Protein AF-A0A6G1GSA4-F1 (afdb_monomer_lite)

Secondary structure (DSSP, 8-state):
--------GGGS-HHHHHHHHHTS-HHHHHHHHHH-HHHHHHHHHHHHSEEEE--EEEEE-TTSHHHHHHHT-TTS-GGGS---STTS---EEEEEE-HHHHHHHHHHHH-HHHHTT--EEEEE-SSPPPPTTTTGGGEES--TTTT--HHHHHHHHHHHHH-TT--EEEEES--HHHHHHHHHHHTBTTS--SS---EEEEESSBGGGGTTS-GGGB--TT--EEEEES-BSSSPP-STT-EEEEEEEEEEEEE-SSSSEEEEEEEETTTTTSHHHHHHHHHT---HHHHHHHHHHHHH-HHHHHHHHHHHHH-SS-HHHHHHHHHHHGGG-TTSSSS----HHHHHHHHHHHHTTT--EEEEES-B--S---S-TTS-HHHHHHHHHHHHHHHHH---TT--EEEEEPPPSSSGGGPPPTT-BSSSPBTTBTT-BSHHHHHH-TT--EEEEEGGGSS-SS--S-HHHHHHHHHHHHHHHHH--EEEEEE----TTSSSPPTT---SHHHHHHHHHHHHIIIIIGGG-----EEEEEES--HHHHHHHHHHGGGS--SEEEEE-SB-TT--TT-GGGTTGGGT-TT-----PPP-HHHHHHHHTSPPPPPPTT-------SSSS---HHHHHHHHHTTT--EEEEE--BTPPBSS---TTHHHHHGGGGG-TT--EEEEEEE---EETTEE-HHHHHHHHHHTT-TTSHHHHHHHHTTGGGGS---SSS---------S--STTSSTT-------------------------PPPTTS-SS-PPPTT-PPPPPPP--GGGG--SSPPPHHHHHHHHHHHT-HHHHHHHHHHHHGGGS-HHHHTSTT-EEEEEEEE-HHHH--EEEEEEEEEE------SS-----------EEEEEEE-S-GGG-HHHHHHHHHH-S--

Foldseek 3Di:
DDDPPPDDLVNDPLVVLLVVLLPDDLVVLVVQLVPDVVSVVSSLLVNAQEAEQEFAKDKDFPPPPLNVVLVVDPPNDCVQQDPDDPPDHRIDMFGGFRLVNLVVLLCLLVDLPSLCSHAAYEYAYPADQADPAPALLQEFLAAPLHQPDLLSLVSLLSNQLSNQRHQHYHYASHRQNVVLSVQCNLFFQPRRHPDHHAYYHHHSHELVSLQVDDLVGGNLANHAAYAYASYEQFHGDADPRHKYFYGDADWDWGFRLQLGTDIGHIDHSPCCPDCVVVVCVVVLDDPVSSVSSVVVSCVVVVSSVVVSVVCVVVDDDDPVVVVSVCVSVCVSPPPPPPPDDDGSLNSVLSSCQSHQANYAEYHAHQHFQRPPPPDDPDPPVVPSLVSLQVSVLSVLPGARQNYAYDAQDHDAYQDCGRPHHPAAAAQQGGPVGRSRYSLSVLVRPLQHAAYHDEQLRHDFLDDDPDPVSVVSSVVSLLSCLVRYAHYEYEDYANDPAAWADFLPDPPDPSSVRSSSSNVCCLQPRLLSHAEHQAYEYEHNQDLLSVLSSLLSNLNYQHAHYAYATQAWSQFQLQAAQSVNCCVQAVPLGHHDHGQPLVLLVVLLVDQQDADDPPDDRDRDGGRDSDYTSLSSCLNRHLARYAEYAIHHAHSFAEFPDGGPNLCSSLQSQQSNLNHAEYEGEYEYRQDDLNDGCLVVLSVLQVQCPDCPHVLVVVCVVVVVVVLDPPPDDPDDDDDPDPPDDPPPPVPVPDDDDDDDDDDDDDDDDDDDDDDDDDDDDPPPPPPDDADPVRDDDDDDDDDPPPPDDNDDDDPVVVSVVSCVRNNQSVSLVSVQVSNVVNHHLSQQADDQHHKYWYWYDRDPSSRHIWIKIWHKHFDDDPPDDDDDPPPDPPPRDIDGPDMGDGPQVVPPVSVVCVVVPPVVD

InterPro domains:
  IPR001810 F-box domain [PS50181] (6-51)
  IPR036047 F-box-like domain superfamily [SSF81383] (8-47)

pLDDT: mean 75.08, std 21.65, range [24.09, 98.56]

Sequence (921 aa):
MEKKKKKTLATLPQELIDNILGFLPRQDLKDFSLTCRWAHDNAISSIWCNVELTDCRKHYLPGSSVFQQAVADPNAMPDRIFELDDDDPLEYTDDHDDSPMIRKLVVLAENPQIASKVRTLIHRCHLPPPNVFSELPQLSCNGQTLSQDPRTHELLRLAILNMVNVNNLYIIHGHWHLTVGLVSGFFHKFRPCDSPVRRLWIEGSTLESLYQYDPWTAAFAGLESIRLRRVYMTESPRGDRSFALGRGGHTKSMCNGAAGFYQTSIHDSNAASSSDEKALALLGGLPAAPVRFDNAIYDDIPRAKQLLTQTMTKSCSLPFYDWTRKMTHDWKGRACLTNRVSSPMTAALGLLQTARESLTSLNLDWVLWNENSMVKLNDLVLNREAQQDFFLKSLASLRFPKLKSLQLRNATGSKPMSNLVAQIYLFDPAPRDPDSSFLSFLEYHCKLVNLAWPIDKFFSHRKSSSATHNARVDAVIENLSNNLIGLRLDATTDHHERGEPLTDDPITIPAMEAQARRHRVIAEFAPRMKNITTFKVEGGVPRDEKRELVRALHQCPLEKLVMIGISCPLGNTWGLDANEIAQVDPFAQDTMEEENKEFFLNGFRQAPVRLDPDYKFEPAYGWRSSLPMMHSVAQCHAETIRELKFCGYYGAPTLGIKTEIEDAVLSGLCYCHKLEDLIISMWLPTWFDARYRDDAIVNYWTDVRDEASEVFATRKALGLNRITPAWYGPANHERSREFADIRDLQNLQRVSRDHDPREYDWNDSSSEIFPLDYEASPADLADNPPDANGNVPAPRPQTYHNFISQSPITEQPLYTALAHFFHPARLAQHVGRLIWPHLSPVARARKGGVTIKASFCLGEITSDIFEFEVRVGYEGEEKDEEGDKEEGGKERVAKVLSILGPKEEGERERRKEKLETREWF

Structure (mmCIF, N/CA/C/O backbone):
data_AF-A0A6G1GSA4-F1
#
_entry.id   AF-A0A6G1GSA4-F1
#
loop_
_atom_site.group_PDB
_atom_site.id
_atom_site.type_symbol
_atom_site.label_atom_id
_atom_site.label_alt_id
_atom_site.label_comp_id
_atom_site.label_asym_id
_atom_site.label_entity_id
_atom_site.label_seq_id
_atom_site.pdbx_PDB_ins_code
_atom_site.Cartn_x
_atom_site.Cartn_y
_atom_site.Cartn_z
_atom_site.occupancy
_atom_site.B_iso_or_equiv
_atom_site.auth_seq_id
_atom_site.auth_comp_id
_atom_site.auth_asym_id
_atom_site.auth_atom_id
_atom_site.pdbx_PDB_model_num
ATOM 1 N N . MET A 1 1 ? -34.736 -39.570 -34.716 1.00 43.75 1 MET A N 1
ATOM 2 C CA . MET A 1 1 ? -33.396 -39.647 -34.092 1.00 43.75 1 MET A CA 1
ATOM 3 C C . MET A 1 1 ? -32.692 -38.312 -34.291 1.00 43.75 1 MET A C 1
ATOM 5 O O . MET A 1 1 ? -32.102 -38.086 -35.341 1.00 43.75 1 MET A O 1
ATOM 9 N N . GLU A 1 2 ? -32.806 -37.400 -33.326 1.00 45.88 2 GLU A N 1
ATOM 10 C CA . GLU A 1 2 ? -32.009 -36.170 -33.322 1.00 45.88 2 GLU A CA 1
ATOM 11 C C . GLU A 1 2 ? -30.545 -36.522 -33.052 1.00 45.88 2 GLU A C 1
ATOM 13 O O . GLU A 1 2 ? -30.207 -37.123 -32.030 1.00 45.88 2 GLU A O 1
ATOM 18 N N . LYS A 1 3 ? -29.658 -36.167 -33.985 1.00 52.06 3 LYS A N 1
ATOM 19 C CA . LYS A 1 3 ? -28.214 -36.242 -33.759 1.00 52.06 3 LYS A CA 1
ATOM 20 C C . LYS A 1 3 ? -27.880 -35.290 -32.610 1.00 52.06 3 LYS A C 1
ATOM 22 O O . LYS A 1 3 ? -27.944 -34.077 -32.800 1.00 52.06 3 LYS A O 1
ATOM 27 N N . LYS A 1 4 ? -27.503 -35.824 -31.440 1.00 54.25 4 LYS A N 1
ATOM 28 C CA . LYS A 1 4 ? -26.890 -35.044 -30.352 1.00 54.25 4 LYS A CA 1
ATOM 29 C C . LYS A 1 4 ? -25.734 -34.231 -30.950 1.00 54.25 4 LYS A C 1
ATOM 31 O O . LYS A 1 4 ? -24.694 -34.798 -31.283 1.00 54.25 4 LYS A O 1
ATOM 36 N N . LYS A 1 5 ? -25.925 -32.918 -31.140 1.00 61.78 5 LYS A N 1
ATOM 37 C CA . LYS A 1 5 ? -24.846 -32.007 -31.543 1.00 61.78 5 LYS A CA 1
ATOM 38 C C . LYS A 1 5 ? -23.743 -32.135 -30.493 1.00 61.78 5 LYS A C 1
ATOM 40 O O . LYS A 1 5 ? -24.004 -31.925 -29.309 1.00 61.78 5 LYS A O 1
ATOM 45 N N . LYS A 1 6 ? -22.531 -32.515 -30.913 1.00 61.25 6 LYS A N 1
ATOM 46 C CA . LYS A 1 6 ? -21.353 -32.475 -30.041 1.00 61.25 6 LYS A CA 1
ATOM 47 C C . LYS A 1 6 ? -21.210 -31.035 -29.552 1.00 61.25 6 LYS A C 1
ATOM 49 O O . LYS A 1 6 ? -21.011 -30.139 -30.368 1.00 61.25 6 LYS A O 1
ATOM 54 N N . LYS A 1 7 ? -21.367 -30.816 -28.247 1.00 66.25 7 LYS A N 1
ATOM 55 C CA . LYS A 1 7 ? -21.076 -29.524 -27.625 1.00 66.25 7 LYS A CA 1
ATOM 56 C C . LYS A 1 7 ? -19.566 -29.322 -27.718 1.00 66.25 7 LYS A C 1
ATOM 58 O O . LYS A 1 7 ? -18.811 -30.107 -27.153 1.00 66.25 7 LYS A O 1
ATOM 63 N N . THR A 1 8 ? -19.133 -28.336 -28.490 1.00 80.38 8 THR A N 1
ATOM 64 C CA . THR A 1 8 ? -17.724 -27.933 -28.590 1.00 80.38 8 THR A CA 1
ATOM 65 C C . THR A 1 8 ? -17.516 -26.651 -27.797 1.00 80.38 8 THR A C 1
ATOM 67 O O . THR A 1 8 ? -18.456 -25.871 -27.653 1.00 80.38 8 THR A O 1
ATOM 70 N N . LEU A 1 9 ? -16.294 -26.381 -27.331 1.00 80.62 9 LEU A N 1
ATOM 71 C CA . LEU A 1 9 ? -15.976 -25.150 -26.592 1.00 80.62 9 LEU A CA 1
ATOM 72 C C . LEU A 1 9 ? -16.403 -23.882 -27.365 1.00 80.62 9 LEU A C 1
ATOM 74 O O . LEU A 1 9 ? -16.984 -22.973 -26.790 1.00 80.62 9 LEU A O 1
ATOM 78 N N . ALA A 1 10 ? -16.273 -23.899 -28.697 1.00 82.06 10 ALA A N 1
ATOM 79 C CA . ALA A 1 10 ? -16.721 -22.833 -29.602 1.00 82.06 10 ALA A CA 1
ATOM 80 C C . ALA A 1 10 ? -18.245 -22.590 -29.656 1.00 82.06 10 ALA A C 1
ATOM 82 O O . ALA A 1 10 ? -18.686 -21.656 -30.317 1.00 82.06 10 ALA A O 1
ATOM 83 N N . THR A 1 11 ? -19.058 -23.438 -29.017 1.00 87.12 11 THR A N 1
ATOM 84 C CA . THR A 1 11 ? -20.523 -23.261 -28.931 1.00 87.12 11 THR A CA 1
ATOM 85 C C . THR A 1 11 ? -20.977 -22.643 -27.611 1.00 87.12 11 THR A C 1
ATOM 87 O O . THR A 1 11 ? -22.174 -22.422 -27.435 1.00 87.12 11 THR A O 1
ATOM 90 N N . LEU A 1 12 ? -20.050 -22.384 -26.682 1.00 87.94 12 LEU A N 1
ATOM 91 C CA . LEU A 1 12 ? -20.354 -21.683 -25.440 1.00 87.94 12 LEU A CA 1
ATOM 92 C C . LEU A 1 12 ? -20.538 -20.173 -25.694 1.00 87.94 12 LEU A C 1
ATOM 94 O O . LEU A 1 12 ? -19.914 -19.633 -26.609 1.00 87.94 12 LEU A O 1
ATOM 98 N N . PRO A 1 13 ? -21.366 -19.480 -24.889 1.00 91.75 13 PRO A N 1
ATOM 99 C CA . PRO A 1 13 ? -21.397 -18.021 -24.838 1.00 91.75 13 PRO A CA 1
ATOM 100 C C . PRO A 1 13 ? -20.015 -17.425 -24.557 1.00 91.75 13 PRO A C 1
ATOM 102 O O . PRO A 1 13 ? -19.227 -18.014 -23.811 1.00 91.75 13 PRO A O 1
ATOM 105 N N . GLN A 1 14 ? -19.748 -16.237 -25.107 1.00 87.25 14 GLN A N 1
ATOM 106 C CA . GLN A 1 14 ? -18.459 -15.561 -24.948 1.00 87.25 14 GLN A CA 1
ATOM 107 C C . GLN A 1 14 ? -18.112 -15.328 -23.475 1.00 87.25 14 GLN A C 1
ATOM 109 O O . GLN A 1 14 ? -16.967 -15.541 -23.099 1.00 87.25 14 GLN A O 1
ATOM 114 N N . GLU A 1 15 ? -19.090 -14.988 -22.624 1.00 87.31 15 GLU A N 1
ATOM 115 C CA . GLU A 1 15 ? -18.816 -14.757 -21.199 1.00 87.31 15 GLU A CA 1
ATOM 116 C C . GLU A 1 15 ? -18.286 -16.016 -20.501 1.00 87.31 15 GLU A C 1
ATOM 118 O O . GLU A 1 15 ? -17.412 -15.922 -19.644 1.00 87.31 15 GLU A O 1
ATOM 123 N N . LEU A 1 16 ? -18.775 -17.204 -20.882 1.00 88.56 16 LEU A N 1
ATOM 124 C CA . LEU A 1 16 ? -18.274 -18.465 -20.332 1.00 88.56 16 LEU A CA 1
ATOM 125 C C . LEU A 1 16 ? -16.882 -18.797 -20.865 1.00 88.56 16 LEU A C 1
ATOM 127 O O . LEU A 1 16 ? -16.065 -19.321 -20.116 1.00 88.56 16 LEU A O 1
ATOM 131 N N . ILE A 1 17 ? -16.601 -18.494 -22.134 1.00 89.94 17 ILE A N 1
ATOM 132 C CA . ILE A 1 17 ? -15.263 -18.683 -22.706 1.00 89.94 17 ILE A CA 1
ATOM 133 C C . ILE A 1 17 ? -14.265 -17.773 -21.990 1.00 89.94 17 ILE A C 1
ATOM 135 O O . ILE A 1 17 ? -13.242 -18.261 -21.519 1.00 89.94 17 ILE A O 1
ATOM 139 N N . ASP A 1 18 ? -14.582 -16.488 -21.844 1.00 86.31 18 ASP A N 1
ATOM 140 C CA . ASP A 1 18 ? -13.725 -15.516 -21.161 1.00 86.31 18 ASP A CA 1
ATOM 141 C C . ASP A 1 18 ? -13.489 -15.916 -19.698 1.00 86.31 18 ASP A C 1
ATOM 143 O O . ASP A 1 18 ? -12.366 -15.821 -19.207 1.00 86.31 18 ASP A O 1
ATOM 147 N N . ASN A 1 19 ? -14.522 -16.429 -19.021 1.00 86.19 19 ASN A N 1
ATOM 148 C CA . ASN A 1 19 ? -14.426 -16.940 -17.656 1.00 86.19 19 ASN A CA 1
ATOM 149 C C . ASN A 1 19 ? -13.500 -18.171 -17.569 1.00 86.19 19 ASN A C 1
ATOM 151 O O . ASN A 1 19 ? -12.566 -18.173 -16.772 1.00 86.19 19 ASN A O 1
ATOM 155 N N . ILE A 1 20 ? -13.673 -19.165 -18.451 1.00 89.00 20 ILE A N 1
ATOM 156 C CA . ILE A 1 20 ? -12.801 -20.353 -18.519 1.00 89.00 20 ILE A CA 1
ATOM 157 C C . ILE A 1 20 ? -11.347 -19.949 -18.790 1.00 89.00 20 ILE A C 1
ATOM 159 O O . ILE A 1 20 ? -10.436 -20.415 -18.110 1.00 89.00 20 ILE A O 1
ATOM 163 N N . LEU A 1 21 ? -11.122 -19.073 -19.772 1.00 88.88 21 LEU A N 1
ATOM 164 C CA . LEU A 1 21 ? -9.784 -18.592 -20.118 1.00 88.88 21 LEU A CA 1
ATOM 165 C C . LEU A 1 21 ? -9.176 -17.730 -19.004 1.00 88.88 21 LEU A C 1
ATOM 167 O O . LEU A 1 21 ? -7.958 -17.706 -18.858 1.00 88.88 21 LEU A O 1
ATOM 171 N N . GLY A 1 22 ? -10.001 -17.054 -18.202 1.00 84.06 22 GLY A N 1
ATOM 172 C CA . GLY A 1 22 ? -9.566 -16.283 -17.038 1.00 84.06 22 GLY A CA 1
ATOM 173 C C . GLY A 1 22 ? -8.885 -17.128 -15.959 1.00 84.06 22 GLY A C 1
ATOM 174 O O . GLY A 1 22 ? -8.031 -16.609 -15.244 1.00 84.06 22 GLY A O 1
ATOM 175 N N . PHE A 1 23 ? -9.200 -18.425 -15.882 1.00 86.56 23 PHE A N 1
ATOM 176 C CA . PHE A 1 23 ? -8.556 -19.363 -14.956 1.00 86.56 23 PHE A CA 1
ATOM 177 C C . PHE A 1 23 ? -7.251 -19.968 -15.485 1.00 86.56 23 PHE A C 1
ATOM 179 O O . PHE A 1 23 ? -6.541 -20.630 -14.728 1.00 86.56 23 PHE A O 1
ATOM 186 N N . LEU A 1 24 ? -6.922 -19.779 -16.766 1.00 85.75 24 LEU A N 1
ATOM 187 C CA . LEU A 1 24 ? -5.714 -20.361 -17.340 1.00 85.75 24 LEU A CA 1
ATOM 188 C C . LEU A 1 24 ? -4.471 -19.513 -17.021 1.00 85.75 24 LEU A C 1
ATOM 190 O O . LEU A 1 24 ? -4.498 -18.284 -17.164 1.00 85.75 24 LEU A O 1
ATOM 194 N N . PRO A 1 25 ? -3.337 -20.152 -16.675 1.00 84.19 25 PRO A N 1
ATOM 195 C CA . PRO A 1 25 ? -2.044 -19.490 -16.625 1.00 84.19 25 PRO A CA 1
ATOM 196 C C . PRO A 1 25 ? -1.721 -18.767 -17.936 1.00 84.19 25 PRO A C 1
ATOM 198 O O . PRO A 1 25 ? -2.092 -19.184 -19.035 1.00 84.19 25 PRO A O 1
ATOM 201 N N . ARG A 1 26 ? -0.951 -17.677 -17.846 1.00 82.75 26 ARG A N 1
ATOM 202 C CA . ARG A 1 26 ? -0.609 -16.865 -19.027 1.00 82.75 26 ARG A CA 1
ATOM 203 C C . ARG A 1 26 ? 0.152 -17.659 -20.092 1.00 82.75 26 ARG A C 1
ATOM 205 O O . ARG A 1 26 ? 0.054 -17.312 -21.267 1.00 82.75 26 ARG A O 1
ATOM 212 N N . GLN A 1 27 ? 0.940 -18.659 -19.695 1.00 86.94 27 GLN A N 1
ATOM 213 C CA . GLN A 1 27 ? 1.668 -19.501 -20.643 1.00 86.94 27 GLN A CA 1
ATOM 214 C C . GLN A 1 27 ? 0.704 -20.398 -21.426 1.00 86.94 27 GLN A C 1
ATOM 216 O O . GLN A 1 27 ? 0.703 -20.338 -22.651 1.00 86.94 27 GLN A O 1
ATOM 221 N N . ASP A 1 28 ? -0.212 -21.073 -20.736 1.00 91.56 28 ASP A N 1
ATOM 222 C CA . ASP A 1 28 ? -1.254 -21.898 -21.353 1.00 91.56 28 ASP A CA 1
ATOM 223 C C . ASP A 1 28 ? -2.143 -21.086 -22.297 1.00 91.56 28 ASP A C 1
ATOM 225 O O . ASP A 1 28 ? -2.484 -21.549 -23.382 1.00 91.56 28 ASP A O 1
ATOM 229 N N . LEU A 1 29 ? -2.466 -19.836 -21.943 1.00 91.50 29 LEU A N 1
ATOM 230 C CA . LEU A 1 29 ? -3.189 -18.930 -22.837 1.00 91.50 29 LEU A CA 1
ATOM 231 C C . LEU A 1 29 ? -2.418 -18.648 -24.129 1.00 91.50 29 LEU A C 1
ATOM 233 O O . LEU A 1 29 ? -3.023 -18.622 -25.202 1.00 91.50 29 LEU A O 1
ATOM 237 N N . LYS A 1 30 ? -1.098 -18.439 -24.049 1.00 91.00 30 LYS A N 1
ATOM 238 C CA . LYS A 1 30 ? -0.262 -18.246 -25.243 1.00 91.00 30 LYS A CA 1
ATOM 239 C C . LYS A 1 30 ? -0.244 -19.508 -26.089 1.00 91.00 30 LYS A C 1
ATOM 241 O O . LYS A 1 30 ? -0.505 -19.415 -27.285 1.00 91.00 30 LYS A O 1
ATOM 246 N N . ASP A 1 31 ? 0.002 -20.660 -25.480 1.00 93.19 31 ASP A N 1
ATOM 247 C CA . ASP A 1 31 ? 0.078 -21.929 -26.202 1.00 93.19 31 ASP A CA 1
ATOM 248 C C . ASP A 1 31 ? -1.269 -22.246 -26.861 1.00 93.19 31 ASP A C 1
ATOM 250 O O . ASP A 1 31 ? -1.328 -22.543 -28.055 1.00 93.19 31 ASP A O 1
ATOM 254 N N . PHE A 1 32 ? -2.371 -22.028 -26.139 1.00 93.19 32 PHE A N 1
ATOM 255 C CA . PHE A 1 32 ? -3.729 -22.109 -26.666 1.00 93.19 32 PHE A CA 1
ATOM 256 C C . PHE A 1 32 ? -3.946 -21.148 -27.842 1.00 93.19 32 PHE A C 1
ATOM 258 O O . PHE A 1 32 ? -4.439 -21.576 -28.887 1.00 93.19 32 PHE A O 1
ATOM 265 N N . SER A 1 33 ? -3.514 -19.885 -27.737 1.00 93.69 33 SER A N 1
ATOM 266 C CA . SER A 1 33 ? -3.646 -18.895 -28.818 1.00 93.69 33 SER A CA 1
ATOM 267 C C . SER A 1 33 ? -2.930 -19.299 -30.111 1.00 93.69 33 SER A C 1
ATOM 269 O O . SER A 1 33 ? -3.344 -18.892 -31.194 1.00 93.69 33 SER A O 1
ATOM 271 N N . LEU A 1 34 ? -1.890 -20.131 -30.017 1.00 94.25 34 LEU A N 1
ATOM 272 C CA . LEU A 1 34 ? -1.124 -20.613 -31.166 1.00 94.25 34 LEU A CA 1
ATOM 273 C C . LEU A 1 34 ? -1.756 -21.842 -31.839 1.00 94.25 34 LEU A C 1
ATOM 275 O O . LEU A 1 34 ? -1.361 -22.194 -32.949 1.00 94.25 34 LEU A O 1
ATOM 279 N N . THR A 1 35 ? -2.750 -22.485 -31.216 1.00 93.31 35 THR A N 1
ATOM 280 C CA . THR A 1 35 ? -3.352 -23.723 -31.749 1.00 93.31 35 THR A CA 1
ATOM 281 C C . THR A 1 35 ? -4.208 -23.499 -32.996 1.00 93.31 35 THR A C 1
ATOM 283 O O . THR A 1 35 ? -4.180 -24.309 -33.922 1.00 93.31 35 THR A O 1
ATOM 286 N N . CYS A 1 36 ? -5.007 -22.427 -33.032 1.00 92.00 36 CYS A N 1
ATOM 287 C CA . CYS A 1 36 ? -5.867 -22.088 -34.166 1.00 92.00 36 CYS A CA 1
ATOM 288 C C . CYS A 1 36 ? -6.382 -20.645 -34.075 1.00 92.00 36 CYS A C 1
ATOM 290 O O . CYS A 1 36 ? -6.333 -20.015 -33.022 1.00 92.00 36 CYS A O 1
ATOM 292 N N . ARG A 1 37 ? -6.968 -20.136 -35.169 1.00 92.06 37 ARG A N 1
ATOM 293 C CA . ARG A 1 37 ? -7.517 -18.770 -35.229 1.00 92.06 37 ARG A CA 1
ATOM 294 C C . ARG A 1 37 ? -8.618 -18.504 -34.198 1.00 92.06 37 ARG A C 1
ATOM 296 O O . ARG A 1 37 ? -8.632 -17.443 -33.595 1.00 92.06 37 ARG A O 1
ATOM 303 N N . TRP A 1 38 ? -9.521 -19.459 -33.971 1.00 92.94 38 TRP A N 1
ATOM 304 C CA . TRP A 1 38 ? -10.565 -19.292 -32.955 1.00 92.94 38 TRP A CA 1
ATOM 305 C C . TRP A 1 38 ? -9.953 -19.154 -31.554 1.00 92.94 38 TRP A C 1
ATOM 307 O O . TRP A 1 38 ? -10.325 -18.251 -30.812 1.00 92.94 38 TRP A O 1
ATOM 317 N N . ALA A 1 39 ? -8.975 -19.996 -31.212 1.00 91.44 39 ALA A N 1
ATOM 318 C CA . ALA A 1 39 ? -8.283 -19.911 -29.932 1.00 91.44 39 ALA A CA 1
ATOM 319 C C . ALA A 1 39 ? -7.499 -18.597 -29.798 1.00 91.44 39 ALA A C 1
ATOM 321 O O . ALA A 1 39 ? -7.575 -17.948 -28.759 1.00 91.44 39 ALA A O 1
ATOM 322 N N . HIS A 1 40 ? -6.829 -18.160 -30.870 1.00 92.50 40 HIS A N 1
ATOM 323 C CA . HIS A 1 40 ? -6.180 -16.853 -30.945 1.00 92.50 40 HIS A CA 1
ATOM 324 C C . HIS A 1 40 ? -7.156 -15.716 -30.620 1.00 92.50 40 HIS A C 1
ATOM 326 O O . HIS A 1 40 ? -6.910 -14.934 -29.704 1.00 92.50 40 HIS A O 1
ATOM 332 N N . ASP A 1 41 ? -8.285 -15.652 -31.327 1.00 90.88 41 ASP A N 1
ATOM 333 C CA . ASP A 1 41 ? -9.240 -14.546 -31.219 1.00 90.88 41 ASP A CA 1
ATOM 334 C C . ASP A 1 41 ? -9.881 -14.455 -29.821 1.00 90.88 41 ASP A C 1
ATOM 336 O O . ASP A 1 41 ? -10.182 -13.354 -29.358 1.00 90.88 41 ASP A O 1
ATOM 340 N N . ASN A 1 42 ? -10.023 -15.587 -29.121 1.00 91.50 42 ASN A N 1
ATOM 341 C CA . ASN A 1 42 ? -10.544 -15.635 -27.751 1.00 91.50 42 ASN A CA 1
ATOM 342 C C . ASN A 1 42 ? -9.462 -15.370 -26.689 1.00 91.50 42 ASN A C 1
ATOM 344 O O . ASN A 1 42 ? -9.705 -14.663 -25.715 1.00 91.50 42 ASN A O 1
ATOM 348 N N . ALA A 1 43 ? -8.247 -15.891 -26.870 1.00 93.06 43 ALA A N 1
ATOM 349 C CA . ALA A 1 43 ? -7.179 -15.775 -25.876 1.00 93.06 43 ALA A CA 1
ATOM 350 C C . ALA A 1 43 ? -6.470 -14.418 -25.896 1.00 93.06 43 ALA A C 1
ATOM 352 O O . ALA A 1 43 ? -5.970 -13.966 -24.864 1.00 93.06 43 ALA A O 1
ATOM 353 N N . ILE A 1 44 ? -6.418 -13.749 -27.055 1.00 92.69 44 ILE A N 1
ATOM 354 C CA . ILE A 1 44 ? -5.627 -12.525 -27.233 1.00 92.69 44 ILE A CA 1
ATOM 355 C C . ILE A 1 44 ? -6.046 -11.415 -26.265 1.00 92.69 44 ILE A C 1
ATOM 357 O O . ILE A 1 44 ? -5.191 -10.681 -25.771 1.00 92.69 44 ILE A O 1
ATOM 361 N N . SER A 1 45 ? -7.344 -11.330 -25.949 1.00 90.06 45 SER A N 1
ATOM 362 C CA . SER A 1 45 ? -7.872 -10.364 -24.986 1.00 90.06 45 SER A CA 1
ATOM 363 C C . SER A 1 45 ? -7.257 -10.591 -23.607 1.00 90.06 45 SER A C 1
ATOM 365 O O . SER A 1 45 ? -6.641 -9.683 -23.059 1.00 90.06 45 SER A O 1
ATOM 367 N N . SER A 1 46 ? -7.307 -11.820 -23.090 1.00 89.88 46 SER A N 1
ATOM 368 C CA . SER A 1 46 ? -6.738 -12.178 -21.784 1.00 89.88 46 SER A CA 1
ATOM 369 C C . SER A 1 46 ? -5.209 -12.068 -21.751 1.00 89.88 46 SER A C 1
ATOM 371 O O . SER A 1 46 ? -4.644 -11.610 -20.759 1.00 89.88 46 SER A O 1
ATOM 373 N N . ILE A 1 47 ? -4.521 -12.407 -22.850 1.00 91.31 47 ILE A N 1
ATOM 374 C CA . ILE A 1 47 ? -3.053 -12.306 -22.949 1.00 91.31 47 ILE A CA 1
ATOM 375 C C . ILE A 1 47 ? -2.579 -10.849 -22.881 1.00 91.31 47 ILE A C 1
ATOM 377 O O . ILE A 1 47 ? -1.531 -10.587 -22.282 1.00 91.31 47 ILE A O 1
ATOM 381 N N . TRP A 1 48 ? -3.305 -9.917 -23.508 1.00 94.50 48 TRP A N 1
ATOM 382 C CA . TRP A 1 48 ? -2.894 -8.513 -23.655 1.00 94.50 48 TRP A CA 1
ATOM 383 C C . TRP A 1 48 ? -3.681 -7.528 -22.787 1.00 94.50 48 TRP A C 1
ATOM 385 O O . TRP A 1 48 ? -3.334 -6.352 -22.767 1.00 94.50 48 TRP A O 1
ATOM 395 N N . CYS A 1 49 ? -4.678 -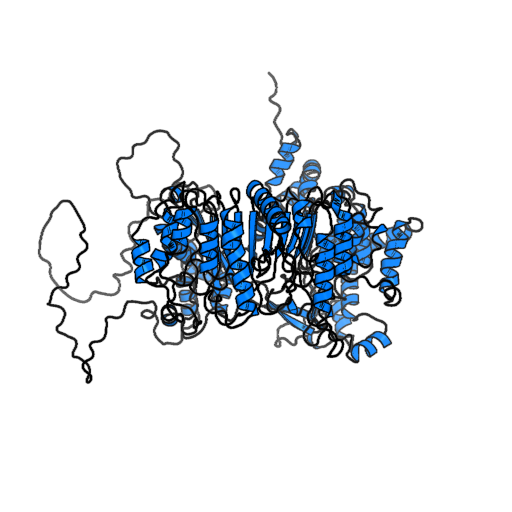7.981 -22.022 1.00 93.00 49 CYS A N 1
ATOM 396 C CA . CYS A 1 49 ? -5.442 -7.137 -21.096 1.00 93.00 49 CYS A CA 1
ATOM 397 C C . CYS A 1 49 ? -4.521 -6.377 -20.126 1.00 93.00 49 CYS A C 1
ATOM 399 O O . CYS A 1 49 ? -4.697 -5.176 -19.908 1.00 93.00 49 CYS A O 1
ATOM 401 N N . ASN A 1 50 ? -3.492 -7.069 -19.623 1.00 92.62 50 ASN A N 1
ATOM 402 C CA . ASN A 1 50 ? -2.474 -6.528 -18.728 1.00 92.62 50 ASN A CA 1
ATOM 403 C C . ASN A 1 50 ? -1.098 -6.539 -19.417 1.00 92.62 50 ASN A C 1
ATOM 405 O O . ASN A 1 50 ? -0.458 -7.594 -19.583 1.00 92.62 50 ASN A O 1
ATOM 409 N N . VAL A 1 51 ? -0.641 -5.351 -19.818 1.00 95.44 51 VAL A N 1
ATOM 410 C CA . VAL A 1 51 ? 0.682 -5.138 -20.417 1.00 95.44 51 VAL A CA 1
ATOM 411 C C . VAL A 1 51 ? 1.621 -4.549 -19.380 1.00 95.44 51 VAL A C 1
ATOM 413 O O . VAL A 1 51 ? 1.305 -3.575 -18.709 1.00 95.44 51 VAL A O 1
ATOM 416 N N . GLU A 1 52 ? 2.808 -5.131 -19.300 1.00 95.50 52 GLU A N 1
ATOM 417 C CA . GLU A 1 52 ? 3.887 -4.678 -18.434 1.00 95.50 52 GLU A CA 1
ATOM 418 C C . GLU A 1 52 ? 5.083 -4.272 -19.301 1.00 95.50 52 GLU A C 1
ATOM 420 O O . GLU A 1 52 ? 5.557 -5.074 -20.110 1.00 95.50 52 GLU A O 1
ATOM 425 N N . LEU A 1 53 ? 5.551 -3.035 -19.167 1.00 96.94 53 LEU A N 1
ATOM 426 C CA . LEU A 1 53 ? 6.747 -2.497 -19.804 1.00 96.94 53 LEU A CA 1
ATOM 427 C C . LEU A 1 53 ? 7.870 -2.472 -18.760 1.00 96.94 53 LEU A C 1
ATOM 429 O O . LEU A 1 53 ? 7.888 -1.607 -17.882 1.00 96.94 53 LEU A O 1
ATOM 433 N N . THR A 1 54 ? 8.785 -3.430 -18.878 1.00 95.06 54 THR A N 1
ATOM 434 C CA . THR A 1 54 ? 9.934 -3.620 -17.988 1.00 95.06 54 THR A CA 1
ATOM 435 C C . THR A 1 54 ? 11.170 -3.895 -18.820 1.00 95.06 54 THR A C 1
ATOM 437 O O . THR A 1 54 ? 11.089 -4.677 -19.773 1.00 95.06 54 THR A O 1
ATOM 440 N N . ASP A 1 55 ? 12.254 -3.215 -18.475 1.00 95.31 55 ASP A N 1
ATOM 441 C CA . ASP A 1 55 ? 13.593 -3.361 -19.040 1.00 95.31 55 ASP A CA 1
ATOM 442 C C . ASP A 1 55 ? 14.233 -4.675 -18.561 1.00 95.31 55 ASP A C 1
ATOM 444 O O . ASP A 1 55 ? 13.575 -5.540 -17.971 1.00 95.31 55 ASP A O 1
ATOM 448 N N . CYS A 1 56 ? 15.511 -4.871 -18.857 1.00 94.44 56 CYS A N 1
ATOM 449 C CA . CYS A 1 56 ? 16.289 -5.975 -18.312 1.00 94.44 56 CYS A CA 1
ATOM 450 C C . CYS A 1 56 ? 17.773 -5.627 -18.248 1.00 94.44 56 CYS A C 1
ATOM 452 O O . CYS A 1 56 ? 18.241 -4.767 -18.985 1.00 94.44 56 CYS A O 1
ATOM 454 N N . ARG A 1 57 ? 18.535 -6.386 -17.464 1.00 92.00 57 ARG A N 1
ATOM 455 C CA . ARG A 1 57 ? 19.988 -6.432 -17.609 1.00 92.00 57 ARG A CA 1
ATOM 456 C C . ARG A 1 57 ? 20.380 -7.226 -18.858 1.00 92.00 57 ARG A C 1
ATOM 458 O O . ARG A 1 57 ? 19.840 -8.312 -19.088 1.00 92.00 57 ARG A O 1
ATOM 465 N N . LYS A 1 58 ? 21.350 -6.724 -19.627 1.00 90.06 58 LYS A N 1
ATOM 466 C CA . LYS A 1 58 ? 21.943 -7.425 -20.774 1.00 90.06 58 LYS A CA 1
ATOM 467 C C . LYS A 1 58 ? 23.469 -7.412 -20.705 1.00 90.06 58 LYS A C 1
ATOM 469 O O . LYS A 1 58 ? 24.091 -6.359 -20.582 1.00 90.06 58 LYS A O 1
ATOM 474 N N . HIS A 1 59 ? 24.049 -8.598 -20.847 1.00 87.00 59 HIS A N 1
ATOM 475 C CA . HIS A 1 59 ? 25.491 -8.815 -20.913 1.00 87.00 59 HIS A CA 1
ATOM 476 C C . HIS A 1 59 ? 25.940 -8.828 -22.378 1.00 87.00 59 HIS A C 1
ATOM 478 O O . HIS A 1 59 ? 25.333 -9.500 -23.218 1.00 87.00 59 HIS A O 1
ATOM 484 N N . TYR A 1 60 ? 26.992 -8.076 -22.694 1.00 81.31 60 TYR A N 1
ATOM 485 C CA . TYR A 1 60 ? 27.613 -8.035 -24.013 1.00 81.31 60 TYR A CA 1
ATOM 486 C C . TYR A 1 60 ? 28.956 -8.762 -23.961 1.00 81.31 60 TYR A C 1
ATOM 488 O O . TYR A 1 60 ? 29.903 -8.300 -23.325 1.00 81.31 60 TYR A O 1
ATOM 496 N N . LEU A 1 61 ? 29.023 -9.896 -24.662 1.00 80.38 61 LEU A N 1
ATOM 497 C CA . LEU A 1 61 ? 30.204 -10.755 -24.708 1.00 80.38 61 LEU A CA 1
ATOM 498 C C . LEU A 1 61 ? 31.389 -10.086 -25.436 1.00 80.38 61 LEU A C 1
ATOM 500 O O . LEU A 1 61 ? 31.166 -9.267 -26.351 1.00 80.38 61 LEU A O 1
ATOM 504 N N . PRO A 1 62 ? 32.634 -10.502 -25.115 1.00 71.62 62 PRO A N 1
ATOM 505 C CA . PRO A 1 62 ? 33.818 -10.162 -25.893 1.00 71.62 62 PRO A CA 1
ATOM 506 C C . PRO A 1 62 ? 33.618 -10.458 -27.383 1.00 71.62 62 PRO A C 1
ATOM 508 O O . PRO A 1 62 ? 33.238 -11.559 -27.777 1.00 71.62 62 PRO A O 1
ATOM 511 N N . GLY A 1 63 ? 33.852 -9.456 -28.231 1.00 70.56 63 GLY A N 1
ATOM 512 C CA . GLY A 1 63 ? 33.695 -9.566 -29.686 1.00 70.56 63 GLY A CA 1
ATOM 513 C C . GLY A 1 63 ? 32.361 -9.062 -30.245 1.00 70.56 63 GLY A C 1
ATOM 514 O O . GLY A 1 63 ? 32.244 -8.909 -31.461 1.00 70.56 63 GLY A O 1
ATOM 515 N N . SER A 1 64 ? 31.381 -8.726 -29.399 1.00 78.69 64 SER A N 1
ATOM 516 C CA . SER A 1 64 ? 30.221 -7.954 -29.861 1.00 78.69 64 SER A CA 1
ATOM 517 C C . SER A 1 64 ? 30.649 -6.559 -30.340 1.00 78.69 64 SER A C 1
ATOM 519 O O . SER A 1 64 ? 31.618 -5.985 -29.836 1.00 78.69 64 SER A O 1
ATOM 521 N N . SER A 1 65 ? 29.924 -5.983 -31.304 1.00 78.31 65 SER A N 1
ATOM 522 C CA . SER A 1 65 ? 30.227 -4.641 -31.828 1.00 78.31 65 SER A CA 1
ATOM 523 C C . SER A 1 65 ? 30.201 -3.577 -30.727 1.00 78.31 65 SER A C 1
ATOM 525 O O . SER A 1 65 ? 31.034 -2.675 -30.721 1.00 78.31 65 SER A O 1
ATOM 527 N N . VAL A 1 66 ? 29.285 -3.717 -29.766 1.00 76.50 66 VAL A N 1
ATOM 528 C CA . VAL A 1 66 ? 29.167 -2.845 -28.591 1.00 76.50 66 VAL A CA 1
ATOM 529 C C . VAL A 1 66 ? 30.401 -2.953 -27.705 1.00 76.50 66 VAL A C 1
ATOM 531 O O . VAL A 1 66 ? 30.973 -1.927 -27.345 1.00 76.50 66 VAL A O 1
ATOM 534 N N . PHE A 1 67 ? 30.842 -4.178 -27.404 1.00 74.69 67 PHE A N 1
ATOM 535 C CA . PHE A 1 67 ? 32.041 -4.425 -26.606 1.00 74.69 67 PHE A CA 1
ATOM 536 C C . PHE A 1 67 ? 33.292 -3.866 -27.295 1.00 74.69 67 PHE A C 1
ATOM 538 O O . PHE A 1 67 ? 34.057 -3.126 -26.687 1.00 74.69 67 PHE A O 1
ATOM 545 N N . GLN A 1 68 ? 33.468 -4.134 -28.592 1.00 77.31 68 GLN A N 1
ATOM 546 C CA . GLN A 1 68 ? 34.602 -3.622 -29.371 1.00 77.31 68 GLN A CA 1
ATOM 547 C C . GLN A 1 68 ? 34.636 -2.087 -29.410 1.00 77.31 68 GLN A C 1
ATOM 549 O O . GLN A 1 68 ? 35.700 -1.489 -29.272 1.00 77.31 68 GLN A O 1
ATOM 554 N N . GLN A 1 69 ? 33.475 -1.441 -29.562 1.00 73.44 69 GLN A N 1
ATOM 555 C CA . GLN A 1 69 ? 33.365 0.020 -29.524 1.00 73.44 69 GLN A CA 1
ATOM 556 C C . GLN A 1 69 ? 33.621 0.598 -28.130 1.00 73.44 69 GLN A C 1
ATOM 558 O O . GLN A 1 69 ? 34.110 1.720 -28.035 1.00 73.44 69 GLN A O 1
ATOM 563 N N . ALA A 1 70 ? 33.268 -0.127 -27.066 1.00 71.06 70 ALA A N 1
ATOM 564 C CA . ALA A 1 70 ? 33.551 0.283 -25.696 1.00 71.06 70 ALA A CA 1
ATOM 565 C C . ALA A 1 70 ? 35.053 0.193 -25.390 1.00 71.06 70 ALA A C 1
ATOM 567 O O . ALA A 1 70 ? 35.618 1.159 -24.897 1.00 71.06 70 ALA A O 1
ATOM 568 N N . VAL A 1 71 ? 35.713 -0.910 -25.767 1.00 71.00 71 VAL A N 1
ATOM 569 C CA . VAL A 1 71 ? 37.168 -1.098 -25.593 1.00 71.00 71 VAL A CA 1
ATOM 570 C C . VAL A 1 71 ? 37.983 -0.082 -26.402 1.00 71.00 71 VAL A C 1
ATOM 572 O O . VAL A 1 71 ? 39.043 0.354 -25.967 1.00 71.00 71 VAL A O 1
ATOM 575 N N . ALA A 1 72 ? 37.498 0.314 -27.581 1.00 71.50 72 ALA A N 1
ATOM 576 C CA . ALA A 1 72 ? 38.172 1.297 -28.429 1.00 71.50 72 ALA A CA 1
ATOM 577 C C . ALA A 1 72 ? 37.979 2.760 -27.977 1.00 71.50 72 ALA A C 1
ATOM 579 O O . ALA A 1 72 ? 38.615 3.651 -28.543 1.00 71.50 72 ALA A O 1
ATOM 580 N N . ASP A 1 73 ? 37.095 3.027 -27.011 1.00 65.94 73 ASP A N 1
ATOM 581 C CA . ASP A 1 73 ? 36.800 4.372 -26.518 1.00 65.94 73 ASP A CA 1
ATOM 582 C C . ASP A 1 73 ? 37.672 4.694 -25.292 1.00 65.94 73 ASP A C 1
ATOM 584 O O . ASP A 1 73 ? 37.405 4.181 -24.207 1.00 65.94 73 ASP A O 1
ATOM 588 N N . PRO A 1 74 ? 38.684 5.574 -25.412 1.00 56.94 74 PRO A N 1
ATOM 589 C CA . PRO A 1 74 ? 39.580 5.909 -24.304 1.00 56.94 74 PRO A CA 1
ATOM 590 C C . PRO A 1 74 ? 38.882 6.640 -23.142 1.00 56.94 74 PRO A C 1
ATOM 592 O O . PRO A 1 74 ? 39.488 6.795 -22.086 1.00 56.94 74 PRO A O 1
ATOM 595 N N . ASN A 1 75 ? 37.632 7.092 -23.324 1.00 56.19 75 ASN A N 1
ATOM 596 C CA . ASN A 1 75 ? 36.806 7.699 -22.275 1.00 56.19 75 ASN A CA 1
ATOM 597 C C . ASN A 1 75 ? 35.746 6.737 -21.709 1.00 56.19 75 ASN A C 1
ATOM 599 O O . ASN A 1 75 ? 35.011 7.115 -20.791 1.00 56.19 75 ASN A O 1
ATOM 603 N N . ALA A 1 76 ? 35.614 5.517 -22.245 1.00 56.12 76 ALA A N 1
ATOM 604 C CA . ALA A 1 76 ? 34.802 4.493 -21.603 1.00 56.12 76 ALA A CA 1
ATOM 605 C C . ALA A 1 76 ? 35.526 4.077 -20.320 1.00 56.12 76 ALA A C 1
ATOM 607 O O . ALA A 1 76 ? 36.638 3.561 -20.377 1.00 56.12 76 ALA A O 1
ATOM 608 N N . MET A 1 77 ? 34.931 4.376 -19.159 1.00 52.09 77 MET A N 1
ATOM 609 C CA . MET A 1 77 ? 35.573 4.093 -17.877 1.00 52.09 77 MET A CA 1
ATOM 610 C C . MET A 1 77 ? 36.030 2.622 -17.797 1.00 52.09 77 MET A C 1
ATOM 612 O O . MET A 1 77 ? 35.210 1.733 -18.044 1.00 52.09 77 MET A O 1
ATOM 616 N N . PRO A 1 78 ? 37.300 2.366 -17.429 1.00 46.25 78 PRO A N 1
ATOM 617 C CA . PRO A 1 78 ? 37.857 1.018 -17.324 1.00 46.25 78 PRO A CA 1
ATOM 618 C C . PRO A 1 78 ? 37.204 0.172 -16.213 1.00 46.25 78 PRO A C 1
ATOM 620 O O . PRO A 1 78 ? 37.250 -1.049 -16.289 1.00 46.25 78 PRO A O 1
ATOM 623 N N . ASP A 1 79 ? 36.502 0.786 -15.253 1.00 46.41 79 ASP A N 1
ATOM 624 C CA . ASP A 1 79 ? 35.943 0.134 -14.051 1.00 46.41 79 ASP A CA 1
ATOM 625 C C . ASP A 1 79 ? 34.849 -0.933 -14.299 1.00 46.41 79 ASP A C 1
ATOM 627 O O . ASP A 1 79 ? 34.396 -1.576 -13.354 1.00 46.41 79 ASP A O 1
ATOM 631 N N . ARG A 1 80 ? 34.382 -1.128 -15.544 1.00 48.03 80 ARG A N 1
ATOM 632 C CA . ARG A 1 80 ? 33.448 -2.219 -15.915 1.00 48.03 80 ARG A CA 1
ATOM 633 C C . ARG A 1 80 ? 34.071 -3.332 -16.743 1.00 48.03 80 ARG A C 1
ATOM 635 O O . ARG A 1 80 ? 33.397 -4.313 -17.031 1.00 48.03 80 ARG A O 1
ATOM 642 N N . ILE A 1 81 ? 35.329 -3.186 -17.129 1.00 52.66 81 ILE A N 1
ATOM 643 C CA . ILE A 1 81 ? 36.108 -4.265 -17.721 1.00 52.66 81 ILE A CA 1
ATOM 644 C C . ILE A 1 81 ? 36.797 -4.934 -16.530 1.00 52.66 81 ILE A C 1
ATOM 646 O O . ILE A 1 81 ? 37.946 -4.638 -16.224 1.00 52.66 81 ILE A O 1
ATOM 650 N N . PHE A 1 82 ? 36.045 -5.732 -15.767 1.00 46.69 82 PHE A N 1
ATOM 651 C CA . PHE A 1 82 ? 36.620 -6.459 -14.639 1.00 46.69 82 PHE A CA 1
ATOM 652 C C . PHE A 1 82 ? 37.639 -7.463 -15.178 1.00 46.69 82 PHE A C 1
ATOM 654 O O . PHE A 1 82 ? 37.241 -8.392 -15.875 1.00 46.69 82 PHE A O 1
ATOM 661 N N . GLU A 1 83 ? 38.917 -7.308 -14.826 1.00 42.31 83 GLU A N 1
ATOM 662 C CA . GLU A 1 83 ? 39.814 -8.458 -14.683 1.00 42.31 83 GLU A CA 1
ATOM 663 C C . GLU A 1 83 ? 39.260 -9.280 -13.509 1.00 42.31 83 GLU A C 1
ATOM 665 O O . GLU A 1 83 ? 39.609 -9.063 -12.350 1.00 42.31 83 GLU A O 1
ATOM 670 N N . LEU A 1 84 ? 38.278 -10.137 -13.789 1.00 45.56 84 LEU A N 1
ATOM 671 C CA . LEU A 1 84 ? 38.034 -11.296 -12.939 1.00 45.56 84 LEU A CA 1
ATOM 672 C C . LEU A 1 84 ? 39.244 -12.224 -13.121 1.00 45.56 84 LEU A C 1
ATOM 674 O O . LEU A 1 84 ? 39.903 -12.148 -14.159 1.00 45.56 84 LEU A O 1
ATOM 678 N N . ASP A 1 85 ? 39.575 -13.014 -12.095 1.00 47.88 85 ASP A N 1
ATOM 679 C CA . ASP A 1 85 ? 40.690 -13.975 -12.101 1.00 47.88 85 ASP A CA 1
ATOM 680 C C . ASP A 1 85 ? 40.843 -14.675 -13.469 1.00 47.88 85 ASP A C 1
ATOM 682 O O . ASP A 1 85 ? 39.833 -14.882 -14.138 1.00 47.88 85 ASP A O 1
ATOM 686 N N . ASP A 1 86 ? 42.079 -15.041 -13.856 1.00 51.16 86 ASP A N 1
ATOM 687 C CA . ASP A 1 86 ? 42.576 -15.465 -15.195 1.00 51.16 86 ASP A CA 1
ATOM 688 C C . ASP A 1 86 ? 41.678 -16.385 -16.083 1.00 51.16 86 ASP A C 1
ATOM 690 O O . ASP A 1 86 ? 41.999 -16.598 -17.256 1.00 51.16 86 ASP A O 1
ATOM 694 N N . ASP A 1 87 ? 40.555 -16.902 -15.580 1.00 50.75 87 ASP A N 1
ATOM 695 C CA . ASP A 1 87 ? 39.611 -17.809 -16.233 1.00 50.75 87 ASP A CA 1
ATOM 696 C C . ASP A 1 87 ? 38.222 -17.211 -16.606 1.00 50.75 87 ASP A C 1
ATOM 698 O O . ASP A 1 87 ? 37.486 -17.889 -17.330 1.00 50.75 87 ASP A O 1
ATOM 702 N N . ASP A 1 88 ? 37.844 -15.978 -16.207 1.00 47.09 88 ASP A N 1
ATOM 703 C CA . ASP A 1 88 ? 36.518 -15.386 -16.536 1.00 47.09 88 ASP A CA 1
ATOM 704 C C . ASP A 1 88 ? 36.589 -14.209 -17.548 1.00 47.09 88 ASP A C 1
ATOM 706 O O . ASP A 1 88 ? 37.331 -13.243 -17.352 1.00 47.09 88 ASP A O 1
ATOM 710 N N . PRO A 1 89 ? 35.829 -14.233 -18.666 1.00 50.00 89 PRO A N 1
ATOM 711 C CA . PRO A 1 89 ? 35.929 -13.219 -19.714 1.00 50.00 89 PRO A CA 1
ATOM 712 C C . PRO A 1 89 ? 35.391 -11.846 -19.279 1.00 50.00 89 PRO A C 1
ATOM 714 O O . PRO A 1 89 ? 34.320 -11.735 -18.695 1.00 50.00 89 PRO A O 1
ATOM 717 N N . LEU A 1 90 ? 36.085 -10.778 -19.685 1.00 55.41 90 LEU A N 1
ATOM 718 C CA . LEU A 1 90 ? 35.659 -9.378 -19.543 1.00 55.41 90 LEU A CA 1
ATOM 719 C C . LEU A 1 90 ? 34.204 -9.168 -20.033 1.00 55.41 90 LEU A C 1
ATOM 721 O O . LEU A 1 90 ? 33.940 -9.278 -21.232 1.00 55.41 90 LEU A O 1
ATOM 725 N N . GLU A 1 91 ? 33.261 -8.803 -19.158 1.00 60.28 91 GLU A N 1
ATOM 726 C CA . GLU A 1 91 ? 31.856 -8.569 -19.544 1.00 60.28 91 GLU A CA 1
ATOM 727 C C . GLU A 1 91 ? 31.460 -7.085 -19.524 1.00 60.28 91 GLU A C 1
ATOM 729 O O . GLU A 1 91 ? 31.541 -6.410 -18.499 1.00 60.28 91 GLU A O 1
ATOM 734 N N . TYR A 1 92 ? 30.933 -6.570 -20.643 1.00 74.94 92 TYR A N 1
ATOM 735 C CA . TYR A 1 92 ? 30.345 -5.226 -20.697 1.00 74.94 92 TYR A CA 1
ATOM 736 C C . TYR A 1 92 ? 28.827 -5.310 -20.494 1.00 74.94 92 TYR A C 1
ATOM 738 O O . TYR A 1 92 ? 28.126 -5.917 -21.299 1.00 74.94 92 TYR A O 1
ATOM 746 N N . THR A 1 93 ? 28.300 -4.705 -19.428 1.00 82.94 93 THR A N 1
ATOM 747 C CA . THR A 1 93 ? 26.886 -4.865 -19.035 1.00 82.94 93 THR A CA 1
ATOM 748 C C . THR A 1 93 ? 26.084 -3.574 -19.211 1.00 82.94 93 THR A C 1
ATOM 750 O O . THR A 1 93 ? 26.493 -2.515 -18.720 1.00 82.94 93 THR A O 1
ATOM 753 N N . ASP A 1 94 ? 24.919 -3.675 -19.858 1.00 88.94 94 ASP A N 1
ATOM 754 C CA . ASP A 1 94 ? 23.844 -2.679 -19.786 1.00 88.94 94 ASP A CA 1
ATOM 755 C C . ASP A 1 94 ? 22.872 -3.096 -18.684 1.00 88.94 94 ASP A C 1
ATOM 757 O O . ASP A 1 94 ? 22.195 -4.121 -18.793 1.00 88.94 94 ASP A O 1
ATOM 761 N N . ASP A 1 95 ? 22.820 -2.321 -17.602 1.00 89.38 95 ASP A N 1
ATOM 762 C CA . ASP A 1 95 ? 21.910 -2.619 -16.499 1.00 89.38 95 ASP A CA 1
ATOM 763 C C . ASP A 1 95 ? 20.452 -2.372 -16.875 1.00 89.38 95 ASP A C 1
ATOM 765 O O . ASP A 1 95 ? 19.596 -3.019 -16.299 1.00 89.38 95 ASP A O 1
ATOM 769 N N . HIS A 1 96 ? 20.154 -1.497 -17.841 1.00 92.88 96 HIS A N 1
ATOM 770 C CA . HIS A 1 96 ? 18.785 -1.076 -18.153 1.00 92.88 96 HIS A CA 1
ATOM 771 C C . HIS A 1 96 ? 18.503 -1.134 -19.660 1.00 92.88 96 HIS A C 1
ATOM 773 O O . HIS A 1 96 ? 18.205 -0.124 -20.303 1.00 92.88 96 HIS A O 1
ATOM 779 N N . ASP A 1 97 ? 18.613 -2.330 -20.235 1.00 94.12 97 ASP A N 1
ATOM 780 C CA . ASP A 1 97 ? 18.344 -2.599 -21.645 1.00 94.12 97 ASP A CA 1
ATOM 781 C C . ASP A 1 97 ? 16.827 -2.613 -21.934 1.00 94.12 97 ASP A C 1
ATOM 783 O O . ASP A 1 97 ? 16.060 -3.430 -21.414 1.00 94.12 97 ASP A O 1
ATOM 787 N N . ASP A 1 98 ? 16.386 -1.709 -22.812 1.00 96.06 98 ASP A N 1
ATOM 788 C CA . ASP A 1 98 ? 14.974 -1.506 -23.165 1.00 96.06 98 ASP A CA 1
ATOM 789 C C . ASP A 1 98 ? 14.409 -2.540 -24.163 1.00 96.06 98 ASP A C 1
ATOM 791 O O . ASP A 1 98 ? 13.229 -2.460 -24.538 1.00 96.06 98 ASP A O 1
ATOM 795 N N . SER A 1 99 ? 15.198 -3.519 -24.629 1.00 95.75 99 SER A N 1
ATOM 796 C CA . SER A 1 99 ? 14.778 -4.478 -25.668 1.00 95.75 99 SER A CA 1
ATOM 797 C C . SER A 1 99 ? 13.413 -5.126 -25.401 1.00 95.75 99 SER A C 1
ATOM 799 O O . SER A 1 99 ? 12.589 -5.168 -26.327 1.00 95.75 99 SER A O 1
ATOM 801 N N . PRO A 1 100 ? 13.098 -5.630 -24.186 1.00 96.19 100 PRO A N 1
ATOM 802 C CA . PRO A 1 100 ? 11.809 -6.277 -23.935 1.00 96.19 100 PRO A CA 1
ATOM 803 C C . PRO A 1 100 ? 10.626 -5.312 -24.079 1.00 96.19 100 PRO A C 1
ATOM 805 O O . PRO A 1 100 ? 9.540 -5.708 -24.518 1.00 96.19 100 PRO A O 1
ATOM 808 N N . MET A 1 101 ? 10.832 -4.041 -23.735 1.00 95.94 101 MET A N 1
ATOM 809 C CA . MET A 1 101 ? 9.824 -2.987 -23.827 1.00 95.94 101 MET A CA 1
ATOM 810 C C . MET A 1 101 ? 9.611 -2.589 -25.276 1.00 95.94 101 MET A C 1
ATOM 812 O O . MET A 1 101 ? 8.474 -2.602 -25.744 1.00 95.94 101 MET A O 1
ATOM 816 N N . ILE A 1 102 ? 10.695 -2.332 -26.011 1.00 97.75 102 ILE A N 1
ATOM 817 C CA . ILE A 1 102 ? 10.649 -1.972 -27.433 1.00 97.75 102 ILE A CA 1
ATOM 818 C C . ILE A 1 102 ? 9.931 -3.057 -28.239 1.00 97.75 102 ILE A C 1
ATOM 820 O O . ILE A 1 102 ? 9.050 -2.736 -29.036 1.00 97.75 102 ILE A O 1
ATOM 824 N N . ARG A 1 103 ? 10.201 -4.347 -27.983 1.00 97.44 103 ARG A N 1
ATOM 825 C CA . ARG A 1 103 ? 9.480 -5.458 -28.638 1.00 97.44 103 ARG A CA 1
ATOM 826 C C . ARG A 1 103 ? 7.966 -5.386 -28.410 1.00 97.44 103 ARG A C 1
ATOM 828 O O . ARG A 1 103 ? 7.202 -5.552 -29.359 1.00 97.44 103 ARG A O 1
ATOM 835 N N . LYS A 1 104 ? 7.519 -5.104 -27.181 1.00 97.56 104 LYS A N 1
ATOM 836 C CA . LYS A 1 104 ? 6.087 -4.936 -26.862 1.00 97.56 104 LYS A CA 1
ATOM 837 C C . LYS A 1 104 ? 5.501 -3.696 -27.534 1.00 97.56 104 LYS A C 1
ATOM 839 O O . LYS A 1 104 ? 4.413 -3.776 -28.099 1.00 97.56 104 LYS A O 1
ATOM 844 N N . LEU A 1 105 ? 6.221 -2.574 -27.512 1.00 97.81 105 LEU A N 1
ATOM 845 C CA . LEU A 1 105 ? 5.785 -1.332 -28.148 1.00 97.81 105 LEU A CA 1
ATOM 846 C C . LEU A 1 105 ? 5.617 -1.497 -29.660 1.00 97.81 105 LEU A C 1
ATOM 848 O O . LEU A 1 105 ? 4.611 -1.044 -30.192 1.00 97.81 105 LEU A O 1
ATOM 852 N N . VAL A 1 106 ? 6.525 -2.208 -30.336 1.00 97.81 106 VAL A N 1
ATOM 853 C CA . VAL A 1 106 ? 6.385 -2.537 -31.766 1.00 97.81 106 VAL A CA 1
ATOM 854 C C . VAL A 1 106 ? 5.099 -3.320 -32.024 1.00 97.81 106 VAL A C 1
ATOM 856 O O . VAL A 1 106 ? 4.327 -2.945 -32.903 1.00 97.81 106 VAL A O 1
ATOM 859 N N . VAL A 1 107 ? 4.816 -4.364 -31.235 1.00 97.00 107 VAL A N 1
ATOM 860 C CA . VAL A 1 107 ? 3.578 -5.147 -31.396 1.00 97.00 107 VAL A CA 1
ATOM 861 C C . VAL A 1 107 ? 2.343 -4.260 -31.237 1.00 97.00 107 VAL A C 1
ATOM 863 O O . VAL A 1 107 ? 1.441 -4.315 -32.070 1.00 97.00 107 VAL A O 1
ATOM 866 N N . LEU A 1 108 ? 2.305 -3.415 -30.207 1.00 97.88 108 LEU A N 1
ATOM 867 C CA . LEU A 1 108 ? 1.166 -2.533 -29.933 1.00 97.88 108 LEU A CA 1
ATOM 868 C C . LEU A 1 108 ? 1.019 -1.413 -30.977 1.00 97.88 108 LEU A C 1
ATOM 870 O O . LEU A 1 108 ? -0.097 -1.030 -31.328 1.00 97.88 108 LEU A O 1
ATOM 874 N N . ALA A 1 109 ? 2.130 -0.908 -31.505 1.00 96.06 109 ALA A N 1
ATOM 875 C CA . ALA A 1 109 ? 2.151 0.107 -32.551 1.00 96.06 109 ALA A CA 1
ATOM 876 C C . ALA A 1 109 ? 1.684 -0.439 -33.914 1.00 96.06 109 ALA A C 1
ATOM 878 O O . ALA A 1 109 ? 1.011 0.272 -34.658 1.00 96.06 109 ALA A O 1
ATOM 879 N N . GLU A 1 110 ? 1.992 -1.697 -34.239 1.00 95.88 110 GLU A N 1
ATOM 880 C CA . GLU A 1 110 ? 1.611 -2.307 -35.524 1.00 95.88 110 GLU A CA 1
ATOM 881 C C . GLU A 1 110 ? 0.220 -2.943 -35.523 1.00 95.88 110 GLU A C 1
ATOM 883 O O . GLU A 1 110 ? -0.384 -3.088 -36.586 1.00 95.88 110 GLU A O 1
ATOM 888 N N . ASN A 1 111 ? -0.297 -3.328 -34.353 1.00 96.06 111 ASN A N 1
ATOM 889 C CA . ASN A 1 111 ? -1.508 -4.138 -34.252 1.00 96.06 111 ASN A CA 1
ATOM 890 C C . ASN A 1 111 ? -2.604 -3.421 -33.445 1.00 96.06 111 ASN A C 1
ATOM 892 O O . ASN A 1 111 ? -2.803 -3.747 -32.269 1.00 96.06 111 ASN A O 1
ATOM 896 N N . PRO A 1 112 ? -3.383 -2.506 -34.063 1.00 96.25 112 PRO A N 1
ATOM 897 C CA . PRO A 1 112 ? -4.478 -1.808 -33.388 1.00 96.25 112 PRO A CA 1
ATOM 898 C C . PRO A 1 112 ? -5.490 -2.741 -32.720 1.00 96.25 112 PRO A C 1
ATOM 900 O O . PRO A 1 112 ? -5.971 -2.459 -31.627 1.00 96.25 112 PRO A O 1
ATOM 903 N N . GLN A 1 113 ? -5.771 -3.897 -33.330 1.00 95.06 113 GLN A N 1
ATOM 904 C CA . GLN A 1 113 ? -6.682 -4.889 -32.757 1.00 95.06 113 GLN A CA 1
ATOM 905 C C . GLN A 1 113 ? -6.164 -5.461 -31.431 1.00 95.06 113 GLN A C 1
ATOM 907 O O . GLN A 1 113 ? -6.951 -5.588 -30.497 1.00 95.06 113 GLN A O 1
ATOM 912 N N . ILE A 1 114 ? -4.861 -5.744 -31.320 1.00 95.88 114 ILE A N 1
ATOM 913 C CA . ILE A 1 114 ? -4.235 -6.234 -30.082 1.00 95.88 114 ILE A CA 1
ATOM 914 C C . ILE A 1 114 ? -4.156 -5.105 -29.053 1.00 95.88 114 ILE A C 1
ATOM 916 O O . ILE A 1 114 ? -4.586 -5.272 -27.915 1.00 95.88 114 ILE A O 1
ATOM 920 N N . ALA A 1 115 ? -3.664 -3.933 -29.458 1.00 97.31 115 ALA A N 1
ATOM 921 C CA . ALA A 1 115 ? -3.525 -2.779 -28.574 1.00 97.31 115 ALA A CA 1
ATOM 922 C C . ALA A 1 115 ? -4.867 -2.309 -27.989 1.00 97.31 115 ALA A C 1
ATOM 924 O O . ALA A 1 115 ? -4.932 -1.927 -26.821 1.00 97.31 115 ALA A O 1
ATOM 925 N N . SER A 1 116 ? -5.962 -2.432 -28.747 1.00 96.56 116 SER A N 1
ATOM 926 C CA . SER A 1 116 ? -7.315 -2.143 -28.256 1.00 96.56 116 SER A CA 1
ATOM 927 C C . SER A 1 116 ? -7.786 -3.082 -27.137 1.00 96.56 116 SER A C 1
ATOM 929 O O . SER A 1 116 ? -8.777 -2.776 -26.476 1.00 96.56 116 SER A O 1
ATOM 931 N N . LYS A 1 117 ? -7.112 -4.219 -26.903 1.00 96.00 117 LYS A N 1
ATOM 932 C CA . LYS A 1 117 ? -7.422 -5.134 -25.793 1.00 96.00 117 LYS A CA 1
ATOM 933 C C . LYS A 1 117 ? -6.758 -4.733 -24.479 1.00 96.00 117 LYS A C 1
ATOM 935 O O . LYS A 1 117 ? -7.183 -5.217 -23.435 1.00 96.00 117 LYS A O 1
ATOM 940 N N . VAL A 1 118 ? -5.760 -3.848 -24.509 1.00 97.31 118 VAL A N 1
ATOM 941 C CA . VAL A 1 118 ? -5.043 -3.420 -23.301 1.00 97.31 118 VAL A CA 1
ATOM 942 C C . VAL A 1 118 ? -5.969 -2.587 -22.413 1.00 97.31 118 VAL A C 1
ATOM 944 O O . VAL A 1 118 ? -6.538 -1.586 -22.856 1.00 97.31 118 VAL A O 1
ATOM 947 N N . ARG A 1 119 ? -6.108 -2.999 -21.149 1.00 96.19 119 ARG A N 1
ATOM 948 C CA . ARG A 1 119 ? -6.888 -2.307 -20.106 1.00 96.19 119 ARG A CA 1
ATOM 949 C C . ARG A 1 119 ? -5.990 -1.728 -19.023 1.00 96.19 119 ARG A C 1
ATOM 951 O O . ARG A 1 119 ? -6.188 -0.584 -18.614 1.00 96.19 119 ARG A O 1
ATOM 958 N N . THR A 1 120 ? -4.975 -2.487 -18.630 1.00 96.56 120 THR A N 1
ATOM 959 C CA . THR A 1 120 ? -3.988 -2.080 -17.634 1.00 96.56 120 THR A CA 1
ATOM 960 C C . THR A 1 120 ? -2.618 -2.017 -18.279 1.00 96.56 120 THR A C 1
ATOM 962 O O . THR A 1 120 ? -2.154 -2.996 -18.871 1.00 96.56 120 THR A O 1
ATOM 965 N N . LEU A 1 121 ? -1.965 -0.868 -18.131 1.00 97.88 121 LEU A N 1
ATOM 966 C CA . LEU A 1 121 ? -0.569 -0.695 -18.493 1.00 97.88 121 LEU A CA 1
ATOM 967 C C . LEU A 1 121 ? 0.254 -0.445 -17.233 1.00 97.88 121 LEU A C 1
ATOM 969 O O . LEU A 1 121 ? -0.003 0.501 -16.487 1.00 97.88 121 LEU A O 1
ATOM 973 N N . ILE A 1 122 ? 1.254 -1.293 -17.025 1.00 96.75 122 ILE A N 1
ATOM 974 C CA . ILE A 1 122 ? 2.215 -1.195 -15.932 1.00 96.75 122 ILE A CA 1
ATOM 975 C C . ILE A 1 122 ? 3.568 -0.855 -16.539 1.00 96.75 122 ILE A C 1
ATOM 977 O O . ILE A 1 122 ? 4.014 -1.539 -17.454 1.00 96.75 122 ILE A O 1
ATOM 981 N N . HIS A 1 123 ? 4.240 0.168 -16.032 1.00 95.75 123 HIS A N 1
ATOM 982 C CA . HIS A 1 123 ? 5.650 0.403 -16.301 1.00 95.75 123 HIS A CA 1
ATOM 983 C C . HIS A 1 123 ? 6.441 0.294 -15.002 1.00 95.75 123 HIS A C 1
ATOM 985 O O . HIS A 1 123 ? 6.079 0.920 -14.004 1.00 95.75 123 HIS A O 1
ATOM 991 N N . ARG A 1 124 ? 7.515 -0.495 -15.022 1.00 93.12 124 ARG A N 1
ATOM 992 C CA . ARG A 1 124 ? 8.463 -0.579 -13.913 1.00 93.12 124 ARG A CA 1
ATOM 993 C C . ARG A 1 124 ? 9.867 -0.902 -14.380 1.00 93.12 124 ARG A C 1
ATOM 995 O O . ARG A 1 124 ? 10.010 -1.604 -15.378 1.00 93.12 124 ARG A O 1
ATOM 1002 N N . CYS A 1 125 ? 10.852 -0.457 -13.614 1.00 92.19 125 CYS A N 1
ATOM 1003 C CA . CYS A 1 125 ? 12.207 -0.981 -13.689 1.00 92.19 125 CYS A CA 1
ATOM 1004 C C . CYS A 1 125 ? 12.229 -2.479 -13.313 1.00 92.19 125 CYS A C 1
ATOM 1006 O O . CYS A 1 125 ? 11.402 -2.964 -12.524 1.00 92.19 125 CYS A O 1
ATOM 1008 N N . HIS A 1 126 ? 13.156 -3.229 -13.901 1.00 91.62 126 HIS A N 1
ATOM 1009 C CA . HIS A 1 126 ? 13.407 -4.629 -13.577 1.00 91.62 126 HIS A CA 1
ATOM 1010 C C . HIS A 1 126 ? 14.077 -4.780 -12.206 1.00 91.62 126 HIS A C 1
ATOM 1012 O O . HIS A 1 126 ? 13.886 -5.812 -11.556 1.00 91.62 126 HIS A O 1
ATOM 1018 N N . LEU A 1 127 ? 14.792 -3.742 -11.754 1.00 89.62 127 LEU A N 1
ATOM 1019 C CA . LEU A 1 127 ? 15.370 -3.669 -10.419 1.00 89.62 127 LEU A CA 1
ATOM 1020 C C . LEU A 1 127 ? 14.277 -3.558 -9.341 1.00 89.62 127 LEU A C 1
ATOM 1022 O O . LEU A 1 127 ? 13.220 -2.958 -9.579 1.00 89.62 127 LEU A O 1
ATOM 1026 N N . PRO A 1 128 ? 14.514 -4.117 -8.143 1.00 85.69 128 PRO A N 1
ATOM 1027 C CA . PRO A 1 128 ? 13.639 -3.930 -6.992 1.00 85.69 128 PRO A CA 1
ATOM 1028 C C . PRO A 1 128 ? 13.451 -2.442 -6.644 1.00 85.69 128 PRO A C 1
ATOM 1030 O O . PRO A 1 128 ? 14.369 -1.645 -6.834 1.00 85.69 128 PRO A O 1
ATOM 1033 N N . PRO A 1 129 ? 12.281 -2.034 -6.112 1.00 84.88 129 PRO A N 1
ATOM 1034 C CA . PRO A 1 129 ? 12.122 -0.698 -5.550 1.00 84.88 129 PRO A CA 1
ATOM 1035 C C . PRO A 1 129 ? 13.143 -0.453 -4.427 1.00 84.88 129 PRO A C 1
ATOM 1037 O O . PRO A 1 129 ? 13.385 -1.372 -3.643 1.00 84.88 129 PRO A O 1
ATOM 1040 N N . PRO A 1 130 ? 13.668 0.776 -4.285 1.00 84.38 130 PRO A N 1
ATOM 1041 C CA . PRO A 1 130 ? 14.712 1.077 -3.310 1.00 84.38 130 PRO A CA 1
ATOM 1042 C C . PRO A 1 130 ? 14.251 0.820 -1.872 1.00 84.38 130 PRO A C 1
ATOM 1044 O O . PRO A 1 130 ? 13.073 1.030 -1.528 1.00 84.38 130 PRO A O 1
ATOM 1047 N N . ASN A 1 131 ? 15.203 0.444 -1.016 1.00 81.75 131 ASN A N 1
ATOM 1048 C CA . ASN A 1 131 ? 15.012 0.395 0.426 1.00 81.75 131 ASN A CA 1
ATOM 1049 C C . ASN A 1 131 ? 14.519 1.761 0.920 1.00 81.75 131 ASN A C 1
ATOM 1051 O O . ASN A 1 131 ? 15.071 2.816 0.608 1.00 81.75 131 ASN A O 1
ATOM 1055 N N . VAL A 1 132 ? 13.444 1.736 1.699 1.00 76.25 132 VAL A N 1
ATOM 1056 C CA . VAL A 1 132 ? 12.694 2.933 2.098 1.00 76.25 132 VAL A CA 1
ATOM 1057 C C . VAL A 1 132 ? 13.510 3.841 3.014 1.00 76.25 132 VAL A C 1
ATOM 1059 O O . VAL A 1 132 ? 13.326 5.055 2.981 1.00 76.25 132 VAL A O 1
ATOM 1062 N N . PHE A 1 133 ? 14.386 3.258 3.829 1.00 74.31 133 PHE A N 1
ATOM 1063 C CA . PHE A 1 133 ? 15.088 3.957 4.898 1.00 74.31 133 PHE A CA 1
ATOM 1064 C C . PHE A 1 133 ? 16.490 4.394 4.471 1.00 74.31 133 PHE A C 1
ATOM 1066 O O . PHE A 1 133 ? 16.888 5.527 4.741 1.00 74.31 133 PHE A O 1
ATOM 1073 N N . SER A 1 134 ? 17.237 3.520 3.791 1.00 74.81 134 SER A N 1
ATOM 1074 C CA . SER A 1 134 ? 18.643 3.771 3.449 1.00 74.81 134 SER A CA 1
ATOM 1075 C C . SER A 1 134 ? 18.831 4.369 2.052 1.00 74.81 134 SER A C 1
ATOM 1077 O O . SER A 1 134 ? 19.653 5.273 1.879 1.00 74.81 134 SER A O 1
ATOM 1079 N N . GLU A 1 135 ? 18.054 3.920 1.065 1.00 83.38 135 GLU A N 1
ATOM 1080 C CA . GLU A 1 135 ? 18.275 4.241 -0.351 1.00 83.38 135 GLU A CA 1
ATOM 1081 C C . GLU A 1 135 ? 17.337 5.324 -0.868 1.00 83.38 135 GLU A C 1
ATOM 1083 O O . GLU A 1 135 ? 17.797 6.306 -1.450 1.00 83.38 135 GLU A O 1
ATOM 1088 N N . LEU A 1 136 ? 16.030 5.173 -0.629 1.00 83.50 136 LEU A N 1
ATOM 1089 C CA . LEU A 1 136 ? 14.997 6.069 -1.139 1.00 83.50 136 LEU A CA 1
ATOM 1090 C C . LEU A 1 136 ? 15.286 7.543 -0.808 1.00 83.50 136 LEU A C 1
ATOM 1092 O O . LEU A 1 136 ? 15.216 8.335 -1.738 1.00 83.50 136 LEU A O 1
ATOM 1096 N N . PRO A 1 137 ? 15.698 7.938 0.419 1.00 78.88 137 PRO A N 1
ATOM 1097 C CA . PRO A 1 137 ? 16.048 9.328 0.736 1.00 78.88 137 PRO A CA 1
ATOM 1098 C C . PRO A 1 137 ? 17.150 9.944 -0.134 1.00 78.88 137 PRO A C 1
ATOM 1100 O O . PRO A 1 137 ? 17.203 11.165 -0.283 1.00 78.88 137 PRO A O 1
ATOM 1103 N N . GLN A 1 138 ? 18.048 9.110 -0.661 1.00 81.31 138 GLN A N 1
ATOM 1104 C CA . GLN A 1 138 ? 19.213 9.503 -1.456 1.00 81.31 138 GLN A CA 1
ATOM 1105 C C . GLN A 1 138 ? 18.963 9.349 -2.964 1.00 81.31 138 GLN A C 1
ATOM 1107 O O . GLN A 1 138 ? 19.753 9.840 -3.771 1.00 81.31 138 GLN A O 1
ATOM 1112 N N . LEU A 1 139 ? 17.888 8.666 -3.358 1.00 85.00 139 LEU A N 1
ATOM 1113 C CA . LEU A 1 139 ? 17.625 8.333 -4.746 1.00 85.00 139 LEU A CA 1
ATOM 1114 C C . LEU A 1 139 ? 16.878 9.465 -5.462 1.00 85.00 139 LEU A C 1
ATOM 1116 O O . LEU A 1 139 ? 15.714 9.759 -5.192 1.00 85.00 139 LEU A O 1
ATOM 1120 N N . SER A 1 140 ? 17.528 10.044 -6.463 1.00 83.38 140 SER A N 1
ATOM 1121 C CA . SER A 1 140 ? 16.886 10.887 -7.460 1.00 83.38 140 SER A CA 1
ATOM 1122 C C . SER A 1 140 ? 16.145 10.021 -8.477 1.00 83.38 140 SER A C 1
ATOM 1124 O O . SER A 1 140 ? 16.723 9.158 -9.138 1.00 83.38 140 SER A O 1
ATOM 1126 N N . CYS A 1 141 ? 14.852 10.294 -8.651 1.00 81.06 141 CYS A N 1
ATOM 1127 C CA . CYS A 1 141 ? 14.010 9.622 -9.644 1.00 81.06 141 CYS A CA 1
ATOM 1128 C C . CYS A 1 141 ? 14.231 10.152 -11.076 1.00 81.06 141 CYS A C 1
ATOM 1130 O O . CYS A 1 141 ? 13.478 9.804 -11.983 1.00 81.06 141 CYS A O 1
ATOM 1132 N N . ASN A 1 142 ? 15.240 11.004 -11.285 1.00 76.81 142 ASN A N 1
ATOM 1133 C CA . ASN A 1 142 ? 15.546 11.655 -12.554 1.00 76.81 142 ASN A CA 1
ATOM 1134 C C . ASN A 1 142 ? 16.776 11.019 -13.237 1.00 76.81 142 ASN A C 1
ATOM 1136 O O . ASN A 1 142 ? 17.801 11.665 -13.463 1.00 76.81 142 ASN A O 1
ATOM 1140 N N . GLY A 1 143 ? 16.686 9.718 -13.530 1.00 80.94 143 GLY A N 1
ATOM 1141 C CA . GLY A 1 143 ? 17.718 8.973 -14.259 1.00 80.94 143 GLY A CA 1
ATOM 1142 C C . GLY A 1 143 ? 17.794 9.406 -15.724 1.00 80.94 143 GLY A C 1
ATOM 1143 O O . GLY A 1 143 ? 17.026 8.928 -16.557 1.00 80.94 143 GLY A O 1
ATOM 1144 N N . GLN A 1 144 ? 18.715 10.320 -16.042 1.00 78.00 144 GLN A N 1
ATOM 1145 C CA . GLN A 1 144 ? 18.812 10.962 -17.361 1.00 78.00 144 GLN A CA 1
ATOM 1146 C C . GLN A 1 144 ? 19.138 9.994 -18.502 1.00 78.00 144 GLN A C 1
ATOM 1148 O O . GLN A 1 144 ? 18.748 10.253 -19.633 1.00 78.00 144 GLN A O 1
ATOM 1153 N N . THR A 1 145 ? 19.823 8.886 -18.222 1.00 82.75 145 THR A N 1
ATOM 1154 C CA . THR A 1 145 ? 20.258 7.920 -19.240 1.00 82.75 145 THR A CA 1
ATOM 1155 C C . THR A 1 145 ? 19.274 6.763 -19.453 1.00 82.75 145 THR A C 1
ATOM 1157 O O . THR A 1 145 ? 19.441 5.994 -20.400 1.00 82.75 145 THR A O 1
ATOM 1160 N N . LEU A 1 146 ? 18.232 6.647 -18.620 1.00 88.25 146 LEU A N 1
ATOM 1161 C CA . LEU A 1 146 ? 17.258 5.552 -18.666 1.00 88.25 146 LEU A CA 1
ATOM 1162 C C . LEU A 1 146 ? 16.157 5.814 -19.701 1.00 88.25 146 LEU A C 1
ATOM 1164 O O . LEU A 1 146 ? 15.425 6.795 -19.584 1.00 88.25 146 LEU A O 1
ATOM 1168 N N . SER A 1 147 ? 16.008 4.924 -20.685 1.00 90.50 147 SER A N 1
ATOM 1169 C CA . SER A 1 147 ? 14.991 4.990 -21.752 1.00 90.50 147 SER A CA 1
ATOM 1170 C C . SER A 1 147 ? 14.844 6.342 -22.452 1.00 90.50 147 SER A C 1
ATOM 1172 O O . SER A 1 147 ? 13.738 6.755 -22.790 1.00 90.50 147 SER A O 1
ATOM 1174 N N . GLN A 1 148 ? 15.963 7.027 -22.669 1.00 85.25 148 GLN A N 1
ATOM 1175 C CA . GLN A 1 148 ? 16.017 8.363 -23.270 1.00 85.25 148 GLN A CA 1
ATOM 1176 C C . GLN A 1 148 ? 15.957 8.375 -24.807 1.00 85.25 148 GLN A C 1
ATOM 1178 O O . GLN A 1 148 ? 15.855 9.443 -25.413 1.00 85.25 148 GLN A O 1
ATOM 1183 N N . ASP A 1 149 ? 16.108 7.217 -25.463 1.00 86.00 149 ASP A N 1
ATOM 1184 C CA . ASP A 1 149 ? 16.266 7.165 -26.915 1.00 86.00 149 ASP A CA 1
ATOM 1185 C C . ASP A 1 149 ? 14.999 7.669 -27.638 1.00 86.00 149 ASP A C 1
ATOM 1187 O O . ASP A 1 149 ? 13.912 7.108 -27.453 1.00 86.00 149 ASP A O 1
ATOM 1191 N N . PRO A 1 150 ? 15.098 8.685 -28.520 1.00 83.94 150 PRO A N 1
ATOM 1192 C CA . PRO A 1 150 ? 13.933 9.258 -29.197 1.00 83.94 150 PRO A CA 1
ATOM 1193 C C . PRO A 1 150 ? 13.114 8.254 -30.017 1.00 83.94 150 PRO A C 1
ATOM 1195 O O . PRO A 1 150 ? 11.901 8.423 -30.166 1.00 83.94 150 PRO A O 1
ATOM 1198 N N . ARG A 1 151 ? 13.747 7.197 -30.545 1.00 89.88 151 ARG A N 1
ATOM 1199 C CA . ARG A 1 151 ? 13.054 6.132 -31.284 1.00 89.88 151 ARG A CA 1
ATOM 1200 C C . ARG A 1 151 ? 12.100 5.374 -30.361 1.00 89.88 151 ARG A C 1
ATOM 1202 O O . ARG A 1 151 ? 10.998 5.027 -30.784 1.00 89.88 151 ARG A O 1
ATOM 1209 N N . THR A 1 152 ? 12.481 5.184 -29.096 1.00 92.31 152 THR A N 1
ATOM 1210 C CA . THR A 1 152 ? 11.669 4.485 -28.088 1.00 92.31 152 THR A CA 1
ATOM 1211 C C . THR A 1 152 ? 10.415 5.287 -27.768 1.00 92.31 152 THR A C 1
ATOM 1213 O O . THR A 1 152 ? 9.315 4.735 -27.733 1.00 92.31 152 THR A O 1
ATOM 1216 N N . HIS A 1 153 ? 10.548 6.607 -27.635 1.00 87.06 153 HIS A N 1
ATOM 1217 C CA . HIS A 1 153 ? 9.413 7.509 -27.438 1.00 87.06 153 HIS A CA 1
ATOM 1218 C C . HIS A 1 153 ? 8.462 7.550 -28.636 1.00 87.06 153 HIS A C 1
ATOM 1220 O O . HIS A 1 153 ? 7.245 7.600 -28.455 1.00 87.06 153 HIS A O 1
ATOM 1226 N N . GLU A 1 154 ? 8.989 7.490 -29.859 1.00 86.38 154 GLU A N 1
ATOM 1227 C CA . GLU A 1 154 ? 8.150 7.453 -31.058 1.00 86.38 154 GLU A CA 1
ATOM 1228 C C . GLU A 1 154 ? 7.369 6.133 -31.166 1.00 86.38 154 GLU A C 1
ATOM 1230 O O . GLU A 1 154 ? 6.173 6.143 -31.467 1.00 86.38 154 GLU A O 1
ATOM 1235 N N . LEU A 1 155 ? 7.990 4.996 -30.831 1.00 93.19 155 LEU A N 1
ATOM 1236 C CA . LEU A 1 155 ? 7.278 3.718 -30.717 1.00 93.19 155 LEU A CA 1
ATOM 1237 C C . LEU A 1 155 ? 6.207 3.755 -29.627 1.00 93.19 155 LEU A C 1
ATOM 1239 O O . LEU A 1 155 ? 5.086 3.291 -29.849 1.00 93.19 155 LEU A O 1
ATOM 1243 N N . LEU A 1 156 ? 6.529 4.332 -28.465 1.00 94.44 156 LEU A N 1
ATOM 1244 C CA . LEU A 1 156 ? 5.574 4.505 -27.377 1.00 94.44 156 LEU A CA 1
ATOM 1245 C C . LEU A 1 156 ? 4.364 5.322 -27.836 1.00 94.44 156 LEU A C 1
ATOM 1247 O O . LEU A 1 156 ? 3.225 4.919 -27.605 1.00 94.44 156 LEU A O 1
ATOM 1251 N N . ARG A 1 157 ? 4.597 6.435 -28.536 1.00 89.19 157 ARG A N 1
ATOM 1252 C CA . ARG A 1 157 ? 3.541 7.284 -29.096 1.00 89.19 157 ARG A CA 1
ATOM 1253 C C . ARG A 1 157 ? 2.618 6.495 -30.024 1.00 89.19 157 ARG A C 1
ATOM 1255 O O . ARG A 1 157 ? 1.398 6.570 -29.875 1.00 89.19 157 ARG A O 1
ATOM 1262 N N . LEU A 1 158 ? 3.185 5.740 -30.966 1.00 91.56 158 LEU A N 1
ATOM 1263 C CA . LEU A 1 158 ? 2.414 4.911 -31.897 1.00 91.56 158 LEU A CA 1
ATOM 1264 C C . LEU A 1 158 ? 1.586 3.849 -31.164 1.00 91.56 158 LEU A C 1
ATOM 1266 O O . LEU A 1 158 ? 0.412 3.661 -31.475 1.00 91.56 158 LEU A O 1
ATOM 1270 N N . ALA A 1 159 ? 2.166 3.202 -30.153 1.00 96.31 159 ALA A N 1
ATOM 1271 C CA . ALA A 1 159 ? 1.456 2.234 -29.327 1.00 96.31 159 ALA A CA 1
ATOM 1272 C C . ALA A 1 159 ? 0.295 2.883 -28.548 1.00 96.31 159 ALA A C 1
ATOM 1274 O O . ALA A 1 159 ? -0.814 2.349 -28.544 1.00 96.31 159 ALA A O 1
ATOM 1275 N N . ILE A 1 160 ? 0.511 4.051 -27.928 1.00 94.94 160 ILE A N 1
ATOM 1276 C CA . ILE A 1 160 ? -0.515 4.784 -27.162 1.00 94.94 160 ILE A CA 1
ATOM 1277 C C . ILE A 1 160 ? -1.721 5.155 -28.028 1.00 94.94 160 ILE A C 1
ATOM 1279 O O . ILE A 1 160 ? -2.855 5.048 -27.557 1.00 94.94 160 ILE A O 1
ATOM 1283 N N . LEU A 1 161 ? -1.496 5.543 -29.288 1.00 92.50 161 LEU A N 1
ATOM 1284 C CA . LEU A 1 161 ? -2.580 5.861 -30.226 1.00 92.50 161 LEU A CA 1
ATOM 1285 C C . LEU A 1 161 ? -3.507 4.670 -30.495 1.00 92.50 161 LEU A C 1
ATOM 1287 O O . LEU A 1 161 ? -4.698 4.866 -30.719 1.00 92.50 161 LEU A O 1
ATOM 1291 N N . ASN A 1 162 ? -2.972 3.450 -30.451 1.00 96.56 162 ASN A N 1
ATOM 1292 C CA . ASN A 1 162 ? -3.740 2.228 -30.666 1.00 96.56 162 ASN A CA 1
ATOM 1293 C C . ASN A 1 162 ? -4.340 1.655 -29.370 1.00 96.56 162 ASN A C 1
ATOM 1295 O O . ASN A 1 162 ? -5.328 0.921 -29.407 1.00 96.56 162 ASN A O 1
ATOM 1299 N N . MET A 1 163 ? -3.755 1.975 -28.213 1.00 97.38 163 MET A N 1
ATOM 1300 C CA . MET A 1 163 ? -4.214 1.537 -26.893 1.00 97.38 163 MET A CA 1
ATOM 1301 C C . MET A 1 163 ? -5.410 2.367 -26.403 1.00 97.38 163 MET A C 1
ATOM 1303 O O . MET A 1 163 ? -5.350 3.016 -25.362 1.00 97.38 163 MET A O 1
ATOM 1307 N N . VAL A 1 164 ? -6.521 2.351 -27.139 1.00 96.44 164 VAL A N 1
ATOM 1308 C CA . VAL A 1 164 ? -7.704 3.211 -26.906 1.00 96.44 164 VAL A CA 1
ATOM 1309 C C . VAL A 1 164 ? -8.509 2.874 -25.643 1.00 96.44 164 VAL A C 1
ATOM 1311 O O . VAL A 1 164 ? -9.390 3.628 -25.239 1.00 96.44 164 VAL A O 1
ATOM 1314 N N . ASN A 1 165 ? -8.204 1.742 -25.009 1.00 96.88 165 ASN A N 1
ATOM 1315 C CA . ASN A 1 165 ? -9.029 1.099 -23.987 1.00 96.88 165 ASN A CA 1
ATOM 1316 C C . ASN A 1 165 ? -8.374 1.014 -22.598 1.00 96.88 165 ASN A C 1
ATOM 1318 O O . ASN A 1 165 ? -8.978 0.452 -21.678 1.00 96.88 165 ASN A O 1
ATOM 1322 N N . VAL A 1 166 ? -7.173 1.587 -22.447 1.00 96.81 166 VAL A N 1
ATOM 1323 C CA . VAL A 1 166 ? -6.436 1.637 -21.178 1.00 96.81 166 VAL A CA 1
ATOM 1324 C C . VAL A 1 166 ? -7.179 2.515 -20.182 1.00 96.81 166 VAL A C 1
ATOM 1326 O O . VAL A 1 166 ? -7.374 3.707 -20.425 1.00 96.81 166 VAL A O 1
ATOM 1329 N N . ASN A 1 167 ? -7.557 1.916 -19.055 1.00 96.12 167 ASN A N 1
ATOM 1330 C CA . ASN A 1 167 ? -8.236 2.580 -17.949 1.00 96.12 167 ASN A CA 1
ATOM 1331 C C . ASN A 1 167 ? -7.411 2.586 -16.647 1.00 96.12 167 ASN A C 1
ATOM 1333 O O . ASN A 1 167 ? -7.691 3.404 -15.771 1.00 96.12 167 ASN A O 1
ATOM 1337 N N . ASN A 1 168 ? -6.365 1.760 -16.547 1.00 96.50 168 ASN A N 1
ATOM 1338 C CA . ASN A 1 168 ? -5.434 1.745 -15.421 1.00 96.50 168 ASN A CA 1
ATOM 1339 C C . ASN A 1 168 ? -4.002 1.998 -15.916 1.00 96.50 168 ASN A C 1
ATOM 1341 O O . ASN A 1 168 ? -3.494 1.247 -16.754 1.00 96.50 168 ASN A O 1
ATOM 1345 N N . LEU A 1 169 ? -3.351 3.033 -15.381 1.00 96.69 169 LEU A N 1
ATOM 1346 C CA . LEU A 1 169 ? -1.945 3.341 -15.638 1.00 96.69 169 LEU A CA 1
ATOM 1347 C C . LEU A 1 169 ? -1.158 3.280 -14.328 1.00 96.69 169 LEU A C 1
ATOM 1349 O O . LEU A 1 169 ? -1.358 4.112 -13.438 1.00 96.69 169 LEU A O 1
ATOM 1353 N N . TYR A 1 170 ? -0.261 2.301 -14.222 1.00 95.81 170 TYR A N 1
ATOM 1354 C CA . TYR A 1 170 ? 0.578 2.081 -13.046 1.00 95.81 170 TYR A CA 1
ATOM 1355 C C . TYR A 1 170 ? 2.049 2.276 -13.404 1.00 95.81 170 TYR A C 1
ATOM 1357 O O . TYR A 1 170 ? 2.560 1.666 -14.339 1.00 95.81 170 TYR A O 1
ATOM 1365 N N . ILE A 1 171 ? 2.735 3.127 -12.652 1.00 94.50 171 ILE A N 1
ATOM 1366 C CA . ILE A 1 171 ? 4.150 3.446 -12.823 1.00 94.50 171 ILE A CA 1
ATOM 1367 C C . ILE A 1 171 ? 4.826 3.158 -11.489 1.00 94.50 171 ILE A C 1
ATOM 1369 O O . ILE A 1 171 ? 4.601 3.872 -10.515 1.00 94.50 171 ILE A O 1
ATOM 1373 N N . ILE A 1 172 ? 5.611 2.087 -11.430 1.00 91.38 172 ILE A N 1
ATOM 1374 C CA . ILE A 1 172 ? 6.221 1.581 -10.197 1.00 91.38 172 ILE A CA 1
ATOM 1375 C C . ILE A 1 172 ? 7.726 1.579 -10.397 1.00 91.38 172 ILE A C 1
ATOM 1377 O O . ILE A 1 172 ? 8.238 0.787 -11.173 1.00 91.38 172 ILE A O 1
ATOM 1381 N N . HIS A 1 173 ? 8.439 2.468 -9.717 1.00 90.12 173 HIS A N 1
ATOM 1382 C CA . HIS A 1 173 ? 9.869 2.663 -9.916 1.00 90.12 173 HIS A CA 1
ATOM 1383 C C . HIS A 1 173 ? 10.221 2.824 -11.411 1.00 90.12 173 HIS A C 1
ATOM 1385 O O . HIS A 1 173 ? 11.114 2.176 -11.949 1.00 90.12 173 HIS A O 1
ATOM 1391 N N . GLY A 1 174 ? 9.402 3.611 -12.118 1.00 88.31 174 GLY A N 1
ATOM 1392 C CA . GLY A 1 174 ? 9.483 3.774 -13.567 1.00 88.31 174 GLY A CA 1
ATOM 1393 C C . GLY A 1 174 ? 10.640 4.669 -13.994 1.00 88.31 174 GLY A C 1
ATOM 1394 O O . GLY A 1 174 ? 10.998 5.619 -13.293 1.00 88.31 174 GLY A O 1
ATOM 1395 N N . HIS A 1 175 ? 11.174 4.400 -15.184 1.00 90.50 175 HIS A N 1
ATOM 1396 C CA . HIS A 1 175 ? 12.184 5.232 -15.822 1.00 90.50 175 HIS A CA 1
ATOM 1397 C C . HIS A 1 175 ? 11.604 6.616 -16.091 1.00 90.50 175 HIS A C 1
ATOM 1399 O O . HIS A 1 175 ? 10.467 6.760 -16.553 1.00 90.50 175 HIS A O 1
ATOM 1405 N N . TRP A 1 176 ? 12.396 7.639 -15.793 1.00 85.25 176 TRP A N 1
ATOM 1406 C CA . TRP A 1 176 ? 11.993 9.037 -15.876 1.00 85.25 176 TRP A CA 1
ATOM 1407 C C . TRP A 1 176 ? 11.369 9.393 -17.235 1.00 85.25 176 TRP A C 1
ATOM 1409 O O . TRP A 1 176 ? 10.218 9.824 -17.314 1.00 85.25 176 TRP A O 1
ATOM 1419 N N . HIS A 1 177 ? 12.101 9.125 -18.315 1.00 84.25 177 HIS A N 1
ATOM 1420 C CA . HIS A 1 177 ? 11.710 9.453 -19.686 1.00 84.25 177 HIS A CA 1
ATOM 1421 C C . HIS A 1 177 ? 10.428 8.746 -20.132 1.00 84.25 177 HIS A C 1
ATOM 1423 O O . HIS A 1 177 ? 9.519 9.363 -20.692 1.00 84.25 177 HIS A O 1
ATOM 1429 N N . LEU A 1 178 ? 10.297 7.455 -19.838 1.00 89.00 178 LEU A N 1
ATOM 1430 C CA . LEU A 1 178 ? 9.080 6.718 -20.171 1.00 89.00 178 LEU A CA 1
ATOM 1431 C C . LEU A 1 178 ? 7.888 7.139 -19.326 1.00 89.00 178 LEU A C 1
ATOM 1433 O O . LEU A 1 178 ? 6.781 7.211 -19.850 1.00 89.00 178 LEU A O 1
ATOM 1437 N N . THR A 1 179 ? 8.102 7.472 -18.056 1.00 89.38 179 THR A N 1
ATOM 1438 C CA . THR A 1 179 ? 7.060 8.033 -17.188 1.00 89.38 179 THR A CA 1
ATOM 1439 C C . THR A 1 179 ? 6.487 9.310 -17.800 1.00 89.38 179 THR A C 1
ATOM 1441 O O . THR A 1 179 ? 5.266 9.432 -17.926 1.00 89.38 179 THR A O 1
ATOM 1444 N N . VAL A 1 180 ? 7.355 10.209 -18.283 1.00 83.44 180 VAL A N 1
ATOM 1445 C CA . VAL A 1 180 ? 6.954 11.406 -19.041 1.00 83.44 180 VAL A CA 1
ATOM 1446 C C . VAL A 1 180 ? 6.127 11.024 -20.267 1.00 83.44 180 VAL A C 1
ATOM 1448 O O . VAL A 1 180 ? 5.005 11.508 -20.418 1.00 83.44 180 VAL A O 1
ATOM 1451 N N . GLY A 1 181 ? 6.632 10.136 -21.128 1.00 84.81 181 GLY A N 1
ATOM 1452 C CA . GLY A 1 181 ? 5.942 9.734 -22.361 1.00 84.81 181 GLY A CA 1
ATOM 1453 C C . GLY A 1 181 ? 4.582 9.065 -22.122 1.00 84.81 181 GLY A C 1
ATOM 1454 O O . GLY A 1 181 ? 3.621 9.323 -22.846 1.00 84.81 181 GLY A O 1
ATOM 1455 N N . LEU A 1 182 ? 4.476 8.243 -21.079 1.00 91.75 182 LEU A N 1
ATOM 1456 C CA . LEU A 1 182 ? 3.254 7.534 -20.708 1.00 91.75 182 LEU A CA 1
ATOM 1457 C C . LEU A 1 182 ? 2.190 8.496 -20.190 1.00 91.75 182 LEU A C 1
ATOM 1459 O O . LEU A 1 182 ? 1.085 8.537 -20.728 1.00 91.75 182 LEU A O 1
ATOM 1463 N N . VAL A 1 183 ? 2.523 9.290 -19.173 1.00 88.38 183 VAL A N 1
ATOM 1464 C CA . VAL A 1 183 ? 1.576 10.240 -18.581 1.00 88.38 183 VAL A CA 1
ATOM 1465 C C . VAL A 1 183 ? 1.137 11.259 -19.632 1.00 88.38 183 VAL A C 1
ATOM 1467 O O . VAL A 1 183 ? -0.057 11.473 -19.841 1.00 88.38 183 VAL A O 1
ATOM 1470 N N . SER A 1 184 ? 2.086 11.828 -20.371 1.00 80.56 184 SER A N 1
ATOM 1471 C CA . SER A 1 184 ? 1.769 12.828 -21.388 1.00 80.56 184 SER A CA 1
ATOM 1472 C C . SER A 1 184 ? 0.946 12.266 -22.552 1.00 80.56 184 SER A C 1
ATOM 1474 O O . SER A 1 184 ? 0.017 12.933 -23.007 1.00 80.56 184 SER A O 1
ATOM 1476 N N . GLY A 1 185 ? 1.229 11.039 -23.003 1.00 85.50 185 GLY A N 1
ATOM 1477 C CA . GLY A 1 185 ? 0.507 10.397 -24.098 1.00 85.50 185 GLY A CA 1
ATOM 1478 C C . GLY A 1 185 ? -0.901 9.939 -23.713 1.00 85.50 185 GLY A C 1
ATOM 1479 O O . GLY A 1 185 ? -1.851 10.189 -24.457 1.00 85.50 185 GLY A O 1
ATOM 1480 N N . PHE A 1 186 ? -1.070 9.298 -22.552 1.00 91.62 186 PHE A N 1
ATOM 1481 C CA . PHE A 1 186 ? -2.369 8.755 -22.133 1.00 91.62 186 PHE A CA 1
ATOM 1482 C C . PHE A 1 186 ? -3.390 9.823 -21.742 1.00 91.62 186 PHE A C 1
ATOM 1484 O O . PHE A 1 186 ? -4.587 9.618 -21.969 1.00 91.62 186 PHE A O 1
ATOM 1491 N N . PHE A 1 187 ? -2.923 10.952 -21.206 1.00 88.50 187 PHE A N 1
ATOM 1492 C CA . PHE A 1 187 ? -3.763 12.090 -20.828 1.00 88.50 187 PHE A CA 1
ATOM 1493 C C . PHE A 1 187 ? -3.776 13.200 -21.882 1.00 88.50 187 PHE A C 1
ATOM 1495 O O . PHE A 1 187 ? -4.268 14.296 -21.623 1.00 88.50 187 PHE A O 1
ATOM 1502 N N . HIS A 1 188 ? -3.272 12.944 -23.088 1.00 83.50 188 HIS A N 1
ATOM 1503 C CA . HIS A 1 188 ? -3.348 13.917 -24.165 1.00 83.50 188 HIS A CA 1
ATOM 1504 C C . HIS A 1 188 ? -4.796 14.142 -24.623 1.00 83.50 188 HIS A C 1
ATOM 1506 O O . HIS A 1 188 ? -5.476 13.188 -24.998 1.00 83.50 188 HIS A O 1
ATOM 1512 N N . LYS A 1 189 ? -5.260 15.401 -24.691 1.00 80.81 189 LYS A N 1
ATOM 1513 C CA . LYS A 1 189 ? -6.644 15.741 -25.102 1.00 80.81 189 LYS A CA 1
ATOM 1514 C C . LYS A 1 189 ? -7.091 15.184 -26.457 1.00 80.81 189 LYS A C 1
ATOM 1516 O O . LYS A 1 189 ? -8.282 15.032 -26.691 1.00 80.81 189 LYS A O 1
ATOM 1521 N N . PHE A 1 190 ? -6.147 14.923 -27.361 1.00 81.94 190 PHE A N 1
ATOM 1522 C CA . PHE A 1 190 ? -6.418 14.379 -28.699 1.00 81.94 190 PHE A CA 1
ATOM 1523 C C . PHE A 1 190 ? -6.064 12.896 -28.842 1.00 81.94 190 PHE A C 1
ATOM 1525 O O . PHE A 1 190 ? -6.047 12.386 -29.961 1.00 81.94 190 PHE A O 1
ATOM 1532 N N . ARG A 1 191 ? -5.732 12.202 -27.746 1.00 86.62 191 ARG A N 1
ATOM 1533 C CA . ARG A 1 191 ? -5.529 10.753 -27.802 1.00 86.62 191 ARG A CA 1
ATOM 1534 C C . ARG A 1 191 ? -6.857 10.083 -28.191 1.00 86.62 191 ARG A C 1
ATOM 1536 O O . ARG A 1 191 ? -7.862 10.351 -27.535 1.00 86.62 191 ARG A O 1
ATOM 1543 N N . PRO A 1 192 ? -6.871 9.182 -29.191 1.00 89.31 192 PRO A N 1
ATOM 1544 C CA . PRO A 1 192 ? -8.015 8.311 -29.424 1.00 89.31 192 PRO A CA 1
ATOM 1545 C C . PRO A 1 192 ? -8.283 7.457 -28.181 1.00 89.31 192 PRO A C 1
ATOM 1547 O O . PRO A 1 192 ? -7.396 6.742 -27.706 1.00 89.31 192 PRO A O 1
ATOM 1550 N N . CYS A 1 193 ? -9.489 7.544 -27.629 1.00 89.38 193 CYS A N 1
ATOM 1551 C CA . CYS A 1 193 ? -9.883 6.749 -26.477 1.00 89.38 193 CYS A CA 1
ATOM 1552 C C . CYS A 1 193 ? -11.357 6.342 -26.564 1.00 89.38 193 CYS A C 1
ATOM 1554 O O . CYS A 1 193 ? -12.241 7.180 -26.719 1.00 89.38 193 CYS A O 1
ATOM 1556 N N . ASP A 1 194 ? -11.606 5.042 -26.426 1.00 92.19 194 ASP A N 1
ATOM 1557 C CA . ASP A 1 194 ? -12.944 4.488 -26.195 1.00 92.19 194 ASP A CA 1
ATOM 1558 C C . ASP A 1 194 ? -13.247 4.471 -24.689 1.00 92.19 194 ASP A C 1
ATOM 1560 O O . ASP A 1 194 ? -14.397 4.569 -24.262 1.00 92.19 194 ASP A O 1
ATOM 1564 N N . SER A 1 195 ? -12.193 4.370 -23.868 1.00 89.88 195 SER A N 1
ATOM 1565 C CA . SER A 1 195 ? -12.256 4.488 -22.415 1.00 89.88 195 SER A CA 1
ATOM 1566 C C . SER A 1 195 ? -11.189 5.464 -21.911 1.00 89.88 195 SER A C 1
ATOM 1568 O O . SER A 1 195 ? -10.015 5.323 -22.271 1.00 89.88 195 SER A O 1
ATOM 1570 N N . PRO A 1 196 ? -11.549 6.416 -21.030 1.00 92.25 196 PRO A N 1
ATOM 1571 C CA . PRO A 1 196 ? -10.568 7.259 -20.365 1.00 92.25 196 PRO A CA 1
ATOM 1572 C C . PRO A 1 196 ? -9.751 6.450 -19.352 1.00 92.25 196 PRO A C 1
ATOM 1574 O O . PRO A 1 196 ? -10.185 5.394 -18.873 1.00 92.25 196 PRO A O 1
ATOM 1577 N N . VAL A 1 197 ? -8.586 6.989 -18.991 1.00 95.19 197 VAL A N 1
ATOM 1578 C CA . VAL A 1 197 ? -7.829 6.512 -17.832 1.00 95.19 197 VAL A CA 1
ATOM 1579 C C . VAL A 1 197 ? -8.582 6.909 -16.566 1.00 95.19 197 VAL A C 1
ATOM 1581 O O . VAL A 1 197 ? -8.898 8.079 -16.372 1.00 95.19 197 VAL A O 1
ATOM 1584 N N . ARG A 1 198 ? -8.874 5.924 -15.714 1.00 96.50 198 ARG A N 1
ATOM 1585 C CA . ARG A 1 198 ? -9.623 6.082 -14.460 1.00 96.50 198 ARG A CA 1
ATOM 1586 C C . ARG A 1 198 ? -8.735 5.940 -13.231 1.00 96.50 198 ARG A C 1
ATOM 1588 O O . ARG A 1 198 ? -8.999 6.590 -12.224 1.00 96.50 198 ARG A O 1
ATOM 1595 N N . ARG A 1 199 ? -7.680 5.124 -13.299 1.00 97.31 199 ARG A N 1
ATOM 1596 C CA . ARG A 1 199 ? -6.729 4.934 -12.196 1.00 97.31 199 ARG A CA 1
ATOM 1597 C C . ARG A 1 199 ? -5.321 5.343 -12.612 1.00 97.31 199 ARG A C 1
ATOM 1599 O O . ARG A 1 199 ? -4.808 4.836 -13.610 1.00 97.31 199 ARG A O 1
ATOM 1606 N N . LEU A 1 200 ? -4.698 6.213 -11.819 1.00 95.50 200 LEU A N 1
ATOM 1607 C CA . LEU A 1 200 ? -3.292 6.596 -11.948 1.00 95.50 200 LEU A CA 1
ATOM 1608 C C . LEU A 1 200 ? -2.544 6.258 -10.656 1.00 95.50 200 LEU A C 1
ATOM 1610 O O . LEU A 1 200 ? -2.854 6.802 -9.595 1.00 95.50 200 LEU A O 1
ATOM 1614 N N . TRP A 1 201 ? -1.537 5.393 -10.759 1.00 94.88 201 TRP A N 1
ATOM 1615 C CA . TRP A 1 201 ? -0.628 5.083 -9.658 1.00 94.88 201 TRP A CA 1
ATOM 1616 C C . TRP A 1 201 ? 0.804 5.417 -10.055 1.00 94.88 201 TRP A C 1
ATOM 1618 O O . TRP A 1 201 ? 1.303 4.912 -11.056 1.00 94.88 201 TRP A O 1
ATOM 1628 N N . ILE A 1 202 ? 1.455 6.252 -9.251 1.00 93.00 202 ILE A N 1
ATOM 1629 C CA . ILE A 1 202 ? 2.880 6.555 -9.350 1.00 93.00 202 ILE A CA 1
ATOM 1630 C C . ILE A 1 202 ? 3.538 6.163 -8.021 1.00 93.00 202 ILE A C 1
ATOM 1632 O O . ILE A 1 202 ? 3.177 6.693 -6.967 1.00 93.00 202 ILE A O 1
ATOM 1636 N N . GLU A 1 203 ? 4.478 5.219 -8.064 1.00 90.88 203 GLU A N 1
ATOM 1637 C CA . GLU A 1 203 ? 5.287 4.784 -6.923 1.00 90.88 203 GLU A CA 1
ATOM 1638 C C . GLU A 1 203 ? 6.783 4.881 -7.215 1.00 90.88 203 GLU A C 1
ATOM 1640 O O . GLU A 1 203 ? 7.212 4.462 -8.285 1.00 90.88 203 GLU A O 1
ATOM 1645 N N . GLY A 1 204 ? 7.583 5.397 -6.272 1.00 85.81 204 GLY A N 1
ATOM 1646 C CA . GLY A 1 204 ? 9.053 5.401 -6.379 1.00 85.81 204 GLY A CA 1
ATOM 1647 C C . GLY A 1 204 ? 9.573 6.072 -7.656 1.00 85.81 204 GLY A C 1
ATOM 1648 O O . GLY A 1 204 ? 10.547 5.613 -8.251 1.00 85.81 204 GLY A O 1
ATOM 1649 N N . SER A 1 205 ? 8.847 7.089 -8.115 1.00 86.44 205 SER A N 1
ATOM 1650 C CA . SER A 1 205 ? 9.091 7.854 -9.336 1.00 86.44 205 SER A CA 1
ATOM 1651 C C . SER A 1 205 ? 8.766 9.328 -9.057 1.00 86.44 205 SER A C 1
ATOM 1653 O O . SER A 1 205 ? 8.578 9.725 -7.904 1.00 86.44 205 SER A O 1
ATOM 1655 N N . THR A 1 206 ? 8.701 10.162 -10.088 1.00 77.69 206 THR A N 1
ATOM 1656 C CA . THR A 1 206 ? 8.593 11.616 -9.935 1.00 77.69 206 THR A CA 1
ATOM 1657 C C . THR A 1 206 ? 7.422 12.216 -10.710 1.00 77.69 206 THR A C 1
ATOM 1659 O O . THR A 1 206 ? 7.091 11.818 -11.832 1.00 77.69 206 THR A O 1
ATOM 1662 N N . LEU A 1 207 ? 6.807 13.229 -10.094 1.00 78.75 207 LEU A N 1
ATOM 1663 C CA . LEU A 1 207 ? 5.802 14.088 -10.723 1.00 78.75 207 LEU A CA 1
ATOM 1664 C C . LEU A 1 207 ? 6.436 15.147 -11.607 1.00 78.75 207 LEU A C 1
ATOM 1666 O O . LEU A 1 207 ? 5.710 15.925 -12.221 1.00 78.75 207 LEU A O 1
ATOM 1670 N N . GLU A 1 208 ? 7.769 15.151 -11.725 1.00 69.88 208 GLU A N 1
ATOM 1671 C CA . GLU A 1 208 ? 8.449 16.048 -12.641 1.00 69.88 208 GLU A CA 1
ATOM 1672 C C . GLU A 1 208 ? 7.921 15.918 -14.083 1.00 69.88 208 GLU A C 1
ATOM 1674 O O . GLU A 1 208 ? 7.945 16.857 -14.880 1.00 69.88 208 GLU A O 1
ATOM 1679 N N . SER A 1 209 ? 7.371 14.753 -14.414 1.00 62.59 209 SER A N 1
ATOM 1680 C CA . SER A 1 209 ? 6.780 14.448 -15.710 1.00 62.59 209 SER A CA 1
ATOM 1681 C C . SER A 1 209 ? 5.538 15.276 -16.044 1.00 62.59 209 SER A C 1
ATOM 1683 O O . SER A 1 209 ? 5.228 15.476 -17.218 1.00 62.59 209 SER A O 1
ATOM 1685 N N . LEU A 1 210 ? 4.836 15.784 -15.032 1.00 65.06 210 LEU A N 1
ATOM 1686 C CA . LEU A 1 210 ? 3.578 16.511 -15.187 1.00 65.06 210 LEU A CA 1
ATOM 1687 C C . LEU A 1 210 ? 3.767 18.004 -15.511 1.00 65.06 210 LEU A C 1
ATOM 1689 O O . LEU A 1 210 ? 2.809 18.652 -15.919 1.00 65.06 210 LEU A O 1
ATOM 1693 N N . TYR A 1 211 ? 4.973 18.564 -15.358 1.00 60.28 211 TYR A N 1
ATOM 1694 C CA . TYR A 1 211 ? 5.241 20.001 -15.587 1.00 60.28 211 TYR A CA 1
ATOM 1695 C C . TYR A 1 211 ? 5.524 20.404 -16.999 1.00 60.28 211 TYR A C 1
ATOM 1697 O O . TYR A 1 211 ? 5.364 21.565 -17.361 1.00 60.28 211 TYR A O 1
ATOM 1705 N N . GLN A 1 212 ? 5.978 19.450 -17.801 1.00 54.84 212 GLN A N 1
ATOM 1706 C CA . GLN A 1 212 ? 6.211 19.676 -19.221 1.00 54.84 212 GLN A CA 1
ATOM 1707 C C . GLN A 1 212 ? 4.880 19.870 -19.972 1.00 54.84 212 GLN A C 1
ATOM 1709 O O . GLN A 1 212 ? 4.825 19.819 -21.198 1.00 54.84 212 GLN A O 1
ATOM 1714 N N . TYR A 1 213 ? 3.793 20.056 -19.224 1.00 55.84 213 TYR A N 1
ATOM 1715 C CA . TYR A 1 213 ? 2.426 19.993 -19.648 1.00 55.84 213 TYR A CA 1
ATOM 1716 C C . TYR A 1 213 ? 1.750 21.337 -19.390 1.00 55.84 213 TYR A C 1
ATOM 1718 O O . TYR A 1 213 ? 1.794 21.876 -18.286 1.00 55.84 213 TYR A O 1
ATOM 1726 N N . ASP A 1 214 ? 1.085 21.869 -20.412 1.00 56.00 214 ASP A N 1
ATOM 1727 C CA . ASP A 1 214 ? 0.130 22.952 -20.222 1.00 56.00 214 ASP A CA 1
ATOM 1728 C C . ASP A 1 214 ? -1.150 22.339 -19.630 1.00 56.00 214 ASP A C 1
ATOM 1730 O O . ASP A 1 214 ? -1.760 21.498 -20.296 1.00 56.00 214 ASP A O 1
ATOM 1734 N N . PRO A 1 215 ? -1.591 22.690 -18.407 1.00 51.19 215 PRO A N 1
ATOM 1735 C CA . PRO A 1 215 ? -2.770 22.080 -17.777 1.00 51.19 215 PRO A CA 1
ATOM 1736 C C . PRO A 1 215 ? -4.019 22.095 -18.675 1.00 51.19 215 PRO A C 1
ATOM 1738 O O . PRO A 1 215 ? -4.866 21.210 -18.593 1.00 51.19 215 PRO A O 1
ATOM 1741 N N . TRP A 1 216 ? -4.095 23.054 -19.603 1.00 50.34 216 TRP A N 1
ATOM 1742 C CA . TRP A 1 216 ? -5.163 23.204 -20.593 1.00 50.34 216 TRP A CA 1
ATOM 1743 C C . TRP A 1 216 ? -5.173 22.148 -21.710 1.00 50.34 216 TRP A C 1
ATOM 1745 O O . TRP A 1 216 ? -6.138 22.072 -22.477 1.00 50.34 216 TRP A O 1
ATOM 1755 N N . THR A 1 217 ? -4.127 21.329 -21.846 1.00 58.88 217 THR A N 1
ATOM 1756 C CA . THR A 1 217 ? -4.074 20.242 -22.837 1.00 58.88 217 THR A CA 1
ATOM 1757 C C . THR A 1 217 ? -4.364 18.857 -22.252 1.00 58.88 217 THR A C 1
ATOM 1759 O O . THR A 1 217 ? -4.416 17.896 -23.021 1.00 58.88 217 THR A O 1
ATOM 1762 N N . ALA A 1 218 ? -4.549 18.740 -20.926 1.00 70.06 218 ALA A N 1
ATOM 1763 C CA . ALA A 1 218 ? -4.545 17.457 -20.221 1.00 70.06 218 ALA A CA 1
ATOM 1764 C C . ALA A 1 218 ? -5.968 16.977 -19.947 1.00 70.06 218 ALA A C 1
ATOM 1766 O O . ALA A 1 218 ? -6.772 17.680 -19.339 1.00 70.06 218 ALA A O 1
ATOM 1767 N N . ALA A 1 219 ? -6.274 15.745 -20.334 1.00 78.38 219 ALA A N 1
ATOM 1768 C CA . ALA A 1 219 ? -7.558 15.101 -20.098 1.00 78.38 219 ALA A CA 1
ATOM 1769 C C . ALA A 1 219 ? -7.548 14.272 -18.801 1.00 78.38 219 ALA A C 1
ATOM 1771 O O . ALA A 1 219 ? -7.846 13.082 -18.821 1.00 78.38 219 ALA A O 1
ATOM 1772 N N . PHE A 1 220 ? -7.208 14.884 -17.660 1.00 87.62 220 PHE A N 1
ATOM 1773 C CA . PHE A 1 220 ? -7.326 14.215 -16.349 1.00 87.62 220 PHE A CA 1
ATOM 1774 C C . PHE A 1 220 ? -8.785 14.075 -15.875 1.00 87.62 220 PHE A C 1
ATOM 1776 O O . PHE A 1 220 ? -9.060 13.386 -14.891 1.00 87.62 220 PHE A O 1
ATOM 1783 N N . ALA A 1 221 ? -9.728 14.713 -16.576 1.00 84.25 221 ALA A N 1
ATOM 1784 C CA . ALA A 1 221 ? -11.155 14.531 -16.353 1.00 84.25 221 ALA A CA 1
ATOM 1785 C C . ALA A 1 221 ? -11.535 13.058 -16.584 1.00 84.25 221 ALA A C 1
ATOM 1787 O O . ALA A 1 221 ? -11.284 12.506 -17.654 1.00 84.25 221 ALA A O 1
ATOM 1788 N N . GLY A 1 222 ? -12.139 12.421 -15.580 1.00 90.19 222 GLY A N 1
ATOM 1789 C CA . GLY A 1 222 ? -12.461 10.990 -15.605 1.00 90.19 222 GLY A CA 1
ATOM 1790 C C . GLY A 1 222 ? -11.578 10.129 -14.700 1.00 90.19 222 GLY A C 1
ATOM 1791 O O . GLY A 1 222 ? -11.917 8.968 -14.488 1.00 90.19 222 GLY A O 1
ATOM 1792 N N . LEU A 1 223 ? -10.507 10.681 -14.112 1.00 95.75 223 LEU A N 1
ATOM 1793 C CA . LEU A 1 223 ? -9.760 9.994 -13.057 1.00 95.75 223 LEU A CA 1
ATOM 1794 C C . LEU A 1 223 ? -10.641 9.774 -11.821 1.00 95.75 223 LEU A C 1
ATOM 1796 O O . LEU A 1 223 ? -11.134 10.722 -11.210 1.00 95.75 223 LEU A O 1
ATOM 1800 N N . GLU A 1 224 ? -10.819 8.510 -11.459 1.00 97.38 224 GLU A N 1
ATOM 1801 C CA . GLU A 1 224 ? -11.586 8.036 -10.307 1.00 97.38 224 GLU A CA 1
ATOM 1802 C C . GLU A 1 224 ? -10.674 7.724 -9.110 1.00 97.38 224 GLU A C 1
ATOM 1804 O O . GLU A 1 224 ? -11.114 7.852 -7.965 1.00 97.38 224 GLU A O 1
ATOM 1809 N N . SER A 1 225 ? -9.408 7.355 -9.349 1.00 97.38 225 SER A N 1
ATOM 1810 C CA . SER A 1 225 ? -8.431 7.032 -8.301 1.00 97.38 225 SER A CA 1
ATOM 1811 C C . SER A 1 225 ? -7.035 7.556 -8.636 1.00 97.38 225 SER A C 1
ATOM 1813 O O . SER A 1 225 ? -6.508 7.307 -9.725 1.00 97.38 225 SER A O 1
ATOM 1815 N N . ILE A 1 226 ? -6.428 8.264 -7.681 1.00 96.19 226 ILE A N 1
ATOM 1816 C CA . ILE A 1 226 ? -5.046 8.752 -7.755 1.00 96.19 226 ILE A CA 1
ATOM 1817 C C . ILE A 1 226 ? -4.275 8.216 -6.553 1.00 96.19 226 ILE A C 1
ATOM 1819 O O . ILE A 1 226 ? -4.680 8.414 -5.403 1.00 96.19 226 ILE A O 1
ATOM 1823 N N . ARG A 1 227 ? -3.135 7.574 -6.818 1.00 94.56 227 ARG A N 1
ATOM 1824 C CA . ARG A 1 227 ? -2.200 7.113 -5.791 1.00 94.56 227 ARG A CA 1
ATOM 1825 C C . ARG A 1 227 ? -0.790 7.608 -6.067 1.00 94.56 227 ARG A C 1
ATOM 1827 O O . ARG A 1 227 ? -0.189 7.253 -7.077 1.00 94.56 227 ARG A O 1
ATOM 1834 N N . LEU A 1 228 ? -0.255 8.360 -5.116 1.00 92.94 228 LEU A N 1
ATOM 1835 C CA . LEU A 1 228 ? 1.111 8.865 -5.114 1.00 92.94 228 LEU A CA 1
ATOM 1836 C C . LEU A 1 228 ? 1.826 8.249 -3.918 1.00 92.94 228 LEU A C 1
ATOM 1838 O O . LEU A 1 228 ? 1.445 8.516 -2.778 1.00 92.94 228 LEU A O 1
ATOM 1842 N N . ARG A 1 229 ? 2.810 7.380 -4.172 1.00 90.00 229 ARG A N 1
ATOM 1843 C CA . ARG A 1 229 ? 3.496 6.625 -3.118 1.00 90.00 229 ARG A CA 1
ATOM 1844 C C . ARG A 1 229 ? 5.013 6.736 -3.196 1.00 90.00 229 ARG A C 1
ATOM 1846 O O . ARG A 1 229 ? 5.569 6.384 -4.224 1.00 90.00 229 ARG A O 1
ATOM 1853 N N . ARG A 1 230 ? 5.717 7.134 -2.130 1.00 85.94 230 ARG A N 1
ATOM 1854 C CA . ARG A 1 230 ? 7.195 7.295 -2.180 1.00 85.94 230 ARG A CA 1
ATOM 1855 C C . ARG A 1 230 ? 7.629 8.233 -3.320 1.00 85.94 230 ARG A C 1
ATOM 1857 O O . ARG A 1 230 ? 8.552 7.934 -4.070 1.00 85.94 230 ARG A O 1
ATOM 1864 N N . VAL A 1 231 ? 6.880 9.318 -3.500 1.00 86.12 231 VAL A N 1
ATOM 1865 C CA . VAL A 1 231 ? 7.065 10.302 -4.573 1.00 86.12 231 VAL A CA 1
ATOM 1866 C C . VAL A 1 231 ? 7.491 11.623 -3.952 1.00 86.12 231 VAL A C 1
ATOM 1868 O O . VAL A 1 231 ? 6.919 12.039 -2.943 1.00 86.12 231 VAL A O 1
ATOM 1871 N N . TYR A 1 232 ? 8.458 12.297 -4.567 1.00 81.31 232 TYR A N 1
ATOM 1872 C CA . TYR A 1 232 ? 8.861 13.642 -4.171 1.00 81.31 232 TYR A CA 1
ATOM 1873 C C . TYR A 1 232 ? 7.834 14.683 -4.637 1.00 81.31 232 TYR A C 1
ATOM 1875 O O . TYR A 1 232 ? 7.533 14.783 -5.827 1.00 81.31 232 TYR A O 1
ATOM 1883 N N . MET A 1 233 ? 7.294 15.464 -3.696 1.00 79.19 233 MET A N 1
ATOM 1884 C CA . MET A 1 233 ? 6.452 16.641 -3.994 1.00 79.19 233 MET A CA 1
ATOM 1885 C C . MET A 1 233 ? 7.273 17.902 -4.235 1.00 79.19 233 MET A C 1
ATOM 1887 O O . MET A 1 233 ? 6.772 18.901 -4.741 1.00 79.19 233 MET A O 1
ATOM 1891 N N . THR A 1 234 ? 8.545 17.859 -3.884 1.00 73.56 234 THR A N 1
ATOM 1892 C CA . THR A 1 234 ? 9.542 18.887 -4.170 1.00 73.56 234 THR A CA 1
ATOM 1893 C C . THR A 1 234 ? 10.494 18.377 -5.246 1.00 73.56 234 THR A C 1
ATOM 1895 O O . THR A 1 234 ? 10.426 17.208 -5.621 1.00 73.56 234 THR A O 1
ATOM 1898 N N . GLU A 1 235 ? 11.409 19.219 -5.727 1.00 67.81 235 GLU A N 1
ATOM 1899 C CA . GLU A 1 235 ? 12.472 18.740 -6.620 1.00 67.81 235 GLU A CA 1
ATOM 1900 C C . GLU A 1 235 ? 13.212 17.544 -6.003 1.00 67.81 235 GLU A C 1
ATOM 1902 O O . GLU A 1 235 ? 13.425 17.492 -4.779 1.00 67.81 235 GLU A O 1
ATOM 1907 N N . SER A 1 236 ? 13.580 16.594 -6.868 1.00 64.50 236 SER A N 1
ATOM 1908 C CA . SER A 1 236 ? 14.348 15.404 -6.493 1.00 64.50 236 SER A CA 1
ATOM 1909 C C . SER A 1 236 ? 15.626 15.785 -5.717 1.00 64.50 236 SER A C 1
ATOM 1911 O O . SER A 1 236 ? 16.168 16.872 -5.947 1.00 64.50 236 SER A O 1
ATOM 1913 N N . PRO A 1 237 ? 16.131 14.929 -4.805 1.00 60.75 237 PRO A N 1
ATOM 1914 C CA . PRO A 1 237 ? 17.334 15.222 -4.029 1.00 60.75 237 PRO A CA 1
ATOM 1915 C C . PRO A 1 237 ? 18.520 15.601 -4.923 1.00 60.75 237 PRO A C 1
ATOM 1917 O O . PRO A 1 237 ? 18.822 14.908 -5.896 1.00 60.75 237 PRO A O 1
ATOM 1920 N N . ARG A 1 238 ? 19.190 16.705 -4.580 1.00 61.28 238 ARG A N 1
ATOM 1921 C CA . ARG A 1 238 ? 20.444 17.166 -5.188 1.00 61.28 238 ARG A CA 1
ATOM 1922 C C . ARG A 1 238 ? 21.415 17.448 -4.040 1.00 61.28 238 ARG A C 1
ATOM 1924 O O . ARG A 1 238 ? 21.160 18.336 -3.229 1.00 61.28 238 ARG A O 1
ATOM 1931 N N . GLY A 1 239 ? 22.458 16.636 -3.894 1.00 58.69 239 GLY A N 1
ATOM 1932 C CA . GLY A 1 239 ? 23.437 16.757 -2.808 1.00 58.69 239 GLY A CA 1
ATOM 1933 C C . GLY A 1 239 ? 24.543 15.702 -2.887 1.00 58.69 239 GLY A C 1
ATOM 1934 O O . GLY A 1 239 ? 24.410 14.734 -3.631 1.00 58.69 239 GLY A O 1
ATOM 1935 N N . ASP A 1 240 ? 25.605 15.855 -2.083 1.00 53.22 240 ASP A N 1
ATOM 1936 C CA . ASP A 1 240 ? 26.860 15.067 -2.172 1.00 53.22 240 ASP A CA 1
ATOM 1937 C C . ASP A 1 240 ? 26.689 13.557 -1.932 1.00 53.22 240 ASP A C 1
ATOM 1939 O O . ASP A 1 240 ? 27.614 12.779 -2.134 1.00 53.22 240 ASP A O 1
ATOM 1943 N N . ARG A 1 241 ? 25.504 13.123 -1.490 1.00 67.06 241 ARG A N 1
ATOM 1944 C CA . ARG A 1 241 ? 25.153 11.708 -1.277 1.00 67.06 241 ARG A CA 1
ATOM 1945 C C . ARG A 1 241 ? 23.979 11.234 -2.132 1.00 67.06 241 ARG A C 1
ATOM 1947 O O . ARG A 1 241 ? 23.534 10.102 -1.983 1.00 67.06 241 ARG A O 1
ATOM 1954 N N . SER A 1 242 ? 23.421 12.110 -2.965 1.00 78.00 242 SER A N 1
ATOM 1955 C CA . SER A 1 242 ? 22.259 11.793 -3.791 1.00 78.00 242 SER A CA 1
ATOM 1956 C C . SER A 1 242 ? 22.703 11.221 -5.138 1.00 78.00 242 SER A C 1
ATOM 1958 O O . SER A 1 242 ? 23.621 11.746 -5.770 1.00 78.00 242 SER A O 1
ATOM 1960 N N . PHE A 1 243 ? 22.032 10.173 -5.603 1.00 85.00 243 PHE A N 1
ATOM 1961 C CA . PHE A 1 243 ? 22.380 9.451 -6.830 1.00 85.00 243 PHE A CA 1
ATOM 1962 C C . PHE A 1 243 ? 21.131 9.158 -7.660 1.00 85.00 243 PHE A C 1
ATOM 1964 O O . PHE A 1 243 ? 20.031 9.088 -7.122 1.00 85.00 243 PHE A O 1
ATOM 1971 N N . ALA A 1 244 ? 21.285 8.985 -8.968 1.00 86.69 244 ALA A N 1
ATOM 1972 C CA . ALA A 1 244 ? 20.226 8.534 -9.867 1.00 86.69 244 ALA A CA 1
ATOM 1973 C C . ALA A 1 244 ? 20.642 7.222 -10.533 1.00 86.69 244 ALA A C 1
ATOM 1975 O O . ALA A 1 244 ? 21.815 7.043 -10.852 1.00 86.69 244 ALA A O 1
ATOM 1976 N N . LEU A 1 245 ? 19.688 6.323 -10.777 1.00 89.25 245 LEU A N 1
ATOM 1977 C CA . LEU A 1 245 ? 19.936 5.148 -11.616 1.00 89.25 245 LEU A CA 1
ATOM 1978 C C . LEU A 1 245 ? 20.289 5.584 -13.044 1.00 89.25 245 LEU A C 1
ATOM 1980 O O . LEU A 1 245 ? 19.754 6.579 -13.550 1.00 89.25 245 LEU A O 1
ATOM 1984 N N . GLY A 1 246 ? 21.183 4.842 -13.691 1.00 87.25 246 GLY A N 1
ATOM 1985 C CA . GLY A 1 246 ? 21.662 5.174 -15.026 1.00 87.25 246 GLY A CA 1
ATOM 1986 C C . GLY A 1 246 ? 22.122 3.968 -15.833 1.00 87.25 246 GLY A C 1
ATOM 1987 O O . GLY A 1 246 ? 22.187 2.853 -15.335 1.00 87.25 246 GLY A O 1
ATOM 1988 N N . ARG A 1 247 ? 22.445 4.205 -17.105 1.00 84.50 247 ARG A N 1
ATOM 1989 C CA . ARG A 1 247 ? 23.116 3.250 -17.997 1.00 84.50 247 ARG A CA 1
ATOM 1990 C C . ARG A 1 247 ? 24.586 3.637 -18.104 1.00 84.50 247 ARG A C 1
ATOM 1992 O O . ARG A 1 247 ? 24.932 4.580 -18.818 1.00 84.50 247 ARG A O 1
ATOM 1999 N N . GLY A 1 248 ? 25.438 2.923 -17.371 1.00 74.75 248 GLY A N 1
ATOM 2000 C CA . GLY A 1 248 ? 26.834 3.305 -17.141 1.00 74.75 248 GLY A CA 1
ATOM 2001 C C . GLY A 1 248 ? 26.992 4.316 -15.997 1.00 74.75 248 GLY A C 1
ATOM 2002 O O . GLY A 1 248 ? 26.019 4.683 -15.346 1.00 74.75 248 GLY A O 1
ATOM 2003 N N . GLY A 1 249 ? 28.223 4.764 -15.744 1.00 74.94 249 GLY A N 1
ATOM 2004 C CA . GLY A 1 249 ? 28.573 5.546 -14.550 1.00 74.94 249 GLY A CA 1
ATOM 2005 C C . GLY A 1 249 ? 29.227 4.679 -13.471 1.00 74.94 249 GLY A C 1
ATOM 2006 O O . GLY A 1 249 ? 29.833 3.657 -13.794 1.00 74.94 249 GLY A O 1
ATOM 2007 N N . HIS A 1 250 ? 29.107 5.089 -12.207 1.00 77.00 250 HIS A N 1
ATOM 2008 C CA . HIS A 1 250 ? 29.663 4.347 -11.075 1.00 77.00 250 HIS A CA 1
ATOM 2009 C C . HIS A 1 250 ? 28.760 3.176 -10.703 1.00 77.00 250 HIS A C 1
ATOM 2011 O O . HIS A 1 250 ? 27.541 3.245 -10.846 1.00 77.00 250 HIS A O 1
ATOM 2017 N N . THR A 1 251 ? 29.350 2.100 -10.199 1.00 81.56 251 THR A N 1
ATOM 2018 C CA . THR A 1 251 ? 28.584 0.965 -9.688 1.00 81.56 251 THR A CA 1
ATOM 2019 C C . THR A 1 251 ? 28.264 1.185 -8.212 1.00 81.56 251 THR A C 1
ATOM 2021 O O . THR A 1 251 ? 29.128 1.593 -7.436 1.00 81.56 251 THR A O 1
ATOM 2024 N N . LYS A 1 252 ? 27.020 0.909 -7.816 1.00 86.00 252 LYS A N 1
ATOM 2025 C CA . LYS A 1 252 ? 26.590 0.939 -6.418 1.00 86.00 252 LYS A CA 1
ATOM 2026 C C . LYS A 1 252 ? 25.900 -0.362 -6.040 1.00 86.00 252 LYS A C 1
ATOM 2028 O O . LYS A 1 252 ? 25.031 -0.845 -6.765 1.00 86.00 252 LYS A O 1
ATOM 2033 N N . SER A 1 253 ? 26.271 -0.866 -4.868 1.00 87.81 253 SER A N 1
ATOM 2034 C CA . SER A 1 253 ? 25.595 -1.975 -4.208 1.00 87.81 253 SER A CA 1
ATOM 2035 C C . SER A 1 253 ? 24.271 -1.482 -3.631 1.00 87.81 253 SER A C 1
ATOM 2037 O O . SER A 1 253 ? 24.262 -0.519 -2.860 1.00 87.81 253 SER A O 1
ATOM 2039 N N . MET A 1 254 ? 23.168 -2.116 -4.018 1.00 86.31 254 MET A N 1
ATOM 2040 C CA . MET A 1 254 ? 21.814 -1.795 -3.566 1.00 86.31 254 MET A CA 1
ATOM 2041 C C . MET A 1 254 ? 21.105 -3.044 -3.042 1.00 86.31 254 MET A C 1
ATOM 2043 O O . MET A 1 254 ? 21.375 -4.154 -3.500 1.00 86.31 254 MET A O 1
ATOM 2047 N N . CYS A 1 255 ? 20.196 -2.874 -2.088 1.00 82.75 255 CYS A N 1
ATOM 2048 C CA . CYS A 1 255 ? 19.415 -3.948 -1.489 1.00 82.75 255 CYS A CA 1
ATOM 2049 C C . CYS A 1 255 ? 18.473 -4.562 -2.529 1.00 82.75 255 CYS A C 1
ATOM 2051 O O . CYS A 1 255 ? 17.612 -3.884 -3.089 1.00 82.75 255 CYS A O 1
ATOM 2053 N N . ASN A 1 256 ? 18.555 -5.874 -2.741 1.00 77.50 256 ASN A N 1
ATOM 2054 C CA . ASN A 1 256 ? 17.688 -6.578 -3.692 1.00 77.50 256 ASN A CA 1
ATOM 2055 C C . ASN A 1 256 ? 16.257 -6.833 -3.162 1.00 77.50 256 ASN A C 1
ATOM 2057 O O . ASN A 1 256 ? 15.483 -7.547 -3.803 1.00 77.50 256 ASN A O 1
ATOM 2061 N N . GLY A 1 257 ? 15.909 -6.278 -1.992 1.00 70.69 257 GLY A N 1
ATOM 2062 C CA . GLY A 1 257 ? 14.660 -6.556 -1.267 1.00 70.69 257 GLY A CA 1
ATOM 2063 C C . GLY A 1 257 ? 14.530 -8.025 -0.863 1.00 70.69 257 GLY A C 1
ATOM 2064 O O . GLY A 1 257 ? 13.426 -8.548 -0.700 1.00 70.69 257 GLY A O 1
ATOM 2065 N N . ALA A 1 258 ? 15.661 -8.722 -0.832 1.00 66.50 258 ALA A N 1
ATOM 2066 C CA . ALA A 1 258 ? 15.753 -10.151 -0.707 1.00 66.50 258 ALA A CA 1
ATOM 2067 C C . ALA A 1 258 ? 16.932 -10.603 0.178 1.00 66.50 258 ALA A C 1
ATOM 2069 O O . ALA A 1 258 ? 17.381 -11.739 0.025 1.00 66.50 258 ALA A O 1
ATOM 2070 N N . ALA A 1 259 ? 17.329 -9.774 1.138 1.00 64.62 259 ALA A N 1
ATOM 2071 C CA . ALA A 1 259 ? 18.435 -9.938 2.081 1.00 64.62 259 ALA A CA 1
ATOM 2072 C C . ALA A 1 259 ? 19.790 -10.116 1.406 1.00 64.62 259 ALA A C 1
ATOM 2074 O O . ALA A 1 259 ? 20.688 -10.757 1.937 1.00 64.62 259 ALA A O 1
ATOM 2075 N N . GLY A 1 260 ? 19.918 -9.573 0.203 1.00 70.81 260 GLY A N 1
ATOM 2076 C CA . GLY A 1 260 ? 21.164 -9.537 -0.524 1.00 70.81 260 GLY A CA 1
ATOM 2077 C C . GLY A 1 260 ? 21.323 -8.208 -1.229 1.00 70.81 260 GLY A C 1
ATOM 2078 O O . GLY A 1 260 ? 20.503 -7.290 -1.125 1.00 70.81 260 GLY A O 1
ATOM 2079 N N . PHE A 1 261 ? 22.392 -8.132 -2.001 1.00 80.75 261 PHE A N 1
ATOM 2080 C CA . PHE A 1 261 ? 22.720 -6.945 -2.755 1.00 80.75 261 PHE A CA 1
ATOM 2081 C C . PHE A 1 261 ? 22.753 -7.258 -4.241 1.00 80.75 261 PHE A C 1
ATOM 2083 O O . PHE A 1 261 ? 23.073 -8.370 -4.659 1.00 80.75 261 PHE A O 1
ATOM 2090 N N . TYR A 1 262 ? 22.422 -6.262 -5.045 1.00 83.88 262 TYR A N 1
ATOM 2091 C CA . TYR A 1 262 ? 22.723 -6.256 -6.462 1.00 83.88 262 TYR A CA 1
ATOM 2092 C C . TYR A 1 262 ? 23.568 -5.025 -6.770 1.00 83.88 262 TYR A C 1
ATOM 2094 O O . TYR A 1 262 ? 23.400 -3.962 -6.177 1.00 83.88 262 TYR A O 1
ATOM 2102 N N . GLN A 1 263 ? 24.490 -5.175 -7.710 1.00 87.12 263 GLN A N 1
ATOM 2103 C CA . GLN A 1 263 ? 25.231 -4.047 -8.259 1.00 87.12 263 GLN A CA 1
ATOM 2104 C C . GLN A 1 263 ? 24.413 -3.412 -9.376 1.00 87.12 263 GLN A C 1
ATOM 2106 O O . GLN A 1 263 ? 23.829 -4.143 -10.169 1.00 87.12 263 GLN A O 1
ATOM 2111 N N . THR A 1 264 ? 24.369 -2.087 -9.470 1.00 89.62 264 THR A N 1
ATOM 2112 C CA . THR A 1 264 ? 23.774 -1.377 -10.616 1.00 89.62 264 THR A CA 1
ATOM 2113 C C . THR A 1 264 ? 24.542 -0.105 -10.936 1.00 89.62 264 THR A C 1
ATOM 2115 O O . THR A 1 264 ? 25.240 0.430 -10.071 1.00 89.62 264 THR A O 1
ATOM 2118 N N . SER A 1 265 ? 24.410 0.395 -12.167 1.00 87.56 265 SER A N 1
ATOM 2119 C CA . SER A 1 265 ? 24.982 1.691 -12.528 1.00 87.56 265 SER A CA 1
ATOM 2120 C C . SER A 1 265 ? 24.181 2.847 -11.932 1.00 87.56 265 SER A C 1
ATOM 2122 O O . SER A 1 265 ? 22.945 2.865 -11.960 1.00 87.56 265 SER A O 1
ATOM 2124 N N . ILE A 1 266 ? 24.907 3.853 -11.461 1.00 86.69 266 ILE A N 1
ATOM 2125 C CA . ILE A 1 266 ? 24.378 5.114 -10.965 1.00 86.69 266 ILE A CA 1
ATOM 2126 C C . ILE A 1 266 ? 25.177 6.300 -11.513 1.00 86.69 266 ILE A C 1
ATOM 2128 O O . ILE A 1 266 ? 26.342 6.191 -11.903 1.00 86.69 266 ILE A O 1
ATOM 2132 N N . HIS A 1 267 ? 24.548 7.468 -11.477 1.00 81.56 267 HIS A N 1
ATOM 2133 C CA . HIS A 1 267 ? 25.196 8.758 -11.660 1.00 81.56 267 HIS A CA 1
ATOM 2134 C C . HIS A 1 267 ? 25.019 9.600 -10.399 1.00 81.56 267 HIS A C 1
ATOM 2136 O O . HIS A 1 267 ? 23.922 9.654 -9.832 1.00 81.56 267 HIS A O 1
ATOM 2142 N N . ASP A 1 268 ? 26.071 10.303 -9.987 1.00 72.19 268 ASP A N 1
ATOM 2143 C CA . ASP A 1 268 ? 25.971 11.250 -8.882 1.00 72.19 268 ASP A CA 1
ATOM 2144 C C . ASP A 1 268 ? 25.121 12.448 -9.300 1.00 72.19 268 ASP A C 1
ATOM 2146 O O . ASP A 1 268 ? 25.384 13.120 -10.299 1.00 72.19 268 ASP A O 1
ATOM 2150 N N . SER A 1 269 ? 24.090 12.748 -8.510 1.00 62.44 269 SER A N 1
ATOM 2151 C CA . SER A 1 269 ? 23.176 13.863 -8.800 1.00 62.44 269 SER A CA 1
ATOM 2152 C C . SER A 1 269 ? 23.861 15.238 -8.717 1.00 62.44 269 SER A C 1
ATOM 2154 O O . SER A 1 269 ? 23.359 16.208 -9.284 1.00 62.44 269 SER A O 1
ATOM 2156 N N . ASN A 1 270 ? 25.024 15.309 -8.055 1.00 51.62 270 ASN A N 1
ATOM 2157 C CA . ASN A 1 270 ? 25.860 16.501 -7.910 1.00 51.62 270 ASN A CA 1
ATOM 2158 C C . ASN A 1 270 ? 26.909 16.684 -9.014 1.00 51.62 270 ASN A C 1
ATOM 2160 O O . ASN A 1 270 ? 27.539 17.744 -9.059 1.00 51.62 270 ASN A O 1
ATOM 2164 N N . ALA A 1 271 ? 27.063 15.736 -9.946 1.00 45.81 271 ALA A N 1
ATOM 2165 C CA . ALA A 1 271 ? 27.950 15.905 -11.102 1.00 45.81 271 ALA A CA 1
ATOM 2166 C C . ALA A 1 271 ? 27.523 17.074 -12.020 1.00 45.81 271 ALA A C 1
ATOM 2168 O O . ALA A 1 271 ? 28.297 17.517 -12.859 1.00 45.81 271 ALA A O 1
ATOM 2169 N N . ALA A 1 272 ? 26.330 17.645 -11.807 1.00 40.66 272 ALA A N 1
ATOM 2170 C CA . ALA A 1 272 ? 25.918 18.932 -12.374 1.00 40.66 272 ALA A CA 1
ATOM 2171 C C . ALA A 1 272 ? 26.662 20.157 -11.781 1.00 40.66 272 ALA A C 1
ATOM 2173 O O . ALA A 1 272 ? 26.457 21.288 -12.208 1.00 40.66 272 ALA A O 1
ATOM 2174 N N . SER A 1 273 ? 27.508 19.968 -10.764 1.00 37.69 273 SER A N 1
ATOM 2175 C CA . SER A 1 273 ? 28.291 21.035 -10.120 1.00 37.69 273 SER A CA 1
ATOM 2176 C C . SER A 1 273 ? 29.803 20.794 -10.132 1.00 37.69 273 SER A C 1
ATOM 2178 O O . SER A 1 273 ? 30.564 21.736 -9.893 1.00 37.69 273 SER A O 1
ATOM 2180 N N . SER A 1 274 ? 30.258 19.575 -10.454 1.00 39.66 274 SER A N 1
ATOM 2181 C CA . SER A 1 274 ? 31.676 19.308 -10.688 1.00 39.66 274 SER A CA 1
ATOM 2182 C C . SER A 1 274 ? 32.099 19.840 -12.062 1.00 39.66 274 SER A C 1
ATOM 2184 O O . SER A 1 274 ? 31.295 20.065 -12.971 1.00 39.66 274 SER A O 1
ATOM 2186 N N . SER A 1 275 ? 33.401 20.052 -12.229 1.00 39.97 275 SER A N 1
ATOM 2187 C CA . SER A 1 275 ? 34.054 20.402 -13.497 1.00 39.97 275 SER A CA 1
ATOM 2188 C C . SER A 1 275 ? 33.716 19.466 -14.670 1.00 39.97 275 SER A C 1
ATOM 2190 O O . SER A 1 275 ? 33.963 19.840 -15.818 1.00 39.97 275 SER A O 1
ATOM 2192 N N . ASP A 1 276 ? 33.108 18.309 -14.405 1.00 42.72 276 ASP A N 1
ATOM 2193 C CA . ASP A 1 276 ? 32.684 17.337 -15.410 1.00 42.72 276 ASP A CA 1
ATOM 2194 C C . ASP A 1 276 ? 31.467 17.805 -16.209 1.00 42.72 276 ASP A C 1
ATOM 2196 O O . ASP A 1 276 ? 31.399 17.520 -17.401 1.00 42.72 276 ASP A O 1
ATOM 2200 N N . GLU A 1 277 ? 30.558 18.615 -15.642 1.00 41.69 277 GLU A N 1
ATOM 2201 C CA . GLU A 1 277 ? 29.480 19.216 -16.444 1.00 41.69 277 GLU A CA 1
ATOM 2202 C C . GLU A 1 277 ? 30.024 20.307 -17.375 1.00 41.69 277 GLU A C 1
ATOM 2204 O O . GLU A 1 277 ? 29.524 20.464 -18.483 1.00 41.69 277 GLU A O 1
ATOM 2209 N N . LYS A 1 278 ? 31.097 21.021 -16.995 1.00 37.44 278 LYS A N 1
ATOM 2210 C CA . LYS A 1 278 ? 31.796 21.924 -17.927 1.00 37.44 278 LYS A CA 1
ATOM 2211 C C . LYS A 1 278 ? 32.458 21.138 -19.055 1.00 37.44 278 LYS A C 1
ATOM 2213 O O . LYS A 1 278 ? 32.373 21.583 -20.193 1.00 37.44 278 LYS A O 1
ATOM 2218 N N . ALA A 1 279 ? 33.048 19.976 -18.774 1.00 39.47 279 ALA A N 1
ATOM 2219 C CA . ALA A 1 279 ? 33.622 19.102 -19.797 1.00 39.47 279 ALA A CA 1
ATOM 2220 C C . ALA A 1 279 ? 32.548 18.472 -20.715 1.00 39.47 279 ALA A C 1
ATOM 2222 O O . ALA A 1 279 ? 32.696 18.502 -21.936 1.00 39.47 279 ALA A O 1
ATOM 2223 N N . LEU A 1 280 ? 31.428 17.992 -20.160 1.00 41.66 280 LEU A N 1
ATOM 2224 C CA . LEU A 1 280 ? 30.291 17.420 -20.902 1.00 41.66 280 LEU A CA 1
ATOM 2225 C C . LEU A 1 280 ? 29.493 18.479 -21.682 1.00 41.66 280 LEU A C 1
ATOM 2227 O O . LEU A 1 280 ? 29.070 18.228 -22.811 1.00 41.66 280 LEU A O 1
ATOM 2231 N N . ALA A 1 281 ? 29.328 19.688 -21.136 1.00 36.69 281 ALA A N 1
ATOM 2232 C CA . ALA A 1 281 ? 28.674 20.807 -21.817 1.00 36.69 281 ALA A CA 1
ATOM 2233 C C . ALA A 1 281 ? 29.556 21.438 -22.909 1.00 36.69 281 ALA A C 1
ATOM 2235 O O . ALA A 1 281 ? 29.019 21.910 -23.909 1.00 36.69 281 ALA A O 1
ATOM 2236 N N . LEU A 1 282 ? 30.890 21.412 -22.766 1.00 37.31 282 LEU A N 1
ATOM 2237 C CA . LEU A 1 282 ? 31.833 21.800 -23.829 1.00 37.31 282 LEU A CA 1
ATOM 2238 C C . LEU A 1 282 ? 31.867 20.787 -24.991 1.00 37.31 282 LEU A C 1
ATOM 2240 O O . LEU A 1 282 ? 32.240 21.168 -26.099 1.00 37.31 282 LEU A O 1
ATOM 2244 N N . LEU A 1 283 ? 31.450 19.534 -24.763 1.00 36.44 283 LEU A N 1
ATOM 2245 C CA . LEU A 1 283 ? 31.433 18.452 -25.761 1.00 36.44 283 LEU A CA 1
ATOM 2246 C C . LEU A 1 283 ? 30.040 18.119 -26.332 1.00 36.44 283 LEU A C 1
ATOM 2248 O O . LEU A 1 283 ? 29.946 17.367 -27.299 1.00 36.44 283 LEU A O 1
ATOM 2252 N N . GLY A 1 284 ? 28.957 18.686 -25.791 1.00 32.78 284 GLY A N 1
ATOM 2253 C CA . GLY A 1 284 ? 27.624 18.637 -26.407 1.00 32.78 284 GLY A CA 1
ATOM 2254 C C . GLY A 1 284 ? 26.983 17.244 -26.543 1.00 32.78 284 GLY A C 1
ATOM 2255 O O . GLY A 1 284 ? 26.198 17.044 -27.472 1.00 32.78 284 GLY A O 1
ATOM 2256 N N . GLY A 1 285 ? 27.276 16.284 -25.655 1.00 44.50 285 GLY A N 1
ATOM 2257 C CA . GLY A 1 285 ? 26.748 14.916 -25.754 1.00 44.50 285 GLY A CA 1
ATOM 2258 C C . GLY A 1 285 ? 26.486 14.225 -24.413 1.00 44.50 285 GLY A C 1
ATOM 2259 O O . GLY A 1 285 ? 27.177 14.462 -23.428 1.00 44.50 285 GLY A O 1
ATOM 2260 N N . LEU A 1 286 ? 25.473 13.350 -24.399 1.00 50.91 286 LEU A N 1
ATOM 2261 C CA . LEU A 1 286 ? 25.278 12.305 -23.383 1.00 50.91 286 LEU A CA 1
ATOM 2262 C C . LEU A 1 286 ? 26.526 11.402 -23.302 1.00 50.91 286 LEU A C 1
ATOM 2264 O O . LEU A 1 286 ? 27.283 11.352 -24.277 1.00 50.91 286 LEU A O 1
ATOM 2268 N N . PRO A 1 287 ? 26.731 10.634 -22.212 1.00 60.47 287 PRO A N 1
ATOM 2269 C CA . PRO A 1 287 ? 27.777 9.614 -22.192 1.00 60.47 287 PRO A CA 1
ATOM 2270 C C . PRO A 1 287 ? 27.651 8.712 -23.433 1.00 60.47 287 PRO A C 1
ATOM 2272 O O . PRO A 1 287 ? 26.541 8.352 -23.831 1.00 60.47 287 PRO A O 1
ATOM 2275 N N . ALA A 1 288 ? 28.771 8.345 -24.063 1.00 64.88 288 ALA A N 1
ATOM 2276 C CA . ALA A 1 288 ? 28.753 7.551 -25.298 1.00 64.88 288 ALA A CA 1
ATOM 2277 C C . ALA A 1 288 ? 28.123 6.154 -25.101 1.00 64.88 288 ALA A C 1
ATOM 2279 O O . ALA A 1 288 ? 27.565 5.582 -26.037 1.00 64.88 288 ALA A O 1
ATOM 2280 N N . ALA A 1 289 ? 28.175 5.620 -23.876 1.00 70.00 289 ALA A N 1
ATOM 2281 C CA . ALA A 1 289 ? 27.697 4.283 -23.528 1.00 70.00 289 ALA A CA 1
ATOM 2282 C C . ALA A 1 289 ? 26.183 4.062 -23.773 1.00 70.00 289 ALA A C 1
ATOM 2284 O O . ALA A 1 289 ? 25.866 3.184 -24.575 1.00 70.00 289 ALA A O 1
ATOM 2285 N N . PRO A 1 290 ? 25.246 4.856 -23.205 1.00 79.69 290 PRO A N 1
ATOM 2286 C CA . PRO A 1 290 ? 23.814 4.745 -23.503 1.00 79.69 290 PRO A CA 1
ATOM 2287 C C . PRO A 1 290 ? 23.481 4.708 -24.999 1.00 79.69 290 PRO A C 1
ATOM 2289 O O . PRO A 1 290 ? 22.730 3.847 -25.442 1.00 79.69 290 PRO A O 1
ATOM 2292 N N . VAL A 1 291 ? 24.097 5.589 -25.799 1.00 81.56 291 VAL A N 1
ATOM 2293 C CA . VAL A 1 291 ? 23.842 5.669 -27.249 1.00 81.56 291 VAL A CA 1
ATOM 2294 C C . VAL A 1 291 ? 24.291 4.395 -27.972 1.00 81.56 291 VAL A C 1
ATOM 2296 O O . VAL A 1 291 ? 23.610 3.934 -28.892 1.00 81.56 291 VAL A O 1
ATOM 2299 N N . ARG A 1 292 ? 25.425 3.806 -27.565 1.00 83.50 292 ARG A N 1
ATOM 2300 C CA . ARG A 1 292 ? 25.900 2.521 -28.104 1.00 83.50 292 ARG A CA 1
ATOM 2301 C C . ARG A 1 292 ? 24.914 1.398 -27.802 1.00 83.50 292 ARG A C 1
ATOM 2303 O O . ARG A 1 292 ? 24.557 0.657 -28.717 1.00 83.50 292 ARG A O 1
ATOM 2310 N N . PHE A 1 293 ? 24.448 1.310 -26.557 1.00 88.25 293 PHE A N 1
ATOM 2311 C CA . PHE A 1 293 ? 23.455 0.313 -26.170 1.00 88.25 293 PHE A CA 1
ATOM 2312 C C . PHE A 1 293 ? 22.150 0.482 -26.949 1.00 88.25 293 PHE A C 1
ATOM 2314 O O . PHE A 1 293 ? 21.651 -0.482 -27.522 1.00 88.25 293 PHE A O 1
ATOM 2321 N N . ASP A 1 294 ? 21.638 1.708 -27.068 1.00 89.25 294 ASP A N 1
ATOM 2322 C CA . ASP A 1 294 ? 20.426 1.979 -27.844 1.00 89.25 294 ASP A CA 1
ATOM 2323 C C . ASP A 1 294 ? 20.576 1.541 -29.303 1.00 89.25 294 ASP A C 1
ATOM 2325 O O . ASP A 1 294 ? 19.711 0.857 -29.849 1.00 89.25 294 ASP A O 1
ATOM 2329 N N . ASN A 1 295 ? 21.694 1.872 -29.952 1.00 89.56 295 ASN A N 1
ATOM 2330 C CA . ASN A 1 295 ? 21.940 1.428 -31.324 1.00 89.56 295 ASN A CA 1
ATOM 2331 C C . ASN A 1 295 ? 21.938 -0.096 -31.456 1.00 89.56 295 ASN A C 1
ATOM 2333 O O . ASN A 1 295 ? 21.276 -0.606 -32.362 1.00 89.56 295 ASN A O 1
ATOM 2337 N N . ALA A 1 296 ? 22.572 -0.800 -30.520 1.00 89.50 296 ALA A N 1
ATOM 2338 C CA . ALA A 1 296 ? 22.577 -2.257 -30.490 1.00 89.50 296 ALA A CA 1
ATOM 2339 C C . ALA A 1 296 ? 21.169 -2.846 -30.336 1.00 89.50 296 ALA A C 1
ATOM 2341 O O . ALA A 1 296 ? 20.803 -3.769 -31.060 1.00 89.50 296 ALA A O 1
ATOM 2342 N N . ILE A 1 297 ? 20.336 -2.270 -29.463 1.00 92.19 297 ILE A N 1
ATOM 2343 C CA . ILE A 1 297 ? 18.944 -2.707 -29.292 1.00 92.19 297 ILE A CA 1
ATOM 2344 C C . ILE A 1 297 ? 18.168 -2.588 -30.611 1.00 92.19 297 ILE A C 1
ATOM 2346 O O . ILE A 1 297 ? 17.457 -3.511 -31.013 1.00 92.19 297 ILE A O 1
ATOM 2350 N N . TYR A 1 298 ? 18.299 -1.463 -31.316 1.00 93.44 298 TYR A N 1
ATOM 2351 C CA . TYR A 1 298 ? 17.599 -1.266 -32.587 1.00 93.44 298 TYR A CA 1
ATOM 2352 C C . TYR A 1 298 ? 18.193 -2.093 -33.735 1.00 93.44 298 TYR A C 1
ATOM 2354 O O . TYR A 1 298 ? 17.464 -2.413 -34.678 1.00 93.44 298 TYR A O 1
ATOM 2362 N N . ASP A 1 299 ? 19.484 -2.427 -33.695 1.00 91.31 299 ASP A N 1
ATOM 2363 C CA . ASP A 1 299 ? 20.094 -3.415 -34.593 1.00 91.31 299 ASP A CA 1
ATOM 2364 C C . ASP A 1 299 ? 19.472 -4.808 -34.368 1.00 91.31 299 ASP A C 1
ATOM 2366 O O . ASP A 1 299 ? 19.058 -5.454 -35.334 1.00 91.31 299 ASP A O 1
ATOM 2370 N N . ASP A 1 300 ? 19.280 -5.202 -33.105 1.00 90.81 300 ASP A N 1
ATOM 2371 C CA . ASP A 1 300 ? 18.687 -6.484 -32.686 1.00 90.81 300 ASP A CA 1
ATOM 2372 C C . ASP A 1 300 ? 17.161 -6.567 -32.889 1.00 90.81 300 ASP A C 1
ATOM 2374 O O . ASP A 1 300 ? 16.554 -7.645 -32.803 1.00 90.81 300 ASP A O 1
ATOM 2378 N N . ILE A 1 301 ? 16.507 -5.433 -33.167 1.00 94.38 301 ILE A N 1
ATOM 2379 C CA . ILE A 1 301 ? 15.067 -5.346 -33.441 1.00 94.38 301 ILE A CA 1
ATOM 2380 C C . ILE A 1 301 ? 14.837 -4.637 -34.792 1.00 94.38 301 ILE A C 1
ATOM 2382 O O . ILE A 1 301 ? 14.277 -3.536 -34.839 1.00 94.38 301 ILE A O 1
ATOM 2386 N N . PRO A 1 302 ? 15.174 -5.271 -35.939 1.00 93.06 302 PRO A N 1
ATOM 2387 C CA . PRO A 1 302 ? 15.040 -4.653 -37.265 1.00 93.06 302 PRO A CA 1
ATOM 2388 C C . PRO A 1 302 ? 13.617 -4.179 -37.573 1.00 93.06 302 PRO A C 1
ATOM 2390 O O . PRO A 1 302 ? 13.407 -3.187 -38.275 1.00 93.06 302 PRO A O 1
ATOM 2393 N N . ARG A 1 303 ? 12.622 -4.871 -37.007 1.00 93.62 303 ARG A N 1
ATOM 2394 C CA . ARG A 1 303 ? 11.211 -4.519 -37.156 1.00 93.62 303 ARG A CA 1
ATOM 2395 C C . ARG A 1 303 ? 10.888 -3.135 -36.589 1.00 93.62 303 ARG A C 1
ATOM 2397 O O . ARG A 1 303 ? 10.138 -2.393 -37.214 1.00 93.62 303 ARG A O 1
ATOM 2404 N N . ALA A 1 304 ? 11.504 -2.760 -35.466 1.00 93.88 304 ALA A N 1
ATOM 2405 C CA . ALA A 1 304 ? 11.354 -1.432 -34.880 1.00 93.88 304 ALA A CA 1
ATOM 2406 C C . ALA A 1 304 ? 11.854 -0.345 -35.840 1.00 93.88 304 ALA A C 1
ATOM 2408 O O . ALA A 1 304 ? 11.147 0.626 -36.105 1.00 93.88 304 ALA A O 1
ATOM 2409 N N . LYS A 1 305 ? 13.043 -0.545 -36.429 1.00 91.94 305 LYS A N 1
ATOM 2410 C CA . LYS A 1 305 ? 13.603 0.372 -37.433 1.00 91.94 305 LYS A CA 1
ATOM 2411 C C . LYS A 1 305 ? 12.693 0.505 -38.647 1.00 91.94 305 LYS A C 1
ATOM 2413 O O . LYS A 1 305 ? 12.395 1.622 -39.060 1.00 91.94 305 LYS A O 1
ATOM 2418 N N . GLN A 1 306 ? 12.217 -0.621 -39.183 1.00 92.00 306 GLN A N 1
ATOM 2419 C CA . GLN A 1 306 ? 11.317 -0.634 -40.335 1.00 92.00 306 GLN A CA 1
ATOM 2420 C C . GLN A 1 306 ? 10.055 0.198 -40.068 1.00 92.00 306 GLN A C 1
ATOM 2422 O O . GLN A 1 306 ? 9.688 1.035 -40.896 1.00 92.00 306 GLN A O 1
ATOM 2427 N N . LEU A 1 307 ? 9.420 0.001 -38.910 1.00 91.44 307 LEU A N 1
ATOM 2428 C CA . LEU A 1 307 ? 8.221 0.736 -38.513 1.00 91.44 307 LEU A CA 1
ATOM 2429 C C . LEU A 1 307 ? 8.478 2.245 -38.394 1.00 91.44 307 LEU A C 1
ATOM 2431 O O . LEU A 1 307 ? 7.704 3.057 -38.909 1.00 91.44 307 LEU A O 1
ATOM 2435 N N . LEU A 1 308 ? 9.586 2.631 -37.760 1.00 88.44 308 LEU A N 1
ATOM 2436 C CA . LEU A 1 308 ? 9.962 4.035 -37.592 1.00 88.44 308 LEU A CA 1
ATOM 2437 C C . LEU A 1 308 ? 10.242 4.714 -38.938 1.00 88.44 308 LEU A C 1
ATOM 2439 O O . LEU A 1 308 ? 9.717 5.797 -39.201 1.00 88.44 308 LEU A O 1
ATOM 2443 N N . THR A 1 309 ? 10.976 4.057 -39.842 1.00 87.19 309 THR A N 1
ATOM 2444 C CA . THR A 1 309 ? 11.232 4.574 -41.198 1.00 87.19 309 THR A CA 1
ATOM 2445 C C . THR A 1 309 ? 9.940 4.729 -42.010 1.00 87.19 309 THR A C 1
ATOM 2447 O O . THR A 1 309 ? 9.745 5.742 -42.689 1.00 87.19 309 THR A O 1
ATOM 2450 N N . GLN A 1 310 ? 9.013 3.768 -41.916 1.00 84.38 310 GLN A N 1
ATOM 2451 C CA . GLN A 1 310 ? 7.699 3.857 -42.570 1.00 84.38 310 GLN A CA 1
ATOM 2452 C C . GLN A 1 310 ? 6.836 4.995 -42.013 1.00 84.38 310 GLN A C 1
ATOM 2454 O O . GLN A 1 310 ? 6.050 5.595 -42.743 1.00 84.38 310 GLN A O 1
ATOM 2459 N N . THR A 1 311 ? 6.964 5.290 -40.723 1.00 77.19 311 THR A N 1
ATOM 2460 C CA . THR A 1 311 ? 6.185 6.344 -40.065 1.00 77.19 311 THR A CA 1
ATOM 2461 C C . THR A 1 311 ? 6.732 7.727 -40.413 1.00 77.19 311 THR A C 1
ATOM 2463 O O . THR A 1 311 ? 5.953 8.620 -40.756 1.00 77.19 311 THR A O 1
ATOM 2466 N N . MET A 1 312 ? 8.059 7.894 -40.420 1.00 69.56 312 MET A N 1
ATOM 2467 C CA . MET A 1 312 ? 8.713 9.158 -40.788 1.00 69.56 312 MET A CA 1
ATOM 2468 C C . MET A 1 312 ? 8.463 9.563 -42.244 1.00 69.56 312 MET A C 1
ATOM 2470 O O . MET A 1 312 ? 8.349 10.747 -42.540 1.00 69.56 312 MET A O 1
ATOM 2474 N N . THR A 1 313 ? 8.311 8.595 -43.149 1.00 60.62 313 THR A N 1
ATOM 2475 C CA . THR A 1 313 ? 7.987 8.860 -44.563 1.00 60.62 313 THR A CA 1
ATOM 2476 C C . THR A 1 313 ? 6.518 9.232 -44.797 1.00 60.62 313 THR A C 1
ATOM 2478 O O . THR A 1 313 ? 6.207 9.856 -45.808 1.00 60.62 313 THR A O 1
ATOM 2481 N N . LYS A 1 314 ? 5.608 8.889 -43.873 1.00 62.16 314 LYS A N 1
ATOM 2482 C CA . LYS A 1 314 ? 4.159 9.154 -43.984 1.00 62.16 314 LYS A CA 1
ATOM 2483 C C . LYS A 1 314 ? 3.684 10.393 -43.215 1.00 62.16 314 LYS A C 1
ATOM 2485 O O . LYS A 1 314 ? 2.597 10.897 -43.489 1.00 62.16 314 LYS A O 1
ATOM 2490 N N . SER A 1 315 ? 4.460 10.881 -42.249 1.00 53.47 315 SER A N 1
ATOM 2491 C CA . SER A 1 315 ? 3.993 11.852 -41.250 1.00 53.47 315 SER A CA 1
ATOM 2492 C C . SER A 1 315 ? 4.477 13.276 -41.548 1.00 53.47 315 SER A C 1
ATOM 2494 O O . SER A 1 315 ? 5.440 13.750 -40.956 1.00 53.47 315 SER A O 1
ATOM 2496 N N . CYS A 1 316 ? 3.793 13.979 -42.458 1.00 43.56 316 CYS A N 1
ATOM 2497 C CA . CYS A 1 316 ? 4.052 15.399 -42.754 1.00 43.56 316 CYS A CA 1
ATOM 2498 C C . CYS A 1 316 ? 2.845 16.340 -42.536 1.00 43.56 316 CYS A C 1
ATOM 2500 O O . CYS A 1 316 ? 2.922 17.493 -42.950 1.00 43.56 316 CYS A O 1
ATOM 2502 N N . SER A 1 317 ? 1.739 15.924 -41.896 1.00 48.34 317 SER A N 1
ATOM 2503 C CA . SER A 1 317 ? 0.526 16.777 -41.873 1.00 48.34 317 SER A CA 1
ATOM 2504 C C . SER A 1 317 ? -0.435 16.684 -40.671 1.00 48.34 317 SER A C 1
ATOM 2506 O O . SER A 1 317 ? -1.521 17.255 -40.748 1.00 48.34 317 SER A O 1
ATOM 2508 N N . LEU A 1 318 ? -0.093 16.039 -39.543 1.00 48.44 318 LEU A N 1
ATOM 2509 C CA . LEU A 1 318 ? -1.012 15.938 -38.387 1.00 48.44 318 LEU A CA 1
ATOM 2510 C C . LEU A 1 318 ? -0.613 16.844 -37.198 1.00 48.44 318 LEU A C 1
ATOM 2512 O O . LEU A 1 318 ? 0.547 16.817 -36.799 1.00 48.44 318 LEU A O 1
ATOM 2516 N N . PRO A 1 319 ? -1.549 17.568 -36.544 1.00 47.47 319 PRO A N 1
ATOM 2517 C CA . PRO A 1 319 ? -1.263 18.444 -35.392 1.00 47.47 319 PRO A CA 1
ATOM 2518 C C . PRO A 1 319 ? -0.620 17.740 -34.185 1.00 47.47 319 PRO A C 1
ATOM 2520 O O . PRO A 1 319 ? 0.159 18.342 -33.454 1.00 47.47 319 PRO A O 1
ATOM 2523 N N . PHE A 1 320 ? -0.912 16.449 -33.986 1.00 47.34 320 PHE A N 1
ATOM 2524 C CA . PHE A 1 320 ? -0.306 15.622 -32.933 1.00 47.34 320 PHE A CA 1
ATOM 2525 C C . PHE A 1 320 ? 1.201 15.371 -33.159 1.00 47.34 320 PHE A C 1
ATOM 2527 O O . PHE A 1 320 ? 1.931 15.101 -32.212 1.00 47.34 320 PHE A O 1
ATOM 2534 N N . TYR A 1 321 ? 1.674 15.504 -34.404 1.00 46.81 321 TYR A N 1
ATOM 2535 C CA . TYR A 1 321 ? 3.074 15.318 -34.801 1.00 46.81 321 TYR A CA 1
ATOM 2536 C C . TYR A 1 321 ? 3.972 16.497 -34.386 1.00 46.81 321 TYR A C 1
ATOM 2538 O O . TYR A 1 321 ? 5.148 16.316 -34.082 1.00 46.81 321 TYR A O 1
ATOM 2546 N N . ASP A 1 322 ? 3.415 17.711 -34.322 1.00 48.62 322 ASP A N 1
ATOM 2547 C CA . ASP A 1 322 ? 4.152 18.922 -33.933 1.00 48.62 322 ASP A CA 1
ATOM 2548 C C . ASP A 1 322 ? 4.440 18.957 -32.415 1.00 48.62 322 ASP A C 1
ATOM 2550 O O . ASP A 1 322 ? 5.432 19.531 -31.964 1.00 48.62 322 ASP A O 1
ATOM 2554 N N . TRP A 1 323 ? 3.610 18.270 -31.617 1.00 49.88 323 TRP A N 1
ATOM 2555 C CA . TRP A 1 323 ? 3.764 18.140 -30.165 1.00 49.88 323 TRP A CA 1
ATOM 2556 C C . TRP A 1 323 ? 4.937 17.230 -29.774 1.00 49.88 323 TRP A C 1
ATOM 2558 O O . TRP A 1 323 ? 5.798 17.654 -29.006 1.00 49.88 323 TRP A O 1
ATOM 2568 N N . THR A 1 324 ? 5.048 16.026 -30.346 1.00 47.56 324 THR A N 1
ATOM 2569 C CA . THR A 1 324 ? 6.185 15.129 -30.060 1.00 47.56 324 THR A CA 1
ATOM 2570 C C . THR A 1 324 ? 7.487 15.613 -30.671 1.00 47.56 324 THR A C 1
ATOM 2572 O O . THR A 1 324 ? 8.548 15.400 -30.084 1.00 47.56 324 THR A O 1
ATOM 2575 N N . ARG A 1 325 ? 7.433 16.332 -31.799 1.00 46.34 325 ARG A N 1
ATOM 2576 C CA . ARG A 1 325 ? 8.609 17.002 -32.356 1.00 46.34 325 ARG A CA 1
ATOM 2577 C C . ARG A 1 325 ? 9.109 18.119 -31.437 1.00 46.34 325 ARG A C 1
ATOM 2579 O O . ARG A 1 325 ? 10.312 18.192 -31.234 1.00 46.34 325 ARG A O 1
ATOM 2586 N N . LYS A 1 326 ? 8.231 18.925 -30.823 1.00 49.25 326 LYS A N 1
ATOM 2587 C CA . LYS A 1 326 ? 8.628 19.881 -29.768 1.00 49.25 326 LYS A CA 1
ATOM 2588 C C . LYS A 1 326 ? 9.172 19.165 -28.536 1.00 49.25 326 LYS A C 1
ATOM 2590 O O . LYS A 1 326 ? 10.246 19.519 -28.075 1.00 49.25 326 LYS A O 1
ATOM 2595 N N . MET A 1 327 ? 8.522 18.089 -28.094 1.00 46.69 327 MET A N 1
ATOM 2596 C CA . MET A 1 327 ? 8.991 17.285 -26.961 1.00 46.69 327 MET A CA 1
ATOM 2597 C C . MET A 1 327 ? 10.375 16.663 -27.189 1.00 46.69 327 MET A C 1
ATOM 2599 O O . MET A 1 327 ? 11.138 16.588 -26.243 1.00 46.69 327 MET A O 1
ATOM 2603 N N . THR A 1 328 ? 10.719 16.253 -28.418 1.00 42.75 328 THR A N 1
ATOM 2604 C CA . THR A 1 328 ? 12.019 15.638 -28.772 1.00 42.75 328 THR A CA 1
ATOM 2605 C C . THR A 1 328 ? 13.090 16.644 -29.223 1.00 42.75 328 THR A C 1
ATOM 2607 O O . THR A 1 328 ? 14.277 16.379 -29.030 1.00 42.75 328 THR A O 1
ATOM 2610 N N . HIS A 1 329 ? 12.721 17.799 -29.799 1.00 39.59 329 HIS A N 1
A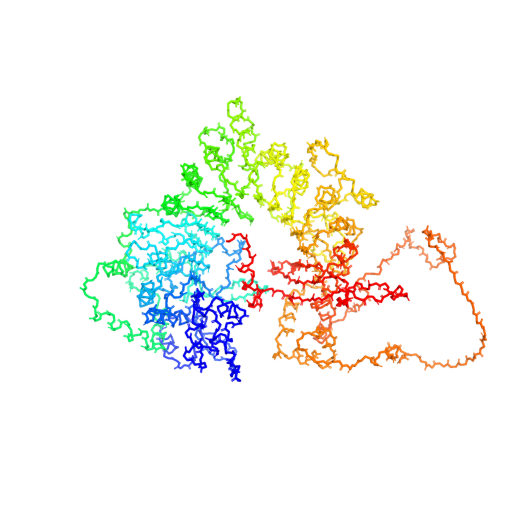TOM 2611 C CA . HIS A 1 329 ? 13.666 18.868 -30.168 1.00 39.59 329 HIS A CA 1
ATOM 2612 C C . HIS A 1 329 ? 13.996 19.816 -29.007 1.00 39.59 329 HIS A C 1
ATOM 2614 O O . HIS A 1 329 ? 15.172 20.149 -28.859 1.00 39.59 329 HIS A O 1
ATOM 2620 N N . ASP A 1 330 ? 13.025 20.209 -28.169 1.00 42.03 330 ASP A N 1
ATOM 2621 C CA . ASP A 1 330 ? 13.308 20.976 -26.940 1.00 42.03 330 ASP A CA 1
ATOM 2622 C C . ASP A 1 330 ? 14.019 20.107 -25.891 1.00 42.03 330 ASP A C 1
ATOM 2624 O O . ASP A 1 330 ? 14.732 20.631 -25.042 1.00 42.03 330 ASP A O 1
ATOM 2628 N N . TRP A 1 331 ? 13.940 18.773 -26.000 1.00 44.03 331 TRP A N 1
ATOM 2629 C CA . TRP A 1 331 ? 14.717 17.849 -25.163 1.00 44.03 331 TRP A CA 1
ATOM 2630 C C . TRP A 1 331 ? 16.235 18.049 -25.284 1.00 44.03 331 TRP A C 1
ATOM 2632 O O . TRP A 1 331 ? 16.974 17.874 -24.318 1.00 44.03 331 TRP A O 1
ATOM 2642 N N . LYS A 1 332 ? 16.721 18.434 -26.474 1.00 37.94 332 LYS A N 1
ATOM 2643 C CA . LYS A 1 332 ? 18.153 18.670 -26.727 1.00 37.94 332 LYS A CA 1
ATOM 2644 C C . LYS A 1 332 ? 18.633 20.043 -26.246 1.00 37.94 332 LYS A C 1
ATOM 2646 O O . LYS A 1 332 ? 19.836 20.287 -26.234 1.00 37.94 332 LYS A O 1
ATOM 2651 N N . GLY A 1 333 ? 17.724 20.935 -25.851 1.00 34.66 333 GLY A N 1
ATOM 2652 C CA . GLY A 1 333 ? 18.048 22.281 -25.401 1.00 34.66 333 GLY A CA 1
ATOM 2653 C C . GLY A 1 333 ? 17.380 22.588 -24.069 1.00 34.66 333 GLY A C 1
ATOM 2654 O O . GLY A 1 333 ? 16.214 22.964 -24.037 1.00 34.66 333 GLY A O 1
ATOM 2655 N N . ARG A 1 334 ? 18.153 22.589 -22.975 1.00 37.88 334 ARG A N 1
ATOM 2656 C CA . ARG A 1 334 ? 17.750 23.119 -21.650 1.00 37.88 334 ARG A CA 1
ATOM 2657 C C . ARG A 1 334 ? 17.205 24.575 -21.682 1.00 37.88 334 ARG A C 1
ATOM 2659 O O . ARG A 1 334 ? 16.849 25.112 -20.640 1.00 37.88 334 ARG A O 1
ATOM 2666 N N . ALA A 1 335 ? 17.138 25.235 -22.841 1.00 33.00 335 ALA A N 1
ATOM 2667 C CA . ALA A 1 335 ? 16.898 26.666 -23.005 1.00 33.00 335 ALA A CA 1
ATOM 2668 C C . ALA A 1 335 ? 15.420 27.106 -23.102 1.00 33.00 335 ALA A C 1
ATOM 2670 O O . ALA A 1 335 ? 15.165 28.288 -22.890 1.00 33.00 335 ALA A O 1
ATOM 2671 N N . CYS A 1 336 ? 14.441 26.224 -23.360 1.00 33.09 336 CYS A N 1
ATOM 2672 C CA . CYS A 1 336 ? 13.013 26.621 -23.354 1.00 33.09 336 CYS A CA 1
ATOM 2673 C C . CYS A 1 336 ? 12.259 26.314 -22.044 1.00 33.09 336 CYS A C 1
ATOM 2675 O O . CYS A 1 336 ? 11.108 26.717 -21.890 1.00 33.09 336 CYS A O 1
ATOM 2677 N N . LEU A 1 337 ? 12.902 25.669 -21.064 1.00 41.41 337 LEU A N 1
ATOM 2678 C CA . LEU A 1 337 ? 12.282 25.295 -19.781 1.00 41.41 337 LEU A CA 1
ATOM 2679 C C . LEU A 1 337 ? 12.416 26.365 -18.677 1.00 41.41 337 LEU A C 1
ATOM 2681 O O . LEU A 1 337 ? 12.010 26.135 -17.542 1.00 41.41 337 LEU A O 1
ATOM 2685 N N . THR A 1 338 ? 12.949 27.550 -18.982 1.00 36.25 338 THR A N 1
ATOM 2686 C CA . THR A 1 338 ? 13.302 28.567 -17.973 1.00 36.25 338 THR A CA 1
ATOM 2687 C C . THR A 1 338 ? 12.201 29.579 -17.633 1.00 36.25 338 THR A C 1
ATOM 2689 O O . THR A 1 338 ? 12.396 30.362 -16.710 1.00 36.25 338 THR A O 1
ATOM 2692 N N . ASN A 1 339 ? 11.031 29.565 -18.293 1.00 33.88 339 ASN A N 1
ATOM 2693 C CA . ASN A 1 339 ? 10.019 30.628 -18.113 1.00 33.88 339 ASN A CA 1
ATOM 2694 C C . ASN A 1 339 ? 8.643 30.200 -17.564 1.00 33.88 339 ASN A C 1
ATOM 2696 O O . ASN A 1 339 ? 7.764 31.050 -17.420 1.00 33.88 339 ASN A O 1
ATOM 2700 N N . ARG A 1 340 ? 8.422 28.928 -17.210 1.00 43.41 340 ARG A N 1
ATOM 2701 C CA . ARG A 1 340 ? 7.220 28.504 -16.460 1.00 43.41 340 ARG A CA 1
ATOM 2702 C C . ARG A 1 340 ? 7.607 27.510 -15.372 1.00 43.41 340 ARG A C 1
ATOM 2704 O O . ARG A 1 340 ? 7.450 26.307 -15.527 1.00 43.41 340 ARG A O 1
ATOM 2711 N N . VAL A 1 341 ? 8.164 28.026 -14.280 1.00 44.19 341 VAL A N 1
ATOM 2712 C CA . VAL A 1 341 ? 8.507 27.222 -13.102 1.00 44.19 341 VAL A CA 1
ATOM 2713 C C . VAL A 1 341 ? 7.210 26.788 -12.410 1.00 44.19 341 VAL A C 1
ATOM 2715 O O . VAL A 1 341 ? 6.576 27.581 -11.720 1.00 44.19 341 VAL A O 1
ATOM 2718 N N . SER A 1 342 ? 6.800 25.536 -12.599 1.00 55.56 342 SER A N 1
ATOM 2719 C CA . SER A 1 342 ? 5.811 24.861 -11.745 1.00 55.56 342 SER A CA 1
ATOM 2720 C C . SER A 1 342 ? 6.525 23.753 -10.960 1.00 55.56 342 SER A C 1
ATOM 2722 O O . SER A 1 342 ? 7.264 22.992 -11.575 1.00 55.56 342 SER A O 1
ATOM 2724 N N . SER A 1 343 ? 6.342 23.704 -9.630 1.00 72.56 343 SER A N 1
ATOM 2725 C CA . SER A 1 343 ? 6.968 22.781 -8.642 1.00 72.56 343 SER A CA 1
ATOM 2726 C C . SER A 1 343 ? 6.105 21.519 -8.379 1.00 72.56 343 SER A C 1
ATOM 2728 O O . SER A 1 343 ? 4.918 21.613 -8.672 1.00 72.56 343 SER A O 1
ATOM 2730 N N . PRO A 1 344 ? 6.583 20.338 -7.880 1.00 78.75 344 PRO A N 1
ATOM 2731 C CA . PRO A 1 344 ? 5.841 19.080 -8.144 1.00 78.75 344 PRO A CA 1
ATOM 2732 C C . PRO A 1 344 ? 4.491 19.062 -7.446 1.00 78.75 344 PRO A C 1
ATOM 2734 O O . PRO A 1 344 ? 3.489 18.653 -8.028 1.00 78.75 344 PRO A O 1
ATOM 2737 N N . MET A 1 345 ? 4.472 19.718 -6.291 1.00 80.25 345 MET A N 1
ATOM 2738 C CA . MET A 1 345 ? 3.550 20.788 -5.900 1.00 80.25 345 MET A CA 1
ATOM 2739 C C . MET A 1 345 ? 2.379 21.108 -6.852 1.00 80.25 345 MET A C 1
ATOM 2741 O O . MET A 1 345 ? 1.312 20.493 -6.859 1.00 80.25 345 MET A O 1
ATOM 2745 N N . THR A 1 346 ? 2.579 22.172 -7.620 1.00 79.06 346 THR A N 1
ATOM 2746 C CA . THR A 1 346 ? 1.697 22.710 -8.652 1.00 79.06 346 THR A CA 1
ATOM 2747 C C . THR A 1 346 ? 1.211 21.659 -9.648 1.00 79.06 346 THR A C 1
ATOM 2749 O O . THR A 1 346 ? 0.042 21.699 -10.023 1.00 79.06 346 THR A O 1
ATOM 2752 N N . ALA A 1 347 ? 2.057 20.712 -10.068 1.00 79.88 347 ALA A N 1
ATOM 2753 C CA . ALA A 1 347 ? 1.632 19.640 -10.973 1.00 79.88 347 ALA A CA 1
ATOM 2754 C C . ALA A 1 347 ? 0.594 18.719 -10.321 1.00 79.88 347 ALA A C 1
ATOM 2756 O O . ALA A 1 347 ? -0.452 18.448 -10.915 1.00 79.88 347 ALA A O 1
ATOM 2757 N N . ALA A 1 348 ? 0.856 18.279 -9.089 1.00 87.25 348 ALA A N 1
ATOM 2758 C CA . ALA A 1 348 ? -0.087 17.491 -8.306 1.00 87.25 348 ALA A CA 1
ATOM 2759 C C . ALA A 1 348 ? -1.401 18.257 -8.098 1.00 87.25 348 ALA A C 1
ATOM 2761 O O . ALA A 1 348 ? -2.476 17.697 -8.294 1.00 87.25 348 ALA A O 1
ATOM 2762 N N . LEU A 1 349 ? -1.340 19.552 -7.774 1.00 87.69 349 LEU A N 1
ATOM 2763 C CA . LEU A 1 349 ? -2.541 20.380 -7.629 1.00 87.69 349 LEU A CA 1
ATOM 2764 C C . LEU A 1 349 ? -3.316 20.520 -8.944 1.00 87.69 349 LEU A C 1
ATOM 2766 O O . LEU A 1 349 ? -4.538 20.400 -8.936 1.00 87.69 349 LEU A O 1
ATOM 2770 N N . GLY A 1 350 ? -2.634 20.721 -10.074 1.00 84.81 350 GLY A N 1
ATOM 2771 C CA . GLY A 1 350 ? -3.267 20.797 -11.394 1.00 84.81 350 GLY A CA 1
ATOM 2772 C C . GLY A 1 350 ? -3.962 19.491 -11.790 1.00 84.81 350 GLY A C 1
ATOM 2773 O O . GLY A 1 350 ? -5.097 19.510 -12.278 1.00 84.81 350 GLY A O 1
ATOM 2774 N N . LEU A 1 351 ? -3.319 18.355 -11.507 1.00 88.69 351 LEU A N 1
ATOM 2775 C CA . LEU A 1 351 ? -3.896 17.018 -11.659 1.00 88.69 351 LEU A CA 1
ATOM 2776 C C . LEU A 1 351 ? -5.185 16.880 -10.832 1.00 88.69 351 LEU A C 1
ATOM 2778 O O . LEU A 1 351 ? -6.235 16.530 -11.375 1.00 88.69 351 LEU A O 1
ATOM 2782 N N . LEU A 1 352 ? -5.128 17.202 -9.537 1.00 92.62 352 LEU A N 1
ATOM 2783 C CA . LEU A 1 352 ? -6.267 17.083 -8.621 1.00 92.62 352 LEU A CA 1
ATOM 2784 C C . LEU A 1 352 ? -7.412 18.032 -8.982 1.00 92.62 352 LEU A C 1
ATOM 2786 O O . LEU A 1 352 ? -8.572 17.620 -8.989 1.00 92.62 352 LEU A O 1
ATOM 2790 N N . GLN A 1 353 ? -7.094 19.275 -9.343 1.00 90.50 353 GLN A N 1
ATOM 2791 C CA . GLN A 1 353 ? -8.069 20.267 -9.794 1.00 90.50 353 GLN A CA 1
ATOM 2792 C C . GLN A 1 353 ? -8.847 19.766 -11.015 1.00 90.50 353 GLN A C 1
ATOM 2794 O O . GLN A 1 353 ? -10.063 19.940 -11.092 1.00 90.50 353 GLN A O 1
ATOM 2799 N N . THR A 1 354 ? -8.157 19.130 -11.961 1.00 89.50 354 THR A N 1
ATOM 2800 C CA . THR A 1 354 ? -8.764 18.644 -13.208 1.00 89.50 354 THR A CA 1
ATOM 2801 C C . THR A 1 354 ? -9.560 17.350 -12.992 1.00 89.50 354 THR A C 1
ATOM 2803 O O . THR A 1 354 ? -10.587 17.140 -13.635 1.00 89.50 354 THR A O 1
ATOM 2806 N N . ALA A 1 355 ? -9.139 16.501 -12.049 1.00 93.31 355 ALA A N 1
ATOM 2807 C CA . ALA A 1 355 ? -9.822 15.252 -11.697 1.00 93.31 355 ALA A CA 1
ATOM 2808 C C . ALA A 1 355 ? -11.035 15.435 -10.757 1.00 93.31 355 ALA A C 1
ATOM 2810 O O . ALA A 1 355 ? -11.722 14.462 -10.436 1.00 93.31 355 ALA A O 1
ATOM 2811 N N . ARG A 1 356 ? -11.316 16.661 -10.294 1.00 94.50 356 ARG A N 1
ATOM 2812 C CA . ARG A 1 356 ? -12.184 16.906 -9.130 1.00 94.50 356 ARG A CA 1
ATOM 2813 C C . ARG A 1 356 ? -13.604 16.318 -9.213 1.00 94.50 356 ARG A C 1
ATOM 2815 O O . ARG A 1 356 ? -14.141 15.865 -8.209 1.00 94.50 356 ARG A O 1
ATOM 2822 N N . GLU A 1 357 ? -14.203 16.295 -10.406 1.00 95.88 357 GLU A N 1
ATOM 2823 C CA . GLU A 1 357 ? -15.599 15.864 -10.628 1.00 95.88 357 GLU A CA 1
ATOM 2824 C C . GLU A 1 357 ? -15.771 14.331 -10.670 1.00 95.88 357 GLU A C 1
ATOM 2826 O O . GLU A 1 357 ? -16.885 13.798 -10.561 1.00 95.88 357 GLU A O 1
ATOM 2831 N N . SER A 1 358 ? -14.674 13.600 -10.883 1.00 96.38 358 SER A N 1
ATOM 2832 C CA . SER A 1 358 ? -14.658 12.139 -11.016 1.00 96.38 358 SER A CA 1
ATOM 2833 C C . SER A 1 358 ? -13.971 11.436 -9.852 1.00 96.38 358 SER A C 1
ATOM 2835 O O . SER A 1 358 ? -14.277 10.271 -9.611 1.00 96.38 358 SER A O 1
ATOM 2837 N N . LEU A 1 359 ? -13.091 12.126 -9.120 1.00 97.88 359 LEU A N 1
ATOM 2838 C CA . LEU A 1 359 ? -12.249 11.507 -8.104 1.00 97.88 359 LEU A CA 1
ATOM 2839 C C . LEU A 1 359 ? -13.076 10.915 -6.953 1.00 97.88 359 LEU A C 1
ATOM 2841 O O . LEU A 1 359 ? -13.857 11.604 -6.294 1.00 97.88 359 LEU A O 1
ATOM 2845 N N . THR A 1 360 ? -12.868 9.623 -6.704 1.00 98.12 360 THR A N 1
ATOM 2846 C CA . THR A 1 360 ? -13.483 8.855 -5.610 1.00 98.12 360 THR A CA 1
ATOM 2847 C C . THR A 1 360 ? -12.469 8.445 -4.545 1.00 98.12 360 THR A C 1
ATOM 2849 O O . THR A 1 360 ? -12.842 8.282 -3.383 1.00 98.12 360 THR A O 1
ATOM 2852 N N . SER A 1 361 ? -11.189 8.329 -4.912 1.00 97.88 361 SER A N 1
ATOM 2853 C CA . SER A 1 361 ? -10.106 7.945 -4.007 1.00 97.88 361 SER A CA 1
ATOM 2854 C C . SER A 1 361 ? -8.848 8.776 -4.247 1.00 97.88 361 SER A C 1
ATOM 2856 O O . SER A 1 361 ? -8.330 8.819 -5.365 1.00 97.88 361 SER A O 1
ATOM 2858 N N . LEU A 1 362 ? -8.328 9.384 -3.180 1.00 97.50 362 LEU A N 1
ATOM 2859 C CA . LEU A 1 362 ? -7.050 10.093 -3.167 1.00 97.50 362 LEU A CA 1
ATOM 2860 C C . LEU A 1 362 ? -6.120 9.479 -2.120 1.00 97.50 362 LEU A C 1
ATOM 2862 O O . LEU A 1 362 ? -6.417 9.529 -0.928 1.00 97.50 362 LEU A O 1
ATOM 2866 N N . ASN A 1 363 ? -4.987 8.941 -2.574 1.00 95.62 363 ASN A N 1
ATOM 2867 C CA . ASN A 1 363 ? -3.997 8.290 -1.721 1.00 95.62 363 ASN A CA 1
ATOM 2868 C C . ASN A 1 363 ? -2.626 8.970 -1.844 1.00 95.62 363 ASN A C 1
ATOM 2870 O O . ASN A 1 363 ? -1.939 8.816 -2.855 1.00 95.62 363 ASN A O 1
ATOM 2874 N N . LEU A 1 364 ? -2.230 9.691 -0.798 1.00 93.00 364 LEU A N 1
ATOM 2875 C CA . LEU A 1 364 ? -0.935 10.347 -0.625 1.00 93.00 364 LEU A CA 1
ATOM 2876 C C . LEU A 1 364 ? -0.132 9.570 0.426 1.00 93.00 364 LEU A C 1
ATOM 2878 O O . LEU A 1 364 ? -0.295 9.753 1.629 1.00 93.00 364 LEU A O 1
ATOM 2882 N N . ASP A 1 365 ? 0.700 8.641 -0.028 1.00 87.19 365 ASP A N 1
ATOM 2883 C CA . ASP A 1 365 ? 1.298 7.612 0.820 1.00 87.19 365 ASP A CA 1
ATOM 2884 C C . ASP A 1 365 ? 2.824 7.753 0.878 1.00 87.19 365 ASP A C 1
ATOM 2886 O O . ASP A 1 365 ? 3.507 7.471 -0.102 1.00 87.19 365 ASP A O 1
ATOM 2890 N N . TRP A 1 366 ? 3.394 8.170 2.010 1.00 83.12 366 TRP A N 1
ATOM 2891 C CA . TRP A 1 366 ? 4.853 8.362 2.132 1.00 83.12 366 TRP A CA 1
ATOM 2892 C C . TRP A 1 366 ? 5.382 9.347 1.095 1.00 83.12 366 TRP A C 1
ATOM 2894 O O . TRP A 1 366 ? 6.343 9.096 0.365 1.00 83.12 366 TRP A O 1
ATOM 2904 N N . VAL A 1 367 ? 4.667 10.452 0.977 1.00 84.62 367 VAL A N 1
ATOM 2905 C CA . VAL A 1 367 ? 5.050 11.545 0.110 1.00 84.62 367 VAL A CA 1
ATOM 2906 C C . VAL A 1 367 ? 6.273 12.241 0.706 1.00 84.62 367 VAL A C 1
ATOM 2908 O O . VAL A 1 367 ? 6.321 12.491 1.908 1.00 84.62 367 VAL A O 1
ATOM 2911 N N . LEU A 1 368 ? 7.274 12.506 -0.131 1.00 79.62 368 LEU A N 1
ATOM 2912 C CA . LEU A 1 368 ? 8.573 13.007 0.299 1.00 79.62 368 LEU A CA 1
ATOM 2913 C C . LEU A 1 368 ? 8.680 14.515 0.055 1.00 79.62 368 LEU A C 1
ATOM 2915 O O . LEU A 1 368 ? 8.418 15.020 -1.040 1.00 79.62 368 LEU A O 1
ATOM 2919 N N . TRP A 1 369 ? 9.123 15.215 1.087 1.00 76.38 369 TRP A N 1
ATOM 2920 C CA . TRP A 1 369 ? 9.387 16.641 1.145 1.00 76.38 369 TRP A CA 1
ATOM 2921 C C . TRP A 1 369 ? 10.900 16.812 1.334 1.00 76.38 369 TRP A C 1
ATOM 2923 O O . TRP A 1 369 ? 11.442 16.463 2.381 1.00 76.38 369 TRP A O 1
ATOM 2933 N N . ASN A 1 370 ? 11.609 17.283 0.312 1.00 65.06 370 ASN A N 1
ATOM 2934 C CA . ASN A 1 370 ? 13.070 17.384 0.332 1.00 65.06 370 ASN A CA 1
ATOM 2935 C C . ASN A 1 370 ? 13.555 18.367 1.424 1.00 65.06 370 ASN A C 1
ATOM 2937 O O . ASN A 1 370 ? 13.016 19.464 1.563 1.00 65.06 370 ASN A O 1
ATOM 2941 N N . GLU A 1 371 ? 14.577 17.970 2.188 1.00 54.69 371 GLU A N 1
ATOM 2942 C CA . GLU A 1 371 ? 15.277 18.810 3.178 1.00 54.69 371 GLU A CA 1
ATOM 2943 C C . GLU A 1 371 ? 16.437 19.607 2.552 1.00 54.69 371 GLU A C 1
ATOM 2945 O O . GLU A 1 371 ? 16.818 20.661 3.052 1.00 54.69 371 GLU A O 1
ATOM 2950 N N . ASN A 1 372 ? 16.976 19.126 1.427 1.00 45.69 372 ASN A N 1
ATOM 2951 C CA . ASN A 1 372 ? 18.267 19.513 0.862 1.00 45.69 372 ASN A CA 1
ATOM 2952 C C . ASN A 1 372 ? 18.170 20.470 -0.333 1.00 45.69 372 ASN A C 1
ATOM 2954 O O . ASN A 1 372 ? 18.960 20.373 -1.273 1.00 45.69 372 ASN A O 1
ATOM 2958 N N . SER A 1 373 ? 17.274 21.457 -0.320 1.00 43.22 373 SER A N 1
ATOM 2959 C CA . SER A 1 373 ? 17.531 22.639 -1.154 1.00 43.22 373 SER A CA 1
ATOM 2960 C C . SER A 1 373 ? 18.696 23.418 -0.530 1.00 43.22 373 SER A C 1
ATOM 2962 O O . SER A 1 373 ? 18.477 24.388 0.194 1.00 43.22 373 SER A O 1
ATOM 2964 N N . MET A 1 374 ? 19.933 22.964 -0.788 1.00 38.16 374 MET A N 1
ATOM 2965 C CA . MET A 1 374 ? 21.201 23.645 -0.493 1.00 38.16 374 MET A CA 1
ATOM 2966 C C . MET A 1 374 ? 21.339 24.923 -1.335 1.00 38.16 374 MET A C 1
ATOM 2968 O O . MET A 1 374 ? 22.256 25.092 -2.136 1.00 38.16 374 MET A O 1
ATOM 2972 N N . VAL A 1 375 ? 20.410 25.854 -1.156 1.00 38.97 375 VAL A N 1
ATOM 2973 C CA . VAL A 1 375 ? 20.708 27.272 -1.329 1.00 38.97 375 VAL A CA 1
ATOM 2974 C C . VAL A 1 375 ? 21.187 27.759 0.053 1.00 38.97 375 VAL A C 1
ATOM 2976 O O . VAL A 1 375 ? 20.961 27.116 1.073 1.00 38.97 375 VAL A O 1
ATOM 2979 N N . LYS A 1 376 ? 22.016 28.793 0.102 1.00 38.78 376 LYS A N 1
ATOM 2980 C CA . LYS A 1 376 ? 22.892 29.088 1.248 1.00 38.78 376 LYS A CA 1
ATOM 2981 C C . LYS A 1 376 ? 22.149 29.370 2.566 1.00 38.78 376 LYS A C 1
ATOM 2983 O O . LYS A 1 376 ? 21.069 29.955 2.573 1.00 38.78 376 LYS A O 1
ATOM 2988 N N . LEU A 1 377 ? 22.799 28.976 3.668 1.00 42.50 377 LEU A N 1
ATOM 2989 C CA . LEU A 1 377 ? 22.414 29.200 5.064 1.00 42.50 377 LEU A CA 1
ATOM 2990 C C . LEU A 1 377 ? 21.918 30.636 5.316 1.00 42.50 377 LEU A C 1
ATOM 2992 O O . LEU A 1 377 ? 22.703 31.577 5.213 1.00 42.50 377 LEU A O 1
ATOM 2996 N N . ASN A 1 378 ? 20.626 30.751 5.644 1.00 37.47 378 ASN A N 1
ATOM 2997 C CA . ASN A 1 378 ? 19.999 31.610 6.670 1.00 37.47 378 ASN A CA 1
ATOM 2998 C C . ASN A 1 378 ? 18.508 31.902 6.372 1.00 37.47 378 ASN A C 1
ATOM 3000 O O . ASN A 1 378 ? 17.789 32.245 7.302 1.00 37.47 378 ASN A O 1
ATOM 3004 N N . ASP A 1 379 ? 18.009 31.639 5.152 1.00 43.25 379 ASP A N 1
ATOM 3005 C CA . ASP A 1 379 ? 16.617 31.957 4.745 1.00 43.25 379 ASP A CA 1
ATOM 3006 C C . ASP A 1 379 ? 15.712 30.740 4.398 1.00 43.25 379 ASP A C 1
ATOM 3008 O O . ASP A 1 379 ? 14.550 30.915 4.038 1.00 43.25 379 ASP A O 1
ATOM 3012 N N . LEU A 1 380 ? 16.190 29.486 4.477 1.00 44.81 380 LEU A N 1
ATOM 3013 C CA . LEU A 1 380 ? 15.567 28.354 3.745 1.00 44.81 380 LEU A CA 1
ATOM 3014 C C . LEU A 1 380 ? 14.748 27.331 4.537 1.00 44.81 380 LEU A C 1
ATOM 3016 O O . LEU A 1 380 ? 13.985 26.590 3.916 1.00 44.81 380 LEU A O 1
ATOM 3020 N N . VAL A 1 381 ? 14.806 27.315 5.872 1.00 43.56 381 VAL A N 1
ATOM 3021 C CA . VAL A 1 381 ? 13.854 26.507 6.670 1.00 43.56 381 VAL A CA 1
ATOM 3022 C C . VAL A 1 381 ? 12.410 26.969 6.404 1.00 43.56 381 VAL A C 1
ATOM 3024 O O . VAL A 1 381 ? 11.486 26.161 6.379 1.00 43.56 381 VAL A O 1
ATOM 3027 N N . LEU A 1 382 ? 12.237 28.248 6.051 1.00 49.06 382 LEU A N 1
ATOM 3028 C CA . LEU A 1 382 ? 10.968 28.850 5.641 1.00 49.06 382 LEU A CA 1
ATOM 3029 C C . LEU A 1 382 ? 10.392 28.281 4.327 1.00 49.06 382 LEU A C 1
ATOM 3031 O O . LEU A 1 382 ? 9.194 28.417 4.106 1.00 49.06 382 LEU A O 1
ATOM 3035 N N . ASN A 1 383 ? 11.179 27.634 3.454 1.00 63.66 383 ASN A N 1
ATOM 3036 C CA . ASN A 1 383 ? 10.693 27.229 2.125 1.00 63.66 383 ASN A CA 1
ATOM 3037 C C . ASN A 1 383 ? 9.973 25.866 2.136 1.00 63.66 383 ASN A C 1
ATOM 3039 O O . ASN A 1 383 ? 8.931 25.721 1.504 1.00 63.66 383 ASN A O 1
ATOM 3043 N N . ARG A 1 384 ? 10.463 24.872 2.895 1.00 68.06 384 ARG A N 1
ATOM 3044 C CA . ARG A 1 384 ? 9.829 23.537 2.958 1.00 68.06 384 ARG A CA 1
ATOM 3045 C C . ARG A 1 384 ? 8.454 23.590 3.622 1.00 68.06 384 ARG A C 1
ATOM 3047 O O . ARG A 1 384 ? 7.493 23.041 3.087 1.00 68.06 384 ARG A O 1
ATOM 3054 N N . GLU A 1 385 ? 8.366 24.236 4.783 1.00 73.38 385 GLU A N 1
ATOM 3055 C CA . GLU A 1 385 ? 7.103 24.366 5.513 1.00 73.38 385 GLU A CA 1
ATOM 3056 C C . GLU A 1 385 ? 6.093 25.195 4.721 1.00 73.38 385 GLU A C 1
ATOM 3058 O O . GLU A 1 385 ? 4.952 24.768 4.585 1.00 73.38 385 GLU A O 1
ATOM 3063 N N . ALA A 1 386 ? 6.513 26.313 4.116 1.00 76.00 386 ALA A N 1
ATOM 3064 C CA . ALA A 1 386 ? 5.630 27.133 3.287 1.00 76.00 386 ALA A CA 1
ATOM 3065 C C . ALA A 1 386 ? 5.119 26.388 2.044 1.00 76.00 386 ALA A C 1
ATOM 3067 O O . ALA A 1 386 ? 3.962 26.547 1.665 1.00 76.00 386 ALA A O 1
ATOM 3068 N N . GLN A 1 387 ? 5.951 25.554 1.413 1.00 77.00 387 GLN A N 1
ATOM 3069 C CA . GLN A 1 387 ? 5.549 24.736 0.265 1.00 77.00 387 GLN A CA 1
ATOM 3070 C C . GLN A 1 387 ? 4.524 23.664 0.647 1.00 77.00 387 GLN A C 1
ATOM 3072 O O . GLN A 1 387 ? 3.492 23.526 -0.013 1.00 77.00 387 GLN A O 1
ATOM 3077 N N . GLN A 1 388 ? 4.782 22.930 1.731 1.00 81.69 388 GLN A N 1
ATOM 3078 C CA . GLN A 1 388 ? 3.825 21.965 2.267 1.00 81.69 388 GLN A CA 1
ATOM 3079 C C . GLN A 1 388 ? 2.512 22.635 2.680 1.00 81.69 388 GLN A C 1
ATOM 3081 O O . GLN A 1 388 ? 1.440 22.149 2.323 1.00 81.69 388 GLN A O 1
ATOM 3086 N N . ASP A 1 389 ? 2.600 23.755 3.400 1.00 82.12 389 ASP A N 1
ATOM 3087 C CA . ASP A 1 389 ? 1.453 24.546 3.841 1.00 82.12 389 ASP A CA 1
ATOM 3088 C C . ASP A 1 389 ? 0.619 25.014 2.644 1.00 82.12 389 ASP A C 1
ATOM 3090 O O . ASP A 1 389 ? -0.589 24.777 2.595 1.00 82.12 389 ASP A O 1
ATOM 3094 N N . PHE A 1 390 ? 1.275 25.559 1.615 1.00 84.31 390 PHE A N 1
ATOM 3095 C CA . PHE A 1 390 ? 0.634 25.941 0.360 1.00 84.31 390 PHE A CA 1
ATOM 3096 C C . PHE A 1 390 ? -0.090 24.763 -0.302 1.00 84.31 390 PHE A C 1
ATOM 3098 O O . PHE A 1 390 ? -1.254 24.899 -0.691 1.00 84.31 390 PHE A O 1
ATOM 3105 N N . PHE A 1 391 ? 0.567 23.605 -0.427 1.00 87.44 391 PHE A N 1
ATOM 3106 C CA . PHE A 1 391 ? -0.040 22.423 -1.040 1.00 87.44 391 PHE A CA 1
ATOM 3107 C C . PHE A 1 391 ? -1.266 21.943 -0.260 1.00 87.44 391 PHE A C 1
ATOM 3109 O O . PHE A 1 391 ? -2.322 21.718 -0.851 1.00 87.44 391 PHE A O 1
ATOM 3116 N N . LEU A 1 392 ? -1.145 21.810 1.060 1.00 89.12 392 LEU A N 1
ATOM 3117 C CA . LEU A 1 392 ? -2.199 21.268 1.914 1.00 89.12 392 LEU A CA 1
ATOM 3118 C C . LEU A 1 392 ? -3.387 22.225 2.039 1.00 89.12 392 LEU A C 1
ATOM 3120 O O . LEU A 1 392 ? -4.526 21.774 1.937 1.00 89.12 392 LEU A O 1
ATOM 3124 N N . LYS A 1 393 ? -3.156 23.539 2.152 1.00 88.38 393 LYS A N 1
ATOM 3125 C CA . LYS A 1 393 ? -4.231 24.546 2.095 1.00 88.38 393 LYS A CA 1
ATOM 3126 C C . LYS A 1 393 ? -4.927 24.556 0.739 1.00 88.38 393 LYS A C 1
ATOM 3128 O O . LYS A 1 393 ? -6.156 24.605 0.671 1.00 88.38 393 LYS A O 1
ATOM 3133 N N . SER A 1 394 ? -4.157 24.440 -0.344 1.00 90.25 394 SER A N 1
ATOM 3134 C CA . SER A 1 394 ? -4.723 24.325 -1.691 1.00 90.25 394 SER A CA 1
ATOM 3135 C C . SER A 1 394 ? -5.591 23.073 -1.807 1.00 90.25 394 SER A C 1
ATOM 3137 O O . SER A 1 394 ? -6.733 23.173 -2.247 1.00 90.25 394 SER A O 1
ATOM 3139 N N . LEU A 1 395 ? -5.113 21.920 -1.329 1.00 93.12 395 LEU A N 1
ATOM 3140 C CA . LEU A 1 395 ? -5.881 20.675 -1.283 1.00 93.12 395 LEU A CA 1
ATOM 3141 C C . LEU A 1 395 ? -7.162 20.813 -0.446 1.00 93.12 395 LEU A C 1
ATOM 3143 O O . LEU A 1 395 ? -8.230 20.408 -0.905 1.00 93.12 395 LEU A O 1
ATOM 3147 N N . ALA A 1 396 ? -7.085 21.426 0.738 1.00 92.38 396 ALA A N 1
ATOM 3148 C CA . ALA A 1 396 ? -8.235 21.669 1.611 1.00 92.38 396 ALA A CA 1
ATOM 3149 C C . ALA A 1 396 ? -9.298 22.578 0.961 1.00 92.38 396 ALA A C 1
ATOM 3151 O O . ALA A 1 396 ? -10.483 22.500 1.298 1.00 92.38 396 ALA A O 1
ATOM 3152 N N . SER A 1 397 ? -8.907 23.421 -0.002 1.00 92.38 397 SER A N 1
ATOM 3153 C CA . SER A 1 397 ? -9.830 24.260 -0.779 1.00 92.38 397 SER A CA 1
ATOM 3154 C C . SER A 1 397 ? -10.529 23.516 -1.927 1.00 92.38 397 SER A C 1
ATOM 3156 O O . SER A 1 397 ? -11.577 23.962 -2.400 1.00 92.38 397 SER A O 1
ATOM 3158 N N . LEU A 1 398 ? -10.009 22.356 -2.346 1.00 94.94 398 LEU A N 1
ATOM 3159 C CA . LEU A 1 398 ? -10.604 21.554 -3.413 1.00 94.94 398 LEU A CA 1
ATOM 3160 C C . LEU A 1 398 ? -11.893 20.868 -2.955 1.00 94.94 398 LEU A C 1
ATOM 3162 O O . LEU A 1 398 ? -12.121 20.608 -1.771 1.00 94.94 398 LEU A O 1
ATOM 3166 N N . ARG A 1 399 ? -12.775 20.606 -3.918 1.00 96.44 399 ARG A N 1
ATOM 3167 C CA . ARG A 1 399 ? -14.108 20.041 -3.699 1.00 96.44 399 ARG A CA 1
ATOM 3168 C C . ARG A 1 399 ? -14.315 18.887 -4.669 1.00 96.44 399 ARG A C 1
ATOM 3170 O O . ARG A 1 399 ? -14.288 19.087 -5.880 1.00 96.44 399 ARG A O 1
ATOM 3177 N N . PHE A 1 400 ? -14.499 17.697 -4.113 1.00 97.50 400 PHE A N 1
ATOM 3178 C CA . PHE A 1 400 ? -14.570 16.414 -4.802 1.00 97.50 400 PHE A CA 1
ATOM 3179 C C . PHE A 1 400 ? -15.938 15.760 -4.531 1.00 97.50 400 PHE A C 1
ATOM 3181 O O . PHE A 1 400 ? -16.087 15.011 -3.564 1.00 97.50 400 PHE A O 1
ATOM 3188 N N . PRO A 1 401 ? -16.971 16.001 -5.359 1.00 97.31 401 PRO A N 1
ATOM 3189 C CA . PRO A 1 401 ? -18.350 15.586 -5.060 1.00 97.31 401 PRO A CA 1
ATOM 3190 C C . PRO A 1 401 ? -18.561 14.072 -4.868 1.00 97.31 401 PRO A C 1
ATOM 3192 O O . PRO A 1 401 ? -19.586 13.646 -4.329 1.00 97.31 401 PRO A O 1
ATOM 3195 N N . LYS A 1 402 ? -17.619 13.250 -5.350 1.00 97.81 402 LYS A N 1
ATOM 3196 C CA . LYS A 1 402 ? -17.681 11.780 -5.329 1.00 97.81 402 LYS A CA 1
ATOM 3197 C C . LYS A 1 402 ? -16.641 11.133 -4.412 1.00 97.81 402 LYS A C 1
ATOM 3199 O O . LYS A 1 402 ? -16.545 9.905 -4.411 1.00 97.81 402 LYS A O 1
ATOM 3204 N N . LEU A 1 403 ? -15.877 11.919 -3.650 1.00 98.25 403 LEU A N 1
ATOM 3205 C CA . LEU A 1 403 ? -14.811 11.394 -2.801 1.00 98.25 403 LEU A CA 1
ATOM 3206 C C . LEU A 1 403 ? -15.375 10.475 -1.714 1.00 98.25 403 LEU A C 1
ATOM 3208 O O . LEU A 1 403 ? -16.271 10.856 -0.963 1.00 98.25 403 LEU A O 1
ATOM 3212 N N . LYS A 1 404 ? -14.819 9.266 -1.645 1.00 98.06 404 LYS A N 1
ATOM 3213 C CA . LYS A 1 404 ? -15.130 8.233 -0.650 1.00 98.06 404 LYS A CA 1
ATOM 3214 C C . LYS A 1 404 ? -13.907 7.819 0.165 1.00 98.06 404 LYS A C 1
ATOM 3216 O O . LYS A 1 404 ? -14.069 7.304 1.265 1.00 98.06 404 LYS A O 1
ATOM 3221 N N . SER A 1 405 ? -12.699 8.023 -0.355 1.00 97.75 405 SER A N 1
ATOM 3222 C CA . SER A 1 405 ? -11.450 7.672 0.322 1.00 97.75 405 SER A CA 1
ATOM 3223 C C . SER A 1 405 ? -10.472 8.837 0.277 1.00 97.75 405 SER A C 1
ATOM 3225 O O . SER A 1 405 ? -10.124 9.309 -0.809 1.00 97.75 405 SER A O 1
ATOM 3227 N N . LEU A 1 406 ? -10.015 9.270 1.451 1.00 97.44 406 LEU A N 1
ATOM 3228 C CA . LEU A 1 406 ? -8.918 10.219 1.609 1.00 97.44 406 LEU A CA 1
ATOM 3229 C C . LEU A 1 406 ? -7.839 9.578 2.472 1.00 97.44 406 LEU A C 1
ATOM 3231 O O . LEU A 1 406 ? -8.096 9.203 3.615 1.00 97.44 406 LEU A O 1
ATOM 3235 N N . GLN A 1 407 ? -6.628 9.480 1.937 1.00 94.44 407 GLN A N 1
ATOM 3236 C CA . GLN A 1 407 ? -5.497 8.940 2.674 1.00 94.44 407 GLN A CA 1
ATOM 3237 C C . GLN A 1 407 ? -4.297 9.856 2.541 1.00 94.44 407 GLN A C 1
ATOM 3239 O O . GLN A 1 407 ? -3.835 10.122 1.432 1.00 94.44 407 GLN A O 1
ATOM 3244 N N . LEU A 1 408 ? -3.776 10.287 3.682 1.00 91.62 408 LEU A N 1
ATOM 3245 C CA . LEU A 1 408 ? -2.488 10.939 3.801 1.00 91.62 408 LEU A CA 1
ATOM 3246 C C . LEU A 1 408 ? -1.710 10.230 4.904 1.00 91.62 408 LEU A C 1
ATOM 3248 O O . LEU A 1 408 ? -2.189 10.138 6.030 1.00 91.62 408 LEU A O 1
ATOM 3252 N N . ARG A 1 409 ? -0.529 9.710 4.567 1.00 85.00 409 ARG A N 1
ATOM 3253 C CA . ARG A 1 409 ? 0.317 8.958 5.502 1.00 85.00 409 ARG A CA 1
ATOM 3254 C C . ARG A 1 409 ? 1.743 9.461 5.537 1.00 85.00 409 ARG A C 1
ATOM 3256 O O . ARG A 1 409 ? 2.348 9.649 4.473 1.00 85.00 409 ARG A O 1
ATOM 3263 N N . ASN A 1 410 ? 2.315 9.511 6.736 1.00 77.38 410 ASN A N 1
ATOM 3264 C CA . ASN A 1 410 ? 3.748 9.705 6.898 1.00 77.38 410 ASN A CA 1
ATOM 3265 C C . ASN A 1 410 ? 4.505 8.397 6.615 1.00 77.38 410 ASN A C 1
ATOM 3267 O O . ASN A 1 410 ? 4.001 7.287 6.823 1.00 77.38 410 ASN A O 1
ATOM 3271 N N . ALA A 1 411 ? 5.731 8.530 6.121 1.00 68.00 411 ALA A N 1
ATOM 3272 C CA . ALA A 1 411 ? 6.711 7.457 6.128 1.00 68.00 411 ALA A CA 1
ATOM 3273 C C . ALA A 1 411 ? 7.213 7.243 7.557 1.00 68.00 411 ALA A C 1
ATOM 3275 O O . ALA A 1 411 ? 7.569 8.184 8.258 1.00 68.00 411 ALA A O 1
ATOM 3276 N N . THR A 1 412 ? 7.265 5.984 7.972 1.00 58.47 412 THR A N 1
ATOM 3277 C CA . THR A 1 412 ? 8.046 5.561 9.134 1.00 58.47 412 THR A CA 1
ATOM 3278 C C . THR A 1 412 ? 9.519 5.714 8.760 1.00 58.47 412 THR A C 1
ATOM 3280 O O . THR A 1 412 ? 9.907 5.193 7.715 1.00 58.47 412 THR A O 1
ATOM 3283 N N . GLY A 1 413 ? 10.324 6.442 9.531 1.00 57.12 413 GLY A N 1
ATOM 3284 C CA . GLY A 1 413 ? 11.743 6.661 9.233 1.00 57.12 413 GLY A CA 1
ATOM 3285 C C . GLY A 1 413 ? 12.367 7.797 10.048 1.00 57.12 413 GLY A C 1
ATOM 3286 O O . GLY A 1 413 ? 11.688 8.754 10.402 1.00 57.12 413 GLY A O 1
ATOM 3287 N N . SER A 1 414 ? 13.677 7.700 10.302 1.00 47.56 414 SER A N 1
ATOM 3288 C CA . SER A 1 414 ? 14.439 8.574 11.214 1.00 47.56 414 SER A CA 1
ATOM 3289 C C . SER A 1 414 ? 14.646 9.995 10.705 1.00 47.56 414 SER A C 1
ATOM 3291 O O . SER A 1 414 ? 15.133 10.853 11.438 1.00 47.56 414 SER A O 1
ATOM 3293 N N . LYS A 1 415 ? 14.298 10.256 9.442 1.00 57.75 415 LYS A N 1
ATOM 3294 C CA . LYS A 1 415 ? 14.412 11.576 8.829 1.00 57.75 415 LYS A CA 1
ATOM 3295 C C . LYS A 1 415 ? 13.027 12.164 8.604 1.00 57.75 415 LYS A C 1
ATOM 3297 O O . LYS A 1 415 ? 12.191 11.487 7.998 1.00 57.75 415 LYS A O 1
ATOM 3302 N N . PRO A 1 416 ? 12.790 13.434 8.977 1.00 59.34 416 PRO A N 1
ATOM 3303 C CA . PRO A 1 416 ? 11.479 14.063 8.895 1.00 59.34 416 PRO A CA 1
ATOM 3304 C C . PRO A 1 416 ? 11.005 14.335 7.460 1.00 59.34 416 PRO A C 1
ATOM 3306 O O . PRO A 1 416 ? 10.085 15.127 7.278 1.00 59.34 416 PRO A O 1
ATOM 3309 N N . MET A 1 417 ? 11.562 13.679 6.434 1.00 63.12 417 MET A N 1
ATOM 3310 C CA . MET A 1 417 ? 11.277 13.892 5.012 1.00 63.12 417 MET A CA 1
ATOM 3311 C C . MET A 1 417 ? 9.810 13.698 4.636 1.00 63.12 417 MET A C 1
ATOM 3313 O O . MET A 1 417 ? 9.388 14.232 3.623 1.00 63.12 417 MET A O 1
ATOM 3317 N N . SER A 1 418 ? 9.019 12.962 5.411 1.00 61.12 418 SER A N 1
ATOM 3318 C CA . SER A 1 418 ? 7.593 12.744 5.122 1.00 61.12 418 SER A CA 1
ATOM 3319 C C . SER A 1 418 ? 6.643 13.443 6.098 1.00 61.12 418 SER A C 1
ATOM 3321 O O . SER A 1 418 ? 5.444 13.498 5.834 1.00 61.12 418 SER A O 1
ATOM 3323 N N . ASN A 1 419 ? 7.179 14.009 7.185 1.00 71.50 419 ASN A N 1
ATOM 3324 C CA . ASN A 1 419 ? 6.395 14.589 8.269 1.00 71.50 419 ASN A CA 1
ATOM 3325 C C . ASN A 1 419 ? 5.608 15.803 7.769 1.00 71.50 419 ASN A C 1
ATOM 3327 O O . ASN A 1 419 ? 6.174 16.698 7.133 1.00 71.50 419 ASN A O 1
ATOM 3331 N N . LEU A 1 420 ? 4.318 15.839 8.109 1.00 71.56 420 LEU A N 1
ATOM 3332 C CA . LEU A 1 420 ? 3.465 17.012 7.939 1.00 71.56 420 LEU A CA 1
ATOM 3333 C C . LEU A 1 420 ? 3.965 18.210 8.763 1.00 71.56 420 LEU A C 1
ATOM 3335 O O . LEU A 1 420 ? 4.388 18.054 9.912 1.00 71.56 420 LEU A O 1
ATOM 3339 N N . VAL A 1 421 ? 3.804 19.421 8.217 1.00 70.38 421 VAL A N 1
ATOM 3340 C CA . VAL A 1 421 ? 4.064 20.690 8.928 1.00 70.38 421 VAL A CA 1
ATOM 3341 C C . VAL A 1 421 ? 3.343 20.738 10.280 1.00 70.38 421 VAL A C 1
ATOM 3343 O O . VAL A 1 421 ? 2.254 20.187 10.476 1.00 70.38 421 VAL A O 1
ATOM 3346 N N . ALA A 1 422 ? 3.953 21.424 11.249 1.00 65.44 422 ALA A N 1
ATOM 3347 C CA . ALA A 1 422 ? 3.478 21.514 12.627 1.00 65.44 422 ALA A CA 1
ATOM 3348 C C . ALA A 1 422 ? 2.027 22.026 12.776 1.00 65.44 422 ALA A C 1
ATOM 3350 O O . ALA A 1 422 ? 1.356 21.635 13.726 1.00 65.44 422 ALA A O 1
ATOM 3351 N N . GLN A 1 423 ? 1.536 22.858 11.851 1.00 74.69 423 GLN A N 1
ATOM 3352 C CA . GLN A 1 423 ? 0.349 23.705 12.037 1.00 74.69 423 GLN A CA 1
ATOM 3353 C C . GLN A 1 423 ? -0.833 23.380 11.104 1.00 74.69 423 GLN A C 1
ATOM 3355 O O . GLN A 1 423 ? -1.621 24.263 10.795 1.00 74.69 423 GLN A O 1
ATOM 3360 N N . ILE A 1 424 ? -0.981 22.137 10.645 1.00 83.12 424 ILE A N 1
ATOM 3361 C CA . ILE A 1 424 ? -2.167 21.727 9.877 1.00 83.12 424 ILE A CA 1
ATOM 3362 C C . ILE A 1 424 ? -2.827 20.552 10.581 1.00 83.12 424 ILE A C 1
ATOM 3364 O O . ILE A 1 424 ? -2.209 19.499 10.753 1.00 83.12 424 ILE A O 1
ATOM 3368 N N . TYR A 1 425 ? -4.085 20.749 10.976 1.00 91.25 425 TYR A N 1
ATOM 3369 C CA . TYR A 1 425 ? -4.891 19.739 11.652 1.00 91.25 425 TYR A CA 1
ATOM 3370 C C . TYR A 1 425 ? -6.178 19.440 10.881 1.00 91.25 425 TYR A C 1
ATOM 3372 O O . TYR A 1 425 ? -6.664 20.244 10.078 1.00 91.25 425 TYR A O 1
ATOM 3380 N N . LEU A 1 426 ? -6.740 18.262 11.140 1.00 93.56 426 LEU A N 1
ATOM 3381 C CA . LEU A 1 426 ? -7.951 17.800 10.480 1.00 93.56 426 LEU A CA 1
ATOM 3382 C C . LEU A 1 426 ? -9.188 18.603 10.917 1.00 93.56 426 LEU A C 1
ATOM 3384 O O . LEU A 1 426 ? -9.987 19.004 10.073 1.00 93.56 426 LEU A O 1
ATOM 3388 N N . PHE A 1 427 ? -9.323 18.854 12.223 1.00 94.81 427 PHE A N 1
ATOM 3389 C CA . PHE A 1 427 ? -10.503 19.481 12.825 1.00 94.81 427 PHE A CA 1
ATOM 3390 C C . PHE A 1 427 ? -10.259 20.899 13.343 1.00 94.81 427 PHE A C 1
ATOM 3392 O O . PHE A 1 427 ? -11.039 21.796 13.036 1.00 94.81 427 PHE A O 1
ATOM 3399 N N . ASP A 1 428 ? -9.188 21.113 14.109 1.00 92.12 428 ASP A N 1
ATOM 3400 C CA . ASP A 1 428 ? -8.931 22.409 14.744 1.00 92.12 428 ASP A CA 1
ATOM 3401 C C . ASP A 1 428 ? -8.087 23.328 13.843 1.00 92.12 428 ASP A C 1
ATOM 3403 O O . ASP A 1 428 ? -7.223 22.855 13.106 1.00 92.12 428 ASP A O 1
ATOM 3407 N N . PRO A 1 429 ? -8.254 24.656 13.915 1.00 87.00 429 PRO A N 1
ATOM 3408 C CA . PRO A 1 429 ? -7.285 25.571 13.334 1.00 87.00 429 PRO A CA 1
ATOM 3409 C C . PRO A 1 429 ? -5.982 25.552 14.137 1.00 87.00 429 PRO A C 1
ATOM 3411 O O . PRO A 1 429 ? -5.970 25.334 15.355 1.00 87.00 429 PRO A O 1
ATOM 3414 N N . ALA A 1 430 ? -4.869 25.861 13.480 1.00 80.81 430 ALA A N 1
ATOM 3415 C CA . ALA A 1 430 ? -3.654 26.193 14.196 1.00 80.81 430 ALA A CA 1
ATOM 3416 C C . ALA A 1 430 ? -3.826 27.479 15.017 1.00 80.81 430 ALA A C 1
ATOM 3418 O O . ALA A 1 430 ? -4.524 28.404 14.596 1.00 80.81 430 ALA A O 1
ATOM 3419 N N . PRO A 1 431 ? -3.130 27.599 16.166 1.00 72.44 431 PRO A N 1
ATOM 3420 C CA . PRO A 1 431 ? -3.269 28.752 17.057 1.00 72.44 431 PRO A CA 1
ATOM 3421 C C . PRO A 1 431 ? -3.016 30.118 16.405 1.00 72.44 431 PRO A C 1
ATOM 3423 O O . PRO A 1 431 ? -3.482 31.130 16.919 1.00 72.44 431 PRO A O 1
ATOM 3426 N N . ARG A 1 432 ? -2.243 30.159 15.312 1.00 72.81 432 ARG A N 1
ATOM 3427 C CA . ARG A 1 432 ? -1.845 31.391 14.612 1.00 72.81 432 ARG A CA 1
ATOM 3428 C C . ARG A 1 432 ? -2.525 31.578 13.255 1.00 72.81 432 ARG A C 1
ATOM 3430 O O . ARG A 1 432 ? -2.299 32.606 12.628 1.00 72.81 432 ARG A O 1
ATOM 3437 N N . ASP A 1 433 ? -3.335 30.619 12.814 1.00 76.50 433 ASP A N 1
ATOM 3438 C CA . ASP A 1 433 ? -3.965 30.642 11.496 1.00 76.50 433 ASP A CA 1
ATOM 3439 C C . ASP A 1 433 ? -5.366 29.999 11.563 1.00 76.50 433 ASP A C 1
ATOM 3441 O O . ASP A 1 433 ? -5.484 28.772 11.517 1.00 76.50 433 ASP A O 1
ATOM 3445 N N . PRO A 1 434 ? -6.442 30.794 11.698 1.00 71.62 434 PRO A N 1
ATOM 3446 C CA . PRO A 1 434 ? -7.807 30.279 11.816 1.00 71.62 434 PRO A CA 1
ATOM 3447 C C . PRO A 1 434 ? -8.303 29.533 10.565 1.00 71.62 434 PRO A C 1
ATOM 3449 O O . PRO A 1 434 ? -9.256 28.759 10.673 1.00 71.62 434 PRO A O 1
ATOM 3452 N N . ASP A 1 435 ? -7.648 29.711 9.414 1.00 71.12 435 ASP A N 1
ATOM 3453 C CA . ASP A 1 435 ? -8.016 29.069 8.148 1.00 71.12 435 ASP A CA 1
ATOM 3454 C C . ASP A 1 435 ? -7.208 27.782 7.874 1.00 71.12 435 ASP A C 1
ATOM 3456 O O . ASP A 1 435 ? -7.451 27.086 6.890 1.00 71.12 435 ASP A O 1
ATOM 3460 N N . SER A 1 436 ? -6.278 27.408 8.761 1.00 76.69 436 SER A N 1
ATOM 3461 C CA . SER A 1 436 ? -5.343 26.275 8.583 1.00 76.69 436 SER A CA 1
ATOM 3462 C C . SER A 1 436 ? -5.909 24.870 8.871 1.00 76.69 436 SER A C 1
ATOM 3464 O O . SER A 1 436 ? -5.145 23.917 9.036 1.00 76.69 436 SER A O 1
ATOM 3466 N N . SER A 1 437 ? -7.236 24.705 8.930 1.00 82.62 437 SER A N 1
ATOM 3467 C CA . SER A 1 437 ? -7.870 23.403 9.208 1.00 82.62 437 SER A CA 1
ATOM 3468 C C . SER A 1 437 ? -8.480 22.752 7.965 1.00 82.62 437 SER A C 1
ATOM 3470 O O . SER A 1 437 ? -8.965 23.426 7.055 1.00 82.62 437 SER A O 1
ATOM 3472 N N . PHE A 1 438 ? -8.555 21.419 7.966 1.00 93.19 438 PHE A N 1
ATOM 3473 C CA . PHE A 1 438 ? -9.313 20.648 6.971 1.00 93.19 438 PHE A CA 1
ATOM 3474 C C . PHE A 1 438 ? -10.811 20.524 7.312 1.00 93.19 438 PHE A C 1
ATOM 3476 O O . PHE A 1 438 ? -11.542 19.810 6.624 1.00 93.19 438 PHE A O 1
ATOM 3483 N N . LEU A 1 439 ? -11.319 21.239 8.322 1.00 94.94 439 LEU A N 1
ATOM 3484 C CA . LEU A 1 439 ? -12.704 21.079 8.774 1.00 94.94 439 LEU A CA 1
ATOM 3485 C C . LEU A 1 439 ? -13.714 21.359 7.653 1.00 94.94 439 LEU A C 1
ATOM 3487 O O . LEU A 1 439 ? -14.558 20.519 7.353 1.00 94.94 439 LEU A O 1
ATOM 3491 N N . SER A 1 440 ? -13.574 22.495 6.965 1.00 94.50 440 SER A N 1
ATOM 3492 C CA . SER A 1 440 ? -14.444 22.861 5.836 1.00 94.50 440 SER A CA 1
ATOM 3493 C C . SER A 1 440 ? -14.325 21.891 4.653 1.00 94.50 440 SER A C 1
ATOM 3495 O O . SER A 1 440 ? -15.252 21.761 3.852 1.00 94.50 440 SER A O 1
ATOM 3497 N N . PHE A 1 441 ? -13.181 21.209 4.523 1.00 96.00 441 PHE A N 1
ATOM 3498 C CA . PHE A 1 441 ? -13.027 20.123 3.563 1.00 96.00 441 PHE A CA 1
ATOM 3499 C C . PHE A 1 441 ? -13.904 18.939 3.986 1.00 96.00 441 PHE A C 1
ATOM 3501 O O . PHE A 1 441 ? -14.711 18.474 3.186 1.00 96.00 441 PHE A O 1
ATOM 3508 N N . LEU A 1 442 ? -13.812 18.472 5.231 1.00 97.31 442 LEU A N 1
ATOM 3509 C CA . LEU A 1 442 ? -14.604 17.331 5.704 1.00 97.31 442 LEU A CA 1
ATOM 3510 C C . LEU A 1 442 ? -16.115 17.590 5.712 1.00 97.31 442 LEU A C 1
ATOM 3512 O O . LEU A 1 442 ? -16.881 16.691 5.374 1.00 97.31 442 LEU A O 1
ATOM 3516 N N . GLU A 1 443 ? -16.543 18.815 6.020 1.00 97.25 443 GLU A N 1
ATOM 3517 C CA . GLU A 1 443 ? -17.955 19.216 5.942 1.00 97.25 443 GLU A CA 1
ATOM 3518 C C . GLU A 1 443 ? -18.538 19.020 4.540 1.00 97.25 443 GLU A C 1
ATOM 3520 O O . GLU A 1 443 ? -19.676 18.576 4.388 1.00 97.25 443 GLU A O 1
ATOM 3525 N N . TYR A 1 444 ? -17.754 19.322 3.503 1.00 97.56 444 TYR A N 1
ATOM 3526 C CA . TYR A 1 444 ? -18.183 19.124 2.123 1.00 97.56 444 TYR A CA 1
ATOM 3527 C C . TYR A 1 444 ? -18.154 17.647 1.709 1.00 97.56 444 TYR A C 1
ATOM 3529 O O . TYR A 1 444 ? -19.038 17.174 0.993 1.00 97.56 444 TYR A O 1
ATOM 3537 N N . HIS A 1 445 ? -17.143 16.902 2.154 1.00 97.50 445 HIS A N 1
ATOM 3538 C CA . HIS A 1 445 ? -16.926 15.505 1.775 1.00 97.50 445 HIS A CA 1
ATOM 3539 C C . HIS A 1 445 ? -17.613 14.540 2.750 1.00 97.50 445 HIS A C 1
ATOM 3541 O O . HIS A 1 445 ? -17.006 13.603 3.264 1.00 97.50 445 HIS A O 1
ATOM 3547 N N . CYS A 1 446 ? -18.912 14.732 2.982 1.00 95.81 446 CYS A N 1
ATOM 3548 C CA . CYS A 1 446 ? -19.662 13.953 3.968 1.00 95.81 446 CYS A CA 1
ATOM 3549 C C . CYS A 1 446 ? -19.790 12.452 3.632 1.00 95.81 446 CYS A C 1
ATOM 3551 O O . CYS A 1 446 ? -20.096 11.657 4.514 1.00 95.81 446 CYS A O 1
ATOM 3553 N N . LYS A 1 447 ? -19.516 12.044 2.385 1.00 97.12 447 LYS A N 1
ATOM 3554 C CA . LYS A 1 447 ? -19.598 10.650 1.904 1.00 97.12 447 LYS A CA 1
ATOM 3555 C C . LYS A 1 447 ? -18.301 9.848 2.078 1.00 97.12 447 LYS A C 1
ATOM 3557 O O . LYS A 1 447 ? -18.155 8.797 1.453 1.00 97.12 447 LYS A O 1
ATOM 3562 N N . LEU A 1 448 ? -17.347 10.349 2.862 1.00 97.81 448 LEU A N 1
ATOM 3563 C CA . LEU A 1 448 ? -16.117 9.623 3.167 1.00 97.81 448 LEU A CA 1
ATOM 3564 C C . LEU A 1 448 ? -16.423 8.323 3.922 1.00 97.81 448 LEU A C 1
ATOM 3566 O O . LEU A 1 448 ? -17.147 8.322 4.912 1.00 97.81 448 LEU A O 1
ATOM 3570 N N . VAL A 1 449 ? -15.836 7.235 3.431 1.00 98.06 449 VAL A N 1
ATOM 3571 C CA . VAL A 1 449 ? -15.941 5.869 3.963 1.00 98.06 449 VAL A CA 1
ATOM 3572 C C . VAL A 1 449 ? -14.581 5.370 4.458 1.00 98.06 449 VAL A C 1
ATOM 3574 O O . VAL A 1 449 ? -14.520 4.578 5.395 1.00 98.06 449 VAL A O 1
ATOM 3577 N N . ASN A 1 450 ? -13.487 5.853 3.858 1.00 98.06 450 ASN A N 1
ATOM 3578 C CA . ASN A 1 450 ? -12.122 5.529 4.263 1.00 98.06 450 ASN A CA 1
ATOM 3579 C C . ASN A 1 450 ? -11.335 6.801 4.583 1.00 98.06 450 ASN A C 1
ATOM 3581 O O . ASN A 1 450 ? -11.287 7.727 3.764 1.00 98.06 450 ASN A O 1
ATOM 3585 N N . LEU A 1 451 ? -10.684 6.813 5.745 1.00 97.62 451 LEU A N 1
ATOM 3586 C CA . LEU A 1 451 ? -9.837 7.912 6.200 1.00 97.62 451 LEU A CA 1
ATOM 3587 C C . LEU A 1 451 ? -8.487 7.372 6.682 1.00 97.62 451 LEU A C 1
ATOM 3589 O O . LEU A 1 451 ? -8.442 6.540 7.588 1.00 97.62 451 LEU A O 1
ATOM 3593 N N . ALA A 1 452 ? -7.394 7.868 6.100 1.00 95.31 452 ALA A N 1
ATOM 3594 C CA . ALA A 1 452 ? -6.059 7.739 6.678 1.00 95.31 452 ALA A CA 1
ATOM 3595 C C . ALA A 1 452 ? -5.477 9.118 6.966 1.00 95.31 452 ALA A C 1
ATOM 3597 O O . ALA A 1 452 ? -5.422 9.954 6.059 1.00 95.31 452 ALA A O 1
ATOM 3598 N N . TRP A 1 453 ? -5.062 9.341 8.209 1.00 93.75 453 TRP A N 1
ATOM 3599 C CA . TRP A 1 453 ? -4.474 10.607 8.629 1.00 93.75 453 TRP A CA 1
ATOM 3600 C C . TRP A 1 453 ? -3.559 10.410 9.845 1.00 93.75 453 TRP A C 1
ATOM 3602 O O . TRP A 1 453 ? -3.840 9.529 10.668 1.00 93.75 453 TRP A O 1
ATOM 3612 N N . PRO A 1 454 ? -2.509 11.233 10.019 1.00 91.88 454 PRO A N 1
ATOM 3613 C CA . PRO A 1 454 ? -1.645 11.119 11.186 1.00 91.88 454 PRO A CA 1
ATOM 3614 C C . PRO A 1 454 ? -2.395 11.439 12.480 1.00 91.88 454 PRO A C 1
ATOM 3616 O O . PRO A 1 454 ? -3.070 12.469 12.567 1.00 91.88 454 PRO A O 1
ATOM 3619 N N . ILE A 1 455 ? -2.294 10.571 13.489 1.00 93.06 455 ILE A N 1
ATOM 3620 C CA . ILE A 1 455 ? -3.123 10.645 14.703 1.00 93.06 455 ILE A CA 1
ATOM 3621 C C . ILE A 1 455 ? -2.889 11.939 15.487 1.00 93.06 455 ILE A C 1
ATOM 3623 O O . ILE A 1 455 ? -3.835 12.564 15.963 1.00 93.06 455 ILE A O 1
ATOM 3627 N N . ASP A 1 456 ? -1.648 12.414 15.553 1.00 89.50 456 ASP A N 1
ATOM 3628 C CA . ASP A 1 456 ? -1.307 13.665 16.226 1.00 89.50 456 ASP A CA 1
ATOM 3629 C C . ASP A 1 456 ? -1.669 14.899 15.377 1.00 89.50 456 ASP A C 1
ATOM 3631 O O . ASP A 1 456 ? -1.393 16.024 15.780 1.00 89.50 456 ASP A O 1
ATOM 3635 N N . LYS A 1 457 ? -2.299 14.719 14.211 1.00 92.06 457 LYS A N 1
ATOM 3636 C CA . LYS A 1 457 ? -2.740 15.796 13.312 1.00 92.06 457 LYS A CA 1
ATOM 3637 C C . LYS A 1 457 ? -4.255 15.843 13.123 1.00 92.06 457 LYS A C 1
ATOM 3639 O O . LYS A 1 457 ? -4.737 16.562 12.253 1.00 92.06 457 LYS A O 1
ATOM 3644 N N . PHE A 1 458 ? -5.027 15.116 13.928 1.00 94.31 458 PHE A N 1
ATOM 3645 C CA . PHE A 1 458 ? -6.490 15.247 13.942 1.00 94.31 458 PHE A CA 1
ATOM 3646 C C . PHE A 1 458 ? -6.929 16.552 14.610 1.00 94.31 458 PHE A C 1
ATOM 3648 O O . PHE A 1 458 ? -7.682 17.340 14.042 1.00 94.31 458 PHE A O 1
ATOM 3655 N N . PHE A 1 459 ? -6.418 16.779 15.815 1.00 94.00 459 PHE A N 1
ATOM 3656 C CA . PHE A 1 459 ? -6.761 17.901 16.676 1.00 94.00 459 PHE A CA 1
ATOM 3657 C C . PHE A 1 459 ? -5.531 18.754 16.953 1.00 94.00 459 PHE A C 1
ATOM 3659 O O . PHE A 1 459 ? -4.415 18.248 16.940 1.00 94.00 459 PHE A O 1
ATOM 3666 N N . SER A 1 460 ? -5.736 20.024 17.286 1.00 91.44 460 SER A N 1
ATOM 3667 C CA . SER A 1 460 ? -4.714 20.850 17.928 1.00 91.44 460 SER A CA 1
ATOM 3668 C C . SER A 1 460 ? -4.513 20.392 19.377 1.00 91.44 460 SER A C 1
ATOM 3670 O O . SER A 1 460 ? -5.406 19.804 19.994 1.00 91.44 460 SER A O 1
ATOM 3672 N N . HIS A 1 461 ? -3.349 20.678 19.970 1.00 88.69 461 HIS A N 1
ATOM 3673 C CA . HIS A 1 461 ? -3.090 20.338 21.378 1.00 88.69 461 HIS A CA 1
ATOM 3674 C C . HIS A 1 461 ? -3.985 21.144 22.342 1.00 88.69 461 HIS A C 1
ATOM 3676 O O . HIS A 1 461 ? -4.124 20.786 23.509 1.00 88.69 461 HIS A O 1
ATOM 3682 N N . ARG A 1 462 ? -4.620 22.223 21.857 1.00 85.56 462 ARG A N 1
ATOM 3683 C CA . ARG A 1 462 ? -5.640 22.997 22.579 1.00 85.56 462 ARG A CA 1
ATOM 3684 C C . ARG A 1 462 ? -6.972 22.902 21.856 1.00 85.56 462 ARG A C 1
ATOM 3686 O O . ARG A 1 462 ? -7.052 23.193 20.665 1.00 85.56 462 ARG A O 1
ATOM 3693 N N . LYS A 1 463 ? -8.020 22.573 22.608 1.00 87.44 463 LYS A N 1
ATOM 3694 C CA . LYS A 1 463 ? -9.400 22.650 22.127 1.00 87.44 463 LYS A CA 1
ATOM 3695 C C . LYS A 1 463 ? -9.783 24.105 21.857 1.00 87.44 463 LYS A C 1
ATOM 3697 O O . LYS A 1 463 ? -9.409 25.000 22.619 1.00 87.44 463 LYS A O 1
ATOM 3702 N N . SER A 1 464 ? -10.527 24.340 20.779 1.00 87.00 464 SER A N 1
ATOM 3703 C CA . SER A 1 464 ? -11.008 25.677 20.434 1.00 87.00 464 SER A CA 1
ATOM 3704 C C . SER A 1 464 ? -11.933 26.231 21.522 1.00 87.00 464 SER A C 1
ATOM 3706 O O . SER A 1 464 ? -12.810 25.530 22.029 1.00 87.00 464 SER A O 1
ATOM 3708 N N . SER A 1 465 ? -11.776 27.513 21.859 1.00 87.12 465 SER A N 1
ATOM 3709 C CA . SER A 1 465 ? -12.698 28.227 22.754 1.00 87.12 465 SER A CA 1
ATOM 3710 C C . SER A 1 465 ? -14.012 28.616 22.066 1.00 87.12 465 SER A C 1
ATOM 3712 O O . SER A 1 465 ? -14.967 29.014 22.732 1.00 87.12 465 SER A O 1
ATOM 3714 N N . SER A 1 466 ? -14.087 28.499 20.737 1.00 91.19 466 SER A N 1
ATOM 3715 C CA . SER A 1 466 ? -15.282 28.830 19.963 1.00 91.19 466 SER A CA 1
ATOM 3716 C C . SER A 1 466 ? -16.307 27.697 20.022 1.00 91.19 466 SER A C 1
ATOM 3718 O O . SER A 1 466 ? -16.121 26.640 19.416 1.00 91.19 466 SER A O 1
ATOM 3720 N N . ALA A 1 467 ? -17.431 27.939 20.704 1.00 92.75 467 ALA A N 1
ATOM 3721 C CA . ALA A 1 467 ? -18.552 26.998 20.766 1.00 92.75 467 ALA A CA 1
ATOM 3722 C C . ALA A 1 467 ? -19.088 26.640 19.368 1.00 92.75 467 ALA A C 1
ATOM 3724 O O . ALA A 1 467 ? -19.372 25.477 19.096 1.00 92.75 467 ALA A O 1
ATOM 3725 N N . THR A 1 468 ? -19.152 27.616 18.457 1.00 93.50 468 THR A N 1
ATOM 3726 C CA . THR A 1 468 ? -19.575 27.401 17.066 1.00 93.50 468 THR A CA 1
ATOM 3727 C C . THR A 1 468 ? -18.626 26.470 16.318 1.00 93.50 468 THR A C 1
ATOM 3729 O O . THR A 1 468 ? -19.075 25.609 15.568 1.00 93.50 468 THR A O 1
ATOM 3732 N N . HIS A 1 469 ? -17.313 26.621 16.514 1.00 92.81 469 HIS A N 1
ATOM 3733 C CA . HIS A 1 469 ? -16.333 25.730 15.897 1.00 92.81 469 HIS A CA 1
ATOM 3734 C C . HIS A 1 469 ? -16.463 24.302 16.440 1.00 92.81 469 HIS A C 1
ATOM 3736 O O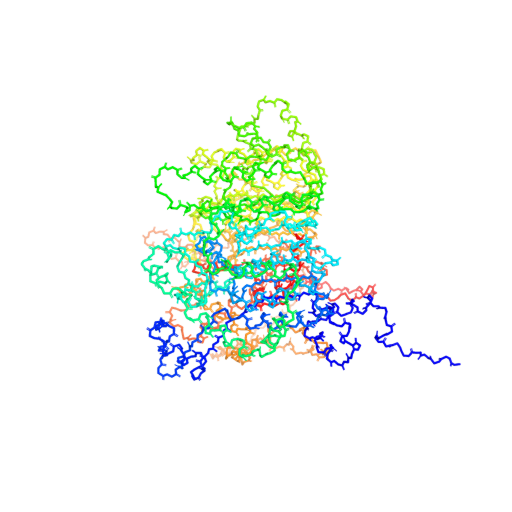 . HIS A 1 469 ? -16.559 23.364 15.656 1.00 92.81 469 HIS A O 1
ATOM 3742 N N . ASN A 1 470 ? -16.558 24.144 17.763 1.00 93.81 470 ASN A N 1
ATOM 3743 C CA . ASN A 1 470 ? -16.722 22.829 18.387 1.00 93.81 470 ASN A CA 1
ATOM 3744 C C . ASN A 1 470 ? -18.006 22.125 17.914 1.00 93.81 470 ASN A C 1
ATOM 3746 O O . ASN A 1 470 ? -17.957 20.946 17.586 1.00 93.81 470 ASN A O 1
ATOM 3750 N N . ALA A 1 471 ? -19.118 22.854 17.763 1.00 96.38 471 ALA A N 1
ATOM 3751 C CA . ALA A 1 471 ? -20.359 22.296 17.221 1.00 96.38 471 ALA A CA 1
ATOM 3752 C C . ALA A 1 471 ? -20.213 21.799 15.767 1.00 96.38 471 ALA A C 1
ATOM 3754 O O . ALA A 1 471 ? -20.794 20.778 15.399 1.00 96.38 471 ALA A O 1
ATOM 3755 N N . ARG A 1 472 ? -19.419 22.492 14.936 1.00 96.62 472 ARG A N 1
ATOM 3756 C CA . ARG A 1 472 ? -19.097 22.044 13.568 1.00 96.62 472 ARG A CA 1
ATOM 3757 C C . ARG A 1 472 ? -18.256 20.769 13.582 1.00 96.62 472 ARG A C 1
ATOM 3759 O O . ARG A 1 472 ? -18.574 19.828 12.859 1.00 96.62 472 ARG A O 1
ATOM 3766 N N . VAL A 1 473 ? -17.227 20.719 14.431 1.00 97.06 473 VAL A N 1
ATOM 3767 C CA . VAL A 1 473 ? -16.406 19.515 14.636 1.00 97.06 473 VAL A CA 1
ATOM 3768 C C . VAL A 1 473 ? -17.284 18.342 15.073 1.00 97.06 473 VAL A C 1
ATOM 3770 O O . VAL A 1 473 ? -17.211 17.274 14.472 1.00 97.06 473 VAL A O 1
ATOM 3773 N N . ASP A 1 474 ? -18.181 18.551 16.038 1.00 97.75 474 ASP A N 1
ATOM 3774 C CA . ASP A 1 474 ? -19.093 17.513 16.523 1.00 97.75 474 ASP A CA 1
ATOM 3775 C C . ASP A 1 474 ? -20.019 16.970 15.434 1.00 97.75 474 ASP A C 1
ATOM 3777 O O . ASP A 1 474 ? -20.233 15.757 15.377 1.00 97.75 474 ASP A O 1
ATOM 3781 N N . ALA A 1 475 ? -20.530 17.839 14.556 1.00 98.00 475 ALA A N 1
ATOM 3782 C CA . ALA A 1 475 ? -21.354 17.438 13.419 1.00 98.00 475 ALA A CA 1
ATOM 3783 C C . ALA A 1 475 ? -20.561 16.613 12.392 1.00 98.00 475 ALA A C 1
ATOM 3785 O O . ALA A 1 475 ? -21.068 15.616 11.873 1.00 98.00 475 ALA A O 1
ATOM 3786 N N . VAL A 1 476 ? -19.306 16.987 12.121 1.00 98.06 476 VAL A N 1
ATOM 3787 C CA . VAL A 1 476 ? -18.427 16.216 11.229 1.00 98.06 476 VAL A CA 1
ATOM 3788 C C . VAL A 1 476 ? -18.088 14.855 11.833 1.00 98.06 476 VAL A C 1
ATOM 3790 O O . VAL A 1 476 ? -18.184 13.852 11.128 1.00 98.06 476 VAL A O 1
ATOM 3793 N N . ILE A 1 477 ? -17.741 14.788 13.123 1.00 98.31 477 ILE A N 1
ATOM 3794 C CA . ILE A 1 477 ? -17.465 13.515 13.809 1.00 98.31 477 ILE A CA 1
ATOM 3795 C C . ILE A 1 477 ? -18.707 12.620 13.804 1.00 98.31 477 ILE A C 1
ATOM 3797 O O . ILE A 1 477 ? -18.585 11.423 13.556 1.00 98.31 477 ILE A O 1
ATOM 3801 N N . GLU A 1 478 ? -19.900 13.183 14.007 1.00 98.06 478 GLU A N 1
ATOM 3802 C CA . GLU A 1 478 ? -21.149 12.420 13.926 1.00 98.06 478 GLU A CA 1
ATOM 3803 C C . GLU A 1 478 ? -21.384 11.858 12.520 1.00 98.06 478 GLU A C 1
ATOM 3805 O O . GLU A 1 478 ? -21.736 10.691 12.351 1.00 98.06 478 GLU A O 1
ATOM 3810 N N . ASN A 1 479 ? -21.132 12.654 11.481 1.00 97.75 479 ASN A N 1
ATOM 3811 C CA . ASN A 1 479 ? -21.221 12.174 10.107 1.00 97.75 479 ASN A CA 1
ATOM 3812 C C . ASN A 1 479 ? -20.190 11.065 9.814 1.00 97.75 479 ASN A C 1
ATOM 3814 O O . ASN A 1 479 ? -20.530 10.057 9.197 1.00 97.75 479 ASN A O 1
ATOM 3818 N N . LEU A 1 480 ? -18.945 11.218 10.276 1.00 98.00 480 LEU A N 1
ATOM 3819 C CA . LEU A 1 480 ? -17.901 10.200 10.122 1.00 98.00 480 LEU A CA 1
ATOM 3820 C C . LEU A 1 480 ? -18.238 8.914 10.888 1.00 98.00 480 LEU A C 1
ATOM 3822 O O . LEU A 1 480 ? -18.049 7.833 10.341 1.00 98.00 480 LEU A O 1
ATOM 3826 N N . SER A 1 481 ? -18.805 9.014 12.093 1.00 97.25 481 SER A N 1
ATOM 3827 C CA . SER A 1 481 ? -19.272 7.861 12.876 1.00 97.25 481 SER A CA 1
ATOM 3828 C C . SER A 1 481 ? -20.249 6.983 12.091 1.00 97.25 481 SER A C 1
ATOM 3830 O O . SER A 1 481 ? -20.153 5.753 12.120 1.00 97.25 481 SER A O 1
ATOM 3832 N N . ASN A 1 482 ? -21.151 7.620 11.339 1.00 95.25 482 ASN A N 1
ATOM 3833 C CA . ASN A 1 482 ? -22.176 6.943 10.552 1.00 95.25 482 ASN A CA 1
ATOM 3834 C C . ASN A 1 482 ? -21.656 6.345 9.231 1.00 95.25 482 ASN A C 1
ATOM 3836 O O . ASN A 1 482 ? -22.271 5.415 8.719 1.00 95.25 482 ASN A O 1
ATOM 3840 N N . ASN A 1 483 ? -20.542 6.851 8.685 1.00 97.00 483 ASN A N 1
ATOM 3841 C CA . ASN A 1 483 ? -20.106 6.516 7.323 1.00 97.00 483 ASN A CA 1
ATOM 3842 C C . ASN A 1 483 ? -18.754 5.792 7.234 1.00 97.00 483 ASN A C 1
ATOM 3844 O O . ASN A 1 483 ? -18.528 5.071 6.260 1.00 97.00 483 ASN A O 1
ATOM 3848 N N . LEU A 1 484 ? -17.840 5.989 8.192 1.00 98.06 484 LEU A N 1
ATOM 3849 C CA . LEU A 1 484 ? -16.503 5.399 8.129 1.00 98.06 484 LEU A CA 1
ATOM 3850 C C . LEU A 1 484 ? -16.546 3.890 8.371 1.00 98.06 484 LEU A C 1
ATOM 3852 O O . LEU A 1 484 ? -17.027 3.425 9.400 1.00 98.06 484 LEU A O 1
ATOM 3856 N N . ILE A 1 485 ? -15.955 3.156 7.431 1.00 98.25 485 ILE A N 1
ATOM 3857 C CA . ILE A 1 485 ? -15.765 1.701 7.474 1.00 98.25 485 ILE A CA 1
ATOM 3858 C C . ILE A 1 485 ? -14.272 1.370 7.622 1.00 98.25 485 ILE A C 1
ATOM 3860 O O . ILE A 1 485 ? -13.911 0.418 8.315 1.00 98.25 485 ILE A O 1
ATOM 3864 N N . GLY A 1 486 ? -13.392 2.178 7.018 1.00 98.06 486 GLY A N 1
ATOM 3865 C CA . GLY A 1 486 ? -11.941 2.042 7.125 1.00 98.06 486 GLY A CA 1
ATOM 3866 C C . GLY A 1 486 ? -11.294 3.239 7.816 1.00 98.06 486 GLY A C 1
ATOM 3867 O O . GLY A 1 486 ? -11.383 4.369 7.326 1.00 98.06 486 GLY A O 1
ATOM 3868 N N . LEU A 1 487 ? -10.589 2.992 8.920 1.00 98.25 487 LEU A N 1
ATOM 3869 C CA . LEU A 1 487 ? -9.803 4.004 9.625 1.00 98.25 487 LEU A CA 1
ATOM 3870 C C . LEU A 1 487 ? -8.342 3.577 9.708 1.00 98.25 487 LEU A C 1
ATOM 3872 O O . LEU A 1 487 ? -8.020 2.473 10.150 1.00 98.25 487 LEU A O 1
ATOM 3876 N N . ARG A 1 488 ? -7.453 4.485 9.313 1.00 96.31 488 ARG A N 1
ATOM 3877 C CA . ARG A 1 488 ? -6.013 4.296 9.408 1.00 96.31 488 ARG A CA 1
ATOM 3878 C C . ARG A 1 488 ? -5.344 5.467 10.112 1.00 96.31 488 ARG A C 1
ATOM 3880 O O . ARG A 1 488 ? -5.501 6.612 9.702 1.00 96.31 488 ARG A O 1
ATOM 3887 N N . LEU A 1 489 ? -4.574 5.153 11.140 1.00 94.88 489 LEU A N 1
ATOM 3888 C CA . LEU A 1 489 ? -3.862 6.112 11.970 1.00 94.88 489 LEU A CA 1
ATOM 3889 C C . LEU A 1 489 ? -2.364 5.817 11.923 1.00 94.88 489 LEU A C 1
ATOM 3891 O O . LEU A 1 489 ? -1.955 4.660 12.030 1.00 94.88 489 LEU A O 1
ATOM 3895 N N . ASP A 1 490 ? -1.549 6.854 11.776 1.00 89.69 490 ASP A N 1
ATOM 3896 C CA . ASP A 1 490 ? -0.094 6.747 11.870 1.00 89.69 490 ASP A CA 1
ATOM 3897 C C . ASP A 1 490 ? 0.521 7.874 12.701 1.00 89.69 490 ASP A C 1
ATOM 3899 O O . ASP A 1 490 ? -0.056 8.953 12.822 1.00 89.69 490 ASP A O 1
ATOM 3903 N N . ALA A 1 491 ? 1.689 7.620 13.282 1.00 86.12 491 ALA A N 1
ATOM 3904 C CA . ALA A 1 491 ? 2.533 8.640 13.898 1.00 86.12 491 ALA A CA 1
ATOM 3905 C C . ALA A 1 491 ? 3.984 8.475 13.435 1.00 86.12 491 ALA A C 1
ATOM 3907 O O . ALA A 1 491 ? 4.415 7.377 13.068 1.00 86.12 491 ALA A O 1
ATOM 3908 N N . THR A 1 492 ? 4.742 9.567 13.448 1.00 76.38 492 THR A N 1
ATOM 3909 C CA . THR A 1 492 ? 6.158 9.562 13.071 1.00 76.38 492 THR A CA 1
ATOM 3910 C C . THR A 1 492 ? 6.998 8.872 14.146 1.00 76.38 492 THR A C 1
ATOM 3912 O O . THR A 1 492 ? 6.676 8.910 15.332 1.00 76.38 492 THR A O 1
ATOM 3915 N N . THR A 1 493 ? 8.061 8.187 13.726 1.00 65.94 493 THR A N 1
ATOM 3916 C CA . THR A 1 493 ? 9.008 7.493 14.607 1.00 65.94 493 THR A CA 1
ATOM 3917 C C . THR A 1 493 ? 10.236 8.377 14.803 1.00 65.94 493 THR A C 1
ATOM 3919 O O . THR A 1 493 ? 11.254 8.186 14.144 1.00 65.94 493 THR A O 1
ATOM 3922 N N . ASP A 1 494 ? 10.141 9.380 15.676 1.00 56.56 494 ASP A N 1
ATOM 3923 C CA . ASP A 1 494 ? 11.221 10.367 15.848 1.00 56.56 494 ASP A CA 1
ATOM 3924 C C . ASP A 1 494 ? 12.466 9.783 16.567 1.00 56.56 494 ASP A C 1
ATOM 3926 O O . ASP A 1 494 ? 13.525 10.412 16.586 1.00 56.56 494 ASP A O 1
ATOM 3930 N N . HIS A 1 495 ? 12.386 8.558 17.110 1.00 53.56 495 HIS A N 1
ATOM 3931 C CA . HIS A 1 495 ? 13.447 7.914 17.897 1.00 53.56 495 HIS A CA 1
ATOM 3932 C C . HIS A 1 495 ? 13.635 6.445 17.484 1.00 53.56 495 HIS A C 1
ATOM 3934 O O . HIS A 1 495 ? 12.985 5.554 18.012 1.00 53.56 495 HIS A O 1
ATOM 3940 N N . HIS A 1 496 ? 14.513 6.184 16.514 1.00 49.50 496 HIS A N 1
ATOM 3941 C CA . HIS A 1 496 ? 14.788 4.822 16.030 1.00 49.50 496 HIS A CA 1
ATOM 3942 C C . HIS A 1 496 ? 15.661 3.977 16.969 1.00 49.50 496 HIS A C 1
ATOM 3944 O O . HIS A 1 496 ? 15.806 2.788 16.728 1.00 49.50 496 HIS A O 1
ATOM 3950 N N . GLU A 1 497 ? 16.238 4.570 18.014 1.00 50.41 497 GLU A N 1
ATOM 3951 C CA . GLU A 1 497 ? 17.274 3.921 18.831 1.00 50.41 497 GLU A CA 1
ATOM 3952 C C . GLU A 1 497 ? 16.765 3.377 20.177 1.00 50.41 497 GLU A C 1
ATOM 3954 O O . GLU A 1 497 ? 17.582 2.920 20.966 1.00 50.41 497 GLU A O 1
ATOM 3959 N N . ARG A 1 498 ? 15.460 3.474 20.491 1.00 53.41 498 ARG A N 1
ATOM 3960 C CA . ARG A 1 498 ? 14.928 3.101 21.822 1.00 53.41 498 ARG A CA 1
ATOM 3961 C C . ARG A 1 498 ? 13.579 2.361 21.827 1.00 53.41 498 ARG A C 1
ATOM 3963 O O . ARG A 1 498 ? 12.830 2.469 22.793 1.00 53.41 498 ARG A O 1
ATOM 3970 N N . GLY A 1 499 ? 13.212 1.673 20.745 1.00 58.81 499 GLY A N 1
ATOM 3971 C CA . GLY A 1 499 ? 11.881 1.055 20.631 1.00 58.81 499 GLY A CA 1
ATOM 3972 C C . GLY A 1 499 ? 10.725 2.070 20.529 1.00 58.81 499 GLY A C 1
ATOM 3973 O O . GLY A 1 499 ? 10.914 3.219 20.122 1.00 58.81 499 GLY A O 1
ATOM 3974 N N . GLU A 1 500 ? 9.489 1.644 20.819 1.00 64.00 500 GLU A N 1
ATOM 3975 C CA . GLU A 1 500 ? 8.329 2.554 20.817 1.00 64.00 500 GLU A CA 1
ATOM 3976 C C . GLU A 1 500 ? 8.388 3.560 21.981 1.00 64.00 500 GLU A C 1
ATOM 3978 O O . GLU A 1 500 ? 8.670 3.163 23.109 1.00 64.00 500 GLU A O 1
ATOM 3983 N N . PRO A 1 501 ? 8.090 4.855 21.744 1.00 62.34 501 PRO A N 1
ATOM 3984 C CA . PRO A 1 501 ? 8.171 5.871 22.787 1.00 62.34 501 PRO A CA 1
ATOM 3985 C C . PRO A 1 501 ? 7.169 5.594 23.913 1.00 62.34 501 PRO A C 1
ATOM 3987 O O . PRO A 1 501 ? 6.018 5.236 23.654 1.00 62.34 501 PRO A O 1
ATOM 3990 N N . LEU A 1 502 ? 7.588 5.828 25.158 1.00 63.12 502 LEU A N 1
ATOM 3991 C CA . LEU A 1 502 ? 6.694 5.818 26.312 1.00 63.12 502 LEU A CA 1
ATOM 3992 C C . LEU A 1 502 ? 5.690 6.965 26.195 1.00 63.12 502 LEU A C 1
ATOM 3994 O O . LEU A 1 502 ? 6.079 8.116 25.984 1.00 63.12 502 LEU A O 1
ATOM 3998 N N . THR A 1 503 ? 4.403 6.678 26.396 1.00 66.88 503 THR A N 1
ATOM 3999 C CA . THR A 1 503 ? 3.397 7.738 26.534 1.00 66.88 503 THR A CA 1
ATOM 4000 C C . THR A 1 503 ? 3.716 8.639 27.727 1.00 66.88 503 THR A C 1
ATOM 4002 O O . THR A 1 503 ? 3.559 9.847 27.612 1.00 66.88 503 THR A O 1
ATOM 4005 N N . ASP A 1 504 ? 4.237 8.103 28.834 1.00 62.62 504 ASP A N 1
ATOM 4006 C CA . ASP A 1 504 ? 4.377 8.847 30.095 1.00 62.62 504 ASP A CA 1
ATOM 4007 C C . ASP A 1 504 ? 5.690 9.630 30.277 1.00 62.62 504 ASP A C 1
ATOM 4009 O O . ASP A 1 504 ? 5.803 10.363 31.259 1.00 62.62 504 ASP A O 1
ATOM 4013 N N . ASP A 1 505 ? 6.651 9.548 29.349 1.00 64.56 505 ASP A N 1
ATOM 4014 C CA . ASP A 1 505 ? 7.918 10.299 29.448 1.00 64.56 505 ASP A CA 1
ATOM 4015 C C . ASP A 1 505 ? 8.184 11.224 28.242 1.00 64.56 505 ASP A C 1
ATOM 4017 O O . ASP A 1 505 ? 9.189 11.094 27.532 1.00 64.56 505 ASP A O 1
ATOM 4021 N N . PRO A 1 506 ? 7.281 12.179 27.933 1.00 66.69 506 PRO A N 1
ATOM 4022 C CA . PRO A 1 506 ? 7.572 13.188 26.929 1.00 66.69 506 PRO A CA 1
ATOM 4023 C C . PRO A 1 506 ? 8.618 14.176 27.470 1.00 66.69 506 PRO A C 1
ATOM 4025 O O . PRO A 1 506 ? 8.304 15.118 28.194 1.00 66.69 506 PRO A O 1
ATOM 4028 N N . ILE A 1 507 ? 9.870 14.009 27.045 1.00 71.31 507 ILE A N 1
ATOM 4029 C CA . ILE A 1 507 ? 11.000 14.851 27.486 1.00 71.31 507 ILE A CA 1
ATOM 4030 C C . ILE A 1 507 ? 10.903 16.293 26.939 1.00 71.31 507 ILE A C 1
ATOM 4032 O O . ILE A 1 507 ? 11.462 17.231 27.510 1.00 71.31 507 ILE A O 1
ATOM 4036 N N . THR A 1 508 ? 10.202 16.504 25.818 1.00 80.19 508 THR A N 1
ATOM 4037 C CA . THR A 1 508 ? 10.166 17.797 25.110 1.00 80.19 508 THR A CA 1
ATOM 4038 C C . THR A 1 508 ? 8.750 18.358 24.974 1.00 80.19 508 THR A C 1
ATOM 4040 O O . THR A 1 508 ? 7.784 17.610 24.837 1.00 80.19 508 THR A O 1
ATOM 4043 N N . ILE A 1 509 ? 8.616 19.692 24.929 1.00 82.38 509 ILE A N 1
ATOM 4044 C CA . ILE A 1 509 ? 7.319 20.365 24.712 1.00 82.38 509 ILE A CA 1
ATOM 4045 C C . ILE A 1 509 ? 6.617 19.864 23.432 1.00 82.38 509 ILE A C 1
ATOM 4047 O O . ILE A 1 509 ? 5.436 19.530 23.516 1.00 82.38 509 ILE A O 1
ATOM 4051 N N . PRO A 1 510 ? 7.285 19.735 22.265 1.00 81.81 510 PRO A N 1
ATOM 4052 C CA . PRO A 1 510 ? 6.648 19.174 21.072 1.00 81.81 510 PRO A CA 1
ATOM 4053 C C . PRO A 1 510 ? 6.120 17.747 21.268 1.00 81.81 510 PRO A C 1
ATOM 4055 O O . PRO A 1 510 ? 5.043 17.430 20.759 1.00 81.81 510 PRO A O 1
ATOM 4058 N N . ALA A 1 511 ? 6.832 16.907 22.030 1.00 80.12 511 ALA A N 1
ATOM 4059 C CA . ALA A 1 511 ? 6.386 15.555 22.361 1.00 80.12 511 ALA A CA 1
ATOM 4060 C C . ALA A 1 511 ? 5.151 15.572 23.278 1.00 80.12 511 ALA A C 1
ATOM 4062 O O . ALA A 1 511 ? 4.186 14.859 23.002 1.00 80.12 511 ALA A O 1
ATOM 4063 N N . MET A 1 512 ? 5.129 16.446 24.294 1.00 84.56 512 MET A N 1
ATOM 4064 C CA . MET A 1 512 ? 3.957 16.653 25.160 1.00 84.56 512 MET A CA 1
ATOM 4065 C C . MET A 1 512 ? 2.740 17.132 24.358 1.00 84.56 512 MET A C 1
ATOM 4067 O O . MET A 1 512 ? 1.622 16.654 24.544 1.00 84.56 512 MET A O 1
ATOM 4071 N N . GLU A 1 513 ? 2.939 18.073 23.432 1.00 88.19 513 GLU A N 1
ATOM 4072 C CA . GLU A 1 513 ? 1.859 18.553 22.572 1.00 88.19 513 GLU A CA 1
ATOM 4073 C C . GLU A 1 513 ? 1.369 17.460 21.614 1.00 88.19 513 GLU A C 1
ATOM 4075 O O . GLU A 1 513 ? 0.166 17.363 21.380 1.00 88.19 513 GLU A O 1
ATOM 4080 N N . ALA A 1 514 ? 2.265 16.639 21.055 1.00 86.81 514 ALA A N 1
ATOM 4081 C CA . ALA A 1 514 ? 1.890 15.504 20.211 1.00 86.81 514 ALA A CA 1
ATOM 4082 C C . ALA A 1 514 ? 1.076 14.467 20.988 1.00 86.81 514 ALA A C 1
ATOM 4084 O O . ALA A 1 514 ? 0.022 14.044 20.513 1.00 86.81 514 ALA A O 1
ATOM 4085 N N . GLN A 1 515 ? 1.510 14.131 22.203 1.00 89.06 515 GLN A N 1
ATOM 4086 C CA . GLN A 1 515 ? 0.780 13.260 23.118 1.00 89.06 515 GLN A CA 1
ATOM 4087 C C . GLN A 1 515 ? -0.628 13.797 23.401 1.00 89.06 515 GLN A C 1
ATOM 4089 O O . GLN A 1 515 ? -1.614 13.090 23.193 1.00 89.06 515 GLN A O 1
ATOM 4094 N N . ALA A 1 516 ? -0.748 15.074 23.783 1.00 91.38 516 ALA A N 1
ATOM 4095 C CA . ALA A 1 516 ? -2.045 15.696 24.043 1.00 91.38 516 ALA A CA 1
ATOM 4096 C C . ALA A 1 516 ? -2.993 15.587 22.834 1.00 91.38 516 ALA A C 1
ATOM 4098 O O . ALA A 1 516 ? -4.179 15.306 23.001 1.00 91.38 516 ALA A O 1
ATOM 4099 N N . ARG A 1 517 ? -2.482 15.751 21.606 1.00 92.81 517 ARG A N 1
ATOM 4100 C CA . ARG A 1 517 ? -3.277 15.597 20.372 1.00 92.81 517 ARG A CA 1
ATOM 4101 C C . ARG A 1 517 ? -3.762 14.164 20.165 1.00 92.81 517 ARG A C 1
ATOM 4103 O O . ARG A 1 517 ? -4.937 13.975 19.849 1.00 92.81 517 ARG A O 1
ATOM 4110 N N . ARG A 1 518 ? -2.904 13.161 20.381 1.00 93.44 518 ARG A N 1
ATOM 4111 C CA . ARG A 1 518 ? -3.289 11.741 20.267 1.00 93.44 518 ARG A CA 1
ATOM 4112 C C . ARG A 1 518 ? -4.323 11.345 21.317 1.00 93.44 518 ARG A C 1
ATOM 4114 O O . ARG A 1 518 ? -5.332 10.734 20.970 1.00 93.44 518 ARG A O 1
ATOM 4121 N N . HIS A 1 519 ? -4.152 11.795 22.560 1.00 94.19 519 HIS A N 1
ATOM 4122 C CA . HIS A 1 519 ? -5.126 11.571 23.635 1.00 94.19 519 HIS A CA 1
ATOM 4123 C C . HIS A 1 519 ? -6.506 12.143 23.295 1.00 94.19 519 HIS A C 1
ATOM 4125 O O . HIS A 1 519 ? -7.525 11.527 23.603 1.00 94.19 519 HIS A O 1
ATOM 4131 N N . ARG A 1 520 ? -6.569 13.288 22.601 1.00 95.62 520 ARG A N 1
ATOM 4132 C CA . ARG A 1 520 ? -7.846 13.827 22.109 1.00 95.62 520 ARG A CA 1
ATOM 4133 C C . ARG A 1 520 ? -8.491 12.933 21.051 1.00 95.62 520 ARG A C 1
ATOM 4135 O O . ARG A 1 520 ? -9.705 12.780 21.070 1.00 95.62 520 ARG A O 1
ATOM 4142 N N . VAL A 1 521 ? -7.728 12.284 20.169 1.00 97.44 521 VAL A N 1
ATOM 4143 C CA . VAL A 1 521 ? -8.298 11.292 19.231 1.00 97.44 521 VAL A CA 1
ATOM 4144 C C . VAL A 1 521 ? -8.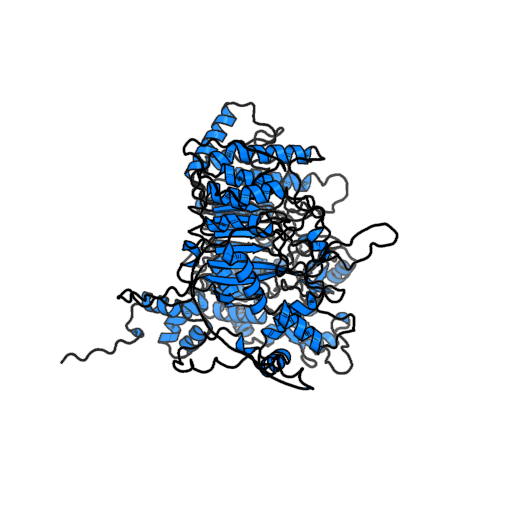893 10.104 19.979 1.00 97.44 521 VAL A C 1
ATOM 4146 O O . VAL A 1 521 ? -10.022 9.704 19.692 1.00 97.44 521 VAL A O 1
ATOM 4149 N N . ILE A 1 522 ? -8.158 9.582 20.959 1.00 97.75 522 ILE A N 1
ATOM 4150 C CA . ILE A 1 522 ? -8.566 8.428 21.768 1.00 97.75 522 ILE A CA 1
ATOM 4151 C C . ILE A 1 522 ? -9.806 8.747 22.610 1.00 97.75 522 ILE A C 1
ATOM 4153 O O . ILE A 1 522 ? -10.689 7.907 22.722 1.00 97.75 522 ILE A O 1
ATOM 4157 N N . ALA A 1 523 ? -9.901 9.953 23.176 1.00 96.94 523 ALA A N 1
ATOM 4158 C CA . ALA A 1 523 ? -10.989 10.328 24.078 1.00 96.94 523 ALA A CA 1
ATOM 4159 C C . ALA A 1 523 ? -12.204 10.966 23.377 1.00 96.94 523 ALA A C 1
ATOM 4161 O O . ALA A 1 523 ? -13.333 10.761 23.813 1.00 96.94 523 ALA A O 1
ATOM 4162 N N . GLU A 1 524 ? -12.001 11.755 22.314 1.00 96.19 524 GLU A N 1
ATOM 4163 C CA . GLU A 1 524 ? -13.063 12.565 21.690 1.00 96.19 524 GLU A CA 1
ATOM 4164 C C . GLU A 1 524 ? -13.555 12.005 20.342 1.00 96.19 524 GLU A C 1
ATOM 4166 O O . GLU A 1 524 ? -14.707 12.245 19.977 1.00 96.19 524 GLU A O 1
ATOM 4171 N N . PHE A 1 525 ? -12.720 11.272 19.591 1.00 97.88 525 PHE A N 1
ATOM 4172 C CA . PHE A 1 525 ? -13.049 10.806 18.232 1.00 97.88 525 PHE A CA 1
ATOM 4173 C C . PHE A 1 525 ? -13.361 9.307 18.165 1.00 97.88 525 PHE A C 1
ATOM 4175 O O . PHE A 1 525 ? -14.472 8.933 17.789 1.00 97.88 525 PHE A O 1
ATOM 4182 N N . ALA A 1 526 ? -12.405 8.450 18.535 1.00 98.19 526 ALA A N 1
ATOM 4183 C CA . ALA A 1 526 ? -12.535 6.997 18.405 1.00 98.19 526 ALA A CA 1
ATOM 4184 C C . ALA A 1 526 ? -13.768 6.410 19.132 1.00 98.19 526 ALA A C 1
ATOM 4186 O O . ALA A 1 526 ? -14.484 5.633 18.500 1.00 98.19 526 ALA A O 1
ATOM 4187 N N . PRO A 1 527 ? -14.122 6.830 20.368 1.00 97.56 527 PRO A N 1
ATOM 4188 C CA . PRO A 1 527 ? -15.264 6.276 21.103 1.00 97.56 527 PRO A CA 1
ATOM 4189 C C . PRO A 1 527 ? -16.620 6.559 20.464 1.00 97.56 527 PRO A C 1
ATOM 4191 O O . PRO A 1 527 ? -17.618 5.939 20.818 1.00 97.56 527 PRO A O 1
ATOM 4194 N N . ARG A 1 528 ? -16.676 7.527 19.543 1.00 97.50 528 ARG A N 1
ATOM 4195 C CA . ARG A 1 528 ? -17.903 7.894 18.836 1.00 97.50 528 ARG A CA 1
ATOM 4196 C C . ARG A 1 528 ? -18.115 7.074 17.573 1.00 97.50 528 ARG A C 1
ATOM 4198 O O . ARG A 1 528 ? -19.204 7.152 17.014 1.00 97.50 528 ARG A O 1
ATOM 4205 N N . MET A 1 529 ? -17.110 6.349 17.082 1.00 98.00 529 MET A N 1
ATOM 4206 C CA . MET A 1 529 ? -17.215 5.576 15.844 1.00 98.00 529 MET A CA 1
ATOM 4207 C C . MET A 1 529 ? -18.053 4.312 16.059 1.00 98.00 529 MET A C 1
ATOM 4209 O O . MET A 1 529 ? -17.941 3.664 17.097 1.00 98.00 529 MET A O 1
ATOM 4213 N N . LYS A 1 530 ? -18.880 3.955 15.067 1.00 96.50 530 LYS A N 1
ATOM 4214 C CA . LYS A 1 530 ? -19.822 2.822 15.173 1.00 96.50 530 LYS A CA 1
ATOM 4215 C C . LYS A 1 530 ? -19.713 1.793 14.047 1.00 96.50 530 LYS A C 1
ATOM 4217 O O . LYS A 1 530 ? -20.143 0.663 14.224 1.00 96.50 530 LYS A O 1
ATOM 4222 N N . ASN A 1 531 ? -19.153 2.166 12.895 1.00 97.75 531 ASN A N 1
ATOM 4223 C CA . ASN A 1 531 ? -19.230 1.358 11.670 1.00 97.75 531 ASN A CA 1
ATOM 4224 C C . ASN A 1 531 ? -17.875 0.880 11.136 1.00 97.75 531 ASN A C 1
ATOM 4226 O O . ASN A 1 531 ? -17.817 0.293 10.056 1.00 97.75 531 ASN A O 1
ATOM 4230 N N . ILE A 1 532 ? -16.782 1.116 11.867 1.00 98.56 532 ILE A N 1
ATOM 4231 C CA . ILE A 1 532 ? -15.453 0.713 11.403 1.00 98.56 532 ILE A CA 1
ATOM 4232 C C . ILE A 1 532 ? -15.387 -0.817 11.387 1.00 98.56 532 ILE A C 1
ATOM 4234 O O . ILE A 1 532 ? -15.640 -1.463 12.399 1.00 98.56 532 ILE A O 1
ATOM 4238 N N . THR A 1 533 ? -15.024 -1.393 10.243 1.00 98.56 533 THR A N 1
ATOM 4239 C CA . THR A 1 533 ? -14.741 -2.831 10.105 1.00 98.56 533 THR A CA 1
ATOM 4240 C C . THR A 1 533 ? -13.254 -3.085 9.900 1.00 98.56 533 THR A C 1
ATOM 4242 O O . THR A 1 533 ? -12.747 -4.129 10.302 1.00 98.56 533 THR A O 1
ATOM 4245 N N . THR A 1 534 ? -12.534 -2.124 9.313 1.00 98.31 534 THR A N 1
ATOM 4246 C CA . THR A 1 534 ? -11.087 -2.195 9.099 1.00 98.31 534 THR A CA 1
ATOM 4247 C C . THR A 1 534 ? -10.392 -1.078 9.857 1.00 98.31 534 THR A C 1
ATOM 4249 O O . THR A 1 534 ? -10.480 0.093 9.481 1.00 98.31 534 THR A O 1
ATOM 4252 N N . PHE A 1 535 ? -9.651 -1.449 10.897 1.00 98.50 535 PHE A N 1
ATOM 4253 C CA . PHE A 1 535 ? -8.837 -0.521 11.665 1.00 98.50 535 PHE A CA 1
ATOM 4254 C C . PHE A 1 535 ? -7.355 -0.833 11.496 1.00 98.50 535 PHE A C 1
ATOM 4256 O O . PHE A 1 535 ? -6.908 -1.973 11.655 1.00 98.50 535 PHE A O 1
ATOM 4263 N N . LYS A 1 536 ? -6.579 0.199 11.173 1.00 97.12 536 LYS A N 1
ATOM 4264 C CA . LYS A 1 536 ? -5.130 0.111 11.076 1.00 97.12 536 LYS A CA 1
ATOM 4265 C C . LYS A 1 536 ? -4.461 1.211 11.891 1.00 97.12 536 LYS A C 1
ATOM 4267 O O . LYS A 1 536 ? -4.722 2.384 11.658 1.00 97.12 536 LYS A O 1
ATOM 4272 N N . VAL A 1 537 ? -3.532 0.845 12.762 1.00 94.75 537 VAL A N 1
ATOM 4273 C CA . VAL A 1 537 ? -2.669 1.785 13.485 1.00 94.75 537 VAL A CA 1
ATOM 4274 C C . VAL A 1 537 ? -1.207 1.414 13.271 1.00 94.75 537 VAL A C 1
ATOM 4276 O O . VAL A 1 537 ? -0.836 0.241 13.342 1.00 94.75 537 VAL A O 1
ATOM 4279 N N . GLU A 1 538 ? -0.368 2.391 12.935 1.00 88.56 538 GLU A N 1
ATOM 4280 C CA . GLU A 1 538 ? 1.044 2.131 12.657 1.00 88.56 538 GLU A CA 1
ATOM 4281 C C . GLU A 1 538 ? 2.003 3.264 13.039 1.00 88.56 538 GLU A C 1
ATOM 4283 O O . GLU A 1 538 ? 1.591 4.368 13.384 1.00 88.56 538 GLU A O 1
ATOM 4288 N N . GLY A 1 539 ? 3.302 2.991 12.926 1.00 81.75 539 GLY A N 1
ATOM 4289 C CA . GLY A 1 539 ? 4.354 3.972 13.177 1.00 81.75 539 GLY A CA 1
ATOM 4290 C C . GLY A 1 539 ? 4.602 4.179 14.668 1.00 81.75 539 GLY A C 1
ATOM 4291 O O . GLY A 1 539 ? 4.450 3.249 15.456 1.00 81.75 539 GLY A O 1
ATOM 4292 N N . GLY A 1 540 ? 4.991 5.394 15.051 1.00 80.31 540 GLY A N 1
ATOM 4293 C CA . GLY A 1 540 ? 5.418 5.745 16.410 1.00 80.31 540 GLY A CA 1
ATOM 4294 C C . GLY A 1 540 ? 4.284 5.942 17.417 1.00 80.31 540 GLY A C 1
ATOM 4295 O O . GLY A 1 540 ? 4.449 6.711 18.357 1.00 80.31 540 GLY A O 1
ATOM 4296 N N . VAL A 1 541 ? 3.117 5.321 17.209 1.00 87.69 541 VAL A N 1
ATOM 4297 C CA . VAL A 1 541 ? 2.024 5.369 18.193 1.00 87.69 541 VAL A CA 1
ATOM 4298 C C . VAL A 1 541 ? 2.397 4.447 19.357 1.00 87.69 541 VAL A C 1
ATOM 4300 O O . VAL A 1 541 ? 2.593 3.256 19.096 1.00 87.69 541 VAL A O 1
ATOM 4303 N N . PRO A 1 542 ? 2.468 4.950 20.603 1.00 86.94 542 PRO A N 1
ATOM 4304 C CA . PRO A 1 542 ? 2.771 4.124 21.766 1.00 86.94 542 PRO A CA 1
ATOM 4305 C C . PRO A 1 542 ? 1.816 2.941 21.920 1.00 86.94 542 PRO A C 1
ATOM 4307 O O . PRO A 1 542 ? 0.639 2.998 21.547 1.00 86.94 542 PRO A O 1
ATOM 4310 N N . ARG A 1 543 ? 2.322 1.839 22.467 1.00 86.06 543 ARG A N 1
ATOM 4311 C CA . ARG A 1 543 ? 1.572 0.583 22.561 1.00 86.06 543 ARG A CA 1
ATOM 4312 C C . ARG A 1 543 ? 0.346 0.667 23.472 1.00 86.06 543 ARG A C 1
ATOM 4314 O O . ARG A 1 543 ? -0.693 0.093 23.144 1.00 86.06 543 ARG A O 1
ATOM 4321 N N . ASP A 1 544 ? 0.439 1.378 24.590 1.00 86.69 544 ASP A N 1
ATOM 4322 C CA . ASP A 1 544 ? -0.702 1.651 25.468 1.00 86.69 544 ASP A CA 1
ATOM 4323 C C . ASP A 1 544 ? -1.753 2.507 24.748 1.00 86.69 544 ASP A C 1
ATOM 4325 O O . ASP A 1 544 ? -2.932 2.166 24.772 1.00 86.69 544 ASP A O 1
ATOM 4329 N N . GLU A 1 545 ? -1.346 3.526 23.991 1.00 91.31 545 GLU A N 1
ATOM 4330 C CA . GLU A 1 545 ? -2.267 4.297 23.146 1.00 91.31 545 GLU A CA 1
ATOM 4331 C C . GLU A 1 545 ? -2.941 3.433 22.059 1.00 91.31 545 GLU A C 1
ATOM 4333 O O . GLU A 1 545 ? -4.143 3.576 21.822 1.00 91.31 545 GLU A O 1
ATOM 4338 N N . LYS A 1 546 ? -2.223 2.482 21.435 1.00 92.81 546 LYS A N 1
ATOM 4339 C CA . LYS A 1 546 ? -2.825 1.492 20.511 1.00 92.81 546 LYS A CA 1
ATOM 4340 C C . LYS A 1 546 ? -3.901 0.653 21.204 1.00 92.81 546 LYS A C 1
ATOM 4342 O O . LYS A 1 546 ? -4.962 0.428 20.621 1.00 92.81 546 LYS A O 1
ATOM 4347 N N . ARG A 1 547 ? -3.653 0.217 22.444 1.00 92.25 547 ARG A N 1
ATOM 4348 C CA . ARG A 1 547 ? -4.620 -0.550 23.250 1.00 92.25 547 ARG A CA 1
ATOM 4349 C C . ARG A 1 547 ? -5.859 0.289 23.541 1.00 92.25 547 ARG A C 1
ATOM 4351 O O . ARG A 1 547 ? -6.979 -0.193 23.372 1.00 92.25 547 ARG A O 1
ATOM 4358 N N . GLU A 1 548 ? -5.670 1.544 23.937 1.00 94.56 548 GLU A N 1
ATOM 4359 C CA . GLU A 1 548 ? -6.781 2.451 24.222 1.00 94.56 548 GLU A CA 1
ATOM 4360 C C . GLU A 1 548 ? -7.584 2.798 22.961 1.00 94.56 548 GLU A C 1
ATOM 4362 O O . GLU A 1 548 ? -8.800 2.922 23.052 1.00 94.56 548 GLU A O 1
ATOM 4367 N N . LEU A 1 549 ? -6.965 2.855 21.774 1.00 96.94 549 LEU A N 1
ATOM 4368 C CA . LEU A 1 549 ? -7.693 2.968 20.500 1.00 96.94 549 LEU A CA 1
ATOM 4369 C C . LEU A 1 549 ? -8.590 1.754 20.237 1.00 96.94 549 LEU A C 1
ATOM 4371 O O . LEU A 1 549 ? -9.743 1.927 19.848 1.00 96.94 549 LEU A O 1
ATOM 4375 N N . VAL A 1 550 ? -8.093 0.534 20.468 1.00 96.62 550 VAL A N 1
ATOM 4376 C CA . VAL A 1 550 ? -8.904 -0.690 20.334 1.00 96.62 550 VAL A CA 1
ATOM 4377 C C . VAL A 1 550 ? -10.086 -0.653 21.306 1.00 96.62 550 VAL A C 1
ATOM 4379 O O . VAL A 1 550 ? -11.223 -0.855 20.895 1.00 96.62 550 VAL A O 1
ATOM 4382 N N . ARG A 1 551 ? -9.848 -0.309 22.577 1.00 95.69 551 ARG A N 1
ATOM 4383 C CA . ARG A 1 551 ? -10.915 -0.178 23.585 1.00 95.69 551 ARG A CA 1
ATOM 4384 C C . ARG A 1 551 ? -11.912 0.936 23.249 1.00 95.69 551 ARG A C 1
ATOM 4386 O O . ARG A 1 551 ? -13.117 0.761 23.422 1.00 95.69 551 ARG A O 1
ATOM 4393 N N . ALA A 1 552 ? -11.435 2.074 22.749 1.00 97.56 552 ALA A N 1
ATOM 4394 C CA . ALA A 1 552 ? -12.286 3.178 22.318 1.00 97.56 552 ALA A CA 1
ATOM 4395 C C . ALA A 1 552 ? -13.248 2.724 21.216 1.00 97.56 552 ALA A C 1
ATOM 4397 O O . ALA A 1 552 ? -14.431 3.042 21.264 1.00 97.56 552 ALA A O 1
ATOM 4398 N N . LEU A 1 553 ? -12.775 1.898 20.283 1.00 97.62 553 LEU A N 1
ATOM 4399 C CA . LEU A 1 553 ? -13.565 1.386 19.168 1.00 97.62 553 LEU A CA 1
ATOM 4400 C C . LEU A 1 553 ? -14.544 0.259 19.534 1.00 97.62 553 LEU A C 1
ATOM 4402 O O . LEU A 1 553 ? -15.145 -0.286 18.618 1.00 97.62 553 LEU A O 1
ATOM 4406 N N . HIS A 1 554 ? -14.775 -0.069 20.811 1.00 96.25 554 HIS A N 1
ATOM 4407 C CA . HIS A 1 554 ? -15.634 -1.186 21.253 1.00 96.25 554 HIS A CA 1
ATOM 4408 C C . HIS A 1 554 ? -17.040 -1.266 20.615 1.00 96.25 554 HIS A C 1
ATOM 4410 O O . HIS A 1 554 ? -17.607 -2.351 20.547 1.00 96.25 554 HIS A O 1
ATOM 4416 N N . GLN A 1 555 ? -17.613 -0.151 20.144 1.00 95.12 555 GLN A N 1
ATOM 4417 C CA . GLN A 1 555 ? -18.921 -0.133 19.462 1.00 95.12 555 GLN A CA 1
ATOM 4418 C C . GLN A 1 555 ? -18.849 -0.538 17.982 1.00 95.12 555 GLN A C 1
ATOM 4420 O O . GLN A 1 555 ? -19.882 -0.743 17.349 1.00 95.12 555 GLN A O 1
ATOM 4425 N N . CYS A 1 556 ? -17.645 -0.623 17.414 1.00 97.56 556 CYS A N 1
ATOM 4426 C CA . CYS A 1 556 ? -17.410 -0.939 16.014 1.00 97.56 556 CYS A CA 1
ATOM 4427 C C . CYS A 1 556 ? -17.327 -2.458 15.774 1.00 97.56 556 CYS A C 1
ATOM 4429 O O . CYS A 1 556 ? -16.659 -3.171 16.533 1.00 97.56 556 CYS A O 1
ATOM 4431 N N . PRO A 1 557 ? -17.908 -2.965 14.671 1.00 97.12 557 PRO A N 1
ATOM 4432 C CA . PRO A 1 557 ? -17.797 -4.364 14.274 1.00 97.12 557 PRO A CA 1
ATOM 4433 C C . PRO A 1 557 ? -16.456 -4.638 13.573 1.00 97.12 557 PRO A C 1
ATOM 4435 O O . PRO A 1 557 ? -16.419 -4.931 12.379 1.00 97.12 557 PRO A O 1
ATOM 4438 N N . LEU A 1 558 ? -15.339 -4.526 14.299 1.00 98.19 558 LEU A N 1
ATOM 4439 C CA . LEU A 1 558 ? -14.005 -4.725 13.724 1.00 98.19 558 LEU A CA 1
ATOM 4440 C C . LEU A 1 558 ? -13.837 -6.155 13.195 1.00 98.19 558 LEU A C 1
ATOM 4442 O O . LEU A 1 558 ? -13.800 -7.113 13.964 1.00 98.19 558 LEU A O 1
ATOM 4446 N N . GLU A 1 559 ? -13.694 -6.288 11.879 1.00 98.44 559 GLU A N 1
ATOM 4447 C CA . GLU A 1 559 ? -13.389 -7.545 11.190 1.00 98.44 559 GLU A CA 1
ATOM 4448 C C . GLU A 1 559 ? -11.887 -7.685 10.934 1.00 98.44 559 GLU A C 1
ATOM 4450 O O . GLU A 1 559 ? -11.348 -8.791 10.971 1.00 98.44 559 GLU A O 1
ATOM 4455 N N . LYS A 1 560 ? -11.199 -6.559 10.715 1.00 98.44 560 LYS A N 1
ATOM 4456 C CA . LYS A 1 560 ? -9.769 -6.498 10.415 1.00 98.44 560 LYS A CA 1
ATOM 4457 C C . LYS A 1 560 ? -9.061 -5.501 11.322 1.00 98.44 560 LYS A C 1
ATOM 4459 O O . LYS A 1 560 ? -9.346 -4.302 11.275 1.00 98.44 560 LYS A O 1
ATOM 4464 N N . LEU A 1 561 ? -8.092 -5.993 12.092 1.00 98.38 561 LEU A N 1
ATOM 4465 C CA . LEU A 1 561 ? -7.242 -5.182 12.965 1.00 98.38 561 LEU A CA 1
ATOM 4466 C C . LEU A 1 561 ? -5.776 -5.314 12.554 1.00 98.38 561 LEU A C 1
ATOM 4468 O O . LEU A 1 561 ? -5.200 -6.400 12.591 1.00 98.38 561 LEU A O 1
ATOM 4472 N N . VAL A 1 562 ? -5.162 -4.191 12.190 1.00 97.31 562 VAL A N 1
ATOM 4473 C CA . VAL A 1 562 ? -3.757 -4.122 11.781 1.00 97.31 562 VAL A CA 1
ATOM 4474 C C . VAL A 1 562 ? -2.994 -3.187 12.713 1.00 97.31 562 VAL A C 1
ATOM 4476 O O . VAL A 1 562 ? -3.229 -1.983 12.706 1.00 97.31 562 VAL A O 1
ATOM 4479 N N . MET A 1 563 ? -2.034 -3.718 13.462 1.00 95.44 563 MET A N 1
ATOM 4480 C CA . MET A 1 563 ? -1.104 -2.948 14.284 1.00 95.44 563 MET A CA 1
ATOM 4481 C C . MET A 1 563 ? 0.322 -3.170 13.792 1.00 95.44 563 MET A C 1
ATOM 4483 O O . MET A 1 563 ? 0.773 -4.309 13.674 1.00 95.44 563 MET A O 1
ATOM 4487 N N . ILE A 1 564 ? 1.021 -2.085 13.462 1.00 88.88 564 ILE A N 1
ATOM 4488 C CA . ILE A 1 564 ? 2.399 -2.138 12.958 1.00 88.88 564 ILE A CA 1
ATOM 4489 C C . ILE A 1 564 ? 3.270 -1.185 13.772 1.00 88.88 564 ILE A C 1
ATOM 4491 O O . ILE A 1 564 ? 3.012 0.012 13.822 1.00 88.88 564 ILE A O 1
ATOM 4495 N N . GLY A 1 565 ? 4.312 -1.714 14.385 1.00 83.88 565 GLY A N 1
ATOM 4496 C CA . GLY A 1 565 ? 5.223 -1.006 15.265 1.00 83.88 565 GLY A CA 1
ATOM 4497 C C . GLY A 1 565 ? 6.677 -1.347 14.982 1.00 83.88 565 GLY A C 1
ATOM 4498 O O . GLY A 1 565 ? 6.974 -2.220 14.164 1.00 83.88 565 GLY A O 1
ATOM 4499 N N . ILE A 1 566 ? 7.574 -0.646 15.673 1.00 78.50 566 ILE A N 1
ATOM 4500 C CA . ILE A 1 566 ? 8.971 -1.079 15.818 1.00 78.50 566 ILE A CA 1
ATOM 4501 C C . ILE A 1 566 ? 8.992 -2.284 16.773 1.00 78.50 566 ILE A C 1
ATOM 4503 O O . ILE A 1 566 ? 9.513 -3.348 16.434 1.00 78.50 566 ILE A O 1
ATOM 4507 N N . SER A 1 567 ? 8.316 -2.138 17.914 1.00 82.38 567 SER A N 1
ATOM 4508 C CA . SER A 1 567 ? 8.086 -3.194 18.898 1.00 82.38 567 SER A CA 1
ATOM 4509 C C . SER A 1 567 ? 6.816 -3.991 18.593 1.00 82.38 567 SER A C 1
ATOM 4511 O O . SER A 1 567 ? 5.892 -3.515 17.925 1.00 82.38 567 SER A O 1
ATOM 4513 N N . CYS A 1 568 ? 6.758 -5.224 19.090 1.00 88.44 568 CYS A N 1
ATOM 4514 C CA . CYS A 1 568 ? 5.599 -6.091 18.968 1.00 88.44 568 CYS A CA 1
ATOM 4515 C C . CYS A 1 568 ? 4.384 -5.445 19.660 1.00 88.44 568 CYS A C 1
ATOM 4517 O O . CYS A 1 568 ? 4.418 -5.178 20.866 1.00 88.44 568 CYS A O 1
ATOM 4519 N N . PRO A 1 569 ? 3.267 -5.220 18.940 1.00 88.25 569 PRO A N 1
ATOM 4520 C CA . PRO A 1 569 ? 2.102 -4.559 19.521 1.00 88.25 569 PRO A CA 1
ATOM 4521 C C . PRO A 1 569 ? 1.377 -5.431 20.554 1.00 88.25 569 PRO A C 1
ATOM 4523 O O . PRO A 1 569 ? 0.523 -4.919 21.274 1.00 88.25 569 PRO A O 1
ATOM 4526 N N . LEU A 1 570 ? 1.681 -6.733 20.628 1.00 89.75 570 LEU A N 1
ATOM 4527 C CA . LEU A 1 570 ? 1.019 -7.645 21.558 1.00 89.75 570 LEU A CA 1
ATOM 4528 C C . LEU A 1 570 ? 1.571 -7.587 22.988 1.00 89.75 570 LEU A C 1
ATOM 4530 O O . LEU A 1 570 ? 0.834 -7.880 23.930 1.00 89.75 570 LEU A O 1
ATOM 4534 N N . GLY A 1 571 ? 2.839 -7.214 23.140 1.00 86.69 571 GLY A N 1
ATOM 4535 C CA . GLY A 1 571 ? 3.582 -7.304 24.394 1.00 86.69 571 GLY A CA 1
ATOM 4536 C C . GLY A 1 571 ? 5.072 -7.499 24.121 1.00 86.69 571 GLY A C 1
ATOM 4537 O O . GLY A 1 571 ? 5.434 -7.928 23.028 1.00 86.69 571 GLY A O 1
ATOM 4538 N N . ASN A 1 572 ? 5.916 -7.181 25.100 1.00 87.06 572 ASN A N 1
ATOM 4539 C CA . ASN A 1 572 ? 7.340 -7.479 25.095 1.00 87.06 572 ASN A CA 1
ATOM 4540 C C . ASN A 1 572 ? 7.562 -8.843 25.757 1.00 87.06 572 ASN A C 1
ATOM 4542 O O . ASN A 1 572 ? 7.512 -8.953 26.978 1.00 87.06 572 ASN A O 1
ATOM 4546 N N . THR A 1 573 ? 7.848 -9.873 24.965 1.00 87.50 573 THR A N 1
ATOM 4547 C CA . THR A 1 573 ? 8.111 -11.220 25.485 1.00 87.50 573 THR A CA 1
ATOM 4548 C C . THR A 1 573 ? 9.563 -11.461 25.898 1.00 87.50 573 THR A C 1
ATOM 4550 O O . THR A 1 573 ? 9.844 -12.560 26.361 1.00 87.50 573 THR A O 1
ATOM 4553 N N . TRP A 1 574 ? 10.484 -10.504 25.720 1.00 87.12 574 TRP A N 1
ATOM 4554 C CA . TRP A 1 574 ? 11.925 -10.688 25.980 1.00 87.12 574 TRP A CA 1
ATOM 4555 C C . TRP A 1 574 ? 12.377 -10.182 27.361 1.00 87.12 574 TRP A C 1
ATOM 4557 O O . TRP A 1 574 ? 13.563 -10.266 27.685 1.00 87.12 574 TRP A O 1
ATOM 4567 N N . GLY A 1 575 ? 11.454 -9.646 28.162 1.00 82.00 575 GLY A N 1
ATOM 4568 C CA . GLY A 1 575 ? 11.747 -9.072 29.477 1.00 82.00 575 GLY A CA 1
ATOM 4569 C C . GLY A 1 575 ? 12.415 -7.693 29.416 1.00 82.00 575 GLY A C 1
ATOM 4570 O O . GLY A 1 575 ? 12.613 -7.125 28.336 1.00 82.00 575 GLY A O 1
ATOM 4571 N N . LEU A 1 576 ? 12.732 -7.148 30.596 1.00 84.19 576 LEU A N 1
ATOM 4572 C CA . LEU A 1 576 ? 13.413 -5.858 30.757 1.00 84.19 576 LEU A CA 1
ATOM 4573 C C . LEU A 1 576 ? 14.748 -5.869 30.011 1.00 84.19 576 LEU A C 1
ATOM 4575 O O . LEU A 1 576 ? 15.493 -6.839 30.155 1.00 84.19 576 LEU A O 1
ATOM 4579 N N . ASP A 1 577 ? 15.041 -4.822 29.241 1.00 79.19 577 ASP A N 1
ATOM 4580 C CA . ASP A 1 577 ? 16.275 -4.655 28.458 1.00 79.19 577 ASP A CA 1
ATOM 4581 C C . ASP A 1 577 ? 16.636 -5.883 27.606 1.00 79.19 577 ASP A C 1
ATOM 4583 O O . ASP A 1 577 ? 17.808 -6.194 27.389 1.00 79.19 577 ASP A O 1
ATOM 4587 N N . ALA A 1 578 ? 15.614 -6.628 27.163 1.00 82.81 578 ALA A N 1
ATOM 4588 C CA . ALA A 1 578 ? 15.773 -7.850 26.383 1.00 82.81 578 ALA A CA 1
ATOM 4589 C C . ALA A 1 578 ? 16.583 -8.962 27.103 1.00 82.81 578 ALA A C 1
ATOM 4591 O O . ALA A 1 578 ? 17.155 -9.852 26.470 1.00 82.81 578 ALA A O 1
ATOM 4592 N N . ASN A 1 579 ? 16.623 -8.955 28.440 1.00 85.44 579 ASN A N 1
ATOM 4593 C CA . ASN A 1 579 ? 17.455 -9.870 29.228 1.00 85.44 579 ASN A CA 1
ATOM 4594 C C . ASN A 1 579 ? 17.142 -11.364 29.010 1.00 85.44 579 ASN A C 1
ATOM 4596 O O . ASN A 1 579 ? 18.037 -12.203 29.139 1.00 85.44 579 ASN A O 1
ATOM 4600 N N . GLU A 1 580 ? 15.899 -11.733 28.685 1.00 85.44 580 GLU A N 1
ATOM 4601 C CA . GLU A 1 580 ? 15.550 -13.138 28.427 1.00 85.44 580 GLU A CA 1
ATOM 4602 C C . GLU A 1 580 ? 16.041 -13.601 27.054 1.00 85.44 580 GLU A C 1
ATOM 4604 O O . GLU A 1 580 ? 16.569 -14.709 26.937 1.00 85.44 580 GLU A O 1
ATOM 4609 N N . ILE A 1 581 ? 15.938 -12.752 26.023 1.00 84.38 581 ILE A N 1
ATOM 4610 C CA . ILE A 1 581 ? 16.439 -13.098 24.686 1.00 84.38 581 ILE A CA 1
ATOM 4611 C C . ILE A 1 581 ? 17.970 -13.034 24.621 1.00 84.38 581 ILE A C 1
ATOM 4613 O O . ILE A 1 581 ? 18.576 -13.821 23.898 1.00 84.38 581 ILE A O 1
ATOM 4617 N N . ALA A 1 582 ? 18.616 -12.198 25.440 1.00 84.69 582 ALA A N 1
ATOM 4618 C CA . ALA A 1 582 ? 20.076 -12.110 25.522 1.00 84.69 582 ALA A CA 1
ATOM 4619 C C . ALA A 1 582 ? 20.752 -13.452 25.874 1.00 84.69 582 ALA A C 1
ATOM 4621 O O . ALA A 1 582 ? 21.930 -13.660 25.582 1.00 84.69 582 ALA A O 1
ATOM 4622 N N . GLN A 1 583 ? 20.008 -14.397 26.464 1.00 81.38 583 GLN A N 1
ATOM 4623 C CA . GLN A 1 583 ? 20.490 -15.753 26.754 1.00 81.38 583 GLN A CA 1
ATOM 4624 C C . GLN A 1 583 ? 20.727 -16.600 25.496 1.00 81.38 583 GLN A C 1
ATOM 4626 O O . GLN A 1 583 ? 21.455 -17.588 25.556 1.00 81.38 583 GLN A O 1
ATOM 4631 N N . VAL A 1 584 ? 20.088 -16.246 24.380 1.00 77.81 584 VAL A N 1
ATOM 4632 C CA . VAL A 1 584 ? 20.104 -17.003 23.117 1.00 77.81 584 VAL A CA 1
ATOM 4633 C C . VAL A 1 584 ? 20.603 -16.163 21.943 1.00 77.81 584 VAL A C 1
ATOM 4635 O O . VAL A 1 584 ? 21.139 -16.710 20.983 1.00 77.81 584 VAL A O 1
ATOM 4638 N N . ASP A 1 585 ? 20.484 -14.842 22.049 1.00 81.88 585 ASP A N 1
ATOM 4639 C CA . ASP A 1 585 ? 20.983 -13.858 21.100 1.00 81.88 585 ASP A CA 1
ATOM 4640 C C . ASP A 1 585 ? 21.682 -12.722 21.873 1.00 81.88 585 ASP A C 1
ATOM 4642 O O . ASP A 1 585 ? 21.041 -11.744 22.259 1.00 81.88 585 ASP A O 1
ATOM 4646 N N . PRO A 1 586 ? 22.992 -12.850 22.163 1.00 79.62 586 PRO A N 1
ATOM 4647 C CA . PRO A 1 586 ? 23.705 -11.953 23.077 1.00 79.62 586 PRO A CA 1
ATOM 4648 C C . PRO A 1 586 ? 23.729 -10.473 22.675 1.00 79.62 586 PRO A C 1
ATOM 4650 O O . PRO A 1 586 ? 24.014 -9.633 23.529 1.00 79.62 586 PRO A O 1
ATOM 4653 N N . PHE A 1 587 ? 23.462 -10.152 21.402 1.00 74.44 587 PHE A N 1
ATOM 4654 C CA . PHE A 1 587 ? 23.434 -8.773 20.899 1.00 74.44 587 PHE A CA 1
ATOM 4655 C C . PHE A 1 587 ? 22.023 -8.275 20.595 1.00 74.44 587 PHE A C 1
ATOM 4657 O O . PHE A 1 587 ? 21.878 -7.143 20.150 1.00 74.44 587 PHE A O 1
ATOM 4664 N N . ALA A 1 588 ? 20.980 -9.044 20.921 1.00 71.31 588 ALA A N 1
ATOM 4665 C CA . ALA A 1 588 ? 19.601 -8.559 20.918 1.00 71.31 588 ALA A CA 1
ATOM 4666 C C . ALA A 1 588 ? 19.319 -7.598 22.097 1.00 71.31 588 ALA A C 1
ATOM 4668 O O . ALA A 1 588 ? 18.246 -7.644 22.691 1.00 71.31 588 ALA A O 1
ATOM 4669 N N . GLN A 1 589 ? 20.291 -6.755 22.466 1.00 65.69 589 GLN A N 1
ATOM 4670 C CA . GLN A 1 589 ? 20.149 -5.727 23.492 1.00 65.69 589 GLN A CA 1
ATOM 4671 C C . GLN A 1 589 ? 19.402 -4.539 22.893 1.00 65.69 589 GLN A C 1
ATOM 4673 O O . GLN A 1 589 ? 19.885 -3.894 21.966 1.00 65.69 589 GLN A O 1
ATOM 4678 N N . ASP A 1 590 ? 18.237 -4.239 23.445 1.00 69.31 590 ASP A N 1
ATOM 4679 C CA . ASP A 1 590 ? 17.463 -3.051 23.105 1.00 69.31 590 ASP A CA 1
ATOM 4680 C C . ASP A 1 590 ? 16.855 -2.495 24.397 1.00 69.31 590 ASP A C 1
ATOM 4682 O O . ASP A 1 590 ? 16.600 -3.249 25.342 1.00 69.31 590 ASP A O 1
ATOM 4686 N N . THR A 1 591 ? 16.640 -1.182 24.464 1.00 70.62 591 THR A N 1
ATOM 4687 C CA . THR A 1 591 ? 16.009 -0.553 25.631 1.00 70.62 591 THR A CA 1
ATOM 4688 C C . THR A 1 591 ? 14.524 -0.897 25.615 1.00 70.62 591 THR A C 1
ATOM 4690 O O . THR A 1 591 ? 13.720 -0.206 24.986 1.00 70.62 591 THR A O 1
ATOM 4693 N N . MET A 1 592 ? 14.167 -2.003 26.263 1.00 75.69 592 MET A N 1
ATOM 4694 C CA . MET A 1 592 ? 12.800 -2.506 26.309 1.00 75.69 592 MET A CA 1
ATOM 4695 C C . MET A 1 592 ? 12.275 -2.559 27.733 1.00 75.69 592 MET A C 1
ATOM 4697 O O . MET A 1 592 ? 12.927 -3.079 28.631 1.00 75.69 592 MET A O 1
ATOM 4701 N N . GLU A 1 593 ? 11.046 -2.098 27.921 1.00 76.12 593 GLU A N 1
ATOM 4702 C CA . GLU A 1 593 ? 10.381 -2.137 29.221 1.00 76.12 593 GLU A CA 1
ATOM 4703 C C . GLU A 1 593 ? 9.881 -3.538 29.573 1.00 76.12 593 GLU A C 1
ATOM 4705 O O . GLU A 1 593 ? 9.365 -4.263 28.717 1.00 76.12 593 GLU A O 1
ATOM 4710 N N . GLU A 1 594 ? 9.959 -3.902 30.852 1.00 78.44 594 GLU A N 1
ATOM 4711 C CA . GLU A 1 594 ? 9.388 -5.156 31.341 1.00 78.44 594 GLU A CA 1
ATOM 4712 C C . GLU A 1 594 ? 7.853 -5.142 31.283 1.00 78.44 594 GLU A C 1
ATOM 4714 O O . GLU A 1 594 ? 7.193 -4.133 31.553 1.00 78.44 594 GLU A O 1
ATOM 4719 N N . GLU A 1 595 ? 7.262 -6.300 30.993 1.00 81.50 595 GLU A N 1
ATOM 4720 C CA . GLU A 1 595 ? 5.854 -6.524 31.307 1.00 81.50 595 GLU A CA 1
ATOM 4721 C C . GLU A 1 595 ? 5.695 -6.831 32.792 1.00 81.50 595 GLU A C 1
ATOM 4723 O O . GLU A 1 595 ? 6.499 -7.549 33.387 1.00 81.50 595 GLU A O 1
ATOM 4728 N N . ASN A 1 596 ? 4.594 -6.384 33.396 1.00 81.62 596 ASN A N 1
ATOM 4729 C CA . ASN A 1 596 ? 4.231 -6.863 34.726 1.00 81.62 596 ASN A CA 1
ATOM 4730 C C . ASN A 1 596 ? 3.772 -8.329 34.625 1.00 81.62 596 ASN A C 1
ATOM 4732 O O . ASN A 1 596 ? 2.585 -8.606 34.423 1.00 81.62 596 ASN A O 1
ATOM 4736 N N . LYS A 1 597 ? 4.727 -9.261 34.740 1.00 81.44 597 LYS A N 1
ATOM 4737 C CA . LYS A 1 597 ? 4.516 -10.702 34.543 1.00 81.44 597 LYS A CA 1
ATOM 4738 C C . LYS A 1 597 ? 3.394 -11.251 35.411 1.00 81.44 597 LYS A C 1
ATOM 4740 O O . LYS A 1 597 ? 2.528 -11.958 34.908 1.00 81.44 597 LYS A O 1
ATOM 4745 N N . GLU A 1 598 ? 3.375 -10.899 36.696 1.00 80.88 598 GLU A N 1
ATOM 4746 C CA . GLU A 1 598 ? 2.348 -11.372 37.627 1.00 80.88 598 GLU A CA 1
ATOM 4747 C C . GLU A 1 598 ? 0.951 -10.936 37.168 1.00 80.88 598 GLU A C 1
ATOM 4749 O O . GLU A 1 598 ? 0.035 -11.755 37.093 1.00 80.88 598 GLU A O 1
ATOM 4754 N N . PHE A 1 599 ? 0.790 -9.667 36.788 1.00 79.12 599 PHE A N 1
ATOM 4755 C CA . PHE A 1 599 ? -0.485 -9.162 36.290 1.00 79.12 599 PHE A CA 1
ATOM 4756 C C . PHE A 1 599 ? -0.880 -9.796 34.949 1.00 79.12 599 PHE A C 1
ATOM 4758 O O . PHE A 1 599 ? -2.043 -10.157 34.766 1.00 79.12 599 PHE A O 1
ATOM 4765 N N . PHE A 1 600 ? 0.072 -9.982 34.030 1.00 80.94 600 PHE A N 1
ATOM 4766 C CA . PHE A 1 600 ? -0.156 -10.645 32.741 1.00 80.94 600 PHE A CA 1
ATOM 4767 C C . PHE A 1 600 ? -0.611 -12.094 32.923 1.00 80.94 600 PHE A C 1
ATOM 4769 O O . PHE A 1 600 ? -1.604 -12.508 32.324 1.00 80.94 600 PHE A O 1
ATOM 4776 N N . LEU A 1 601 ? 0.076 -12.853 33.779 1.00 82.31 601 LEU A N 1
ATOM 4777 C CA . LEU A 1 601 ? -0.242 -14.250 34.071 1.00 82.31 601 LEU A CA 1
ATOM 4778 C C . LEU A 1 601 ? -1.559 -14.386 34.847 1.00 82.31 601 LEU A C 1
ATOM 4780 O O . LEU A 1 601 ? -2.337 -15.304 34.586 1.00 82.31 601 LEU A O 1
ATOM 4784 N N . ASN A 1 602 ? -1.852 -13.462 35.764 1.00 79.12 602 ASN A N 1
ATOM 4785 C CA . ASN A 1 602 ? -3.137 -13.428 36.462 1.00 79.12 602 ASN A CA 1
ATOM 4786 C C . ASN A 1 602 ? -4.288 -13.064 35.515 1.00 79.12 602 ASN A C 1
ATOM 4788 O O . ASN A 1 602 ? -5.342 -13.696 35.580 1.00 79.12 602 ASN A O 1
ATOM 4792 N N . GLY A 1 603 ? -4.081 -12.107 34.607 1.00 73.19 603 GLY A N 1
ATOM 4793 C CA . GLY A 1 603 ? -5.040 -11.758 33.557 1.00 73.19 603 GLY A CA 1
ATOM 4794 C C . GLY A 1 603 ? -5.268 -12.903 32.570 1.00 73.19 603 GLY A C 1
ATOM 4795 O O . GLY A 1 603 ? -6.403 -13.178 32.211 1.00 73.19 603 GLY A O 1
ATOM 4796 N N . PHE A 1 604 ? -4.214 -13.636 32.201 1.00 74.75 604 PHE A N 1
ATOM 4797 C CA . PHE A 1 604 ? -4.296 -14.836 31.360 1.00 74.75 604 PHE A CA 1
ATOM 4798 C C . PHE A 1 604 ? -5.201 -15.927 31.946 1.00 74.75 604 PHE A C 1
ATOM 4800 O O . PHE A 1 604 ? -5.907 -16.613 31.209 1.00 74.75 604 PHE A O 1
ATOM 4807 N N . ARG A 1 605 ? -5.210 -16.080 33.275 1.00 79.19 605 ARG A N 1
ATOM 4808 C CA . ARG A 1 605 ? -6.075 -17.050 33.969 1.00 79.19 605 ARG A CA 1
ATOM 4809 C C . ARG A 1 605 ? -7.551 -16.647 33.965 1.00 79.19 605 ARG A C 1
ATOM 4811 O O . ARG A 1 605 ? -8.398 -17.471 34.303 1.00 79.19 605 ARG A O 1
ATOM 4818 N N . GLN A 1 606 ? -7.866 -15.402 33.620 1.00 81.69 606 GLN A N 1
ATOM 4819 C CA . GLN A 1 606 ? -9.228 -14.886 33.588 1.00 81.69 606 GLN A CA 1
ATOM 4820 C C . GLN A 1 606 ? -9.743 -14.878 32.149 1.00 81.69 606 GLN A C 1
ATOM 4822 O O . GLN A 1 606 ? -9.073 -14.426 31.224 1.00 81.69 606 GLN A O 1
ATOM 4827 N N . ALA A 1 607 ? -10.958 -15.385 31.947 1.00 84.44 607 ALA A N 1
ATOM 4828 C CA . ALA A 1 607 ? -11.615 -15.241 30.658 1.00 84.44 607 ALA A CA 1
ATOM 4829 C C . ALA A 1 607 ? -11.980 -13.761 30.428 1.00 84.44 607 ALA A C 1
ATOM 4831 O O . ALA A 1 607 ? -12.492 -13.126 31.357 1.00 84.44 607 ALA A O 1
ATOM 4832 N N . PRO A 1 608 ? -11.784 -13.207 29.215 1.00 86.75 608 PRO A N 1
ATOM 4833 C CA . PRO A 1 608 ? -12.215 -11.859 28.892 1.00 86.75 608 PRO A CA 1
ATOM 4834 C C . PRO A 1 608 ? -13.715 -11.703 29.137 1.00 86.75 608 PRO A C 1
ATOM 4836 O O . PRO A 1 608 ? -14.544 -12.368 28.514 1.00 86.75 608 PRO A O 1
ATOM 4839 N N . VAL A 1 609 ? -14.067 -10.809 30.058 1.00 86.06 609 VAL A N 1
ATOM 4840 C CA . VAL A 1 609 ? -15.464 -10.492 30.359 1.00 86.06 609 VAL A CA 1
ATOM 4841 C C . VAL A 1 609 ? -15.969 -9.516 29.311 1.00 86.06 609 VAL A C 1
ATOM 4843 O O . VAL A 1 609 ? -15.431 -8.415 29.188 1.00 86.06 609 VAL A O 1
ATOM 4846 N N . ARG A 1 610 ? -17.009 -9.911 28.570 1.00 83.56 610 ARG A N 1
ATOM 4847 C CA . ARG A 1 610 ? -17.661 -9.051 27.577 1.00 83.56 610 ARG A CA 1
ATOM 4848 C C . ARG A 1 610 ? -18.089 -7.730 28.218 1.00 83.56 610 ARG A C 1
ATOM 4850 O O . ARG A 1 610 ? -18.608 -7.715 29.332 1.00 83.56 610 ARG A O 1
ATOM 4857 N N . LEU A 1 611 ? -17.873 -6.634 27.496 1.00 89.12 611 LEU A N 1
ATOM 4858 C CA . LEU A 1 611 ? -18.298 -5.312 27.942 1.00 89.12 611 LEU A CA 1
ATOM 4859 C C . LEU A 1 611 ? -19.827 -5.242 28.063 1.00 89.12 611 LEU A C 1
ATOM 4861 O O . LEU A 1 611 ? -20.554 -5.798 27.237 1.00 89.12 611 LEU A O 1
ATOM 4865 N N . ASP A 1 612 ? -20.290 -4.547 29.100 1.00 88.31 612 ASP A N 1
ATOM 4866 C CA . ASP A 1 612 ? -21.704 -4.239 29.306 1.00 88.31 612 ASP A CA 1
ATOM 4867 C C . ASP A 1 612 ? -22.233 -3.379 28.136 1.00 88.31 612 ASP A C 1
ATOM 4869 O O . ASP A 1 612 ? -21.500 -2.511 27.653 1.00 88.31 612 ASP A O 1
ATOM 4873 N N . PRO A 1 613 ? -23.477 -3.576 27.662 1.00 83.50 613 PRO A N 1
ATOM 4874 C CA . PRO A 1 613 ? -24.110 -2.665 26.705 1.00 83.50 613 PRO A CA 1
ATOM 4875 C C . PRO A 1 613 ? -24.053 -1.176 27.093 1.00 83.50 613 PRO A C 1
ATOM 4877 O O . PRO A 1 613 ? -23.946 -0.328 26.208 1.00 83.50 613 PRO A O 1
ATOM 4880 N N . ASP A 1 614 ? -24.079 -0.858 28.391 1.00 88.56 614 ASP A N 1
ATOM 4881 C CA . ASP A 1 614 ? -23.984 0.504 28.934 1.00 88.56 614 ASP A CA 1
ATOM 4882 C C . ASP A 1 614 ? -22.533 0.937 29.232 1.00 88.56 614 ASP A C 1
ATOM 4884 O O . ASP A 1 614 ? -22.298 1.963 29.885 1.00 88.56 614 ASP A O 1
ATOM 4888 N N . TYR A 1 615 ? -21.539 0.168 28.767 1.00 93.00 615 TYR A N 1
ATOM 4889 C CA . TYR A 1 615 ? -20.126 0.480 28.950 1.00 93.00 615 TYR A CA 1
ATOM 4890 C C . TYR A 1 615 ? -19.795 1.880 28.425 1.00 93.00 615 TYR A C 1
ATOM 4892 O O . TYR A 1 615 ? -20.043 2.232 27.270 1.00 93.00 615 TYR A O 1
ATOM 4900 N N . LYS A 1 616 ? -19.175 2.682 29.292 1.00 93.31 616 LYS A N 1
ATOM 4901 C CA . LYS A 1 616 ? -18.624 3.986 28.936 1.00 93.31 616 LYS A CA 1
ATOM 4902 C C . LYS A 1 616 ? -17.117 3.867 28.863 1.00 93.31 616 LYS A C 1
ATOM 4904 O O . LYS A 1 616 ? -16.465 3.521 29.844 1.00 93.31 616 LYS A O 1
ATOM 4909 N N . PHE A 1 617 ? -16.576 4.164 27.689 1.00 95.12 617 PHE A N 1
ATOM 4910 C CA . PHE A 1 617 ? -15.138 4.197 27.502 1.00 95.12 617 PHE A CA 1
ATOM 4911 C C . PHE A 1 617 ? -14.520 5.341 28.314 1.00 95.12 617 PHE A C 1
ATOM 4913 O O . PHE A 1 617 ? -14.863 6.507 28.124 1.00 95.12 617 PHE A O 1
ATOM 4920 N N . GLU A 1 618 ? -13.567 4.989 29.173 1.00 94.12 618 GLU A N 1
ATOM 4921 C CA . GLU A 1 618 ? -12.671 5.921 29.848 1.00 94.12 618 GLU A CA 1
ATOM 4922 C C . GLU A 1 618 ? -11.223 5.509 29.538 1.00 94.12 618 GLU A C 1
ATOM 4924 O O . GLU A 1 618 ? -10.860 4.343 29.771 1.00 94.12 618 GLU A O 1
ATOM 4929 N N . PRO A 1 619 ? -10.402 6.422 28.983 1.00 91.81 619 PRO A N 1
ATOM 4930 C CA . PRO A 1 619 ? -9.037 6.096 28.607 1.00 91.81 619 PRO A CA 1
ATOM 4931 C C . PRO A 1 619 ? -8.152 5.922 29.842 1.00 91.81 619 PRO A C 1
ATOM 4933 O O . PRO A 1 619 ? -8.215 6.706 30.792 1.00 91.81 619 PRO A O 1
ATOM 4936 N N . ALA A 1 620 ? -7.280 4.920 29.795 1.00 88.69 620 ALA A N 1
ATOM 4937 C CA . ALA A 1 620 ? -6.266 4.662 30.808 1.00 88.69 620 ALA A CA 1
ATOM 4938 C C . ALA A 1 620 ? -4.877 4.621 30.155 1.00 88.69 620 ALA A C 1
ATOM 4940 O O . ALA A 1 620 ? -4.484 3.618 29.556 1.00 88.69 620 ALA A O 1
ATOM 4941 N N . TYR A 1 621 ? -4.154 5.735 30.273 1.00 85.12 621 TYR A N 1
ATOM 4942 C CA . TYR A 1 621 ? -2.812 5.903 29.714 1.00 85.12 621 TYR A CA 1
ATOM 4943 C C . TYR A 1 621 ? -1.726 5.371 30.647 1.00 85.12 621 TYR A C 1
ATOM 4945 O O . TYR A 1 621 ? -1.925 5.274 31.868 1.00 85.12 621 TYR A O 1
ATOM 4953 N N . GLY A 1 622 ? -0.582 5.061 30.047 1.00 75.88 622 GLY A N 1
ATOM 4954 C CA . GLY A 1 622 ? 0.621 4.667 30.749 1.00 75.88 622 GLY A CA 1
ATOM 4955 C C . GLY A 1 622 ? 0.826 3.164 30.856 1.00 75.88 622 GLY A C 1
ATOM 4956 O O . GLY A 1 622 ? -0.039 2.338 30.530 1.00 75.88 622 GLY A O 1
ATOM 4957 N N . TRP A 1 623 ? 1.995 2.810 31.384 1.00 66.75 623 TRP A N 1
ATOM 4958 C CA . TRP A 1 623 ? 2.434 1.427 31.593 1.00 66.75 623 TRP A CA 1
ATOM 4959 C C . TRP A 1 623 ? 2.031 0.881 32.966 1.00 66.75 623 TRP A C 1
ATOM 4961 O O . TRP A 1 623 ? 2.804 0.246 33.680 1.00 66.75 623 TRP A O 1
ATOM 4971 N N . ARG A 1 624 ? 0.793 1.161 33.383 1.00 64.81 624 ARG A N 1
ATOM 4972 C CA . ARG A 1 624 ? 0.228 0.523 34.580 1.00 64.81 624 ARG A CA 1
ATOM 4973 C C . ARG A 1 624 ? 0.058 -0.975 34.325 1.00 64.81 624 ARG A C 1
ATOM 4975 O O . ARG A 1 624 ? -0.087 -1.389 33.172 1.00 64.81 624 ARG A O 1
ATOM 4982 N N . SER A 1 625 ? -0.002 -1.768 35.398 1.00 68.06 625 SER A N 1
ATOM 4983 C CA . SER A 1 625 ? -0.440 -3.168 35.353 1.00 68.06 625 SER A CA 1
ATOM 4984 C C . SER A 1 625 ? -1.759 -3.252 34.577 1.00 68.06 625 SER A C 1
ATOM 4986 O O . SER A 1 625 ? -2.811 -2.839 35.064 1.00 68.06 625 SER A O 1
ATOM 4988 N N . SER A 1 626 ? -1.672 -3.674 33.320 1.00 72.62 626 SER A N 1
ATOM 4989 C CA . SER A 1 626 ? -2.760 -3.647 32.349 1.00 72.62 626 SER A CA 1
ATOM 4990 C C . SER A 1 626 ? -2.808 -4.981 31.630 1.00 72.62 626 SER A C 1
ATOM 4992 O O . SER A 1 626 ? -1.823 -5.717 31.575 1.00 72.62 626 SER A O 1
ATOM 4994 N N . LEU A 1 627 ? -4.001 -5.343 31.166 1.00 80.06 627 LEU A N 1
ATOM 4995 C CA . LEU A 1 627 ? -4.217 -6.647 30.556 1.00 80.06 627 LEU A CA 1
ATOM 4996 C C . LEU A 1 627 ? -3.453 -6.723 29.225 1.00 80.06 627 LEU A C 1
ATOM 4998 O O . LEU A 1 627 ? -3.318 -5.692 28.552 1.00 80.06 627 LEU A O 1
ATOM 5002 N N . PRO A 1 628 ? -3.006 -7.923 28.811 1.00 84.81 628 PRO A N 1
ATOM 5003 C CA . PRO A 1 628 ? -2.345 -8.105 27.524 1.00 84.81 628 PRO A CA 1
ATOM 5004 C C . PRO A 1 628 ? -3.174 -7.518 26.372 1.00 84.81 628 PRO A C 1
ATOM 5006 O O . PRO A 1 628 ? -4.410 -7.549 26.397 1.00 84.81 628 PRO A O 1
ATOM 5009 N N . MET A 1 629 ? -2.515 -7.026 25.319 1.00 90.62 629 MET A N 1
ATOM 5010 C CA . MET A 1 629 ? -3.200 -6.431 24.162 1.00 90.62 629 MET A CA 1
ATOM 5011 C C . MET A 1 629 ? -4.265 -7.372 23.580 1.00 90.62 629 MET A C 1
ATOM 5013 O O . MET A 1 629 ? -5.404 -6.959 23.358 1.00 90.62 629 MET A O 1
ATOM 5017 N N . MET A 1 630 ? -3.930 -8.655 23.397 1.00 92.94 630 MET A N 1
ATOM 5018 C CA . MET A 1 630 ? -4.877 -9.653 22.885 1.00 92.94 630 MET A CA 1
ATOM 5019 C C . MET A 1 630 ? -6.077 -9.874 23.800 1.00 92.94 630 MET A C 1
ATOM 5021 O O . MET A 1 630 ? -7.159 -10.175 23.304 1.00 92.94 630 MET A O 1
ATOM 5025 N N . HIS A 1 631 ? -5.924 -9.693 25.112 1.00 91.12 631 HIS A N 1
ATOM 5026 C CA . HIS A 1 631 ? -7.054 -9.746 26.033 1.00 91.12 631 HIS A CA 1
ATOM 5027 C C . HIS A 1 631 ? -8.010 -8.569 25.786 1.00 91.12 631 HIS A C 1
ATOM 5029 O O . HIS A 1 631 ? -9.223 -8.759 25.754 1.00 91.12 631 HIS A O 1
ATOM 5035 N N . SER A 1 632 ? -7.482 -7.364 25.542 1.00 91.81 632 SER A N 1
ATOM 5036 C CA . SER A 1 632 ? -8.302 -6.189 25.194 1.00 91.81 632 SER A CA 1
ATOM 5037 C C . SER A 1 632 ? -9.018 -6.369 23.850 1.00 91.81 632 SER A C 1
ATOM 5039 O O . SER A 1 632 ? -10.207 -6.066 23.735 1.00 91.81 632 SER A O 1
ATOM 5041 N N . VAL A 1 633 ? -8.325 -6.926 22.848 1.00 95.56 633 VAL A N 1
ATOM 5042 C CA . VAL A 1 633 ? -8.923 -7.285 21.548 1.00 95.56 633 VAL A CA 1
ATOM 5043 C C . VAL A 1 633 ? -10.044 -8.305 21.734 1.00 95.56 633 VAL A C 1
ATOM 5045 O O . VAL A 1 633 ? -11.134 -8.109 21.203 1.00 95.56 633 VAL A O 1
ATOM 5048 N N . ALA A 1 634 ? -9.806 -9.367 22.507 1.00 95.00 634 ALA A N 1
ATOM 5049 C CA . ALA A 1 634 ? -10.800 -10.404 22.750 1.00 95.00 634 ALA A CA 1
ATOM 5050 C C . ALA A 1 634 ? -12.033 -9.855 23.485 1.00 95.00 634 ALA A C 1
ATOM 5052 O O . ALA A 1 634 ? -13.162 -10.113 23.074 1.00 95.00 634 ALA A O 1
ATOM 5053 N N . GLN A 1 635 ? -11.815 -9.037 24.517 1.00 93.50 635 GLN A N 1
ATOM 5054 C CA . GLN A 1 635 ? -12.877 -8.401 25.295 1.00 93.50 635 GLN A CA 1
ATOM 5055 C C . GLN A 1 635 ? -13.803 -7.522 24.440 1.00 93.50 635 GLN A C 1
ATOM 5057 O O . GLN A 1 635 ? -15.013 -7.502 24.674 1.00 93.50 635 GLN A O 1
ATOM 5062 N N . CYS A 1 636 ? -13.240 -6.793 23.471 1.00 94.75 636 CYS A N 1
ATOM 5063 C CA . CYS A 1 636 ? -13.985 -5.806 22.688 1.00 94.75 636 CYS A CA 1
ATOM 5064 C C . CYS A 1 636 ? -14.500 -6.354 21.344 1.00 94.75 636 CYS A C 1
ATOM 5066 O O . CYS A 1 636 ? -15.559 -5.932 20.890 1.00 94.75 636 CYS A O 1
ATOM 5068 N N . HIS A 1 637 ? -13.772 -7.272 20.694 1.00 96.69 637 HIS A N 1
ATOM 5069 C CA . HIS A 1 637 ? -13.958 -7.570 19.262 1.00 96.69 637 HIS A CA 1
ATOM 5070 C C . HIS A 1 637 ? -13.879 -9.056 18.869 1.00 96.69 637 HIS A C 1
ATOM 5072 O O . HIS A 1 637 ? -13.960 -9.370 17.681 1.00 96.69 637 HIS A O 1
ATOM 5078 N N . ALA A 1 638 ? -13.757 -9.997 19.812 1.00 95.81 638 ALA A N 1
ATOM 5079 C CA . ALA A 1 638 ? -13.619 -11.429 19.491 1.00 95.81 638 ALA A CA 1
ATOM 5080 C C . ALA A 1 638 ? -14.708 -11.977 18.540 1.00 95.81 638 ALA A C 1
ATOM 5082 O O . ALA A 1 638 ? -14.442 -12.853 17.715 1.00 95.81 638 ALA A O 1
ATOM 5083 N N . GLU A 1 639 ? -15.934 -11.452 18.631 1.00 95.25 639 GLU A N 1
ATOM 5084 C CA . GLU A 1 639 ? -17.095 -11.919 17.860 1.00 95.25 639 GLU A CA 1
ATOM 5085 C C . GLU A 1 639 ? -17.071 -11.520 16.380 1.00 95.25 639 GLU A C 1
ATOM 5087 O O . GLU A 1 639 ? -17.803 -12.106 15.571 1.00 95.25 639 GLU A O 1
ATOM 5092 N N . THR A 1 640 ? -16.279 -10.511 16.016 1.00 97.12 640 THR A N 1
ATOM 5093 C CA . THR A 1 640 ? -16.267 -9.924 14.667 1.00 97.12 640 THR A CA 1
ATOM 5094 C C . THR A 1 640 ? -14.955 -10.146 13.937 1.00 97.12 640 THR A C 1
ATOM 5096 O O . THR A 1 640 ? -14.975 -10.237 12.713 1.00 97.12 640 THR A O 1
ATOM 5099 N N . ILE A 1 641 ? -13.843 -10.303 14.657 1.00 98.19 641 ILE A N 1
ATOM 5100 C CA . ILE A 1 641 ? -12.508 -10.398 14.063 1.00 98.19 641 ILE A CA 1
ATOM 5101 C C . ILE A 1 641 ? -12.369 -11.622 13.148 1.00 98.19 641 ILE A C 1
ATOM 5103 O O . ILE A 1 641 ? -12.595 -12.766 13.551 1.00 98.19 641 ILE A O 1
ATOM 5107 N N . ARG A 1 642 ? -11.924 -11.351 11.919 1.00 98.19 642 ARG A N 1
ATOM 5108 C CA . ARG A 1 642 ? -11.593 -12.318 10.863 1.00 98.19 642 ARG A CA 1
ATOM 5109 C C . ARG A 1 642 ? -10.121 -12.251 10.475 1.00 98.19 642 ARG A C 1
ATOM 5111 O O . ARG A 1 642 ? -9.528 -13.289 10.211 1.00 98.19 642 ARG A O 1
ATOM 5118 N N . GLU A 1 643 ? -9.525 -11.061 10.501 1.00 98.25 643 GLU A N 1
ATOM 5119 C CA . GLU A 1 643 ? -8.110 -10.854 10.189 1.00 98.25 643 GLU A CA 1
ATOM 5120 C C . GLU A 1 643 ? -7.409 -10.062 11.299 1.00 98.25 643 GLU A C 1
ATOM 5122 O O . GLU A 1 643 ? -7.836 -8.969 11.686 1.00 98.25 643 GLU A O 1
ATOM 5127 N N . LEU A 1 644 ? -6.286 -10.597 11.774 1.00 98.25 644 LEU A N 1
ATOM 5128 C CA . LEU A 1 644 ? -5.383 -9.928 12.706 1.00 98.25 644 LEU A CA 1
ATOM 5129 C C . LEU A 1 644 ? -4.007 -9.780 12.076 1.00 98.25 644 LEU A C 1
ATOM 5131 O O . LEU A 1 644 ? -3.450 -10.745 11.560 1.00 98.25 644 LEU A O 1
ATOM 5135 N N . LYS A 1 645 ? -3.426 -8.584 12.160 1.00 96.88 645 LYS A N 1
ATOM 5136 C CA . LYS A 1 645 ? -2.052 -8.331 11.731 1.00 96.88 645 LYS A CA 1
ATOM 5137 C C . LYS A 1 645 ? -1.269 -7.580 12.796 1.00 96.88 645 LYS A C 1
ATOM 5139 O O . LYS A 1 645 ? -1.564 -6.420 13.061 1.00 96.88 645 LYS A O 1
ATOM 5144 N N . PHE A 1 646 ? -0.237 -8.215 13.332 1.00 95.19 646 PHE A N 1
ATOM 5145 C CA . PHE A 1 646 ? 0.652 -7.676 14.355 1.00 95.19 646 PHE A CA 1
ATOM 5146 C C . PHE A 1 646 ? 2.086 -7.694 13.837 1.00 95.19 646 PHE A C 1
ATOM 5148 O O . PHE A 1 646 ? 2.702 -8.751 13.747 1.00 95.19 646 PHE A O 1
ATOM 5155 N N . CYS A 1 647 ? 2.612 -6.531 13.459 1.00 90.75 647 CYS A N 1
ATOM 5156 C CA . CYS A 1 647 ? 3.976 -6.415 12.951 1.00 90.75 647 CYS A CA 1
ATOM 5157 C C . CYS A 1 647 ? 4.829 -5.551 13.874 1.00 90.75 647 CYS A C 1
ATOM 5159 O O . CYS A 1 647 ? 4.385 -4.480 14.272 1.00 90.75 647 CYS A O 1
ATOM 5161 N N . GLY A 1 648 ? 6.040 -6.009 14.168 1.00 87.81 648 GLY A N 1
ATOM 5162 C CA . GLY A 1 648 ? 6.991 -5.378 15.083 1.00 87.81 648 GLY A CA 1
ATOM 5163 C C . GLY A 1 648 ? 7.858 -6.463 15.708 1.00 87.81 648 GLY A C 1
ATOM 5164 O O . GLY A 1 648 ? 7.315 -7.428 16.239 1.00 87.81 648 GLY A O 1
ATOM 5165 N N . TYR A 1 649 ? 9.177 -6.359 15.555 1.00 84.44 649 TYR A N 1
ATOM 5166 C CA . TYR A 1 649 ? 10.100 -7.459 15.863 1.00 84.44 649 TYR A CA 1
ATOM 5167 C C . TYR A 1 649 ? 10.615 -7.413 17.294 1.00 84.44 649 TYR A C 1
ATOM 5169 O O . TYR A 1 649 ? 10.739 -8.465 17.914 1.00 84.44 649 TYR A O 1
ATOM 5177 N N . TYR A 1 650 ? 10.865 -6.218 17.831 1.00 83.88 650 TYR A N 1
ATOM 5178 C CA . TYR A 1 650 ? 11.364 -6.073 19.194 1.00 83.88 650 TYR A CA 1
ATOM 5179 C C . TYR A 1 650 ? 10.312 -6.523 20.207 1.00 83.88 650 TYR A C 1
ATOM 5181 O O . TYR A 1 650 ? 9.169 -6.059 20.174 1.00 83.88 650 TYR A O 1
ATOM 5189 N N . GLY A 1 651 ? 10.675 -7.472 21.069 1.00 85.56 651 GLY A N 1
ATOM 5190 C CA . GLY A 1 651 ? 9.756 -8.089 22.026 1.00 85.56 651 GLY A CA 1
ATOM 5191 C C . GLY A 1 651 ? 8.749 -9.069 21.411 1.00 85.56 651 GLY A C 1
ATOM 5192 O O . GLY A 1 651 ? 7.783 -9.431 22.078 1.00 85.56 651 GLY A O 1
ATOM 5193 N N . ALA A 1 652 ? 8.916 -9.478 20.148 1.00 90.38 652 ALA A N 1
ATOM 5194 C CA . ALA A 1 652 ? 8.016 -10.430 19.497 1.00 90.38 652 ALA A CA 1
ATOM 5195 C C . ALA A 1 652 ? 8.182 -11.871 20.025 1.00 90.38 652 ALA A C 1
ATOM 5197 O O . ALA A 1 652 ? 9.292 -12.254 20.412 1.00 90.38 652 ALA A O 1
ATOM 5198 N N . PRO A 1 653 ? 7.126 -12.711 19.948 1.00 91.12 653 PRO A N 1
ATOM 5199 C CA . PRO A 1 653 ? 7.223 -14.146 20.226 1.00 91.12 653 PRO A CA 1
ATOM 5200 C C . PRO A 1 653 ? 8.393 -14.799 19.481 1.00 91.12 653 PRO A C 1
ATOM 5202 O O . PRO A 1 653 ? 8.653 -14.473 18.317 1.00 91.12 653 PRO A O 1
ATOM 5205 N N . THR A 1 654 ? 9.109 -15.704 20.147 1.00 87.94 654 THR A N 1
ATOM 5206 C CA . THR A 1 654 ? 10.371 -16.252 19.632 1.00 87.94 654 THR A CA 1
ATOM 5207 C C . THR A 1 654 ? 10.172 -17.661 19.086 1.00 87.94 654 THR A C 1
ATOM 5209 O O . THR A 1 654 ? 9.599 -18.541 19.723 1.00 87.94 654 THR A O 1
ATOM 5212 N N . LEU A 1 655 ? 10.681 -17.921 17.882 1.00 86.50 655 LEU A N 1
ATOM 5213 C CA . LEU A 1 655 ? 10.617 -19.255 17.297 1.00 86.50 655 LEU A CA 1
ATOM 5214 C C . LEU A 1 655 ? 11.665 -20.182 17.914 1.00 86.50 655 LEU A C 1
ATOM 5216 O O . LEU A 1 655 ? 12.866 -19.992 17.757 1.00 86.50 655 LEU A O 1
ATOM 5220 N N . GLY A 1 656 ? 11.187 -21.250 18.553 1.00 78.06 656 GLY A N 1
ATOM 5221 C CA . GLY A 1 656 ? 12.012 -22.331 19.103 1.00 78.06 656 GLY A CA 1
ATOM 5222 C C . GLY A 1 656 ? 12.323 -22.194 20.593 1.00 78.06 656 GLY A C 1
ATOM 5223 O O . GLY A 1 656 ? 12.525 -23.215 21.247 1.00 78.06 656 GLY A O 1
ATOM 5224 N N . ILE A 1 657 ? 12.290 -20.979 21.143 1.00 79.50 657 ILE A N 1
ATOM 5225 C CA . ILE A 1 657 ? 12.509 -20.709 22.569 1.00 79.50 657 ILE A CA 1
ATOM 5226 C C . ILE A 1 657 ? 11.275 -20.005 23.107 1.00 79.50 657 ILE A C 1
ATOM 5228 O O . ILE A 1 657 ? 10.957 -18.906 22.676 1.00 79.50 657 ILE A O 1
ATOM 5232 N N . LYS A 1 658 ? 10.588 -20.670 24.032 1.00 82.94 658 LYS A N 1
ATOM 5233 C CA . LYS A 1 658 ? 9.365 -20.161 24.637 1.00 82.94 658 LYS A CA 1
ATOM 5234 C C . LYS A 1 658 ? 9.700 -19.348 25.881 1.00 82.94 658 LYS A C 1
ATOM 5236 O O . LYS A 1 658 ? 10.374 -19.875 26.768 1.00 82.94 658 LYS A O 1
ATOM 5241 N N . THR A 1 659 ? 9.214 -18.113 25.954 1.00 83.62 659 THR A N 1
ATOM 5242 C CA . THR A 1 659 ? 9.364 -17.278 27.159 1.00 83.62 659 THR A CA 1
ATOM 5243 C C . THR A 1 659 ? 8.177 -17.446 28.112 1.00 83.62 659 THR A C 1
ATOM 5245 O O . THR A 1 659 ? 7.153 -18.039 27.758 1.00 83.62 659 THR A O 1
ATOM 5248 N N . GLU A 1 660 ? 8.304 -16.965 29.354 1.00 81.94 660 GLU A N 1
ATOM 5249 C CA . GLU A 1 660 ? 7.322 -17.228 30.424 1.00 81.94 660 GLU A CA 1
ATOM 5250 C C . GLU A 1 660 ? 5.920 -16.675 30.126 1.00 81.94 660 GLU A C 1
ATOM 5252 O O . GLU A 1 660 ? 4.917 -17.257 30.539 1.00 81.94 660 GLU A O 1
ATOM 5257 N N . ILE A 1 661 ? 5.838 -15.553 29.409 1.00 85.62 661 ILE A N 1
ATOM 5258 C CA . ILE A 1 661 ? 4.586 -14.817 29.174 1.00 85.62 661 ILE A CA 1
ATOM 5259 C C . ILE A 1 661 ? 4.030 -14.987 27.757 1.00 85.62 661 ILE A C 1
ATOM 5261 O O . ILE A 1 661 ? 2.972 -14.443 27.445 1.00 85.62 661 ILE A O 1
ATOM 5265 N N . GLU A 1 662 ? 4.702 -15.750 26.896 1.00 88.12 662 GLU A N 1
ATOM 5266 C CA . GLU A 1 662 ? 4.319 -15.914 25.489 1.00 88.12 662 GLU A CA 1
ATOM 5267 C C . GLU A 1 662 ? 2.900 -16.485 25.331 1.00 88.12 662 GLU A C 1
ATOM 5269 O O . GLU A 1 662 ? 2.097 -15.963 24.553 1.00 88.12 662 GLU A O 1
ATOM 5274 N N . ASP A 1 663 ? 2.540 -17.473 26.160 1.00 88.69 663 ASP A N 1
ATOM 5275 C CA . ASP A 1 663 ? 1.179 -18.025 26.193 1.00 88.69 663 ASP A CA 1
ATOM 5276 C C . ASP A 1 663 ? 0.144 -16.965 26.587 1.00 88.69 663 ASP A C 1
ATOM 5278 O O . ASP A 1 663 ? -0.937 -16.894 25.998 1.00 88.69 663 ASP A O 1
ATOM 5282 N N . ALA A 1 664 ? 0.474 -16.127 27.575 1.00 87.75 664 ALA A N 1
ATOM 5283 C CA . ALA A 1 664 ? -0.409 -15.070 28.055 1.00 87.75 664 ALA A CA 1
ATOM 5284 C C . ALA A 1 664 ? -0.667 -14.026 26.960 1.00 87.75 664 ALA A C 1
ATOM 5286 O O . ALA A 1 664 ? -1.813 -13.608 26.766 1.00 87.75 664 ALA A O 1
ATOM 5287 N N . VAL A 1 665 ? 0.370 -13.669 26.198 1.00 89.00 665 VAL A N 1
ATOM 5288 C CA . VAL A 1 665 ? 0.300 -12.706 25.090 1.00 89.00 665 VAL A CA 1
ATOM 5289 C C . VAL A 1 665 ? -0.592 -13.207 23.948 1.00 89.00 665 VAL A C 1
ATOM 5291 O O . VAL A 1 665 ? -1.349 -12.420 23.379 1.00 89.00 665 VAL A O 1
ATOM 5294 N N . LEU A 1 666 ? -0.552 -14.503 23.625 1.00 92.25 666 LEU A N 1
ATOM 5295 C CA . LEU A 1 666 ? -1.312 -15.086 22.508 1.00 92.25 666 LEU A CA 1
ATOM 5296 C C . LEU A 1 666 ? -2.710 -15.586 22.896 1.00 92.25 666 LEU A C 1
ATOM 5298 O O . LEU A 1 666 ? -3.568 -15.758 22.028 1.00 92.25 666 LEU A O 1
ATOM 5302 N N . SER A 1 667 ? -2.961 -15.789 24.188 1.00 90.56 667 SER A N 1
ATOM 5303 C CA . SER A 1 667 ? -4.176 -16.411 24.728 1.00 90.56 667 SER A CA 1
ATOM 5304 C C . SER A 1 667 ? -5.499 -15.866 24.190 1.00 90.56 667 SER A C 1
ATOM 5306 O O . SER A 1 667 ? -6.414 -16.646 23.937 1.00 90.56 667 SER A O 1
ATOM 5308 N N . GLY A 1 668 ? -5.604 -14.554 23.954 1.00 92.12 668 GLY A N 1
ATOM 5309 C CA . GLY A 1 668 ? -6.835 -13.922 23.473 1.00 92.12 668 GLY A CA 1
ATOM 5310 C C . GLY A 1 668 ? -7.325 -14.443 22.114 1.00 92.12 668 GLY A C 1
ATOM 5311 O O . GLY A 1 668 ? -8.511 -14.324 21.807 1.00 92.12 668 GLY A O 1
ATOM 5312 N N . LEU A 1 669 ? -6.455 -15.082 21.321 1.00 95.50 669 LEU A N 1
ATOM 5313 C CA . LEU A 1 669 ? -6.829 -15.715 20.050 1.00 95.50 669 LEU A CA 1
ATOM 5314 C C . LEU A 1 669 ? -7.887 -16.819 20.224 1.00 95.50 669 LEU A C 1
ATOM 5316 O O . LEU A 1 669 ? -8.643 -17.093 19.286 1.00 95.50 669 LEU A O 1
ATOM 5320 N N . CYS A 1 670 ? -7.998 -17.425 21.414 1.00 95.12 670 CYS A N 1
ATOM 5321 C CA . CYS A 1 670 ? -8.888 -18.567 21.626 1.00 95.12 670 CYS A CA 1
ATOM 5322 C C . CYS A 1 670 ? -10.367 -18.162 21.679 1.00 95.12 670 CYS A C 1
ATOM 5324 O O . CYS A 1 670 ? -11.245 -19.017 21.548 1.00 95.12 670 CYS A O 1
ATOM 5326 N N . TYR A 1 671 ? -10.634 -16.859 21.785 1.00 95.62 671 TYR A N 1
ATOM 5327 C CA . TYR A 1 671 ? -11.971 -16.270 21.753 1.00 95.62 671 TYR A CA 1
ATOM 5328 C C . TYR A 1 671 ? -12.377 -15.806 20.344 1.00 95.62 671 TYR A C 1
ATOM 5330 O O . TYR A 1 671 ? -13.563 -15.658 20.060 1.00 95.62 671 TYR A O 1
ATOM 5338 N N . CYS A 1 672 ? -11.425 -15.629 19.422 1.00 96.62 672 CYS A N 1
ATOM 5339 C CA . CYS A 1 672 ? -11.692 -15.165 18.058 1.00 96.62 672 CYS A CA 1
ATOM 5340 C C . CYS A 1 672 ? -12.210 -16.310 17.168 1.00 96.62 672 CYS A C 1
ATOM 5342 O O . CYS A 1 672 ? -11.483 -16.885 16.356 1.00 96.62 672 CYS A O 1
ATOM 5344 N N . HIS A 1 673 ? -13.486 -16.668 17.313 1.00 96.81 673 HIS A N 1
ATOM 5345 C CA . HIS A 1 673 ? -14.094 -17.804 16.604 1.00 96.81 673 HIS A CA 1
ATOM 5346 C C . HIS A 1 673 ? -14.160 -17.646 15.083 1.00 96.81 673 HIS A C 1
ATOM 5348 O O . HIS A 1 673 ? -14.158 -18.644 14.362 1.00 96.81 673 HIS A O 1
ATOM 5354 N N . LYS A 1 674 ? -14.206 -16.403 14.594 1.00 97.50 674 LYS A N 1
ATOM 5355 C CA . LYS A 1 674 ? -14.276 -16.091 13.162 1.00 97.50 674 LYS A CA 1
ATOM 5356 C C . LYS A 1 674 ? -12.912 -15.870 12.511 1.00 97.50 674 LYS A C 1
ATOM 5358 O O . LYS A 1 674 ? -12.894 -15.639 11.306 1.00 97.50 674 LYS A O 1
ATOM 5363 N N . LEU A 1 675 ? -11.809 -15.991 13.255 1.00 97.88 675 LEU A N 1
ATOM 5364 C CA . LEU A 1 675 ? -10.463 -15.773 12.730 1.00 97.88 675 LEU A CA 1
ATOM 5365 C C . LEU A 1 675 ? -10.191 -16.683 11.520 1.00 97.88 675 LEU A C 1
ATOM 5367 O O . LEU A 1 675 ? -10.405 -17.896 11.574 1.00 97.88 675 LEU A O 1
ATOM 5371 N N . GLU A 1 676 ? -9.753 -16.063 10.433 1.00 96.56 676 GLU A N 1
ATOM 5372 C CA . GLU A 1 676 ? -9.412 -16.665 9.141 1.00 96.56 676 GLU A CA 1
ATOM 5373 C C . GLU A 1 676 ? -7.926 -16.456 8.852 1.00 96.56 676 GLU A C 1
ATOM 5375 O O . GLU A 1 676 ? -7.239 -17.409 8.487 1.00 96.56 676 GLU A O 1
ATOM 5380 N N . ASP A 1 677 ? -7.426 -15.248 9.125 1.00 96.56 677 ASP A N 1
ATOM 5381 C CA . ASP A 1 677 ? -6.061 -14.836 8.814 1.00 96.56 677 ASP A CA 1
ATOM 5382 C C . ASP A 1 677 ? -5.365 -14.213 10.034 1.00 96.56 677 ASP A C 1
ATOM 5384 O O . ASP A 1 677 ? -5.857 -13.266 10.655 1.00 96.56 677 ASP A O 1
ATOM 5388 N N . LEU A 1 678 ? -4.178 -14.724 10.363 1.00 96.81 678 LEU A N 1
ATOM 5389 C CA . LEU A 1 678 ? -3.279 -14.163 11.369 1.00 96.81 678 LEU A CA 1
ATOM 5390 C C . LEU A 1 678 ? -1.927 -13.850 10.732 1.00 96.81 678 LEU A C 1
ATOM 5392 O O . LEU A 1 678 ? -1.189 -14.746 10.339 1.00 96.81 678 LEU A O 1
ATOM 5396 N N . ILE A 1 679 ? -1.560 -12.578 10.684 1.00 95.25 679 ILE A N 1
ATOM 5397 C CA . ILE A 1 679 ? -0.237 -12.124 10.270 1.00 95.25 679 ILE A CA 1
ATOM 5398 C C . ILE A 1 679 ? 0.514 -11.665 11.514 1.00 95.25 679 ILE A C 1
ATOM 5400 O O . ILE A 1 679 ? 0.061 -10.753 12.199 1.00 95.25 679 ILE A O 1
ATOM 5404 N N . ILE A 1 680 ? 1.657 -12.270 11.820 1.00 93.88 680 ILE A N 1
ATOM 5405 C CA . ILE A 1 680 ? 2.385 -11.976 13.059 1.00 93.88 680 ILE A CA 1
ATOM 5406 C C . ILE A 1 680 ? 3.896 -11.926 12.823 1.00 93.88 680 ILE A C 1
ATOM 5408 O O . ILE A 1 680 ? 4.458 -12.759 12.109 1.00 93.88 680 ILE A O 1
ATOM 5412 N N . SER A 1 681 ? 4.557 -10.917 13.387 1.00 92.56 681 SER A N 1
ATOM 5413 C CA . SER A 1 681 ? 6.016 -10.874 13.497 1.00 92.56 681 SER A CA 1
ATOM 5414 C C . SER A 1 681 ? 6.498 -11.809 14.597 1.00 92.56 681 SER A C 1
ATOM 5416 O O . SER A 1 681 ? 5.901 -11.876 15.668 1.00 92.56 681 SER A O 1
ATOM 5418 N N . MET A 1 682 ? 7.577 -12.528 14.320 1.00 90.56 682 MET A N 1
ATOM 5419 C CA . MET A 1 682 ? 8.236 -13.442 15.240 1.00 90.56 682 MET A CA 1
ATOM 5420 C C . MET A 1 682 ? 9.741 -13.205 15.188 1.00 90.56 682 MET A C 1
ATOM 5422 O O . MET A 1 682 ? 10.292 -12.894 14.127 1.00 90.56 682 MET A O 1
ATOM 5426 N N . TRP A 1 683 ? 10.404 -13.365 16.328 1.00 88.31 683 TRP A N 1
ATOM 5427 C CA . TRP A 1 683 ? 11.858 -13.335 16.399 1.00 88.31 683 TRP A CA 1
ATOM 5428 C C . TRP A 1 683 ? 12.424 -14.705 16.042 1.00 88.31 683 TRP A C 1
ATOM 5430 O O . TRP A 1 683 ? 11.969 -15.730 16.557 1.00 88.31 683 TRP A O 1
ATOM 5440 N N . LEU A 1 684 ? 13.409 -14.732 15.149 1.00 87.81 684 LEU A N 1
ATOM 5441 C CA . LEU A 1 684 ? 14.117 -15.946 14.763 1.00 87.81 684 LEU A CA 1
ATOM 5442 C C . LEU A 1 684 ? 15.588 -15.784 15.156 1.00 87.81 684 LEU A C 1
ATOM 5444 O O . LEU A 1 684 ? 16.313 -15.104 14.435 1.00 87.81 684 LEU A O 1
ATOM 5448 N N . PRO A 1 685 ? 16.045 -16.394 16.264 1.00 85.50 685 PRO A N 1
ATOM 5449 C CA . PRO A 1 685 ? 17.442 -16.311 16.671 1.00 85.50 685 PRO A CA 1
ATOM 5450 C C . PRO A 1 685 ? 18.352 -16.919 15.599 1.00 85.50 685 PRO A C 1
ATOM 5452 O O . PRO A 1 685 ? 18.243 -18.105 15.273 1.00 85.50 685 PRO A O 1
ATOM 5455 N N . THR A 1 686 ? 19.250 -16.106 15.044 1.00 86.12 686 THR A N 1
ATOM 5456 C CA . THR A 1 686 ? 20.234 -16.537 14.034 1.00 86.12 686 THR A CA 1
ATOM 5457 C C . THR A 1 686 ? 21.657 -16.611 14.587 1.00 86.12 686 THR A C 1
ATOM 5459 O O . THR A 1 686 ? 22.578 -17.008 13.867 1.00 86.12 686 THR A O 1
ATOM 5462 N N . TRP A 1 687 ? 21.843 -16.271 15.867 1.00 84.38 687 TRP A N 1
ATOM 5463 C CA . TRP A 1 687 ? 23.110 -16.400 16.573 1.00 84.38 687 TRP A CA 1
ATOM 5464 C C . TRP A 1 687 ? 23.366 -17.854 16.983 1.00 84.38 687 TRP A C 1
ATOM 5466 O O . TRP A 1 687 ? 22.766 -18.382 17.919 1.00 84.38 687 TRP A O 1
ATOM 5476 N N . PHE A 1 688 ? 24.292 -18.519 16.297 1.00 80.94 688 PHE A N 1
ATOM 5477 C CA . PHE A 1 688 ? 24.825 -19.810 16.731 1.00 80.94 688 PHE A CA 1
ATOM 5478 C C . PHE A 1 688 ? 26.239 -20.005 16.187 1.00 80.94 688 PHE A C 1
ATOM 5480 O O . PHE A 1 688 ? 26.602 -19.462 15.143 1.00 80.94 688 PHE A O 1
ATOM 5487 N N . ASP A 1 689 ? 27.053 -20.785 16.905 1.00 80.38 689 ASP A N 1
ATOM 5488 C CA . ASP A 1 689 ? 28.486 -20.936 16.607 1.00 80.38 689 ASP A CA 1
ATOM 5489 C C . ASP A 1 689 ? 29.238 -19.586 16.650 1.00 80.38 689 ASP A C 1
ATOM 5491 O O . ASP A 1 689 ? 30.012 -19.240 15.760 1.00 80.38 689 ASP A O 1
ATOM 5495 N N . ALA A 1 690 ? 28.939 -18.795 17.689 1.00 84.12 690 ALA A N 1
ATOM 5496 C CA . ALA A 1 690 ? 29.576 -17.514 18.014 1.00 84.12 690 ALA A CA 1
ATOM 5497 C C . ALA A 1 690 ? 29.557 -16.443 16.898 1.00 84.12 690 ALA A C 1
ATOM 5499 O O . ALA A 1 690 ? 30.408 -15.552 16.891 1.00 84.12 690 ALA A O 1
ATOM 5500 N N . ARG A 1 691 ? 28.597 -16.508 15.965 1.00 85.31 691 ARG A N 1
ATOM 5501 C CA . ARG A 1 691 ? 28.333 -15.452 14.974 1.00 85.31 691 ARG A CA 1
ATOM 5502 C C . ARG A 1 691 ? 26.887 -15.468 14.483 1.00 85.31 691 ARG A C 1
ATOM 5504 O O . ARG A 1 691 ? 26.210 -16.492 14.571 1.00 85.31 691 ARG A O 1
ATOM 5511 N N . TYR A 1 692 ? 26.455 -14.362 13.881 1.00 85.19 692 TYR A N 1
ATOM 5512 C CA . TYR A 1 692 ? 25.232 -14.323 13.082 1.00 85.19 692 TYR A CA 1
ATOM 5513 C C . TYR A 1 692 ? 25.382 -15.161 11.812 1.00 85.19 692 TYR A C 1
ATOM 5515 O O . TYR A 1 692 ? 26.429 -15.164 11.155 1.00 85.19 692 TYR A O 1
ATOM 5523 N N . ARG A 1 693 ? 24.329 -15.913 11.488 1.00 85.88 693 ARG A N 1
ATOM 5524 C CA . ARG A 1 693 ? 24.291 -16.847 10.354 1.00 85.88 693 ARG A CA 1
ATOM 5525 C C . ARG A 1 693 ? 23.279 -16.442 9.288 1.00 85.88 693 ARG A C 1
ATOM 5527 O O . ARG A 1 693 ? 22.903 -17.290 8.484 1.00 85.88 693 ARG A O 1
ATOM 5534 N N . ASP A 1 694 ? 22.889 -15.170 9.262 1.00 82.88 694 ASP A N 1
ATOM 5535 C CA . ASP A 1 694 ? 21.891 -14.610 8.344 1.00 82.88 694 ASP A CA 1
ATOM 5536 C C . ASP A 1 694 ? 22.187 -15.015 6.895 1.00 82.88 694 ASP A C 1
ATOM 5538 O O . ASP A 1 694 ? 21.397 -15.739 6.297 1.00 82.88 694 ASP A O 1
ATOM 5542 N N . ASP A 1 695 ? 23.375 -14.687 6.378 1.00 80.31 695 ASP A N 1
ATOM 5543 C CA . ASP A 1 695 ? 23.776 -15.016 5.002 1.00 80.31 695 ASP A CA 1
ATOM 5544 C C . ASP A 1 695 ? 23.707 -16.522 4.711 1.00 80.31 695 ASP A C 1
ATOM 5546 O O . ASP A 1 695 ? 23.229 -16.947 3.662 1.00 80.31 695 ASP A O 1
ATOM 5550 N N . ALA A 1 696 ? 24.136 -17.359 5.661 1.00 84.25 696 ALA A N 1
ATOM 5551 C CA . ALA A 1 696 ? 24.114 -18.811 5.500 1.00 84.25 696 ALA A CA 1
ATOM 5552 C C . ALA A 1 696 ? 22.678 -19.361 5.464 1.00 84.25 696 ALA A C 1
ATOM 5554 O O . ALA A 1 696 ? 22.387 -20.270 4.688 1.00 84.25 696 ALA A O 1
ATOM 5555 N N . ILE A 1 697 ? 21.776 -18.799 6.274 1.00 84.50 697 ILE A N 1
ATOM 5556 C CA . ILE A 1 697 ? 20.348 -19.139 6.285 1.00 84.50 697 ILE A CA 1
ATOM 5557 C C . ILE A 1 697 ? 19.687 -18.696 4.973 1.00 84.50 697 ILE A C 1
ATOM 5559 O O . ILE A 1 697 ? 18.938 -19.469 4.369 1.00 84.50 697 ILE A O 1
ATOM 5563 N N . VAL A 1 698 ? 19.985 -17.481 4.504 1.00 80.00 698 VAL A N 1
ATOM 5564 C CA . VAL A 1 698 ? 19.449 -16.939 3.246 1.00 80.00 698 VAL A CA 1
ATOM 5565 C C . VAL A 1 698 ? 19.914 -17.758 2.047 1.00 80.00 698 VAL A C 1
ATOM 5567 O O . VAL A 1 698 ? 19.084 -18.140 1.215 1.00 80.00 698 VAL A O 1
ATOM 5570 N N . ASN A 1 699 ? 21.207 -18.079 1.980 1.00 80.06 699 ASN A N 1
ATOM 5571 C CA . ASN A 1 699 ? 21.771 -18.923 0.928 1.00 80.06 699 ASN A CA 1
ATOM 5572 C C . ASN A 1 699 ? 21.126 -20.308 0.956 1.00 80.06 699 ASN A C 1
ATOM 5574 O O . ASN A 1 699 ? 20.574 -20.745 -0.048 1.00 80.06 699 ASN A O 1
ATOM 5578 N N . TYR A 1 700 ? 21.032 -20.925 2.136 1.00 83.38 700 TYR A N 1
ATOM 5579 C CA . TYR A 1 700 ? 20.353 -22.205 2.309 1.00 83.38 700 TYR A CA 1
ATOM 5580 C C . TYR A 1 700 ? 18.899 -22.187 1.803 1.00 83.38 700 TYR A C 1
ATOM 5582 O O . TYR A 1 700 ? 18.472 -23.097 1.091 1.00 83.38 700 TYR A O 1
ATOM 5590 N N . TRP A 1 701 ? 18.111 -21.156 2.122 1.00 81.81 701 TRP A N 1
ATOM 5591 C CA . TRP A 1 701 ? 16.737 -21.041 1.613 1.00 81.81 701 TRP A CA 1
ATOM 5592 C C . TRP A 1 701 ? 16.637 -20.791 0.120 1.00 81.81 701 TRP A C 1
ATOM 5594 O O . TRP A 1 701 ? 15.593 -21.100 -0.460 1.00 81.81 701 TRP A O 1
ATOM 5604 N N . THR A 1 702 ? 17.664 -20.194 -0.471 1.00 75.88 702 THR A N 1
ATOM 5605 C CA . THR A 1 702 ? 17.755 -19.980 -1.914 1.00 75.88 702 THR A CA 1
ATOM 5606 C C . THR A 1 702 ? 18.080 -21.306 -2.598 1.00 75.88 702 THR A C 1
ATOM 5608 O O . THR A 1 702 ? 17.317 -21.747 -3.457 1.00 75.88 702 THR A O 1
ATOM 5611 N N . ASP A 1 703 ? 19.098 -22.014 -2.110 1.00 75.31 703 ASP A N 1
ATOM 5612 C CA . ASP A 1 703 ? 19.557 -23.301 -2.638 1.00 75.31 703 ASP A CA 1
ATOM 5613 C C . ASP A 1 703 ? 18.490 -24.395 -2.561 1.00 75.31 703 ASP A C 1
ATOM 5615 O O . ASP A 1 703 ? 18.316 -25.181 -3.486 1.00 75.31 703 ASP A O 1
ATOM 5619 N N . VAL A 1 704 ? 17.728 -24.451 -1.464 1.00 70.75 704 VAL A N 1
ATOM 5620 C CA . VAL A 1 704 ? 16.694 -25.483 -1.270 1.00 70.75 704 VAL A CA 1
ATOM 5621 C C . VAL A 1 704 ? 15.511 -25.330 -2.241 1.00 70.75 704 VAL A C 1
ATOM 5623 O O . VAL A 1 704 ? 14.723 -26.269 -2.388 1.00 70.75 704 VAL A O 1
ATOM 5626 N N . ARG A 1 705 ? 15.376 -24.176 -2.907 1.00 66.94 705 ARG A N 1
ATOM 5627 C CA . ARG A 1 705 ? 14.353 -23.933 -3.939 1.00 66.94 705 ARG A CA 1
ATOM 5628 C C . ARG A 1 705 ? 14.845 -24.191 -5.350 1.00 66.94 705 ARG A C 1
ATOM 5630 O O . ARG A 1 705 ? 14.012 -24.406 -6.226 1.00 66.94 705 ARG A O 1
ATOM 5637 N N . ASP A 1 706 ? 16.150 -24.115 -5.572 1.00 63.34 706 ASP A N 1
ATOM 5638 C CA . ASP A 1 706 ? 16.724 -24.331 -6.887 1.00 63.34 706 ASP A CA 1
ATOM 5639 C C . ASP A 1 706 ? 16.933 -25.831 -7.117 1.00 63.34 706 ASP A C 1
ATOM 5641 O O . ASP A 1 706 ? 17.819 -26.459 -6.535 1.00 63.34 706 ASP A O 1
ATOM 5645 N N . GLU A 1 707 ? 16.100 -26.421 -7.977 1.00 56.72 707 GLU A N 1
ATOM 5646 C CA . GLU A 1 707 ? 16.205 -27.835 -8.357 1.00 56.72 707 GLU A CA 1
ATOM 5647 C C . GLU A 1 707 ? 17.550 -28.169 -9.027 1.00 56.72 707 GLU A C 1
ATOM 5649 O O . GLU A 1 707 ? 17.937 -29.341 -9.058 1.00 56.72 707 GLU A O 1
ATOM 5654 N N . ALA A 1 708 ? 18.264 -27.159 -9.542 1.00 47.88 708 ALA A N 1
ATOM 5655 C CA . ALA A 1 708 ? 19.572 -27.302 -10.173 1.00 47.88 708 ALA A CA 1
ATOM 5656 C C . ALA A 1 708 ? 20.757 -27.221 -9.189 1.00 47.88 708 ALA A C 1
ATOM 5658 O O . ALA A 1 708 ? 21.885 -27.510 -9.588 1.00 47.88 708 ALA A O 1
ATOM 5659 N N . SER A 1 709 ? 20.537 -26.865 -7.917 1.00 50.19 709 SER A N 1
ATOM 5660 C CA . SER A 1 709 ? 21.619 -26.728 -6.933 1.00 50.19 709 SER A CA 1
ATOM 5661 C C . SER A 1 709 ? 22.173 -28.091 -6.475 1.00 50.19 709 SER A C 1
ATOM 5663 O O . SER A 1 709 ? 21.421 -29.034 -6.205 1.00 50.19 709 SER A O 1
ATOM 5665 N N . GLU A 1 710 ? 23.496 -28.210 -6.297 1.00 54.34 710 GLU A N 1
ATOM 5666 C CA . GLU A 1 710 ? 24.153 -29.407 -5.721 1.00 54.34 710 GLU A CA 1
ATOM 5667 C C . GLU A 1 710 ? 23.617 -29.758 -4.320 1.00 54.34 710 GLU A C 1
ATOM 5669 O O . GLU A 1 710 ? 23.574 -30.920 -3.889 1.00 54.34 710 GLU A O 1
ATOM 5674 N N . VAL A 1 711 ? 23.121 -28.743 -3.619 1.00 55.09 711 VAL A N 1
ATOM 5675 C CA . VAL A 1 711 ? 22.451 -28.849 -2.327 1.00 55.09 711 VAL A CA 1
ATOM 5676 C C . VAL A 1 711 ? 21.129 -29.620 -2.436 1.00 55.09 711 VAL A C 1
ATOM 5678 O O . VAL A 1 711 ? 20.829 -30.470 -1.589 1.00 55.09 711 VAL A O 1
ATOM 5681 N N . PHE A 1 712 ? 20.352 -29.389 -3.498 1.00 54.91 712 PHE A N 1
ATOM 5682 C CA . PHE A 1 712 ? 19.124 -30.138 -3.779 1.00 54.91 712 PHE A CA 1
ATOM 5683 C C . PHE A 1 712 ? 19.428 -31.620 -4.053 1.00 54.91 712 PHE A C 1
ATOM 5685 O O . PHE A 1 712 ? 18.731 -32.513 -3.551 1.00 54.91 712 PHE A O 1
ATOM 5692 N N . ALA A 1 713 ? 20.522 -31.905 -4.766 1.00 51.81 713 ALA A N 1
ATOM 5693 C CA . ALA A 1 713 ? 21.000 -33.269 -4.997 1.00 51.81 713 ALA A CA 1
ATOM 5694 C C . ALA A 1 713 ? 21.417 -33.972 -3.687 1.00 51.81 713 ALA A C 1
ATOM 5696 O O . ALA A 1 713 ? 21.028 -35.120 -3.447 1.00 51.81 713 ALA A O 1
ATOM 5697 N N . THR A 1 714 ? 22.113 -33.265 -2.792 1.00 52.84 714 THR A N 1
ATOM 5698 C CA . THR A 1 714 ? 22.516 -33.776 -1.467 1.00 52.84 714 THR A CA 1
ATOM 5699 C C . THR A 1 714 ? 21.305 -34.045 -0.562 1.00 52.84 714 THR A C 1
ATOM 5701 O O . THR A 1 714 ? 21.217 -35.091 0.087 1.00 52.84 714 THR A O 1
ATOM 5704 N N . ARG A 1 715 ? 20.294 -33.167 -0.584 1.00 57.97 715 ARG A N 1
ATOM 5705 C CA . ARG A 1 715 ? 19.008 -33.364 0.114 1.00 57.97 715 ARG A CA 1
ATOM 5706 C C . ARG A 1 715 ? 18.274 -34.623 -0.360 1.00 57.97 715 ARG A C 1
ATOM 5708 O O . ARG A 1 715 ? 17.715 -35.359 0.460 1.00 57.97 715 ARG A O 1
ATOM 5715 N N . LYS A 1 716 ? 18.276 -34.881 -1.674 1.00 55.91 716 LYS A N 1
ATOM 5716 C CA . LYS A 1 716 ? 17.696 -36.096 -2.268 1.00 55.91 716 LYS A CA 1
ATOM 5717 C C . LYS A 1 716 ? 18.427 -37.354 -1.788 1.00 55.91 716 LYS A C 1
ATOM 5719 O O . LYS A 1 716 ? 17.765 -38.350 -1.504 1.00 55.91 716 LYS A O 1
ATOM 5724 N N . ALA A 1 717 ? 19.750 -37.287 -1.635 1.00 50.56 717 ALA A N 1
ATOM 5725 C CA . ALA A 1 717 ? 20.570 -38.389 -1.132 1.00 50.56 717 ALA A CA 1
ATOM 5726 C C . ALA A 1 717 ? 20.347 -38.688 0.367 1.00 50.56 717 ALA A C 1
ATOM 5728 O O . ALA A 1 717 ? 20.335 -39.852 0.756 1.00 50.56 717 ALA A O 1
ATOM 5729 N N . LEU A 1 718 ? 20.093 -37.668 1.198 1.00 50.72 718 LEU A N 1
ATOM 5730 C CA . LEU A 1 718 ? 19.861 -37.811 2.648 1.00 50.72 718 LEU A CA 1
ATOM 5731 C C . LEU A 1 718 ? 18.421 -38.213 3.036 1.00 50.72 718 LEU A C 1
ATOM 5733 O O . LEU A 1 718 ? 18.086 -38.257 4.217 1.00 50.72 718 LEU A O 1
ATOM 5737 N N . GLY A 1 719 ? 17.532 -38.477 2.071 1.00 47.16 719 GLY A N 1
ATOM 5738 C CA . GLY A 1 719 ? 16.147 -38.887 2.354 1.00 47.16 719 GLY A CA 1
ATOM 5739 C C . GLY A 1 719 ? 15.261 -37.791 2.970 1.00 47.16 719 GLY A C 1
ATOM 5740 O O . GLY A 1 719 ? 14.119 -38.056 3.352 1.00 47.16 719 GLY A O 1
ATOM 5741 N N . LEU A 1 720 ? 15.739 -36.544 3.007 1.00 50.81 720 LEU A N 1
ATOM 5742 C CA . LEU A 1 720 ? 15.021 -35.383 3.549 1.00 50.81 720 LEU A CA 1
ATOM 5743 C C . LEU A 1 720 ? 13.814 -34.962 2.682 1.00 50.81 720 LEU A C 1
ATOM 5745 O O . LEU A 1 720 ? 12.995 -34.150 3.102 1.00 50.81 720 LEU A O 1
ATOM 5749 N N . ASN A 1 721 ? 13.635 -35.585 1.511 1.00 48.44 721 ASN A N 1
ATOM 5750 C CA . ASN A 1 721 ? 12.434 -35.461 0.679 1.00 48.44 721 ASN A CA 1
ATOM 5751 C C . ASN A 1 721 ? 11.172 -36.087 1.290 1.00 48.44 721 ASN A C 1
ATOM 5753 O O . ASN A 1 721 ? 10.094 -35.877 0.753 1.00 48.44 721 ASN A O 1
ATOM 5757 N N . ARG A 1 722 ? 11.254 -36.822 2.408 1.00 43.78 722 ARG A N 1
ATOM 5758 C CA . ARG A 1 722 ? 10.054 -37.326 3.106 1.00 43.78 722 ARG A CA 1
ATOM 5759 C C . ARG A 1 722 ? 9.260 -36.233 3.844 1.00 43.78 722 ARG A C 1
ATOM 5761 O O . ARG A 1 722 ? 8.193 -36.527 4.367 1.00 43.78 722 ARG A O 1
ATOM 5768 N N . ILE A 1 723 ? 9.758 -34.990 3.865 1.00 39.41 723 ILE A N 1
ATOM 5769 C CA . ILE A 1 723 ? 9.068 -33.798 4.395 1.00 39.41 723 ILE A CA 1
ATOM 5770 C C . ILE A 1 723 ? 8.642 -32.864 3.239 1.00 39.41 723 ILE A C 1
ATOM 5772 O O . ILE A 1 723 ? 8.703 -31.641 3.352 1.00 39.41 723 ILE A O 1
ATOM 5776 N N . THR A 1 724 ? 8.246 -33.420 2.090 1.00 33.16 724 THR A N 1
ATOM 5777 C CA . THR A 1 724 ? 7.496 -32.676 1.067 1.00 33.16 724 THR A CA 1
ATOM 5778 C C . THR A 1 724 ? 5.988 -32.865 1.266 1.00 33.16 724 THR A C 1
ATOM 5780 O O . THR A 1 724 ? 5.551 -33.958 1.634 1.00 33.16 724 THR A O 1
ATOM 5783 N N . PRO A 1 725 ? 5.158 -31.838 1.004 1.00 32.53 725 PRO A N 1
ATOM 5784 C CA . PRO A 1 725 ? 3.721 -32.024 0.862 1.00 32.53 725 PRO A CA 1
ATOM 5785 C C . PRO A 1 725 ? 3.474 -32.850 -0.405 1.00 32.53 725 PRO A C 1
ATOM 5787 O O . PRO A 1 725 ? 3.715 -32.388 -1.521 1.00 32.53 725 PRO A O 1
ATOM 5790 N N . ALA A 1 726 ? 3.020 -34.087 -0.248 1.00 27.94 726 ALA A N 1
ATOM 5791 C CA . ALA A 1 726 ? 2.596 -34.932 -1.356 1.00 27.94 726 ALA A CA 1
ATOM 5792 C C . ALA A 1 726 ? 1.243 -34.447 -1.913 1.00 27.94 726 ALA A C 1
ATOM 5794 O O . ALA A 1 726 ? 0.232 -35.075 -1.639 1.00 27.94 726 ALA A O 1
ATOM 5795 N N . TRP A 1 727 ? 1.196 -33.320 -2.640 1.00 32.09 727 TRP A N 1
ATOM 5796 C CA . TRP A 1 727 ? -0.075 -32.781 -3.173 1.00 32.09 727 TRP A CA 1
ATOM 5797 C C . TRP A 1 727 ? -0.007 -32.126 -4.564 1.00 32.09 727 TRP A C 1
ATOM 5799 O O . TRP A 1 727 ? -0.914 -31.390 -4.940 1.00 32.09 727 TRP A O 1
ATOM 5809 N N . TYR A 1 728 ? 0.993 -32.444 -5.390 1.00 24.91 728 TYR A N 1
ATOM 5810 C CA . TYR A 1 728 ? 0.901 -32.190 -6.836 1.00 24.91 728 TYR A CA 1
ATOM 5811 C C . TYR A 1 728 ? 0.647 -33.508 -7.585 1.00 24.91 728 TYR A C 1
ATOM 5813 O O . TYR A 1 728 ? 1.583 -34.214 -7.947 1.00 24.91 728 TYR A O 1
ATOM 5821 N N . GLY A 1 729 ? -0.634 -33.839 -7.803 1.00 25.88 729 GLY A N 1
ATOM 5822 C CA . GLY A 1 729 ? -1.079 -34.886 -8.738 1.00 25.88 729 GLY A CA 1
ATOM 5823 C C . GLY A 1 729 ? -2.123 -35.872 -8.175 1.00 25.88 729 GLY A C 1
ATOM 5824 O O . GLY A 1 729 ? -1.878 -36.476 -7.132 1.00 25.88 729 GLY A O 1
ATOM 5825 N N . PRO A 1 730 ? -3.268 -36.099 -8.858 1.00 28.05 730 PRO A N 1
ATOM 5826 C CA . PRO A 1 730 ? -4.316 -37.006 -8.400 1.00 28.05 730 PRO A CA 1
ATOM 5827 C C . PRO A 1 730 ? -4.066 -38.426 -8.923 1.00 28.05 730 PRO A C 1
ATOM 5829 O O . PRO A 1 730 ? -4.601 -38.815 -9.956 1.00 28.05 730 PRO A O 1
ATOM 5832 N N . ALA A 1 731 ? -3.232 -39.201 -8.235 1.00 28.98 731 ALA A N 1
ATOM 5833 C CA . ALA A 1 731 ? -3.233 -40.664 -8.316 1.00 28.98 731 ALA A CA 1
ATOM 5834 C C . ALA A 1 731 ? -2.258 -41.226 -7.282 1.00 28.98 731 ALA A C 1
ATOM 5836 O O . ALA A 1 731 ? -1.058 -40.999 -7.402 1.00 28.98 731 ALA A O 1
ATOM 5837 N N . ASN A 1 732 ? -2.777 -41.946 -6.283 1.00 28.22 732 ASN A N 1
ATOM 5838 C CA . ASN A 1 732 ? -2.247 -43.225 -5.782 1.00 28.22 732 ASN A CA 1
ATOM 5839 C C . ASN A 1 732 ? -2.917 -43.567 -4.442 1.00 28.22 732 ASN A C 1
ATOM 5841 O O . ASN A 1 732 ? -2.385 -43.313 -3.364 1.00 28.22 732 ASN A O 1
ATOM 5845 N N . HIS A 1 733 ? -4.103 -44.169 -4.535 1.00 30.12 733 HIS A N 1
ATOM 5846 C CA . HIS A 1 733 ? -4.616 -45.056 -3.494 1.00 30.12 733 HIS A CA 1
ATOM 5847 C C . HIS A 1 733 ? -3.781 -46.350 -3.511 1.00 30.12 733 HIS A C 1
ATOM 5849 O O . HIS A 1 733 ? -3.410 -46.804 -4.586 1.00 30.12 733 HIS A O 1
ATOM 5855 N N . GLU A 1 734 ? -3.535 -46.930 -2.332 1.00 30.12 734 GLU A N 1
ATOM 5856 C CA . GLU A 1 734 ? -2.671 -48.094 -2.029 1.00 30.12 734 GLU A CA 1
ATOM 5857 C C . GLU A 1 734 ? -1.212 -47.768 -1.681 1.00 30.12 734 GLU A C 1
ATOM 5859 O O . GLU A 1 734 ? -0.310 -47.980 -2.486 1.00 30.12 734 GLU A O 1
ATOM 5864 N N . ARG A 1 735 ? -0.956 -47.328 -0.435 1.00 33.31 735 ARG A N 1
ATOM 5865 C CA . ARG A 1 735 ? 0.334 -47.557 0.266 1.00 33.31 735 ARG A CA 1
ATOM 5866 C C . ARG A 1 735 ? 0.279 -47.276 1.779 1.00 33.31 735 ARG A C 1
ATOM 5868 O O . ARG A 1 735 ? 1.166 -46.652 2.349 1.00 33.31 735 ARG A O 1
ATOM 5875 N N . SER A 1 736 ? -0.752 -47.781 2.459 1.00 28.61 736 SER A N 1
ATOM 5876 C CA . SER A 1 736 ? -0.938 -47.628 3.916 1.00 28.61 736 SER A CA 1
ATOM 5877 C C . SER A 1 736 ? -0.754 -48.946 4.684 1.00 28.61 736 SER A C 1
ATOM 5879 O O . SER A 1 736 ? -1.670 -49.375 5.383 1.00 28.61 736 SER A O 1
ATOM 5881 N N . ARG A 1 737 ? 0.406 -49.614 4.553 1.00 29.03 737 ARG A N 1
ATOM 5882 C CA . ARG A 1 737 ? 0.750 -50.802 5.376 1.00 29.03 737 ARG A CA 1
ATOM 5883 C C . ARG A 1 737 ? 2.204 -50.918 5.868 1.00 29.03 737 ARG A C 1
ATOM 5885 O O . ARG A 1 737 ? 2.503 -51.883 6.555 1.00 29.03 737 ARG A O 1
ATOM 5892 N N . GLU A 1 738 ? 3.082 -49.946 5.634 1.00 30.28 738 GLU A N 1
ATOM 5893 C CA . GLU A 1 738 ? 4.479 -50.010 6.110 1.00 30.28 738 GLU A CA 1
ATOM 5894 C C . GLU A 1 738 ? 4.796 -48.879 7.101 1.00 30.28 738 GLU A C 1
ATOM 5896 O O . GLU A 1 738 ? 5.482 -47.925 6.759 1.00 30.28 738 GLU A O 1
ATOM 5901 N N . PHE A 1 739 ? 4.270 -48.957 8.329 1.00 27.70 739 PHE A N 1
ATOM 5902 C CA . PHE A 1 739 ? 4.707 -48.107 9.453 1.00 27.70 739 PHE A CA 1
ATOM 5903 C C . PHE A 1 739 ? 4.580 -48.832 10.803 1.00 27.70 739 PHE A C 1
ATOM 5905 O O . PHE A 1 739 ? 3.928 -48.371 11.736 1.00 27.70 739 PHE A O 1
ATOM 5912 N N . ALA A 1 740 ? 5.248 -49.976 10.906 1.00 29.03 740 ALA A N 1
ATOM 5913 C CA . ALA A 1 740 ? 5.640 -50.587 12.170 1.00 29.03 740 ALA A CA 1
ATOM 5914 C C . ALA A 1 740 ? 7.057 -51.135 11.963 1.00 29.03 740 ALA A C 1
ATOM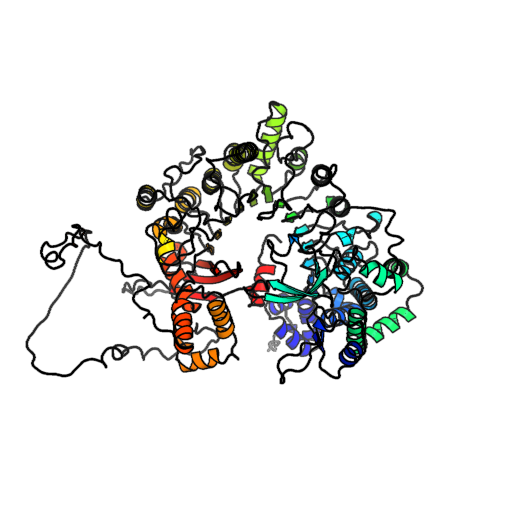 5916 O O . ALA A 1 740 ? 7.185 -52.190 11.367 1.00 29.03 740 ALA A O 1
ATOM 5917 N N . ASP A 1 741 ? 8.076 -50.322 12.276 1.00 35.28 741 ASP A N 1
ATOM 5918 C CA . ASP A 1 741 ? 9.473 -50.715 12.595 1.00 35.28 741 ASP A CA 1
ATOM 5919 C C . ASP A 1 741 ? 10.466 -49.561 12.371 1.00 35.28 741 ASP A C 1
ATOM 5921 O O . ASP A 1 741 ? 11.420 -49.634 11.602 1.00 35.28 741 ASP A O 1
ATOM 5925 N N . ILE A 1 742 ? 10.266 -48.451 13.090 1.00 31.17 742 ILE A N 1
ATOM 5926 C CA . ILE A 1 742 ? 11.336 -47.468 13.329 1.00 31.17 742 ILE A CA 1
ATOM 5927 C C . ILE A 1 742 ? 11.426 -47.237 14.841 1.00 31.17 742 ILE A C 1
ATOM 5929 O O . ILE A 1 742 ? 11.139 -46.161 15.360 1.00 31.17 742 ILE A O 1
ATOM 5933 N N . ARG A 1 743 ? 11.776 -48.306 15.564 1.00 31.00 743 ARG A N 1
ATOM 5934 C CA . ARG A 1 743 ? 12.319 -48.255 16.933 1.00 31.00 743 ARG A CA 1
ATOM 5935 C C . ARG A 1 743 ? 13.728 -48.858 17.043 1.00 31.00 743 ARG A C 1
ATOM 5937 O O . ARG A 1 743 ? 14.352 -48.717 18.086 1.00 31.00 743 ARG A O 1
ATOM 5944 N N . ASP A 1 744 ? 14.286 -49.391 15.954 1.00 33.84 744 ASP A N 1
ATOM 5945 C CA . ASP A 1 744 ? 15.533 -50.171 15.999 1.00 33.84 744 ASP A CA 1
ATOM 5946 C C . ASP A 1 744 ? 16.818 -49.432 15.593 1.00 33.84 744 ASP A C 1
ATOM 5948 O O . ASP A 1 744 ? 17.894 -50.023 15.589 1.00 33.84 744 ASP A O 1
ATOM 5952 N N . LEU A 1 745 ? 16.778 -48.118 15.348 1.00 33.28 745 LEU A N 1
ATOM 5953 C CA . LEU A 1 745 ? 18.003 -47.341 15.081 1.00 33.28 745 LEU A CA 1
ATOM 5954 C C . LEU A 1 745 ? 18.643 -46.705 16.328 1.00 33.28 745 LEU A C 1
ATOM 5956 O O . LEU A 1 745 ? 19.718 -46.123 16.223 1.00 33.28 745 LEU A O 1
ATOM 5960 N N . GLN A 1 746 ? 18.044 -46.860 17.514 1.00 34.00 746 GLN A N 1
ATOM 5961 C CA . GLN A 1 746 ? 18.631 -46.404 18.786 1.00 34.00 746 GLN A CA 1
ATOM 5962 C C . GLN A 1 746 ? 19.297 -47.526 19.609 1.00 34.00 746 GLN A C 1
ATOM 5964 O O . GLN A 1 746 ? 19.960 -47.230 20.598 1.00 34.00 746 GLN A O 1
ATOM 5969 N N . ASN A 1 747 ? 19.219 -48.792 19.175 1.00 30.89 747 ASN A N 1
ATOM 5970 C CA . ASN A 1 747 ? 19.749 -49.940 19.930 1.00 30.89 747 ASN A CA 1
ATOM 5971 C C . ASN A 1 747 ? 21.061 -50.542 19.388 1.00 30.89 747 ASN A C 1
ATOM 5973 O O . ASN A 1 747 ? 21.533 -51.551 19.904 1.00 30.89 747 ASN A O 1
ATOM 5977 N N . LEU A 1 748 ? 21.731 -49.901 18.422 1.00 30.45 748 LEU A N 1
ATOM 5978 C CA . LEU A 1 748 ? 23.027 -50.358 17.887 1.00 30.45 748 LEU A CA 1
ATOM 5979 C C . LEU A 1 748 ? 24.264 -49.758 18.587 1.00 30.45 748 LEU A C 1
ATOM 5981 O O . LEU A 1 748 ? 25.339 -49.693 17.995 1.00 30.45 748 LEU A O 1
ATOM 5985 N N . GLN A 1 749 ? 24.149 -49.348 19.856 1.00 35.19 749 GLN A N 1
ATOM 5986 C CA . GLN A 1 749 ? 25.317 -48.902 20.634 1.00 35.19 749 GLN A CA 1
ATOM 5987 C C . GLN A 1 749 ? 25.486 -49.496 22.036 1.00 35.19 749 GLN A C 1
ATOM 5989 O O . GLN A 1 749 ? 26.430 -49.117 22.728 1.00 35.19 749 GLN A O 1
ATOM 5994 N N . ARG A 1 750 ? 24.674 -50.464 22.473 1.00 31.09 750 ARG A N 1
ATOM 5995 C CA . ARG A 1 750 ? 24.897 -51.118 23.775 1.00 31.09 750 ARG A CA 1
ATOM 5996 C C . ARG A 1 750 ? 24.406 -52.562 23.774 1.00 31.09 750 ARG A C 1
ATOM 5998 O O . ARG A 1 750 ? 23.213 -52.743 23.913 1.00 31.09 750 ARG A O 1
ATOM 6005 N N . VAL A 1 751 ? 25.313 -53.545 23.669 1.00 30.89 751 VAL A N 1
ATOM 6006 C CA . VAL A 1 751 ? 25.446 -54.694 24.602 1.00 30.89 751 VAL A CA 1
ATOM 6007 C C . VAL A 1 751 ? 26.818 -55.371 24.414 1.00 30.89 751 VAL A C 1
ATOM 6009 O O . VAL A 1 751 ? 27.140 -55.907 23.359 1.00 30.89 751 VAL A O 1
ATOM 6012 N N . SER A 1 752 ? 27.589 -55.393 25.500 1.00 26.52 752 SER A N 1
ATOM 6013 C CA . SER A 1 752 ? 28.489 -56.465 25.962 1.00 26.52 752 SER A CA 1
ATOM 6014 C C . SER A 1 752 ? 28.564 -56.196 27.474 1.00 26.52 752 SER A C 1
ATOM 6016 O O . SER A 1 752 ? 28.992 -55.108 27.842 1.00 26.52 752 SER A O 1
ATOM 6018 N N . ARG A 1 753 ? 28.010 -56.971 28.414 1.00 29.41 753 ARG A N 1
ATOM 6019 C CA . ARG A 1 753 ? 27.972 -58.423 28.636 1.00 29.41 753 ARG A CA 1
ATOM 6020 C C . ARG A 1 753 ? 26.887 -58.777 29.687 1.00 29.41 753 ARG A C 1
ATOM 6022 O O . ARG A 1 753 ? 26.613 -57.959 30.556 1.00 29.41 753 ARG A O 1
ATOM 6029 N N . ASP A 1 754 ? 26.415 -60.023 29.595 1.00 29.20 754 ASP A N 1
ATOM 6030 C CA . ASP A 1 754 ? 25.994 -61.000 30.630 1.00 29.20 754 ASP A CA 1
ATOM 6031 C C . ASP A 1 754 ? 24.739 -60.843 31.538 1.00 29.20 754 ASP A C 1
ATOM 6033 O O . ASP A 1 754 ? 24.722 -60.018 32.441 1.00 29.20 754 ASP A O 1
ATOM 6037 N N . HIS A 1 755 ? 23.807 -61.815 31.343 1.00 27.42 755 HIS A N 1
ATOM 6038 C CA . HIS A 1 755 ? 23.021 -62.657 32.302 1.00 27.42 755 HIS A CA 1
ATOM 6039 C C . HIS A 1 755 ? 22.018 -61.967 33.266 1.00 27.42 755 HIS A C 1
ATOM 6041 O O . HIS A 1 755 ? 22.330 -60.925 33.815 1.00 27.42 755 HIS A O 1
ATOM 6047 N N . ASP A 1 756 ? 20.816 -62.448 33.634 1.00 28.77 756 ASP A N 1
ATOM 6048 C CA . ASP A 1 756 ? 19.961 -63.659 33.498 1.00 28.77 756 ASP A CA 1
ATOM 6049 C C . ASP A 1 756 ? 18.523 -63.226 33.977 1.00 28.77 756 ASP A C 1
ATOM 6051 O O . ASP A 1 756 ? 18.444 -62.269 34.754 1.00 28.77 756 ASP A O 1
ATOM 6055 N N . PRO A 1 757 ? 17.382 -63.834 33.563 1.00 36.94 757 PRO A N 1
ATOM 6056 C CA . PRO A 1 757 ? 16.034 -63.254 33.688 1.00 36.94 757 PRO A CA 1
ATOM 6057 C C . PRO A 1 757 ? 15.108 -63.962 34.701 1.00 36.94 757 PRO A C 1
ATOM 6059 O O . PRO A 1 757 ? 15.000 -65.186 34.675 1.00 36.94 757 PRO A O 1
ATOM 6062 N N . ARG A 1 758 ? 14.358 -63.197 35.514 1.00 24.83 758 ARG A N 1
ATOM 6063 C CA . ARG A 1 758 ? 13.137 -63.566 36.298 1.00 24.83 758 ARG A CA 1
ATOM 6064 C C . ARG A 1 758 ? 12.393 -62.244 36.593 1.00 24.83 758 ARG A C 1
ATOM 6066 O O . ARG A 1 758 ? 13.082 -61.256 36.797 1.00 24.83 758 ARG A O 1
ATOM 6073 N N . GLU A 1 759 ? 11.073 -62.045 36.608 1.00 26.48 759 GLU A N 1
ATOM 6074 C CA . GLU A 1 759 ? 9.856 -62.855 36.780 1.00 26.48 759 GLU A CA 1
ATOM 6075 C C . GLU A 1 759 ? 8.632 -61.937 36.436 1.00 26.48 759 GLU A C 1
ATOM 6077 O O . GLU A 1 759 ? 8.739 -60.735 36.656 1.00 26.48 759 GLU A O 1
ATOM 6082 N N . TYR A 1 760 ? 7.545 -62.497 35.858 1.00 26.89 760 TYR A N 1
ATOM 6083 C CA . TYR A 1 760 ? 6.075 -62.312 36.101 1.00 26.89 760 TYR A CA 1
ATOM 6084 C C . TYR A 1 760 ? 5.510 -60.979 36.696 1.00 26.89 760 TYR A C 1
ATOM 6086 O O . TYR A 1 760 ? 6.144 -60.376 37.544 1.00 26.89 760 TYR A O 1
ATOM 6094 N N . ASP A 1 761 ? 4.279 -60.467 36.486 1.00 25.09 761 ASP A N 1
ATOM 6095 C CA . ASP A 1 761 ? 3.040 -60.782 35.736 1.00 25.09 761 ASP A CA 1
ATOM 6096 C C . ASP A 1 761 ? 2.058 -59.569 35.914 1.00 25.09 761 ASP A C 1
ATOM 6098 O O . ASP A 1 761 ? 1.970 -59.029 37.011 1.00 25.09 761 ASP A O 1
ATOM 6102 N N . TRP A 1 762 ? 1.325 -59.190 34.852 1.00 24.75 762 TRP A N 1
ATOM 6103 C CA . TRP A 1 762 ? -0.100 -58.769 34.702 1.00 24.75 762 TRP A CA 1
ATOM 6104 C C . TRP A 1 762 ? -0.838 -57.678 35.526 1.00 24.75 762 TRP A C 1
ATOM 6106 O O . TRP A 1 762 ? -0.813 -57.642 36.750 1.00 24.75 762 TRP A O 1
ATOM 6116 N N . ASN A 1 763 ? -1.734 -57.006 34.764 1.00 24.09 763 ASN A N 1
ATOM 6117 C CA . ASN A 1 763 ? -3.045 -56.398 35.105 1.00 24.09 763 ASN A CA 1
ATOM 6118 C C . ASN A 1 763 ? -3.064 -55.058 35.861 1.00 24.09 763 ASN A C 1
ATOM 6120 O O . ASN A 1 763 ? -2.206 -54.797 36.686 1.00 24.09 763 ASN A O 1
ATOM 6124 N N . ASP A 1 764 ? -4.050 -54.164 35.731 1.00 27.52 764 ASP A N 1
ATOM 6125 C CA . ASP A 1 764 ? -5.186 -53.898 34.826 1.00 27.52 764 ASP A CA 1
ATOM 6126 C C . ASP A 1 764 ? -5.780 -52.550 35.319 1.00 27.52 764 ASP A C 1
ATOM 6128 O O . ASP A 1 764 ? -5.630 -52.189 36.486 1.00 27.52 764 ASP A O 1
ATOM 6132 N N . SER A 1 765 ? -6.521 -51.862 34.452 1.00 24.91 765 SER A N 1
ATOM 6133 C CA . SER A 1 765 ? -7.654 -50.977 34.770 1.00 24.91 765 SER A CA 1
ATOM 6134 C C . SER A 1 765 ? -7.460 -49.603 35.458 1.00 24.91 765 SER A C 1
ATOM 6136 O O . SER A 1 765 ? -7.190 -49.468 36.644 1.00 24.91 765 SER A O 1
ATOM 6138 N N . SER A 1 766 ? -7.821 -48.588 34.661 1.00 25.42 766 SER A N 1
ATOM 6139 C CA . SER A 1 766 ? -8.818 -47.534 34.930 1.00 25.42 766 SER A CA 1
ATOM 6140 C C . SER A 1 766 ? -8.576 -46.383 35.920 1.00 25.42 766 SER A C 1
ATOM 6142 O O . SER A 1 766 ? -8.220 -46.554 37.077 1.00 25.42 766 SER A O 1
ATOM 6144 N N . SER A 1 767 ? -9.031 -45.227 35.415 1.00 24.12 767 SER A N 1
ATOM 6145 C CA . SER A 1 767 ? -9.672 -44.086 36.082 1.00 24.12 767 SER A CA 1
ATOM 6146 C C . SER A 1 767 ? -8.824 -43.092 36.882 1.00 24.12 767 SER A C 1
ATOM 6148 O O . SER A 1 767 ? -8.338 -43.375 37.966 1.00 24.12 767 SER A O 1
ATOM 6150 N N . GLU A 1 768 ? -8.885 -41.864 36.356 1.00 26.06 768 GLU A N 1
ATOM 6151 C CA . GLU A 1 768 ? -9.255 -40.638 37.070 1.00 26.06 768 GLU A CA 1
ATOM 6152 C C . GLU A 1 768 ? -8.161 -39.726 37.656 1.00 26.06 768 GLU A C 1
ATOM 6154 O O . GLU A 1 768 ? -7.416 -40.075 38.559 1.00 26.06 768 GLU A O 1
ATOM 6159 N N . ILE A 1 769 ? -8.239 -38.475 37.170 1.00 24.39 769 ILE A N 1
ATOM 6160 C CA . ILE A 1 769 ? -7.944 -37.211 37.858 1.00 24.39 769 ILE A CA 1
ATOM 6161 C C . ILE A 1 769 ? -6.449 -36.908 38.062 1.00 24.39 769 ILE A C 1
ATOM 6163 O O . ILE A 1 769 ? -5.783 -37.468 38.921 1.00 24.39 769 ILE A O 1
ATOM 6167 N N . PHE A 1 770 ? -5.938 -35.925 37.312 1.00 24.78 770 PHE A N 1
ATOM 6168 C CA . PHE A 1 770 ? -4.690 -35.230 37.643 1.00 24.78 770 PHE A CA 1
ATOM 6169 C C . PHE A 1 770 ? -4.995 -34.049 38.579 1.00 24.78 770 PHE A C 1
ATOM 6171 O O . PHE A 1 770 ? -5.595 -33.074 38.117 1.00 24.78 770 PHE A O 1
ATOM 6178 N N . PRO A 1 771 ? -4.574 -34.072 39.856 1.00 27.52 771 PRO A N 1
ATOM 6179 C CA . PRO A 1 771 ? -4.341 -32.858 40.616 1.00 27.52 771 PRO A CA 1
ATOM 6180 C C . PRO A 1 771 ? -2.916 -32.345 40.357 1.00 27.52 771 PRO A C 1
ATOM 6182 O O . PRO A 1 771 ? -1.949 -33.102 40.283 1.00 27.52 771 PRO A O 1
ATOM 6185 N N . LEU A 1 772 ? -2.819 -31.026 40.203 1.00 37.22 772 LEU A N 1
ATOM 6186 C CA . LEU A 1 772 ? -1.598 -30.250 40.376 1.00 37.22 772 LEU A CA 1
ATOM 6187 C C . LEU A 1 772 ? -1.176 -30.366 41.842 1.00 37.22 772 LEU A C 1
ATOM 6189 O O . LEU A 1 772 ? -1.863 -29.786 42.665 1.00 37.22 772 LEU A O 1
ATOM 6193 N N . ASP A 1 773 ? -0.091 -31.081 42.138 1.00 26.00 773 ASP A N 1
ATOM 6194 C CA . ASP A 1 773 ? 0.757 -30.868 43.320 1.00 26.00 773 ASP A CA 1
ATOM 6195 C C . ASP A 1 773 ? 2.104 -31.572 43.089 1.00 26.00 773 ASP A C 1
ATOM 6197 O O . ASP A 1 773 ? 2.176 -32.790 42.934 1.00 26.00 773 ASP A O 1
ATOM 6201 N N . TYR A 1 774 ? 3.185 -30.793 43.023 1.00 27.03 774 TYR A N 1
ATOM 6202 C CA . TYR A 1 774 ? 4.560 -31.297 43.010 1.00 27.03 774 TYR A CA 1
ATOM 6203 C C . TYR A 1 774 ? 5.171 -30.979 44.379 1.00 27.03 774 TYR A C 1
ATOM 6205 O O . TYR A 1 774 ? 5.891 -29.995 44.538 1.00 27.03 774 TYR A O 1
ATOM 6213 N N . GLU A 1 775 ? 4.841 -31.778 45.396 1.00 28.69 775 GLU A N 1
ATOM 6214 C CA . GLU A 1 775 ? 5.620 -31.804 46.636 1.00 28.69 775 GLU A CA 1
ATOM 6215 C C . GLU A 1 775 ? 6.867 -32.668 46.408 1.00 28.69 775 GLU A C 1
ATOM 6217 O O . GLU A 1 775 ? 6.789 -33.863 46.120 1.00 28.69 775 GLU A O 1
ATOM 6222 N N . ALA A 1 776 ? 8.042 -32.044 46.495 1.00 30.52 776 ALA A N 1
ATOM 6223 C CA . ALA A 1 776 ? 9.322 -32.730 46.395 1.00 30.52 776 ALA A CA 1
ATOM 6224 C C . ALA A 1 776 ? 9.564 -33.620 47.629 1.00 30.52 776 ALA A C 1
ATOM 6226 O O . ALA A 1 776 ? 9.474 -33.168 48.770 1.00 30.52 776 ALA A O 1
ATOM 6227 N N . SER A 1 777 ? 9.923 -34.884 47.392 1.00 27.84 777 SER A N 1
ATOM 6228 C CA . SER A 1 777 ? 10.379 -35.825 48.420 1.00 27.84 777 SER A CA 1
ATOM 6229 C C . SER A 1 777 ? 11.735 -35.380 49.014 1.00 27.84 777 SER A C 1
ATOM 6231 O O . SER A 1 777 ? 12.644 -35.065 48.243 1.00 27.84 777 SER A O 1
ATOM 6233 N N . PRO A 1 778 ? 11.946 -35.402 50.349 1.00 31.12 778 PRO A N 1
ATOM 6234 C CA . PRO A 1 778 ? 13.196 -34.973 51.000 1.00 31.12 778 PRO A CA 1
ATOM 6235 C C . PRO A 1 778 ? 14.438 -35.863 50.779 1.00 31.12 778 PRO A C 1
ATOM 6237 O O . PRO A 1 778 ? 15.400 -35.747 51.538 1.00 31.12 778 PRO A O 1
ATOM 6240 N N . ALA A 1 779 ? 14.444 -36.768 49.797 1.00 33.22 779 ALA A N 1
ATOM 6241 C CA . ALA A 1 779 ? 15.518 -37.751 49.620 1.00 33.22 779 ALA A CA 1
ATOM 6242 C C . ALA A 1 779 ? 16.576 -37.386 48.555 1.00 33.22 779 ALA A C 1
ATOM 6244 O O . ALA A 1 779 ? 17.636 -38.004 48.551 1.00 33.22 779 ALA A O 1
ATOM 6245 N N . ASP A 1 780 ? 16.356 -36.357 47.725 1.00 36.03 780 ASP A N 1
ATOM 6246 C CA . ASP A 1 780 ? 17.260 -36.007 46.605 1.00 36.03 780 ASP A CA 1
ATOM 6247 C C . ASP A 1 780 ? 18.203 -34.809 46.881 1.00 36.03 780 ASP A C 1
ATOM 6249 O O . ASP A 1 780 ? 18.846 -34.286 45.973 1.00 36.03 780 ASP A O 1
ATOM 6253 N N . LEU A 1 781 ? 18.331 -34.359 48.137 1.00 35.12 781 LEU A N 1
ATOM 6254 C CA . LEU A 1 781 ? 19.130 -33.175 48.520 1.00 35.12 781 LEU A CA 1
ATOM 6255 C C . LEU A 1 781 ? 20.517 -33.480 49.125 1.00 35.12 781 LEU A C 1
ATOM 6257 O O . LEU A 1 781 ? 21.081 -32.630 49.811 1.00 35.12 781 LEU A O 1
ATOM 6261 N N . ALA A 1 782 ? 21.095 -34.661 48.891 1.00 36.53 782 ALA A N 1
ATOM 6262 C CA . ALA A 1 782 ? 22.292 -35.082 49.631 1.00 36.53 782 ALA A CA 1
ATOM 6263 C C . ALA A 1 782 ? 23.661 -34.943 48.927 1.00 36.53 782 ALA A C 1
ATOM 6265 O O . ALA A 1 782 ? 24.656 -35.140 49.614 1.00 36.53 782 ALA A O 1
ATOM 6266 N N . ASP A 1 783 ? 23.771 -34.564 47.643 1.00 40.81 783 ASP A N 1
ATOM 6267 C CA . ASP A 1 783 ? 25.049 -34.756 46.910 1.00 40.81 783 ASP A CA 1
ATOM 6268 C C . ASP A 1 783 ? 25.706 -33.528 46.243 1.00 40.81 783 ASP A C 1
ATOM 6270 O O . ASP A 1 783 ? 26.643 -33.691 45.464 1.00 40.81 783 ASP A O 1
ATOM 6274 N N . ASN A 1 784 ? 25.335 -32.287 46.580 1.00 41.16 784 ASN A N 1
ATOM 6275 C CA . ASN A 1 784 ? 26.107 -31.111 46.136 1.00 41.16 784 ASN A CA 1
ATOM 6276 C C . ASN A 1 784 ? 26.653 -30.313 47.330 1.00 41.16 784 ASN A C 1
ATOM 6278 O O . ASN A 1 784 ? 25.874 -29.636 48.005 1.00 41.16 784 ASN A O 1
ATOM 6282 N N . PRO A 1 785 ? 27.972 -30.347 47.614 1.00 41.25 785 PRO A N 1
ATOM 6283 C CA . PRO A 1 785 ? 28.545 -29.475 48.629 1.00 41.25 785 PRO A CA 1
ATOM 6284 C C . PRO A 1 785 ? 28.488 -28.010 48.153 1.00 41.25 785 PRO A C 1
ATOM 6286 O O . PRO A 1 785 ? 28.733 -27.745 46.972 1.00 41.25 785 PRO A O 1
ATOM 6289 N N . PRO A 1 786 ? 28.177 -27.051 49.044 1.00 43.28 786 PRO A N 1
ATOM 6290 C CA . PRO A 1 786 ? 28.222 -25.632 48.712 1.00 43.28 786 PRO A CA 1
ATOM 6291 C C . PRO A 1 786 ? 29.649 -25.207 48.353 1.00 43.28 786 PRO A C 1
ATOM 6293 O O . PRO A 1 786 ? 30.629 -25.765 48.859 1.00 43.28 786 PRO A O 1
ATOM 6296 N N . ASP A 1 787 ? 29.768 -24.199 47.488 1.00 58.75 787 ASP A N 1
ATOM 6297 C CA . ASP A 1 787 ? 31.060 -23.571 47.227 1.00 58.75 787 ASP A CA 1
ATOM 6298 C C . ASP A 1 787 ? 31.599 -22.857 48.485 1.00 58.75 787 ASP A C 1
ATOM 6300 O O . ASP A 1 787 ? 30.913 -22.715 49.501 1.00 58.75 787 ASP A O 1
ATOM 6304 N N . ALA A 1 788 ? 32.851 -22.392 48.434 1.00 52.62 788 ALA A N 1
ATOM 6305 C CA . ALA A 1 788 ? 33.521 -21.740 49.565 1.00 52.62 788 ALA A CA 1
ATOM 6306 C C . ALA A 1 788 ? 32.816 -20.463 50.083 1.00 52.62 788 ALA A C 1
ATOM 6308 O O . ALA A 1 788 ? 33.225 -19.932 51.115 1.00 52.62 788 ALA A O 1
ATOM 6309 N N . ASN A 1 789 ? 31.763 -19.995 49.401 1.00 58.50 789 ASN A N 1
ATOM 6310 C CA . ASN A 1 789 ? 30.960 -18.834 49.771 1.00 58.50 789 ASN A CA 1
ATOM 6311 C C . ASN A 1 789 ? 29.522 -19.197 50.193 1.00 58.50 789 ASN A C 1
ATOM 6313 O O . ASN A 1 789 ? 28.733 -18.296 50.471 1.00 58.50 789 ASN A O 1
ATOM 6317 N N . GLY A 1 790 ? 29.176 -20.486 50.284 1.00 44.12 790 GLY A N 1
ATOM 6318 C CA . GLY A 1 790 ? 27.873 -20.939 50.776 1.00 44.12 790 GLY A CA 1
ATOM 6319 C C . GLY A 1 790 ? 26.734 -20.874 49.754 1.00 44.12 790 GLY A C 1
ATOM 6320 O O . GLY A 1 790 ? 25.576 -20.979 50.156 1.00 44.12 790 GLY A O 1
ATOM 6321 N N . ASN A 1 791 ? 27.023 -20.719 48.456 1.00 47.94 791 ASN A N 1
ATOM 6322 C CA . ASN A 1 791 ? 25.984 -20.657 47.427 1.00 47.94 791 ASN A CA 1
ATOM 6323 C C . ASN A 1 791 ? 25.659 -22.050 46.870 1.00 47.94 791 ASN A C 1
ATOM 6325 O O . ASN A 1 791 ? 26.540 -22.790 46.431 1.00 47.94 791 ASN A O 1
ATOM 6329 N N . VAL A 1 792 ? 24.367 -22.389 46.848 1.00 39.19 792 VAL A N 1
ATOM 6330 C CA . VAL A 1 792 ? 23.839 -23.567 46.146 1.00 39.19 792 VAL A CA 1
ATOM 6331 C C . VAL A 1 792 ? 23.467 -23.135 44.720 1.00 39.19 792 VAL A C 1
ATOM 6333 O O . VAL A 1 792 ? 22.658 -22.217 44.570 1.00 39.19 792 VAL A O 1
ATOM 6336 N N . PRO A 1 793 ? 24.038 -23.733 43.658 1.00 37.38 793 PRO A N 1
ATOM 6337 C CA . PRO A 1 793 ? 23.716 -23.343 42.290 1.00 37.38 793 PRO A CA 1
ATOM 6338 C C . PRO A 1 793 ? 22.272 -23.727 41.939 1.00 37.38 793 PRO A C 1
ATOM 6340 O O . PRO A 1 793 ? 21.851 -24.863 42.154 1.00 37.38 793 PRO A O 1
ATOM 6343 N N . ALA A 1 794 ? 21.516 -22.781 41.375 1.00 32.97 794 ALA A N 1
ATOM 6344 C CA . ALA A 1 794 ? 20.166 -23.028 40.874 1.00 32.97 794 ALA A CA 1
ATOM 6345 C C . ALA A 1 794 ? 20.178 -24.061 39.722 1.00 32.97 794 ALA A C 1
ATOM 6347 O O . ALA A 1 794 ? 21.117 -24.066 38.914 1.00 32.97 794 ALA A O 1
ATOM 6348 N N . PRO A 1 795 ? 19.154 -24.929 39.607 1.00 29.08 795 PRO A N 1
ATOM 6349 C CA . PRO A 1 795 ? 19.070 -25.897 38.520 1.00 29.08 795 PRO A CA 1
ATOM 6350 C C . PRO A 1 795 ? 18.942 -25.167 37.176 1.00 29.08 795 PRO A C 1
ATOM 6352 O O . PRO A 1 795 ? 18.073 -24.317 36.991 1.00 29.08 795 PRO A O 1
ATOM 6355 N N . ARG A 1 796 ? 19.823 -25.493 36.223 1.00 30.52 796 ARG A N 1
ATOM 6356 C CA . ARG A 1 796 ? 19.777 -24.933 34.866 1.00 30.52 796 ARG A CA 1
ATOM 6357 C C . ARG A 1 796 ? 18.603 -25.544 34.085 1.00 30.52 796 ARG A C 1
ATOM 6359 O O . ARG A 1 796 ? 18.538 -26.773 34.009 1.00 30.52 796 ARG A O 1
ATOM 6366 N N . PRO A 1 797 ? 17.727 -24.750 33.444 1.00 28.27 797 PRO A N 1
ATOM 6367 C CA . PRO A 1 797 ? 16.793 -25.279 32.457 1.00 28.27 797 PRO A CA 1
ATOM 6368 C C . PRO A 1 797 ? 17.567 -25.815 31.242 1.00 28.27 797 PRO A C 1
ATOM 6370 O O . PRO A 1 797 ? 18.575 -25.245 30.822 1.00 28.27 797 PRO A O 1
ATOM 6373 N N . GLN A 1 798 ? 17.119 -26.938 30.678 1.00 28.69 798 GLN A N 1
ATOM 6374 C CA . GLN A 1 798 ? 17.690 -27.499 29.452 1.00 28.69 798 GLN A CA 1
ATOM 6375 C C . GLN A 1 798 ? 17.335 -26.594 28.258 1.00 28.69 798 GLN A C 1
ATOM 6377 O O . GLN A 1 798 ? 16.244 -26.698 27.704 1.00 28.69 798 GLN A O 1
ATOM 6382 N N . THR A 1 799 ? 18.245 -25.704 27.859 1.00 35.88 799 THR A N 1
ATOM 6383 C CA . THR A 1 799 ? 18.114 -24.846 26.668 1.00 35.88 799 THR A CA 1
ATOM 6384 C C . THR A 1 799 ? 19.081 -25.259 25.547 1.00 35.88 799 THR A C 1
ATOM 6386 O O . THR A 1 799 ? 19.996 -26.062 25.747 1.00 35.88 799 THR A O 1
ATOM 6389 N N . TYR A 1 800 ? 18.838 -24.705 24.350 1.00 36.66 800 TYR A N 1
ATOM 6390 C CA . TYR A 1 800 ? 19.483 -24.894 23.033 1.00 36.66 800 TYR A CA 1
ATOM 6391 C C . TYR A 1 800 ? 21.012 -25.143 23.004 1.00 36.66 800 TYR A C 1
ATOM 6393 O O . TYR A 1 800 ? 21.522 -25.697 22.031 1.00 36.66 800 TYR A O 1
ATOM 6401 N N . HIS A 1 801 ? 21.757 -24.767 24.044 1.00 37.22 801 HIS A N 1
ATOM 6402 C CA . HIS A 1 801 ? 23.220 -24.812 24.073 1.00 37.22 801 HIS A CA 1
ATOM 6403 C C . HIS A 1 801 ? 23.844 -26.196 24.304 1.00 37.22 801 HIS A C 1
ATOM 6405 O O . HIS A 1 801 ? 25.003 -26.396 23.944 1.00 37.22 801 HIS A O 1
ATOM 6411 N N . ASN A 1 802 ? 23.115 -27.176 24.847 1.00 36.31 802 ASN A N 1
ATOM 6412 C CA . ASN A 1 802 ? 23.734 -28.446 25.263 1.00 36.31 802 ASN A CA 1
ATOM 6413 C C . ASN A 1 802 ? 24.021 -29.450 24.127 1.00 36.31 802 ASN A C 1
ATOM 6415 O O . ASN A 1 802 ? 24.527 -30.536 24.403 1.00 36.31 802 ASN A O 1
ATOM 6419 N N . PHE A 1 803 ? 23.737 -29.117 22.862 1.00 35.81 803 PHE A N 1
ATOM 6420 C CA . PHE A 1 803 ? 23.941 -30.034 21.729 1.00 35.81 803 PHE A CA 1
ATOM 6421 C C . PHE A 1 803 ? 25.159 -29.736 20.840 1.00 35.81 803 PHE A C 1
ATOM 6423 O O . PHE A 1 803 ? 25.444 -30.537 19.951 1.00 35.81 803 PHE A O 1
ATOM 6430 N N . ILE A 1 804 ? 25.901 -28.639 21.046 1.00 40.22 804 ILE A N 1
ATOM 6431 C CA . ILE A 1 804 ? 26.956 -28.231 20.100 1.00 40.22 804 ILE A CA 1
ATOM 6432 C C . ILE A 1 804 ? 28.307 -28.074 20.815 1.00 40.22 804 ILE A C 1
ATOM 6434 O O . ILE A 1 804 ? 28.543 -27.134 21.567 1.00 40.22 804 ILE A O 1
ATOM 6438 N N . SER A 1 805 ? 29.194 -29.039 20.567 1.00 36.34 805 SER A N 1
ATOM 6439 C CA . SER A 1 805 ? 30.609 -29.035 20.963 1.00 36.34 805 SER A CA 1
ATOM 6440 C C . SER A 1 805 ? 31.376 -27.866 20.319 1.00 36.34 805 SER A C 1
ATOM 6442 O O . SER A 1 805 ? 31.166 -27.562 19.148 1.00 36.34 805 SER A O 1
ATOM 6444 N N . GLN A 1 806 ? 32.306 -27.255 21.066 1.00 34.88 806 GLN A N 1
ATOM 6445 C CA . GLN A 1 806 ? 33.162 -26.115 20.678 1.00 34.88 806 GLN A CA 1
ATOM 6446 C C . GLN A 1 806 ? 34.288 -26.473 19.677 1.00 34.88 806 GLN A C 1
ATOM 6448 O O . GLN A 1 806 ? 35.427 -26.034 19.830 1.00 34.88 806 GLN A O 1
ATOM 6453 N N . SER A 1 807 ? 34.020 -27.302 18.668 1.00 32.22 807 SER A N 1
ATOM 6454 C CA . SER A 1 807 ? 35.003 -27.620 17.616 1.00 32.22 807 SER A CA 1
ATOM 6455 C C . SER A 1 807 ? 34.612 -26.954 16.294 1.00 32.22 807 SER A C 1
ATOM 6457 O O . SER A 1 807 ? 33.424 -26.948 15.977 1.00 32.22 807 SER A O 1
ATOM 6459 N N . PRO A 1 808 ? 35.566 -26.428 15.498 1.00 38.59 808 PRO A N 1
ATOM 6460 C CA . PRO A 1 808 ? 35.263 -25.841 14.198 1.00 38.59 808 PRO A CA 1
ATOM 6461 C C . PRO A 1 808 ? 34.609 -26.893 13.298 1.00 38.59 808 PRO A C 1
ATOM 6463 O O . PRO A 1 808 ? 35.158 -27.963 13.031 1.00 38.59 808 PRO A O 1
ATOM 6466 N N . ILE A 1 809 ? 33.391 -26.580 12.886 1.00 44.97 809 ILE A N 1
ATOM 6467 C CA . ILE A 1 809 ? 32.504 -27.448 12.128 1.00 44.97 809 ILE A CA 1
ATOM 6468 C C . ILE A 1 809 ? 32.925 -27.397 10.645 1.00 44.97 809 ILE A C 1
ATOM 6470 O O . ILE A 1 809 ? 33.012 -26.316 10.067 1.00 44.97 809 ILE A O 1
ATOM 6474 N N . THR A 1 810 ? 33.206 -28.548 10.019 1.00 49.75 810 THR A N 1
ATOM 6475 C CA . THR A 1 810 ? 33.372 -28.667 8.553 1.00 49.75 810 THR A CA 1
ATOM 6476 C C . THR A 1 810 ? 32.073 -28.266 7.821 1.00 49.75 810 THR A C 1
ATOM 6478 O O . THR A 1 810 ? 31.011 -28.203 8.432 1.00 49.75 810 THR A O 1
ATOM 6481 N N . GLU A 1 811 ? 32.086 -27.987 6.512 1.00 54.84 811 GLU A N 1
ATOM 6482 C CA . GLU A 1 811 ? 30.887 -27.476 5.800 1.00 54.84 811 GLU A CA 1
ATOM 6483 C C . GLU A 1 811 ? 29.638 -28.385 5.898 1.00 54.84 811 GLU A C 1
ATOM 6485 O O . GLU A 1 811 ? 28.512 -27.897 6.015 1.00 54.84 811 GLU A O 1
ATOM 6490 N N . GLN A 1 812 ? 29.814 -29.711 5.934 1.00 56.31 812 GLN A N 1
ATOM 6491 C CA . GLN A 1 812 ? 28.711 -30.680 6.048 1.00 56.31 812 GLN A CA 1
ATOM 6492 C C . GLN A 1 812 ? 27.888 -30.548 7.353 1.00 56.31 812 GLN A C 1
ATOM 6494 O O . GLN A 1 812 ? 26.650 -30.571 7.298 1.00 56.31 812 GLN A O 1
ATOM 6499 N N . PRO A 1 813 ? 28.512 -30.404 8.537 1.00 73.94 813 PRO A N 1
ATOM 6500 C CA . PRO A 1 813 ? 27.750 -30.191 9.762 1.00 73.94 813 PRO A CA 1
ATOM 6501 C C . PRO A 1 813 ? 27.097 -28.798 9.900 1.00 73.94 813 PRO A C 1
ATOM 6503 O O . PRO A 1 813 ? 26.066 -28.711 10.570 1.00 73.94 813 PRO A O 1
ATOM 6506 N N . LEU A 1 814 ? 27.552 -27.752 9.188 1.00 78.31 814 LEU A N 1
ATOM 6507 C CA . LEU A 1 814 ? 26.809 -26.477 9.104 1.00 78.31 814 LEU A CA 1
ATOM 6508 C C . LEU A 1 814 ? 25.498 -26.642 8.323 1.00 78.31 814 LEU A C 1
ATOM 6510 O O . LEU A 1 814 ? 24.441 -26.233 8.800 1.00 78.31 814 LEU A O 1
ATOM 6514 N N . TYR A 1 815 ? 25.545 -27.284 7.153 1.00 80.62 815 TYR A N 1
ATOM 6515 C CA . TYR A 1 815 ? 24.343 -27.538 6.353 1.00 80.62 815 TYR A CA 1
ATOM 6516 C C . TYR A 1 815 ? 23.305 -28.368 7.121 1.00 80.62 815 TYR A C 1
ATOM 6518 O O . TYR A 1 815 ? 22.111 -28.073 7.102 1.00 80.62 815 TYR A O 1
ATOM 6526 N N . THR A 1 816 ? 23.768 -29.388 7.847 1.00 80.75 816 THR A N 1
ATOM 6527 C CA . THR A 1 816 ? 22.900 -30.231 8.680 1.00 80.75 816 THR A CA 1
ATOM 6528 C C . THR A 1 816 ? 22.222 -29.417 9.783 1.00 80.75 816 THR A C 1
ATOM 6530 O O . THR A 1 816 ? 21.021 -29.578 10.005 1.00 80.75 816 THR A O 1
ATOM 6533 N N . ALA A 1 817 ? 22.950 -28.501 10.431 1.00 83.31 817 ALA A N 1
ATOM 6534 C CA . ALA A 1 817 ? 22.376 -27.582 11.412 1.00 83.31 817 ALA A CA 1
ATOM 6535 C C . ALA A 1 817 ? 21.338 -26.643 10.770 1.00 83.31 817 ALA A C 1
ATOM 6537 O O . ALA A 1 817 ? 20.224 -26.521 11.282 1.00 83.31 817 ALA A O 1
ATOM 6538 N N . LEU A 1 818 ? 21.647 -26.054 9.608 1.00 86.62 818 LEU A N 1
ATOM 6539 C CA . LEU A 1 818 ? 20.714 -25.198 8.865 1.00 86.62 818 LEU A CA 1
ATOM 6540 C C . LEU A 1 818 ? 19.428 -25.946 8.488 1.00 86.62 818 LEU A C 1
ATOM 6542 O O . LEU A 1 818 ? 18.326 -25.447 8.713 1.00 86.62 818 LEU A O 1
ATOM 6546 N N . ALA A 1 819 ? 19.548 -27.183 8.005 1.00 85.50 819 ALA A N 1
ATOM 6547 C CA . ALA A 1 819 ? 18.402 -28.027 7.685 1.00 85.50 819 ALA A CA 1
ATOM 6548 C C . ALA A 1 819 ? 17.596 -28.453 8.921 1.00 85.50 819 ALA A C 1
ATOM 6550 O O . ALA A 1 819 ? 16.377 -28.620 8.845 1.00 85.50 819 ALA A O 1
ATOM 6551 N N . HIS A 1 820 ? 18.250 -28.631 10.067 1.00 83.31 820 HIS A N 1
ATOM 6552 C CA . HIS A 1 820 ? 17.569 -29.004 11.299 1.00 83.31 820 HIS A CA 1
ATOM 6553 C C . HIS A 1 820 ? 16.754 -27.841 11.881 1.00 83.31 820 HIS A C 1
ATOM 6555 O O . HIS A 1 820 ? 15.586 -28.031 12.225 1.00 83.31 820 HIS A O 1
ATOM 6561 N N . PHE A 1 821 ? 17.346 -26.646 11.955 1.00 82.38 821 PHE A N 1
ATOM 6562 C CA . PHE A 1 821 ? 16.759 -25.498 12.656 1.00 82.38 821 PHE A CA 1
ATOM 6563 C C . PHE A 1 821 ? 15.983 -24.542 11.746 1.00 82.38 821 PHE A C 1
ATOM 6565 O O . PHE A 1 821 ? 14.954 -24.011 12.158 1.00 82.38 821 PHE A O 1
ATOM 6572 N N . PHE A 1 822 ? 16.436 -24.349 10.506 1.00 86.69 822 PHE A N 1
ATOM 6573 C CA . PHE A 1 822 ? 15.940 -23.292 9.622 1.00 86.69 822 PHE A CA 1
ATOM 6574 C C . PHE A 1 822 ? 15.233 -23.822 8.375 1.00 86.69 822 PHE A C 1
ATOM 6576 O O . PHE A 1 822 ? 14.757 -23.027 7.572 1.00 86.69 822 PHE A O 1
ATOM 6583 N N . HIS A 1 823 ? 15.095 -25.139 8.182 1.00 86.50 823 HIS A N 1
ATOM 6584 C CA . HIS A 1 823 ? 14.317 -25.647 7.048 1.00 86.50 823 HIS A CA 1
ATOM 6585 C C . HIS A 1 823 ? 12.878 -25.093 7.086 1.00 86.50 823 HIS A C 1
ATOM 6587 O O . HIS A 1 823 ? 12.224 -25.197 8.127 1.00 86.50 823 HIS A O 1
ATOM 6593 N N . PRO A 1 824 ? 12.325 -24.570 5.971 1.00 84.06 824 PRO A N 1
ATOM 6594 C CA . PRO A 1 824 ? 11.008 -23.922 5.967 1.00 84.06 824 PRO A CA 1
ATOM 6595 C C . PRO A 1 824 ? 9.890 -24.779 6.570 1.00 84.06 824 PRO A C 1
ATOM 6597 O O . PRO A 1 824 ? 9.081 -24.299 7.357 1.00 84.06 824 PRO A O 1
ATOM 6600 N N . ALA A 1 825 ? 9.895 -26.086 6.283 1.00 82.88 825 ALA A N 1
ATOM 6601 C CA . ALA A 1 825 ? 8.949 -27.026 6.886 1.00 82.88 825 ALA A CA 1
ATOM 6602 C C . ALA A 1 825 ? 9.071 -27.149 8.418 1.00 82.88 825 ALA A C 1
ATOM 6604 O O . ALA A 1 825 ? 8.064 -27.335 9.098 1.00 82.88 825 ALA A O 1
ATOM 6605 N N . ARG A 1 826 ? 10.283 -27.029 8.976 1.00 86.44 826 ARG A N 1
ATOM 6606 C CA . ARG A 1 826 ? 10.515 -27.041 10.429 1.00 86.44 826 ARG A CA 1
ATOM 6607 C C . ARG A 1 826 ? 10.034 -25.745 11.066 1.00 86.44 826 ARG A C 1
ATOM 6609 O O . ARG A 1 826 ? 9.311 -25.801 12.056 1.00 86.44 826 ARG A O 1
ATOM 6616 N N . LEU A 1 827 ? 10.341 -24.603 10.453 1.00 88.38 827 LEU A N 1
ATOM 6617 C CA . LEU A 1 827 ? 9.846 -23.302 10.910 1.00 88.38 827 LEU A CA 1
ATOM 6618 C C . LEU A 1 827 ? 8.315 -23.241 10.889 1.00 88.38 827 LEU A C 1
ATOM 6620 O O . LEU A 1 827 ? 7.705 -22.820 11.867 1.00 88.38 827 LEU A O 1
ATOM 6624 N N . ALA A 1 828 ? 7.678 -23.763 9.840 1.00 88.31 828 ALA A N 1
ATOM 6625 C CA . ALA A 1 828 ? 6.224 -23.863 9.778 1.00 88.31 828 ALA A CA 1
ATOM 6626 C C . ALA A 1 828 ? 5.639 -24.766 10.877 1.00 88.31 828 ALA A C 1
ATOM 6628 O O . ALA A 1 828 ? 4.615 -24.431 11.470 1.00 88.31 828 ALA A O 1
ATOM 6629 N N . GLN A 1 829 ? 6.299 -25.885 11.202 1.00 87.75 829 GLN A N 1
ATOM 6630 C CA . GLN A 1 829 ? 5.922 -26.715 12.353 1.00 87.75 829 GLN A CA 1
ATOM 6631 C C . GLN A 1 829 ? 6.091 -25.970 13.683 1.00 87.75 829 GLN A C 1
ATOM 6633 O O . GLN A 1 829 ? 5.293 -26.182 14.593 1.00 87.75 829 GLN A O 1
ATOM 6638 N N . HIS A 1 830 ? 7.115 -25.122 13.824 1.00 89.44 830 HIS A N 1
ATOM 6639 C CA . HIS A 1 830 ? 7.327 -24.312 15.029 1.00 89.44 830 HIS A CA 1
ATOM 6640 C C . HIS A 1 830 ? 6.221 -23.267 15.177 1.00 89.44 830 HIS A C 1
ATOM 6642 O O . HIS A 1 830 ? 5.603 -23.197 16.235 1.00 89.44 830 HIS A O 1
ATOM 6648 N N . VAL A 1 831 ? 5.891 -22.552 14.098 1.00 91.44 831 VAL A N 1
ATOM 6649 C CA . VAL A 1 831 ? 4.751 -21.621 14.056 1.00 91.44 831 VAL A CA 1
ATOM 6650 C C . VAL A 1 831 ? 3.446 -22.330 14.390 1.00 91.44 831 VAL A C 1
ATOM 6652 O O . VAL A 1 831 ? 2.684 -21.852 15.225 1.00 91.44 831 VAL A O 1
ATOM 6655 N N . GLY A 1 832 ? 3.205 -23.494 13.782 1.00 90.81 832 GLY A N 1
ATOM 6656 C CA . GLY A 1 832 ? 2.029 -24.306 14.069 1.00 90.81 832 GLY A CA 1
ATOM 6657 C C . GLY A 1 832 ? 1.939 -24.678 15.548 1.00 90.81 832 GLY A C 1
ATOM 6658 O O . GLY A 1 832 ? 0.896 -24.470 16.153 1.00 90.81 832 GLY A O 1
ATOM 6659 N N . ARG A 1 833 ? 3.035 -25.161 16.152 1.00 90.19 833 ARG A N 1
ATOM 6660 C CA . ARG A 1 833 ? 3.089 -25.505 17.584 1.00 90.19 833 ARG A CA 1
ATOM 6661 C C . ARG A 1 833 ? 2.881 -24.305 18.500 1.00 90.19 833 ARG A C 1
ATOM 6663 O O . ARG A 1 833 ? 2.254 -24.470 19.540 1.00 90.19 833 ARG A O 1
ATOM 6670 N N . LEU A 1 834 ? 3.400 -23.142 18.118 1.00 90.69 834 LEU A N 1
ATOM 6671 C CA . LEU A 1 834 ? 3.269 -21.922 18.899 1.00 90.69 834 LEU A CA 1
ATOM 6672 C C . LEU A 1 834 ? 1.835 -21.382 18.868 1.00 90.69 834 LEU A C 1
ATOM 6674 O O . LEU A 1 834 ? 1.264 -21.094 19.908 1.00 90.69 834 LEU A O 1
ATOM 6678 N N . ILE A 1 835 ? 1.227 -21.267 17.687 1.00 93.69 835 ILE A N 1
ATOM 6679 C CA . ILE A 1 835 ? -0.075 -20.601 17.541 1.00 93.69 835 ILE A CA 1
ATOM 6680 C C . ILE A 1 835 ? -1.250 -21.540 17.824 1.00 93.69 835 ILE A C 1
ATOM 6682 O O . ILE A 1 835 ? -2.259 -21.109 18.383 1.00 93.69 835 ILE A O 1
ATOM 6686 N N . TRP A 1 836 ? -1.144 -22.820 17.451 1.00 91.81 836 TRP A N 1
ATOM 6687 C CA . TRP A 1 836 ? -2.249 -23.779 17.548 1.00 91.81 836 TRP A CA 1
ATOM 6688 C C . TRP A 1 836 ? -2.959 -23.814 18.909 1.00 91.81 836 TRP A C 1
ATOM 6690 O O . TRP A 1 836 ? -4.195 -23.772 18.907 1.00 91.81 836 TRP A O 1
ATOM 6700 N N . PRO A 1 837 ? -2.247 -23.890 20.056 1.00 92.25 837 PRO A N 1
ATOM 6701 C CA . PRO A 1 837 ? -2.888 -23.993 21.368 1.00 92.25 837 PRO A CA 1
ATOM 6702 C C . PRO A 1 837 ? -3.797 -22.804 21.682 1.00 92.25 837 PRO A C 1
ATOM 6704 O O . PRO A 1 837 ? -4.747 -22.939 22.450 1.00 92.25 837 PRO A O 1
ATOM 6707 N N . HIS A 1 838 ? -3.533 -21.658 21.053 1.00 94.12 838 HIS A N 1
ATOM 6708 C CA . HIS A 1 838 ? -4.268 -20.421 21.265 1.00 94.12 838 HIS A CA 1
ATOM 6709 C C . HIS A 1 838 ? -5.407 -20.222 20.266 1.00 94.12 838 HIS A C 1
ATOM 6711 O O . HIS A 1 838 ? -6.167 -19.279 20.418 1.00 94.12 838 HIS A O 1
ATOM 6717 N N . LEU A 1 839 ? -5.590 -21.081 19.259 1.00 95.50 839 LEU A N 1
ATOM 6718 C CA . LEU A 1 839 ? -6.727 -20.954 18.346 1.00 95.50 839 LEU A CA 1
ATOM 6719 C C . LEU A 1 839 ? -8.006 -21.526 18.965 1.00 95.50 839 LEU A C 1
ATOM 6721 O O . LEU A 1 839 ? -8.019 -22.594 19.590 1.00 95.50 839 LEU A O 1
ATOM 6725 N N . SER A 1 840 ? -9.131 -20.853 18.729 1.00 95.25 840 SER A N 1
ATOM 6726 C CA . SER A 1 840 ? -10.426 -21.367 19.177 1.00 95.25 840 SER A CA 1
ATOM 6727 C C . SER A 1 840 ? -10.765 -22.705 18.494 1.00 95.25 840 SER A C 1
ATOM 6729 O O . SER A 1 840 ? -10.387 -22.907 17.335 1.00 95.25 840 SER A O 1
ATOM 6731 N N . PRO A 1 841 ? -11.489 -23.632 19.150 1.00 93.38 841 PRO A N 1
ATOM 6732 C CA . PRO A 1 841 ? -11.918 -24.880 18.510 1.00 93.38 841 PRO A CA 1
ATOM 6733 C C . PRO A 1 841 ? -12.709 -24.649 17.211 1.00 93.38 841 PRO A C 1
ATOM 6735 O O . PRO A 1 841 ? -12.538 -25.387 16.245 1.00 93.38 841 PRO A O 1
ATOM 6738 N N . VAL A 1 842 ? -13.519 -23.584 17.166 1.00 95.06 842 VAL A N 1
ATOM 6739 C CA . VAL A 1 842 ? -14.309 -23.189 15.988 1.00 95.06 842 VAL A CA 1
ATOM 6740 C C . VAL A 1 842 ? -13.406 -22.768 14.828 1.00 95.06 842 VAL A C 1
ATOM 6742 O O . VAL A 1 842 ? -13.570 -23.261 13.716 1.00 95.06 842 VAL A O 1
ATOM 6745 N N . ALA A 1 843 ? -12.413 -21.913 15.088 1.00 94.00 843 ALA A N 1
ATOM 6746 C CA . ALA A 1 843 ? -11.468 -21.470 14.064 1.00 94.00 843 ALA A CA 1
ATOM 6747 C C . ALA A 1 843 ? -10.637 -22.649 13.524 1.00 94.00 843 ALA A C 1
ATOM 6749 O O . ALA A 1 843 ? -10.447 -22.775 12.317 1.00 94.00 843 ALA A O 1
ATOM 6750 N N . ARG A 1 844 ? -10.223 -23.573 14.403 1.00 91.44 844 ARG A N 1
ATOM 6751 C CA . ARG A 1 844 ? -9.500 -24.803 14.027 1.00 91.44 844 ARG A CA 1
ATOM 6752 C C . ARG A 1 844 ? -10.329 -25.765 13.174 1.00 91.44 844 ARG A C 1
ATOM 6754 O O . ARG A 1 844 ? -9.768 -26.474 12.340 1.00 91.44 844 ARG A O 1
ATOM 6761 N N . ALA A 1 845 ? -11.643 -25.799 13.394 1.00 90.44 845 ALA A N 1
ATOM 6762 C CA . ALA A 1 845 ? -12.590 -26.641 12.664 1.00 90.44 845 ALA A CA 1
ATOM 6763 C C . ALA A 1 845 ? -12.990 -26.105 11.288 1.00 90.44 845 ALA A C 1
ATOM 6765 O O . ALA A 1 845 ? -13.666 -26.808 10.538 1.00 90.44 845 ALA A O 1
ATOM 6766 N N . ARG A 1 846 ? -12.572 -24.888 10.936 1.00 90.12 846 ARG A N 1
ATOM 6767 C CA . ARG A 1 846 ? -12.867 -24.284 9.640 1.00 90.12 846 ARG A CA 1
ATOM 6768 C C . ARG A 1 846 ? -12.264 -25.097 8.491 1.00 90.12 846 ARG A C 1
ATOM 6770 O O . ARG A 1 846 ? -11.132 -25.575 8.572 1.00 90.12 846 ARG A O 1
ATOM 6777 N N . LYS A 1 847 ? -12.997 -25.185 7.376 1.00 87.88 847 LYS A N 1
ATOM 6778 C CA . LYS A 1 847 ? -12.506 -25.781 6.126 1.00 87.88 847 LYS A CA 1
ATOM 6779 C C . LYS A 1 847 ? -11.244 -25.054 5.655 1.00 87.88 847 LYS A C 1
ATOM 6781 O O . LYS A 1 847 ? -11.281 -23.854 5.404 1.00 87.88 847 LYS A O 1
ATOM 6786 N N . GLY A 1 848 ? -10.137 -25.789 5.547 1.00 86.25 848 GLY A N 1
ATOM 6787 C CA . GLY A 1 848 ? -8.820 -25.236 5.211 1.00 86.25 848 GLY A CA 1
ATOM 6788 C C . GLY A 1 848 ? -8.027 -24.660 6.394 1.00 86.25 848 GLY A C 1
ATOM 6789 O O . GLY A 1 848 ? -6.879 -24.271 6.190 1.00 86.25 848 GLY A O 1
ATOM 6790 N N . GLY A 1 849 ? -8.584 -24.659 7.610 1.00 91.25 849 GLY A N 1
ATOM 6791 C CA . GLY A 1 849 ? -7.947 -24.135 8.821 1.00 91.25 849 GLY A CA 1
ATOM 6792 C C . GLY A 1 849 ? -7.874 -22.605 8.881 1.00 91.25 849 GLY A C 1
ATOM 6793 O O . GLY A 1 849 ? -8.609 -21.903 8.188 1.00 91.25 849 GLY A O 1
ATOM 6794 N N . VAL A 1 850 ? -6.982 -22.105 9.738 1.00 94.50 850 VAL A N 1
ATOM 6795 C CA . VAL A 1 850 ? -6.594 -20.689 9.840 1.00 94.50 850 VAL A CA 1
ATOM 6796 C C . VAL A 1 850 ? -5.287 -20.484 9.081 1.00 94.50 850 VAL A C 1
ATOM 6798 O O . VAL A 1 850 ? -4.346 -21.270 9.243 1.00 94.50 850 VAL A O 1
ATOM 6801 N N . THR A 1 851 ? -5.210 -19.425 8.282 1.00 95.31 851 THR A N 1
ATOM 6802 C CA . THR A 1 851 ? -3.990 -19.019 7.580 1.00 95.31 851 THR A CA 1
ATOM 6803 C C . THR A 1 851 ? -3.127 -18.169 8.507 1.00 95.31 851 THR A C 1
ATOM 6805 O O . THR A 1 851 ? -3.553 -17.129 9.001 1.00 95.31 851 THR A O 1
ATOM 6808 N N . ILE A 1 852 ? -1.890 -18.594 8.747 1.00 94.44 852 ILE A N 1
ATOM 6809 C CA . ILE A 1 852 ? -0.913 -17.884 9.570 1.00 94.44 852 ILE A CA 1
ATOM 6810 C C . ILE A 1 852 ? 0.231 -17.421 8.680 1.00 94.44 852 ILE A C 1
ATOM 6812 O O . ILE A 1 852 ? 1.009 -18.237 8.191 1.00 94.44 852 ILE A O 1
ATOM 6816 N N . LYS A 1 853 ? 0.382 -16.111 8.508 1.00 92.50 853 LYS A N 1
ATOM 6817 C CA . LYS A 1 853 ? 1.538 -15.509 7.847 1.00 92.50 853 LYS A CA 1
ATOM 6818 C C . LYS A 1 853 ? 2.545 -15.052 8.899 1.00 92.50 853 LYS A C 1
ATOM 6820 O O . LYS A 1 853 ? 2.404 -13.979 9.485 1.00 92.50 853 LYS A O 1
ATOM 6825 N N . ALA A 1 854 ? 3.554 -15.878 9.147 1.00 90.81 854 ALA A N 1
ATOM 6826 C CA . ALA A 1 854 ? 4.630 -15.560 10.077 1.00 90.81 854 ALA A CA 1
ATOM 6827 C C . ALA A 1 854 ? 5.720 -14.766 9.351 1.00 90.81 854 ALA A C 1
ATOM 6829 O O . ALA A 1 854 ? 6.232 -15.219 8.326 1.00 90.81 854 ALA A O 1
ATOM 6830 N N . SER A 1 855 ? 6.055 -13.590 9.880 1.00 88.81 855 SER A N 1
ATOM 6831 C CA . SER A 1 855 ? 7.139 -12.728 9.392 1.00 88.81 855 SER A CA 1
ATOM 6832 C C . SER A 1 855 ? 8.292 -12.700 10.392 1.00 88.81 855 SER A C 1
ATOM 6834 O O . SER A 1 855 ? 8.045 -12.625 11.589 1.00 88.81 855 SER A O 1
ATO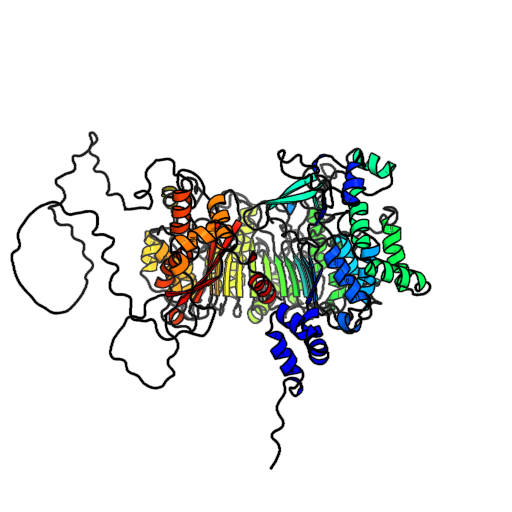M 6836 N N . PHE A 1 856 ? 9.536 -12.753 9.936 1.00 84.62 856 PHE A N 1
ATOM 6837 C CA . PHE A 1 856 ? 10.733 -12.725 10.782 1.00 84.62 856 PHE A CA 1
ATOM 6838 C C . PHE A 1 856 ? 11.816 -11.874 10.117 1.00 84.62 856 PHE A C 1
ATOM 6840 O O . PHE A 1 856 ? 11.936 -11.846 8.890 1.00 84.62 856 PHE A O 1
ATOM 6847 N N . CYS A 1 857 ? 12.581 -11.162 10.941 1.00 73.69 857 CYS A N 1
ATOM 6848 C CA . CYS A 1 857 ? 13.766 -10.412 10.534 1.00 73.69 857 CYS A CA 1
ATOM 6849 C C . CYS A 1 857 ? 14.999 -11.295 10.758 1.00 73.69 857 CYS A C 1
ATOM 6851 O O . CYS A 1 857 ? 15.088 -11.948 11.798 1.00 73.69 857 CYS A O 1
ATOM 6853 N N . LEU A 1 858 ? 15.924 -11.343 9.796 1.00 71.50 858 LEU A N 1
ATOM 6854 C CA . LEU A 1 858 ? 17.206 -12.036 9.970 1.00 71.50 858 LEU A CA 1
ATOM 6855 C C . LEU A 1 858 ? 18.293 -11.034 10.370 1.00 71.50 858 LEU A C 1
ATOM 6857 O O . LEU A 1 858 ? 18.808 -10.322 9.505 1.00 71.50 858 LEU A O 1
ATOM 6861 N N . GLY A 1 859 ? 18.596 -11.000 11.672 1.00 55.78 859 GLY A N 1
ATOM 6862 C CA . GLY A 1 859 ? 19.678 -10.222 12.286 1.00 55.78 859 GLY A CA 1
ATOM 6863 C C . GLY A 1 859 ? 19.685 -8.719 11.973 1.00 55.78 859 GLY A C 1
ATOM 6864 O O . GLY A 1 859 ? 18.773 -8.173 11.347 1.00 55.78 859 GLY A O 1
ATOM 6865 N N . GLU A 1 860 ? 20.728 -8.024 12.437 1.00 51.28 860 GLU A N 1
ATOM 6866 C CA . GLU A 1 860 ? 20.914 -6.581 12.200 1.00 51.28 860 GLU A CA 1
ATOM 6867 C C . GLU A 1 860 ? 21.447 -6.263 10.792 1.00 51.28 860 GLU A C 1
ATOM 6869 O O . GLU A 1 860 ? 21.246 -5.158 10.287 1.00 51.28 860 GLU A O 1
ATOM 6874 N N . ILE A 1 861 ? 22.125 -7.215 10.137 1.00 49.28 861 ILE A N 1
ATOM 6875 C CA . ILE A 1 861 ? 22.920 -6.946 8.927 1.00 49.28 861 ILE A CA 1
ATOM 6876 C C . ILE A 1 861 ? 22.037 -6.812 7.682 1.00 49.28 861 ILE A C 1
ATOM 6878 O O . ILE A 1 861 ? 22.274 -5.937 6.847 1.00 49.28 861 ILE A O 1
ATOM 6882 N N . THR A 1 862 ? 21.020 -7.667 7.533 1.00 53.53 862 THR A N 1
ATOM 6883 C CA . THR A 1 862 ? 20.216 -7.693 6.299 1.00 53.53 862 THR A CA 1
ATOM 6884 C C . THR A 1 862 ? 19.029 -6.733 6.343 1.00 53.53 862 THR A C 1
ATOM 6886 O O . THR A 1 862 ? 18.606 -6.238 5.299 1.00 53.53 862 THR A O 1
ATOM 6889 N N . SER A 1 863 ? 18.502 -6.417 7.537 1.00 58.03 863 SER A N 1
ATOM 6890 C CA . SER A 1 863 ? 17.289 -5.601 7.760 1.00 58.03 863 SER A CA 1
ATOM 6891 C C . SER A 1 863 ? 16.040 -6.059 6.980 1.00 58.03 863 SER A C 1
ATOM 6893 O O . SER A 1 863 ? 15.046 -5.331 6.902 1.00 58.03 863 SER A O 1
ATOM 6895 N N . ASP A 1 864 ? 16.084 -7.253 6.383 1.00 65.75 864 ASP A N 1
ATOM 6896 C CA . ASP A 1 864 ? 15.071 -7.742 5.459 1.00 65.75 864 ASP A CA 1
ATOM 6897 C C . ASP A 1 864 ? 14.065 -8.663 6.150 1.00 65.75 864 ASP A C 1
ATOM 6899 O O . ASP A 1 864 ? 14.362 -9.394 7.098 1.00 65.75 864 ASP A O 1
ATOM 6903 N N . ILE A 1 865 ? 12.834 -8.611 5.645 1.00 73.25 865 ILE A N 1
ATOM 6904 C CA . ILE A 1 865 ? 11.697 -9.341 6.195 1.00 73.25 865 ILE A CA 1
ATOM 6905 C C . ILE A 1 865 ? 11.464 -10.598 5.372 1.00 73.25 865 ILE A C 1
ATOM 6907 O O . ILE A 1 865 ? 11.240 -10.544 4.162 1.00 73.25 865 ILE A O 1
ATOM 6911 N N . PHE A 1 866 ? 11.437 -11.732 6.053 1.00 77.25 866 PHE A N 1
ATOM 6912 C CA . PHE A 1 866 ? 11.078 -13.013 5.474 1.00 77.25 866 PHE A CA 1
ATOM 6913 C C . PHE A 1 866 ? 9.719 -13.444 5.990 1.00 77.25 866 PHE A C 1
ATOM 6915 O O . PHE A 1 866 ? 9.399 -13.256 7.157 1.00 77.25 866 PHE A O 1
ATOM 6922 N N . GLU A 1 867 ? 8.909 -14.029 5.115 1.00 82.56 867 GLU A N 1
ATOM 6923 C CA . GLU A 1 867 ? 7.548 -14.434 5.454 1.00 82.56 867 GLU A CA 1
ATOM 6924 C C . GLU A 1 867 ? 7.291 -15.861 4.973 1.00 82.56 867 GLU A C 1
ATOM 6926 O O . GLU A 1 867 ? 7.689 -16.220 3.867 1.00 82.56 867 GLU A O 1
ATOM 6931 N N . PHE A 1 868 ? 6.577 -16.676 5.738 1.00 85.44 868 PHE A N 1
ATOM 6932 C CA . PHE A 1 868 ? 5.927 -17.870 5.195 1.00 85.44 868 PHE A CA 1
ATOM 6933 C C . PHE A 1 868 ? 4.491 -17.954 5.687 1.00 85.44 868 PHE A C 1
ATOM 6935 O O . PHE A 1 868 ? 4.114 -17.374 6.703 1.00 85.44 868 PHE A O 1
ATOM 6942 N N . GLU A 1 869 ? 3.684 -18.664 4.919 1.00 88.25 869 GLU A N 1
ATOM 6943 C CA . GLU A 1 869 ? 2.275 -18.877 5.179 1.00 88.25 869 GLU A CA 1
ATOM 6944 C C . GLU A 1 869 ? 2.064 -20.336 5.571 1.00 88.25 869 GLU A C 1
ATOM 6946 O O . GLU A 1 869 ? 2.508 -21.249 4.874 1.00 88.25 869 GLU A O 1
ATOM 6951 N N . VAL A 1 870 ? 1.417 -20.550 6.710 1.00 91.00 870 VAL A N 1
ATOM 6952 C CA . VAL A 1 870 ? 1.113 -21.859 7.283 1.00 91.00 870 VAL A CA 1
ATOM 6953 C C . VAL A 1 870 ? -0.388 -21.950 7.457 1.00 91.00 870 VAL A C 1
ATOM 6955 O O . VAL A 1 870 ? -0.970 -21.110 8.134 1.00 91.00 870 VAL A O 1
ATOM 6958 N N . ARG A 1 871 ? -1.024 -22.984 6.912 1.00 91.94 871 ARG A N 1
ATOM 6959 C CA . ARG A 1 871 ? -2.413 -23.292 7.275 1.00 91.94 871 ARG A CA 1
ATOM 6960 C C . ARG A 1 871 ? -2.435 -24.269 8.431 1.00 91.94 871 ARG A C 1
ATOM 6962 O O . ARG A 1 871 ? -1.780 -25.308 8.362 1.00 91.94 871 ARG A O 1
ATOM 6969 N N . VAL A 1 872 ? -3.182 -23.950 9.481 1.00 91.25 872 VAL A N 1
ATOM 6970 C CA . VAL A 1 872 ? -3.275 -24.780 10.687 1.00 91.25 872 VAL A CA 1
ATOM 6971 C C . VAL A 1 872 ? -4.738 -25.105 10.976 1.00 91.25 872 VAL A C 1
ATOM 6973 O O . VAL A 1 872 ? -5.572 -24.208 11.078 1.00 91.25 872 VAL A O 1
ATOM 6976 N N . GLY A 1 873 ? -5.058 -26.393 11.110 1.00 90.31 873 GLY A N 1
ATOM 6977 C CA . GLY A 1 873 ? -6.424 -26.881 11.316 1.00 90.31 873 GLY A CA 1
ATOM 6978 C C . GLY A 1 873 ? -6.465 -28.367 11.674 1.00 90.31 873 GLY A C 1
ATOM 6979 O O . GLY A 1 873 ? -5.429 -28.984 11.940 1.00 90.31 873 GLY A O 1
ATOM 6980 N N . TYR A 1 874 ? -7.665 -28.947 11.688 1.00 86.38 874 TYR A N 1
ATOM 6981 C CA . TYR A 1 874 ? -7.829 -30.402 11.774 1.00 86.38 874 TYR A CA 1
ATOM 6982 C C . TYR A 1 874 ? -7.601 -31.070 10.411 1.00 86.38 874 TYR A C 1
ATOM 6984 O O . TYR A 1 874 ? -7.962 -30.524 9.371 1.00 86.38 874 TYR A O 1
ATOM 6992 N N . GLU A 1 875 ? -7.017 -32.266 10.420 1.00 72.12 875 GLU A N 1
ATOM 6993 C CA . GLU A 1 875 ? -6.823 -33.092 9.224 1.00 72.12 875 GLU A CA 1
ATOM 6994 C C . GLU A 1 875 ? -8.086 -33.925 8.931 1.00 72.12 875 GLU A C 1
ATOM 6996 O O . GLU A 1 875 ? -8.602 -34.601 9.823 1.00 72.12 875 GLU A O 1
ATOM 7001 N N . GLY A 1 876 ? -8.577 -33.881 7.688 1.00 62.31 876 GLY A N 1
ATOM 7002 C CA . GLY A 1 876 ? -9.684 -34.711 7.199 1.00 62.31 876 GLY A CA 1
ATOM 7003 C C . GLY A 1 876 ? -10.524 -34.011 6.128 1.00 62.31 876 GLY A C 1
ATOM 7004 O O . GLY A 1 876 ? -10.974 -32.886 6.332 1.00 62.31 876 GLY A O 1
ATOM 7005 N N . GLU A 1 877 ? -10.737 -34.675 4.989 1.00 50.22 877 GLU A N 1
ATOM 7006 C CA . GLU A 1 877 ? -11.807 -34.309 4.055 1.00 50.22 877 GLU A CA 1
ATOM 7007 C C . GLU A 1 877 ? -13.161 -34.605 4.712 1.00 50.22 877 GLU A C 1
ATOM 7009 O O . GLU A 1 877 ? -13.299 -35.591 5.442 1.00 50.22 877 GLU A O 1
ATOM 7014 N N . GLU A 1 878 ? -14.153 -33.746 4.465 1.00 47.66 878 GLU A N 1
ATOM 7015 C CA . GLU A 1 878 ? -15.562 -34.072 4.685 1.00 47.66 878 GLU A CA 1
ATOM 7016 C C . GLU A 1 878 ? -15.833 -35.422 4.010 1.00 47.66 878 GLU A C 1
ATOM 7018 O O . GLU A 1 878 ? -15.935 -35.502 2.789 1.00 47.66 878 GLU A O 1
ATOM 7023 N N . LYS A 1 879 ? -15.932 -36.506 4.784 1.00 44.09 879 LYS A N 1
ATOM 7024 C CA . LYS A 1 879 ? -16.812 -37.584 4.352 1.00 44.09 879 LYS A CA 1
ATOM 7025 C C . LYS A 1 879 ? -18.213 -36.997 4.437 1.00 44.09 879 LYS A C 1
ATOM 7027 O O . LYS A 1 879 ? -18.608 -36.538 5.509 1.00 44.09 879 LYS A O 1
ATOM 7032 N N . ASP A 1 880 ? -18.869 -36.943 3.284 1.00 44.06 880 ASP A N 1
ATOM 7033 C CA . ASP A 1 880 ? -20.214 -36.416 3.088 1.00 44.06 880 ASP A CA 1
ATOM 7034 C C . ASP A 1 880 ? -21.194 -36.889 4.176 1.00 44.06 880 ASP A C 1
ATOM 7036 O O . ASP A 1 880 ? -21.049 -37.966 4.754 1.00 44.06 880 ASP A O 1
ATOM 7040 N N . GLU A 1 881 ? -22.193 -36.045 4.433 1.00 47.75 881 GLU A N 1
ATOM 7041 C CA . GLU A 1 881 ? -23.163 -36.026 5.539 1.00 47.75 881 GLU A CA 1
ATOM 7042 C C . GLU A 1 881 ? -24.084 -37.259 5.710 1.00 47.75 881 GLU A C 1
ATOM 7044 O O . GLU A 1 881 ? -25.166 -37.143 6.285 1.00 47.75 881 GLU A O 1
ATOM 7049 N N . GLU A 1 882 ? -23.688 -38.463 5.306 1.00 45.41 882 GLU A N 1
ATOM 7050 C CA . GLU A 1 882 ? -24.452 -39.683 5.583 1.00 45.41 882 GLU A CA 1
ATOM 7051 C C . GLU A 1 882 ? -23.701 -40.623 6.527 1.00 45.41 882 GLU A C 1
ATOM 7053 O O . GLU A 1 882 ? -23.060 -41.591 6.139 1.00 45.41 882 GLU A O 1
ATOM 7058 N N . GLY A 1 883 ? -23.860 -40.322 7.817 1.00 46.97 883 GLY A N 1
ATOM 7059 C CA . GLY A 1 883 ? -24.144 -41.332 8.829 1.00 46.97 883 GLY A CA 1
ATOM 7060 C C . GLY A 1 883 ? -23.104 -42.424 9.043 1.00 46.97 883 GLY A C 1
ATOM 7061 O O . GLY A 1 883 ? -23.416 -43.584 8.828 1.00 46.97 883 GLY A O 1
ATOM 7062 N N . ASP A 1 884 ? -21.971 -42.081 9.650 1.00 37.91 884 ASP A N 1
ATOM 7063 C CA . ASP A 1 884 ? -21.265 -43.031 10.511 1.00 37.91 884 ASP A CA 1
ATOM 7064 C C . ASP A 1 884 ? -21.002 -42.387 11.873 1.00 37.91 884 ASP A C 1
ATOM 7066 O O . ASP A 1 884 ? -20.143 -41.522 12.054 1.00 37.91 884 ASP A O 1
ATOM 7070 N N . LYS A 1 885 ? -21.794 -42.819 12.860 1.00 44.91 885 LYS A N 1
ATOM 7071 C CA . LYS A 1 885 ? -21.468 -42.674 14.278 1.00 44.91 885 LYS A CA 1
ATOM 7072 C C . LYS A 1 885 ? -20.288 -43.606 14.567 1.00 44.91 885 LYS A C 1
ATOM 7074 O O . LYS A 1 885 ? -20.491 -44.708 15.066 1.00 44.91 885 LYS A O 1
ATOM 7079 N N . GLU A 1 886 ? -19.067 -43.193 14.238 1.00 44.41 886 GLU A N 1
ATOM 7080 C CA . GLU A 1 886 ? -17.879 -43.878 14.751 1.00 44.41 886 GLU A CA 1
ATOM 7081 C C . GLU A 1 886 ? -17.733 -43.564 16.249 1.00 44.41 886 GLU A C 1
ATOM 7083 O O . GLU A 1 886 ? -17.217 -42.526 16.669 1.00 44.41 886 GLU A O 1
ATOM 7088 N N . GLU A 1 887 ? -18.233 -44.495 17.063 1.00 44.12 887 GLU A N 1
ATOM 7089 C CA . GLU A 1 887 ? -17.844 -44.698 18.455 1.00 44.12 887 GLU A CA 1
ATOM 7090 C C . GLU A 1 887 ? -16.342 -45.009 18.515 1.00 44.12 887 GLU A C 1
ATOM 7092 O O . GLU A 1 887 ? -15.897 -46.145 18.373 1.00 44.12 887 GLU A O 1
ATOM 7097 N N . GLY A 1 888 ? -15.534 -43.972 18.698 1.00 47.44 888 GLY A N 1
ATOM 7098 C CA . GLY A 1 888 ? -14.102 -44.115 18.913 1.00 47.44 888 GLY A CA 1
ATOM 7099 C C . GLY A 1 888 ? -13.441 -42.752 18.911 1.00 47.44 888 GLY A C 1
ATOM 7100 O O . GLY A 1 888 ? -13.030 -42.276 17.860 1.00 47.44 888 GLY A O 1
ATOM 7101 N N . GLY A 1 889 ? -13.360 -42.119 20.086 1.00 47.22 889 GLY A N 1
ATOM 7102 C CA . GLY A 1 889 ? -12.781 -40.791 20.307 1.00 47.22 889 GLY A CA 1
ATOM 7103 C C . GLY A 1 889 ? -11.293 -40.699 19.964 1.00 47.22 889 GLY A C 1
ATOM 7104 O O . GLY A 1 889 ? -10.457 -40.523 20.846 1.00 47.22 889 GLY A O 1
ATOM 7105 N N . LYS A 1 890 ? -10.943 -40.802 18.680 1.00 53.62 890 LYS A N 1
ATOM 7106 C CA . LYS A 1 890 ? -9.639 -40.384 18.176 1.00 53.62 890 LYS A CA 1
ATOM 7107 C C . LYS A 1 890 ? -9.628 -38.865 18.189 1.00 53.62 890 LYS A C 1
ATOM 7109 O O . LYS A 1 890 ? -10.251 -38.213 17.353 1.00 53.62 890 LYS A O 1
ATOM 7114 N N . GLU A 1 891 ? -8.951 -38.324 19.193 1.00 52.62 891 GLU A N 1
ATOM 7115 C CA . GLU A 1 891 ? -8.659 -36.904 19.318 1.00 52.62 891 GLU A CA 1
ATOM 7116 C C . GLU A 1 891 ? -8.126 -36.380 17.976 1.00 52.62 891 GLU A C 1
ATOM 7118 O O . GLU A 1 891 ? -7.147 -36.901 17.433 1.00 52.62 891 GLU A O 1
ATOM 7123 N N . ARG A 1 892 ? -8.820 -35.399 17.383 1.00 65.00 892 ARG A N 1
ATOM 7124 C CA . ARG A 1 892 ? -8.403 -34.817 16.104 1.00 65.00 892 ARG A CA 1
ATOM 7125 C C . ARG A 1 892 ? -7.058 -34.125 16.315 1.00 65.00 892 ARG A C 1
ATOM 7127 O O . ARG A 1 892 ? -6.992 -33.067 16.941 1.00 65.00 892 ARG A O 1
ATOM 7134 N N . VAL A 1 893 ? -5.991 -34.730 15.798 1.00 67.12 893 VAL A N 1
ATOM 7135 C CA . VAL A 1 893 ? -4.628 -34.223 15.967 1.00 67.12 893 VAL A CA 1
ATOM 7136 C C . VAL A 1 893 ? -4.449 -32.950 15.142 1.00 67.12 893 VAL A C 1
ATOM 7138 O O . VAL A 1 893 ? -4.737 -32.908 13.946 1.00 67.12 893 VAL A O 1
ATOM 7141 N N . ALA A 1 894 ? -3.956 -31.913 15.807 1.00 67.44 894 ALA A N 1
ATOM 7142 C CA . ALA A 1 894 ? -3.517 -30.662 15.210 1.00 67.44 894 ALA A CA 1
ATOM 7143 C C . ALA A 1 894 ? -2.484 -30.889 14.108 1.00 67.44 894 ALA A C 1
ATOM 7145 O O . ALA A 1 894 ? -1.461 -31.532 14.368 1.00 67.44 894 ALA A O 1
ATOM 7146 N N . LYS A 1 895 ? -2.679 -30.319 12.915 1.00 81.19 895 LYS A N 1
ATOM 7147 C CA . LYS A 1 895 ? -1.657 -30.392 11.865 1.00 81.19 895 LYS A CA 1
ATOM 7148 C C . LYS A 1 895 ? -1.495 -29.093 11.091 1.00 81.19 895 LYS A C 1
ATOM 7150 O O . LYS A 1 895 ? -2.429 -28.319 10.888 1.00 81.19 895 LYS A O 1
ATOM 7155 N N . VAL A 1 896 ? -0.260 -28.893 10.636 1.00 84.81 896 VAL A N 1
ATOM 7156 C CA . VAL A 1 896 ? 0.055 -27.974 9.545 1.00 84.81 896 VAL A CA 1
ATOM 7157 C C . VAL A 1 896 ? -0.485 -28.602 8.262 1.00 84.81 896 VAL A C 1
ATOM 7159 O O . VAL A 1 896 ? -0.015 -29.663 7.854 1.00 84.81 896 VAL A O 1
ATOM 7162 N N . LEU A 1 897 ? -1.492 -27.969 7.669 1.00 83.44 897 LEU A N 1
ATOM 7163 C CA . LEU A 1 897 ? -2.205 -28.449 6.485 1.00 83.44 897 LEU A CA 1
ATOM 7164 C C . LEU A 1 897 ? -1.448 -28.117 5.198 1.00 83.44 897 LEU A C 1
ATOM 7166 O O . LEU A 1 897 ? -1.371 -28.934 4.284 1.00 83.44 897 LEU A O 1
ATOM 7170 N N . SER A 1 898 ? -0.869 -26.919 5.125 1.00 84.06 898 SER A N 1
ATOM 7171 C CA . SER A 1 898 ? -0.076 -26.476 3.981 1.00 84.06 898 SER A CA 1
ATOM 7172 C C . SER A 1 898 ? 0.944 -25.423 4.389 1.00 84.06 898 SER A C 1
ATOM 7174 O O . SER A 1 898 ? 0.790 -24.752 5.412 1.00 84.06 898 SER A O 1
ATOM 7176 N N . ILE A 1 899 ? 1.984 -25.284 3.569 1.00 83.56 899 ILE A N 1
ATOM 7177 C CA . ILE A 1 899 ? 3.065 -24.316 3.751 1.00 83.56 899 ILE A CA 1
ATOM 7178 C C . ILE A 1 899 ? 3.332 -23.656 2.400 1.00 83.56 899 ILE A C 1
ATOM 7180 O O . ILE A 1 899 ? 3.498 -24.366 1.408 1.00 83.56 899 ILE A O 1
ATOM 7184 N N . LEU A 1 900 ? 3.397 -22.325 2.371 1.00 78.69 900 LEU A N 1
ATOM 7185 C CA . LEU A 1 900 ? 3.832 -21.538 1.213 1.00 78.69 900 LEU A CA 1
ATOM 7186 C C . LEU A 1 900 ? 4.955 -20.578 1.632 1.00 78.69 900 LEU A C 1
ATOM 7188 O O . LEU A 1 900 ? 4.835 -19.861 2.628 1.00 78.69 900 LEU A O 1
ATOM 7192 N N . GLY A 1 901 ? 6.042 -20.525 0.863 1.00 71.75 901 GLY A N 1
ATOM 7193 C CA . GLY A 1 901 ? 7.251 -19.759 1.180 1.00 71.75 901 GLY A CA 1
ATOM 7194 C C . GLY A 1 901 ? 8.468 -20.623 1.559 1.00 71.75 901 GLY A C 1
ATOM 7195 O O . GLY A 1 901 ? 8.457 -21.836 1.341 1.00 71.75 901 GLY A O 1
ATOM 7196 N N . PRO A 1 902 ? 9.544 -20.021 2.114 1.00 59.78 902 PRO A N 1
ATOM 7197 C CA . PRO A 1 902 ? 9.630 -18.635 2.584 1.00 59.78 902 PRO A CA 1
ATOM 7198 C C . PRO A 1 902 ? 9.533 -17.642 1.421 1.00 59.78 902 PRO A C 1
ATOM 7200 O O . PRO A 1 902 ? 9.839 -17.996 0.301 1.00 59.78 902 PRO A O 1
ATOM 7203 N N . LYS A 1 903 ? 9.196 -16.381 1.649 1.00 65.31 903 LYS A N 1
ATOM 7204 C CA . LYS A 1 903 ? 9.368 -15.260 0.713 1.00 65.31 903 LYS A CA 1
ATOM 7205 C C . LYS A 1 903 ? 8.562 -15.317 -0.589 1.00 65.31 903 LYS A C 1
ATOM 7207 O O . LYS A 1 903 ? 8.956 -15.888 -1.606 1.00 65.31 903 LYS A O 1
ATOM 7212 N N . GLU A 1 904 ? 7.469 -14.581 -0.533 1.00 59.06 904 GLU A N 1
ATOM 7213 C CA . GLU A 1 904 ? 6.522 -14.306 -1.605 1.00 59.06 904 GLU A CA 1
ATOM 7214 C C . GLU A 1 904 ? 7.150 -13.664 -2.855 1.00 59.06 904 GLU A C 1
ATOM 7216 O O . GLU A 1 904 ? 6.684 -13.888 -3.970 1.00 59.06 904 GLU A O 1
ATOM 7221 N N . GLU A 1 905 ? 8.229 -12.890 -2.710 1.00 52.84 905 GLU A N 1
ATOM 7222 C CA . GLU A 1 905 ? 8.885 -12.207 -3.824 1.00 52.84 905 GLU A CA 1
ATOM 7223 C C . GLU A 1 905 ? 9.473 -13.196 -4.838 1.00 52.84 905 GLU A C 1
ATOM 7225 O O . GLU A 1 905 ? 9.471 -12.894 -6.030 1.00 52.84 905 GLU A O 1
ATOM 7230 N N . GLY A 1 906 ? 9.935 -14.374 -4.410 1.00 52.09 906 GLY A N 1
ATOM 7231 C CA . GLY A 1 906 ? 10.435 -15.415 -5.319 1.00 52.09 906 GLY A CA 1
ATOM 7232 C C . GLY A 1 906 ? 9.329 -16.143 -6.093 1.00 52.09 906 GLY A C 1
ATOM 7233 O O . GLY A 1 906 ? 9.612 -16.836 -7.066 1.00 52.09 906 GLY A O 1
ATOM 7234 N N . GLU A 1 907 ? 8.067 -15.972 -5.695 1.00 58.12 907 GLU A N 1
ATOM 7235 C CA . GLU A 1 907 ? 6.923 -16.706 -6.230 1.00 58.12 907 GLU A CA 1
ATOM 7236 C C . GLU A 1 907 ? 6.081 -15.786 -7.119 1.00 58.12 907 GLU A C 1
ATOM 7238 O O . GLU A 1 907 ? 5.265 -14.991 -6.650 1.00 58.12 907 GLU A O 1
ATOM 7243 N N . ARG A 1 908 ? 6.281 -15.880 -8.440 1.00 54.28 908 ARG A N 1
ATOM 7244 C CA . ARG A 1 908 ? 5.640 -14.992 -9.427 1.00 54.28 908 ARG A CA 1
ATOM 7245 C C . ARG A 1 908 ? 4.119 -14.902 -9.263 1.00 54.28 908 ARG A C 1
ATOM 7247 O O . ARG A 1 908 ? 3.577 -13.803 -9.366 1.00 54.28 908 ARG A O 1
ATOM 7254 N N . GLU A 1 909 ? 3.454 -16.030 -9.021 1.00 55.56 909 GLU A N 1
ATOM 7255 C CA . GLU A 1 909 ? 1.997 -16.080 -8.867 1.00 55.56 909 GLU A CA 1
ATOM 7256 C C . GLU A 1 909 ? 1.535 -15.423 -7.564 1.00 55.56 909 GLU A C 1
ATOM 7258 O O . GLU A 1 909 ? 0.610 -14.625 -7.613 1.00 55.56 909 GLU A O 1
ATOM 7263 N N . ARG A 1 910 ? 2.232 -15.614 -6.433 1.00 59.62 910 ARG A N 1
ATOM 7264 C CA . ARG A 1 910 ? 1.901 -14.907 -5.180 1.00 59.62 910 ARG A CA 1
ATOM 7265 C C . ARG A 1 910 ? 2.181 -13.415 -5.271 1.00 59.62 910 ARG A C 1
ATOM 7267 O O . ARG A 1 910 ? 1.380 -12.605 -4.824 1.00 59.62 910 ARG A O 1
ATOM 7274 N N . ARG A 1 911 ? 3.280 -13.018 -5.923 1.00 59.41 911 ARG A N 1
ATOM 7275 C CA . ARG A 1 911 ? 3.564 -11.602 -6.199 1.00 59.41 911 ARG A CA 1
ATOM 7276 C C . ARG A 1 911 ? 2.437 -10.970 -7.016 1.00 59.41 911 ARG A C 1
ATOM 7278 O O . ARG A 1 911 ? 2.040 -9.843 -6.733 1.00 59.41 911 ARG A O 1
ATOM 7285 N N . LYS A 1 912 ? 1.941 -11.681 -8.030 1.00 53.66 912 LYS A N 1
ATOM 7286 C CA . LYS A 1 912 ? 0.803 -11.252 -8.843 1.00 53.66 912 LYS A CA 1
ATOM 7287 C C . LYS A 1 912 ? -0.475 -11.199 -8.004 1.00 53.66 912 LYS A C 1
ATOM 7289 O O . LYS A 1 912 ? -1.105 -10.150 -7.983 1.00 53.66 912 LYS A O 1
ATOM 7294 N N . GLU A 1 913 ? -0.782 -12.250 -7.250 1.00 57.66 913 GLU A N 1
ATOM 7295 C CA . GLU A 1 913 ? -1.930 -12.314 -6.346 1.00 57.66 913 GLU A CA 1
ATOM 7296 C C . GLU A 1 913 ? -1.901 -11.158 -5.347 1.00 57.66 913 GLU A C 1
ATOM 7298 O O . GLU A 1 913 ? -2.852 -10.409 -5.309 1.00 57.66 913 GLU A O 1
ATOM 7303 N N . LYS A 1 914 ? -0.805 -10.878 -4.635 1.00 58.34 914 LYS A N 1
ATOM 7304 C CA . LYS A 1 914 ? -0.689 -9.708 -3.736 1.00 58.34 914 LYS A CA 1
ATOM 7305 C C . LYS A 1 914 ? -0.825 -8.365 -4.436 1.00 58.34 914 LYS A C 1
ATOM 7307 O O . LYS A 1 914 ? -1.237 -7.390 -3.806 1.00 58.34 914 LYS A O 1
ATOM 7312 N N . LEU A 1 915 ? -0.440 -8.259 -5.704 1.00 52.00 915 LEU A N 1
ATOM 7313 C CA . LEU A 1 915 ? -0.715 -7.055 -6.488 1.00 52.00 915 LEU A CA 1
ATOM 7314 C C . LEU A 1 915 ? -2.204 -6.955 -6.864 1.00 52.00 915 LEU A C 1
ATOM 7316 O O . LEU A 1 915 ? -2.706 -5.839 -6.963 1.00 52.00 915 LEU A O 1
ATOM 7320 N N . GLU A 1 916 ? -2.893 -8.088 -7.020 1.00 47.12 916 GLU A N 1
ATOM 7321 C CA . GLU A 1 916 ? -4.317 -8.206 -7.364 1.00 47.12 916 GLU A CA 1
ATOM 7322 C C . GLU A 1 916 ? -5.261 -8.150 -6.134 1.00 47.12 916 GLU A C 1
ATOM 7324 O O . GLU A 1 916 ? -6.323 -7.545 -6.229 1.00 47.12 916 GLU A O 1
ATOM 7329 N N . THR A 1 917 ? -4.870 -8.704 -4.977 1.00 44.88 917 THR A N 1
ATOM 7330 C CA . THR A 1 917 ? -5.659 -8.903 -3.738 1.00 44.88 917 THR A CA 1
ATOM 7331 C C . THR A 1 917 ? -5.426 -7.849 -2.670 1.00 44.88 917 THR A C 1
ATOM 7333 O O . THR A 1 917 ? -6.077 -7.859 -1.625 1.00 44.88 917 THR A O 1
ATOM 7336 N N . ARG A 1 918 ? -4.512 -6.896 -2.880 1.00 48.75 918 ARG A N 1
ATOM 7337 C CA . ARG A 1 918 ? -4.564 -5.671 -2.082 1.00 48.75 918 ARG A CA 1
ATOM 7338 C C . ARG A 1 918 ? -5.900 -5.001 -2.431 1.00 48.75 918 ARG A C 1
ATOM 7340 O O . ARG A 1 918 ? -5.969 -4.242 -3.374 1.00 48.75 918 ARG A O 1
ATOM 7347 N N . GLU A 1 919 ? -6.965 -5.265 -1.683 1.00 36.59 919 GLU A N 1
ATOM 7348 C CA . GLU A 1 919 ? -8.312 -4.708 -1.912 1.00 36.59 919 GLU A CA 1
ATOM 7349 C C . GLU A 1 919 ? -8.454 -3.270 -1.373 1.00 36.59 919 GLU A C 1
ATOM 7351 O O . GLU A 1 919 ? -9.465 -2.861 -0.815 1.00 36.59 919 GLU A O 1
ATOM 7356 N N . TRP A 1 920 ? -7.406 -2.463 -1.539 1.00 37.38 920 TRP A N 1
ATOM 7357 C CA . TRP A 1 920 ? -7.472 -0.999 -1.414 1.00 37.38 920 TRP A CA 1
ATOM 7358 C C . TRP A 1 920 ? -7.422 -0.349 -2.820 1.00 37.38 920 TRP A C 1
ATOM 7360 O O . TRP A 1 920 ? -6.869 0.742 -2.978 1.00 37.38 920 TRP A O 1
ATOM 7370 N N . PHE A 1 921 ? -7.935 -1.049 -3.845 1.00 34.53 921 PHE A N 1
ATOM 7371 C CA . PHE A 1 921 ? -7.707 -0.836 -5.287 1.00 34.53 921 PHE A CA 1
ATOM 7372 C C . PHE A 1 921 ? -8.998 -0.850 -6.130 1.00 34.53 921 PHE A C 1
ATOM 7374 O O . PHE A 1 921 ? -9.898 -1.652 -5.811 1.00 34.53 921 PHE A O 1
#

Organism: NCBI:txid1176131

Radius of gyration: 32.21 Å; chains: 1; bounding box: 76×96×96 Å